Protein AF-A0A1W5CTG0-F1 (afdb_monomer)

Sequence (813 aa):
MANRNLAHRDRNPSSPNAAEMGGAGYQEASSPPNNTMVSRFSRILDSFKTHLSQEDVDRFKVATFNDLKSAVRDIQTEQAGRKSLRNLNKIRPYLDGLEQYAAVIEVFVNSKPDILAFIWGPIKFCLKIASNFLEAFDALLDAYKKIGDALPIFSAINDLFSSHSHVQQLLVNLYEDILDFHGRAVRFFRQKAWKITMKLAFRTFRSMFEDVLKNLERSKDLLYRSADIASFREAQDSRALFKQQFDAQEERERRDRKSTVLEWLSHESCERFHEELQEKRKGFPNTARWIFQETAYKEWLSGTRARDQPFWISGIPGAGKTVLFSSIVDEIRSNSPKATVAFFYCKYNNVLRNSYQEIVKSLIAQLLYNDDDCLRYLYDKAVTSRERHPSTRSVLEDLIVTLAQLHRNLFIGIDGVDECEPSERRCILSLVHNLLKLSDTGLDLKVFLASCTEKDIEESLQPSTHLALKPHHLDSDIRSYIDIRSIELGEAFSFNEERVHEVACKVAGRPKGMFLLARLIMDNLLEQETWEDVNKELGTGILHRRIDEAYGRMLLRIRKHENAIPRVKNILGMMTVAKRPLWLHEIQGALSIRLDDKSIDLEHRKIRKHLKAICGSIVEVHEYDSVELIHHTAKTFLEQTHSEQFINADIANRNMATLCMSYLTFDCIALEFNNPEYLKRVKKGEYAFLEYSICYSIQHMRFFRSAVNEVSEEIHFLMKLSHDVLDLHSKVLLSGDTPKNGRYIATADQEATWKLLDHVQESFEAAHTIDNDSDQLGFPKPKLYRLLLHIRGLVEAAREESTGLSTPITEAY

InterPro domains:
  IPR027417 P-loop containing nucleoside triphosphate hydrolase [G3DSA:3.40.50.300] (294-475)
  IPR027417 P-loop containing nucleoside triphosphate hydrolase [SSF52540] (299-542)
  IPR054471 GPI inositol-deacylase, winged helix domain [PF22939] (568-641)
  IPR056125 Domain of unknown function DUF7708 [PF24809] (98-233)
  IPR056884 Nephrocystin 3-like, N-terminal [PF24883] (286-451)

Secondary structure (DSSP, 8-state):
--------------------------------THHHHHHHHHHHHHHHHTTS-HHHHHHHTT--HHHHHHHHHHHHHHHHHTT----GGGGHHHHHHHHHHHHHHHHHHTT-HHHHHHHHHHHHHHHHHHTTSHHHHHHHHHHHHHHHHHS--GGGSHHHHHH-HHHHHHHHHHHHHHHHHHHHHHHHHHSTTHHHHHHH-HHHHHHTTHHHHHHHHHHHHHHHHTTSTTHHHHHHHHHHHHHHHHHHHHHHHHHHHHHHHHHHHTPPP-HHHHHHHHHHHHT-TTTT-GGGG-HHHHHHHH-GGGGS--EEEE--TTS-HHHHHHHHHHHHHHH-TTSEEEEEE--TT-TTTTSHHHHHHHHHHHHTTT-HHHHHHHHHHHHH-SSSS---HHHHHHHHHHHHHH-SEEEEEEE-GGGS-HHHHHHHHHHHHHHHGGGGGT-EEEEEEEE---HHHHHHH-S-EEEE--HHHHHHHHHHHHHHHHHHHHHHHT--HHHHHHHHHHHHTSSTT-HHHHHHHHHHHHT-SSHHHHHHHTSTTTS-SSHHHHHHHHHHHHHTSGGGHHHHHHHHHHHHH-SSPEEHHHHHHHHHEETTTTEE-HHHH---S-HHHHHGGGEEE-TTSEEEES-HHHHHHHHSGGGT-SS-HHHHHHHHHHHHHHHTTSTTTS--TT-HHHHHHHHHTTTTTHHHHHHHHHHHHGGGTT-TTT-HHHHHHHHHHHHHHHHHHHHHTTS----SS------S-HHHHHHHHHHHHHHHHHHHHHHHT-TTS---HHHHHHHHHHHHHHHHHHHHTTTTSSS-HHHH-

Foldseek 3Di:
DDDDDDDDDDDDDDDDDDDDDDDDDDDDPDDDPLVVLLVLLVVLVVVLVVLDDPVLLVQQQPADLVNLVVLLVVLQVVCVVVVNHDPSCLLVLLSVLLVLLLVLCCVRNVPRSSSNSNLRSLSSVLCVLCSVPNLSNVLVSNLSSLLSVLRAPCVVCSVVCNPDPLLSVLSSVNSSLSSQVSSQSVSLSPQLCSVLLCVQQVVVNNVSNVLSSVLSNVSNVCSVVVVDPDCRVVNVVVNVVVVVVVVVVVVVVLVVLLVLLCQQQLADAPVVVLVVLVVVCVLQVPPLPCVCVDPLNVCCVPPPVVLQAAEEEAEDFQLCLVSNLSVVQVVCCVVPVQEQEFEDEDDALQALCLALSNNLSRRLSSLVPPDSSLSSNSSSCSVPDPRSHPDDLVVSLVSSLSSQLSGQHYEYEYEALVRYDPVRSVSVLVSVNVNSVCSVSNHNYHYYYYYYDDPVVVVSRPPHSYDYDFLVSCLVSLLSVLLSLLVVLCVLAVHDPVVSVVSSVLLSVQCRSRSVLSVLLSLVLSPDPHVVVNVVCSPPVNPDNDPLSSLLVLVVVLVVPVVLLVVLLLLVLCQLQASHFAAQLQSLLLQQADLVVLDGHSPVSPDPDDVCVRNNQQWDQDPRRGIHGPGVVSSVSCCDVVSVVSDPNLVSLLVLLSSLLSNLLRVLVLDDPVDPVVLVCLLLSNCSNNLRSLLCSLVSLVSVVVPVPPDPPSNVVSLVSLVSSLVSCVVVLPPPPDPPDDDDDDDDDPSVLVSSVVSNVVSLVSVVVVCVVDVPSPDDSVSSVSSSVSVSVSVSVSVVVCVPPPDHSVVSD

Mean predicted aligned error: 16.38 Å

Structure (mmCIF, N/CA/C/O backbone):
data_AF-A0A1W5CTG0-F1
#
_entry.id   AF-A0A1W5CTG0-F1
#
loop_
_atom_site.group_PDB
_atom_site.id
_atom_site.type_symbol
_atom_site.label_atom_id
_atom_site.label_alt_id
_atom_site.label_comp_id
_atom_site.label_asym_id
_atom_site.label_entity_id
_atom_site.label_seq_id
_atom_site.pdbx_PDB_ins_code
_atom_site.Cartn_x
_atom_site.Cartn_y
_atom_site.Cartn_z
_atom_site.occupancy
_atom_site.B_iso_or_equiv
_atom_site.auth_seq_id
_atom_site.auth_comp_id
_atom_site.auth_asym_id
_atom_site.auth_atom_id
_atom_site.pdbx_PDB_model_num
ATOM 1 N N . MET A 1 1 ? -27.867 -52.235 -9.653 1.00 32.19 1 MET A N 1
ATOM 2 C CA . MET A 1 1 ? -27.734 -53.709 -9.612 1.00 32.19 1 MET A CA 1
ATOM 3 C C . MET A 1 1 ? -26.523 -54.016 -8.739 1.00 32.19 1 MET A C 1
ATOM 5 O O . MET A 1 1 ? -25.457 -53.536 -9.079 1.00 32.19 1 MET A O 1
ATOM 9 N N . ALA A 1 2 ? -26.758 -54.392 -7.473 1.00 30.83 2 ALA A N 1
ATOM 10 C CA . ALA A 1 2 ? -26.522 -55.740 -6.902 1.00 30.83 2 ALA A CA 1
ATOM 11 C C . ALA A 1 2 ? -25.024 -56.014 -6.634 1.00 30.83 2 ALA A C 1
ATOM 13 O O . ALA A 1 2 ? -24.213 -55.731 -7.496 1.00 30.83 2 ALA A O 1
ATOM 14 N N . ASN A 1 3 ? -24.535 -56.598 -5.539 1.00 30.38 3 ASN A N 1
ATOM 15 C CA . ASN A 1 3 ? -25.002 -57.078 -4.225 1.00 30.38 3 ASN A CA 1
ATOM 16 C C . ASN A 1 3 ? -23.673 -57.439 -3.487 1.00 30.38 3 ASN A C 1
ATOM 18 O O . ASN A 1 3 ? -22.749 -57.903 -4.142 1.00 30.38 3 ASN A O 1
ATOM 22 N N . ARG A 1 4 ? -23.444 -57.055 -2.222 1.00 33.75 4 ARG A N 1
ATOM 23 C CA . ARG A 1 4 ? -23.574 -57.869 -0.983 1.00 33.75 4 ARG A CA 1
ATOM 24 C C . ARG A 1 4 ? -22.640 -59.093 -0.810 1.00 33.75 4 ARG A C 1
ATOM 26 O O . ARG A 1 4 ? -22.547 -59.910 -1.716 1.00 33.75 4 ARG A O 1
ATOM 33 N N . ASN A 1 5 ? -22.211 -59.263 0.462 1.00 33.94 5 ASN A N 1
ATOM 34 C CA . ASN A 1 5 ? -21.900 -60.508 1.222 1.00 33.94 5 ASN A CA 1
ATOM 35 C C . ASN A 1 5 ? -20.436 -61.016 1.225 1.00 33.94 5 ASN A C 1
ATOM 37 O O . ASN A 1 5 ? -19.779 -60.898 0.206 1.00 33.94 5 ASN A O 1
ATOM 41 N N . LEU A 1 6 ? -19.820 -61.620 2.267 1.00 30.42 6 LEU A N 1
ATOM 42 C CA . LEU A 1 6 ? -20.115 -62.155 3.634 1.00 30.42 6 LEU A CA 1
ATOM 43 C C . LEU A 1 6 ? -18.721 -62.384 4.323 1.00 30.42 6 LEU A C 1
ATOM 45 O O . LEU A 1 6 ? -17.770 -62.681 3.613 1.00 30.42 6 LEU A O 1
ATOM 49 N N . ALA A 1 7 ? -18.452 -62.054 5.598 1.00 30.83 7 ALA A N 1
ATOM 50 C CA . ALA A 1 7 ? -18.629 -62.799 6.873 1.00 30.83 7 ALA A CA 1
ATOM 51 C C . ALA A 1 7 ? -17.741 -64.054 7.149 1.00 30.83 7 ALA A C 1
ATOM 53 O O . ALA A 1 7 ? -17.785 -65.004 6.380 1.00 30.83 7 ALA A O 1
ATOM 54 N N . HIS A 1 8 ? -17.048 -64.068 8.312 1.00 26.94 8 HIS A N 1
ATOM 55 C CA . HIS A 1 8 ? -16.786 -65.186 9.275 1.00 26.94 8 HIS A CA 1
ATOM 56 C C . HIS A 1 8 ? -15.939 -64.632 10.468 1.00 26.94 8 HIS A C 1
ATOM 58 O O . HIS A 1 8 ? -14.934 -63.986 10.196 1.00 26.94 8 HIS A O 1
ATOM 64 N N . ARG A 1 9 ? -16.342 -64.582 11.764 1.00 31.80 9 ARG A N 1
ATOM 65 C CA . ARG A 1 9 ? -16.610 -65.602 12.837 1.00 31.80 9 ARG A CA 1
ATOM 66 C C . ARG A 1 9 ? -15.404 -66.522 13.133 1.00 31.80 9 ARG A C 1
ATOM 68 O O . ARG A 1 9 ? -14.820 -67.008 12.180 1.00 31.80 9 ARG A O 1
ATOM 75 N N . ASP A 1 10 ? -14.956 -66.853 14.355 1.00 30.25 10 ASP A N 1
ATOM 76 C CA . ASP A 1 10 ? -15.492 -66.875 15.738 1.00 30.25 10 ASP A CA 1
ATOM 77 C C . ASP A 1 10 ? -14.330 -67.078 16.755 1.00 30.25 10 ASP A C 1
ATOM 79 O O . ASP A 1 10 ? -13.300 -67.632 16.365 1.00 30.25 10 ASP A O 1
ATOM 83 N N . ARG A 1 11 ? -14.533 -66.776 18.058 1.00 26.19 11 ARG A N 1
ATOM 84 C CA . ARG A 1 11 ? -14.439 -67.755 19.185 1.00 26.19 11 ARG A CA 1
ATOM 85 C C . ARG A 1 11 ? -14.661 -67.134 20.585 1.00 26.19 11 ARG A C 1
ATOM 87 O O . ARG A 1 11 ? -13.936 -66.247 21.015 1.00 26.19 11 ARG A O 1
ATOM 94 N N . ASN A 1 12 ? -15.657 -67.694 21.278 1.00 28.94 12 ASN A N 1
ATOM 95 C CA . ASN A 1 12 ? -15.915 -67.717 22.738 1.00 28.94 12 ASN A CA 1
ATOM 96 C C . ASN A 1 12 ? -15.167 -68.949 23.356 1.00 28.94 12 ASN A C 1
ATOM 98 O O . ASN A 1 12 ? -14.520 -69.624 22.546 1.00 28.94 12 ASN A O 1
ATOM 102 N N . PRO A 1 13 ? -15.248 -69.362 24.659 1.00 47.25 13 PRO A N 1
ATOM 103 C CA . PRO A 1 13 ? -16.347 -69.181 25.643 1.00 47.25 13 PRO A CA 1
ATOM 104 C C . PRO A 1 13 ? -15.946 -69.049 27.148 1.00 47.25 13 PRO A C 1
ATOM 106 O O . PRO A 1 13 ? -14.807 -69.308 27.509 1.00 47.25 13 PRO A O 1
ATOM 109 N N . SER A 1 14 ? -16.916 -68.764 28.041 1.00 25.03 14 SER A N 1
ATOM 110 C CA . SER A 1 14 ? -17.234 -69.591 29.241 1.00 25.03 14 SER A CA 1
ATOM 111 C C . SER A 1 14 ? -18.239 -68.920 30.203 1.00 25.03 14 SER A C 1
ATOM 113 O O . SER A 1 14 ? -18.090 -67.752 30.545 1.00 25.03 14 SER A O 1
ATOM 115 N N . SER A 1 15 ? -19.217 -69.699 30.680 1.00 30.25 15 SER A N 1
ATOM 116 C CA . SER A 1 15 ? -20.189 -69.431 31.768 1.00 30.25 15 SER A CA 1
ATOM 117 C C . SER A 1 15 ? -20.434 -70.741 32.541 1.00 30.25 15 SER A C 1
ATOM 119 O O . SER A 1 15 ? -20.184 -71.794 31.943 1.00 30.25 15 SER A O 1
ATOM 121 N N . PRO A 1 16 ? -20.944 -70.736 33.798 1.00 46.34 16 PRO A N 1
ATOM 122 C CA . PRO A 1 16 ? -22.365 -71.121 34.016 1.00 46.34 16 PRO A CA 1
ATOM 123 C C . PRO A 1 16 ? -23.092 -70.573 35.294 1.00 46.34 16 PRO A C 1
ATOM 125 O O . PRO A 1 16 ? -22.454 -70.399 36.322 1.00 46.34 16 PRO A O 1
ATOM 128 N N . ASN A 1 17 ? -24.434 -70.393 35.189 1.00 29.59 17 ASN A N 1
ATOM 129 C CA . ASN A 1 17 ? -25.591 -70.694 36.104 1.00 29.59 17 ASN A CA 1
ATOM 130 C C . ASN A 1 17 ? -25.549 -70.402 37.640 1.00 29.59 17 ASN A C 1
ATOM 132 O O . ASN A 1 17 ? -24.517 -70.591 38.257 1.00 29.59 17 ASN A O 1
ATOM 136 N N . ALA A 1 18 ? -26.620 -70.085 38.406 1.00 28.00 18 ALA A N 1
ATOM 137 C CA . ALA A 1 18 ? -28.091 -70.037 38.250 1.00 28.00 18 ALA A CA 1
ATOM 138 C C . ALA A 1 18 ? -28.793 -69.377 39.490 1.00 28.00 18 ALA A C 1
ATOM 140 O O . ALA A 1 18 ? -28.181 -69.259 40.546 1.00 28.00 18 ALA A O 1
ATOM 141 N N . ALA A 1 19 ? -30.106 -69.106 39.337 1.00 28.53 19 ALA A N 1
ATOM 142 C CA . ALA A 1 19 ? -31.221 -69.202 40.317 1.00 28.53 19 ALA A CA 1
ATOM 143 C C . ALA A 1 19 ? -31.731 -67.993 41.170 1.00 28.53 19 ALA A C 1
ATOM 145 O O . ALA A 1 19 ? -31.108 -67.557 42.127 1.00 28.53 19 ALA A O 1
ATOM 146 N N . GLU A 1 20 ? -32.973 -67.602 40.817 1.00 26.31 20 GLU A N 1
ATOM 147 C CA . GLU A 1 20 ? -34.198 -67.348 41.623 1.00 26.31 20 GLU A CA 1
ATOM 148 C C . GLU A 1 20 ? -34.427 -66.116 42.542 1.00 26.31 20 GLU A C 1
ATOM 150 O O . GLU A 1 20 ? -33.836 -65.948 43.598 1.00 26.31 20 GLU A O 1
ATOM 155 N N . MET A 1 21 ? -35.474 -65.370 42.132 1.00 27.33 21 MET A N 1
ATOM 156 C CA . MET A 1 21 ? -36.628 -64.799 42.863 1.00 27.33 21 MET A CA 1
ATOM 157 C C . MET A 1 21 ? -36.454 -63.835 44.056 1.00 27.33 21 MET A C 1
ATOM 159 O O . MET A 1 21 ? -36.030 -64.207 45.142 1.00 27.33 21 MET A O 1
ATOM 163 N N . GLY A 1 22 ? -37.026 -62.630 43.898 1.00 24.81 22 GLY A N 1
ATOM 164 C CA . GLY A 1 22 ? -37.453 -61.758 45.003 1.00 24.81 22 GLY A CA 1
ATOM 165 C C . GLY A 1 22 ? -37.637 -60.302 44.568 1.00 24.81 22 GLY A C 1
ATOM 166 O O . GLY A 1 22 ? -36.658 -59.598 44.358 1.00 24.81 22 GLY A O 1
ATOM 167 N N . GLY A 1 23 ? -38.882 -59.857 44.376 1.00 25.77 23 GLY A N 1
ATOM 168 C CA . GLY A 1 23 ? -39.203 -58.523 43.857 1.00 25.77 23 GLY A CA 1
ATOM 169 C C . GLY A 1 23 ? -39.084 -57.379 44.867 1.00 25.77 23 GLY A C 1
ATOM 170 O O . GLY A 1 23 ? -39.113 -57.611 46.068 1.00 25.77 23 GLY A O 1
ATOM 171 N N . ALA A 1 24 ? -39.036 -56.144 44.360 1.00 25.67 24 ALA A N 1
ATOM 172 C CA . ALA A 1 24 ? -39.625 -54.953 44.980 1.00 25.67 24 ALA A CA 1
ATOM 173 C C . ALA A 1 24 ? -39.480 -53.731 44.053 1.00 25.67 24 ALA A C 1
ATOM 175 O O . ALA A 1 24 ? -38.376 -53.376 43.662 1.00 25.67 24 ALA A O 1
ATOM 176 N N . GLY A 1 25 ? -40.619 -53.105 43.737 1.00 25.45 25 GLY A N 1
ATOM 177 C CA . GLY A 1 25 ? -40.811 -51.652 43.669 1.00 25.45 25 GLY A CA 1
ATOM 178 C C . GLY A 1 25 ? -39.882 -50.798 42.804 1.00 25.45 25 GLY A C 1
ATOM 179 O O . GLY A 1 25 ? -38.754 -50.496 43.178 1.00 25.45 25 GLY A O 1
ATOM 180 N N . TYR A 1 26 ? -40.456 -50.231 41.742 1.00 31.27 26 TYR A N 1
ATOM 181 C CA . TYR A 1 26 ? -40.066 -48.911 41.251 1.00 31.27 26 TYR A CA 1
ATOM 182 C C . TYR A 1 26 ? -40.027 -47.911 42.424 1.00 31.27 26 TYR A C 1
ATOM 184 O O . TYR A 1 26 ? -41.063 -47.614 43.015 1.00 31.27 26 TYR A O 1
ATOM 192 N N . GLN A 1 27 ? -38.844 -47.387 42.746 1.00 26.27 27 GLN A N 1
ATOM 193 C CA . GLN A 1 27 ? -38.692 -46.149 43.506 1.00 26.27 27 GLN A CA 1
ATOM 194 C C . GLN A 1 27 ? -38.144 -45.079 42.563 1.00 26.27 27 GLN A C 1
ATOM 196 O O . GLN A 1 27 ? -36.978 -45.104 42.170 1.00 26.27 27 GLN A O 1
ATOM 201 N N . GLU A 1 28 ? -39.013 -44.137 42.198 1.00 36.44 28 GLU A N 1
ATOM 202 C CA . GLU A 1 28 ? -38.606 -42.809 41.753 1.00 36.44 28 GLU A CA 1
ATOM 203 C C . GLU A 1 28 ? -37.720 -42.184 42.838 1.00 36.44 28 GLU A C 1
ATOM 205 O O . GLU A 1 28 ? -38.176 -41.872 43.937 1.00 36.44 28 GLU A O 1
ATOM 210 N N . ALA A 1 29 ? -36.436 -42.000 42.536 1.00 28.45 29 ALA A N 1
ATOM 211 C CA . ALA A 1 29 ? -35.546 -41.203 43.366 1.00 28.45 29 ALA A CA 1
ATOM 212 C C . ALA A 1 29 ? -35.791 -39.715 43.073 1.00 28.45 29 ALA A C 1
ATOM 214 O O . ALA A 1 29 ? -35.166 -39.102 42.205 1.00 28.45 29 ALA A O 1
ATOM 215 N N . SER A 1 30 ? -36.733 -39.140 43.815 1.00 33.56 30 SER A N 1
ATOM 216 C CA . SER A 1 30 ? -36.980 -37.706 43.940 1.00 33.56 30 SER A CA 1
ATOM 217 C C . SER A 1 30 ? -35.718 -36.965 44.411 1.00 33.56 30 SER A C 1
ATOM 219 O O . SER A 1 30 ? -35.379 -36.982 45.594 1.00 33.56 30 SER A O 1
ATOM 221 N N . SER A 1 31 ? -35.028 -36.289 43.489 1.00 27.59 31 SER A N 1
ATOM 222 C CA . SER A 1 31 ? -34.029 -35.259 43.813 1.00 27.59 31 SER A CA 1
ATOM 223 C C . SER A 1 31 ? -34.748 -33.912 43.984 1.00 27.59 31 SER A C 1
ATOM 225 O O . SER A 1 31 ? -35.620 -33.604 43.169 1.00 27.59 31 SER A O 1
ATOM 227 N N . PRO A 1 32 ? -34.433 -33.087 45.000 1.00 34.88 32 PRO A N 1
ATOM 228 C CA . PRO A 1 32 ? -35.170 -31.850 45.237 1.00 34.88 32 PRO A CA 1
ATOM 229 C C . PRO A 1 32 ? -34.955 -30.844 44.083 1.00 34.88 32 PRO A C 1
ATOM 231 O O . PRO A 1 32 ? -33.810 -30.637 43.667 1.00 34.88 32 PRO A O 1
ATOM 234 N N . PRO A 1 33 ? -36.014 -30.161 43.599 1.00 47.19 33 PRO A N 1
ATOM 235 C CA . PRO A 1 33 ? -35.968 -29.255 42.438 1.00 47.19 33 PRO A CA 1
ATOM 236 C C . PRO A 1 33 ? -34.997 -28.065 42.585 1.00 47.19 33 PRO A C 1
ATOM 238 O O . PRO A 1 33 ? -34.559 -27.489 41.585 1.00 47.19 33 PRO A O 1
ATOM 241 N N . ASN A 1 34 ? -34.589 -27.724 43.813 1.00 50.69 34 ASN A N 1
ATOM 242 C CA . ASN A 1 34 ? -33.680 -26.606 44.087 1.00 50.69 34 ASN A CA 1
ATOM 243 C C . ASN A 1 34 ? -32.257 -26.803 43.534 1.00 50.69 34 ASN A C 1
ATOM 245 O O . ASN A 1 34 ? -31.658 -25.842 43.055 1.00 50.69 34 ASN A O 1
ATOM 249 N N . ASN A 1 35 ? -31.706 -28.023 43.523 1.00 58.00 35 ASN A N 1
ATOM 250 C CA . ASN A 1 35 ? -30.296 -28.229 43.144 1.00 58.00 35 ASN A CA 1
ATOM 251 C C . ASN A 1 35 ? -30.048 -28.036 41.626 1.00 58.00 35 ASN A C 1
ATOM 253 O O . ASN A 1 35 ? -28.955 -27.675 41.184 1.00 58.00 35 ASN A O 1
ATOM 257 N N . THR A 1 36 ? -31.089 -28.219 40.808 1.00 72.75 36 THR A N 1
ATOM 258 C CA . THR A 1 36 ? -31.068 -28.025 39.347 1.00 72.75 36 THR A CA 1
ATOM 259 C C . THR A 1 36 ? -31.129 -26.563 38.903 1.00 72.75 36 THR A C 1
ATOM 261 O O . THR A 1 36 ? -30.613 -26.234 37.838 1.00 72.75 36 THR A O 1
ATOM 264 N N . MET A 1 37 ? -31.736 -25.672 39.688 1.00 78.69 37 MET A N 1
ATOM 265 C CA . MET A 1 37 ? -31.821 -24.245 39.351 1.00 78.69 37 MET A CA 1
ATOM 266 C C . MET A 1 37 ? -30.510 -23.518 39.649 1.00 78.69 37 MET A C 1
ATOM 268 O O . MET A 1 37 ? -29.993 -22.784 38.805 1.00 78.69 37 MET A O 1
ATOM 272 N N . VAL A 1 38 ? -29.910 -23.795 40.811 1.00 83.38 38 VAL A N 1
ATOM 273 C CA . VAL A 1 38 ? -28.620 -23.209 41.210 1.00 83.38 38 VAL A CA 1
ATOM 274 C C . VAL A 1 38 ? -27.517 -23.530 40.206 1.00 83.38 38 VAL A C 1
ATOM 276 O O . VAL A 1 38 ? -26.710 -22.658 39.877 1.00 83.38 38 VAL A O 1
ATOM 279 N N . SER A 1 39 ? -27.484 -24.758 39.680 1.00 83.50 39 SER A N 1
ATOM 280 C CA . SER A 1 39 ? -26.501 -25.156 38.668 1.00 83.50 39 SER A CA 1
ATOM 281 C C . SER A 1 39 ? -26.692 -24.420 37.337 1.00 83.50 39 SER A C 1
ATOM 283 O O . SER A 1 39 ? -25.700 -24.051 36.709 1.00 83.50 39 SER A O 1
ATOM 285 N N . ARG A 1 40 ? -27.935 -24.111 36.934 1.00 88.50 40 ARG A N 1
ATOM 286 C CA . ARG A 1 40 ? -28.226 -23.316 35.726 1.00 88.50 40 ARG A CA 1
ATOM 287 C C . ARG A 1 40 ? -27.759 -21.868 35.858 1.00 88.50 40 ARG A C 1
ATOM 289 O O . ARG A 1 40 ? -27.041 -21.402 34.976 1.00 88.50 40 ARG A O 1
ATOM 296 N N . PHE A 1 41 ? -28.092 -21.189 36.960 1.00 91.19 41 PHE A N 1
ATOM 297 C CA . PHE A 1 41 ? -27.592 -19.833 37.224 1.00 91.19 41 PHE A CA 1
ATOM 298 C C . PHE A 1 41 ? -26.063 -19.802 37.317 1.00 91.19 41 PHE A C 1
ATOM 300 O O . PHE A 1 41 ? -25.433 -18.928 36.728 1.00 91.19 41 PHE A O 1
ATOM 307 N N . SER A 1 42 ? -25.463 -20.789 37.996 1.00 89.56 42 SER A N 1
ATOM 308 C CA . SER A 1 42 ? -24.001 -20.898 38.104 1.00 89.56 42 SER A CA 1
ATOM 309 C C . SER A 1 42 ? -23.351 -21.032 36.725 1.00 89.56 42 SER A C 1
ATOM 311 O O . SER A 1 42 ? -22.407 -20.314 36.435 1.00 89.56 42 SER A O 1
ATOM 313 N N . ARG A 1 43 ? -23.903 -21.868 35.834 1.00 90.25 43 ARG A N 1
ATOM 314 C CA . ARG A 1 43 ? -23.384 -22.045 34.469 1.00 90.25 43 ARG A CA 1
ATOM 315 C C . ARG A 1 43 ? -23.423 -20.753 33.648 1.00 90.25 43 ARG A C 1
ATOM 317 O O . ARG A 1 43 ? -22.463 -20.460 32.941 1.00 90.25 43 ARG A O 1
ATOM 324 N N . ILE A 1 44 ? -24.515 -19.991 33.732 1.00 91.19 44 ILE A N 1
ATOM 325 C CA . ILE A 1 44 ? -24.630 -18.692 33.046 1.00 91.19 44 ILE A CA 1
ATOM 326 C C . ILE A 1 44 ? -23.607 -17.712 33.621 1.00 91.19 44 ILE A C 1
ATOM 328 O O . ILE A 1 44 ? -22.895 -17.053 32.869 1.00 91.19 44 ILE A O 1
ATOM 332 N N . LEU A 1 45 ? -23.493 -17.648 34.950 1.00 92.75 45 LEU A N 1
ATOM 333 C CA . LEU A 1 45 ? -22.528 -16.783 35.616 1.00 92.75 45 LEU A CA 1
ATOM 334 C C . LEU A 1 45 ? -21.082 -17.141 35.246 1.00 92.75 45 LEU A C 1
ATOM 336 O O . LEU A 1 45 ? -20.274 -16.249 35.005 1.00 92.75 45 LEU A O 1
ATOM 340 N N . ASP A 1 46 ? -20.748 -18.425 35.175 1.00 91.12 46 ASP A N 1
ATOM 341 C CA . ASP A 1 46 ? -19.414 -18.874 34.781 1.00 91.12 46 ASP A CA 1
ATOM 342 C C . ASP A 1 46 ? -19.128 -18.497 33.322 1.00 91.12 46 ASP A C 1
ATOM 344 O O . ASP A 1 46 ? -18.075 -17.928 33.038 1.00 91.12 46 ASP A O 1
ATOM 348 N N . SER A 1 47 ? -20.101 -18.677 32.421 1.00 89.75 47 SER A N 1
ATOM 349 C CA . SER A 1 47 ? -20.015 -18.189 31.037 1.00 89.75 47 SER A CA 1
ATOM 350 C C . SER A 1 47 ? -19.907 -16.664 30.946 1.00 89.75 47 SER A C 1
ATOM 352 O O . SER A 1 47 ? -19.301 -16.139 30.018 1.00 89.75 47 SER A O 1
ATOM 354 N N . PHE A 1 48 ? -20.493 -15.912 31.874 1.00 91.38 48 PHE A N 1
ATOM 355 C CA . PHE A 1 48 ? -20.336 -14.461 31.925 1.00 91.38 48 PHE A CA 1
ATOM 356 C C . PHE A 1 48 ? -18.920 -14.075 32.375 1.00 91.38 48 PHE A C 1
ATOM 358 O O . PHE A 1 48 ? -18.268 -13.240 31.747 1.00 91.38 48 PHE A O 1
ATOM 365 N N . LYS A 1 49 ? -18.401 -14.737 33.416 1.00 90.69 49 LYS A N 1
ATOM 366 C CA . LYS A 1 49 ? -17.057 -14.500 33.965 1.00 90.69 49 LYS A CA 1
ATOM 367 C C . LYS A 1 49 ? -15.944 -14.757 32.948 1.00 90.69 49 LYS A C 1
ATOM 369 O O . LYS A 1 49 ? -14.951 -14.038 32.986 1.00 90.69 49 LYS A O 1
ATOM 374 N N . THR A 1 50 ? -16.100 -15.701 32.013 1.00 87.25 50 THR A N 1
ATOM 375 C CA . THR A 1 50 ? -15.090 -15.933 30.956 1.00 87.25 50 THR A CA 1
ATOM 376 C C . THR A 1 50 ? -14.877 -14.726 30.040 1.00 87.25 50 THR A C 1
ATOM 378 O O . THR A 1 50 ? -13.851 -14.646 29.371 1.00 87.25 50 THR A O 1
ATOM 381 N N . HIS A 1 51 ? -15.825 -13.787 30.002 1.00 80.94 51 HIS A N 1
ATOM 382 C CA . HIS A 1 51 ? -15.752 -12.574 29.186 1.00 80.94 51 HIS A CA 1
ATOM 383 C C . HIS A 1 51 ? -15.268 -11.341 29.969 1.00 80.94 51 HIS A C 1
ATOM 385 O O . HIS A 1 51 ? -15.209 -10.244 29.410 1.00 80.94 51 HIS A O 1
ATOM 391 N N . LEU A 1 52 ? -14.920 -11.499 31.249 1.00 86.88 52 LEU A N 1
ATOM 392 C CA . LEU A 1 52 ? -14.482 -10.423 32.134 1.00 86.88 52 LEU A CA 1
ATOM 393 C C . LEU A 1 52 ? -12.990 -10.512 32.461 1.00 86.88 52 LEU A C 1
ATOM 395 O O . LEU A 1 52 ? -12.384 -11.581 32.438 1.00 86.88 52 LEU A O 1
ATOM 399 N N . SER A 1 53 ? -12.395 -9.371 32.817 1.00 85.56 53 SER A N 1
ATOM 400 C CA . SER A 1 53 ? -11.065 -9.367 33.428 1.00 85.56 53 SER A CA 1
ATOM 401 C C . SER A 1 53 ? -11.133 -9.897 34.865 1.00 85.56 53 SER A C 1
ATOM 403 O O . SER A 1 53 ? -12.155 -9.753 35.538 1.00 85.56 53 SER A O 1
ATOM 405 N N . GLN A 1 54 ? -10.035 -10.459 35.375 1.00 87.44 54 GLN A N 1
ATOM 406 C CA . GLN A 1 54 ? -9.980 -10.917 36.769 1.00 87.44 54 GLN A CA 1
ATOM 407 C C . GLN A 1 54 ? -10.262 -9.769 37.761 1.00 87.44 54 GLN A C 1
ATOM 409 O O . GLN A 1 54 ? -10.951 -9.968 38.757 1.00 87.44 54 GLN A O 1
ATOM 414 N N . GLU A 1 55 ? -9.824 -8.547 37.436 1.00 87.69 55 GLU A N 1
ATOM 415 C CA . GLU A 1 55 ? -10.129 -7.333 38.205 1.00 87.69 55 GLU A CA 1
ATOM 416 C C . GLU A 1 55 ? -11.643 -7.062 38.283 1.00 87.69 55 GLU A C 1
ATOM 418 O O . GLU A 1 55 ? -12.166 -6.741 39.350 1.00 87.69 55 GLU A O 1
ATOM 423 N N . ASP A 1 56 ? -12.366 -7.215 37.168 1.00 89.38 56 ASP A N 1
ATOM 424 C CA . ASP A 1 56 ? -13.824 -7.053 37.131 1.00 89.38 56 ASP A CA 1
ATOM 425 C C . ASP A 1 56 ? -14.526 -8.120 37.970 1.00 89.38 56 ASP A C 1
ATOM 427 O O . ASP A 1 56 ? -15.408 -7.797 38.762 1.00 89.38 56 ASP A O 1
ATOM 431 N N . VAL A 1 57 ? -14.103 -9.382 37.851 1.00 90.75 57 VAL A N 1
ATOM 432 C CA . VAL A 1 57 ? -14.643 -10.496 38.646 1.00 90.75 57 VAL A CA 1
ATOM 433 C C . VAL A 1 57 ? -14.470 -10.223 40.142 1.00 90.75 57 VAL A C 1
ATOM 435 O O . VAL A 1 57 ? -15.426 -10.347 40.912 1.00 90.75 57 VAL A O 1
ATOM 438 N N . ASP A 1 58 ? -13.275 -9.795 40.552 1.00 89.88 58 ASP A N 1
ATOM 439 C CA . ASP A 1 58 ? -12.965 -9.498 41.949 1.00 89.88 58 ASP A CA 1
ATOM 440 C C . ASP A 1 58 ? -13.717 -8.276 42.478 1.00 89.88 58 ASP A C 1
ATOM 442 O O . ASP A 1 58 ? -14.123 -8.250 43.642 1.00 89.88 58 ASP A O 1
ATOM 446 N N . ARG A 1 59 ? -13.964 -7.288 41.617 1.00 89.81 59 ARG A N 1
ATOM 447 C CA . ARG A 1 59 ? -14.755 -6.103 41.945 1.00 89.81 59 ARG A CA 1
ATOM 448 C C . ARG A 1 59 ? -16.252 -6.400 42.028 1.00 89.81 59 ARG A C 1
ATOM 450 O O . ARG A 1 59 ? -16.939 -5.800 42.853 1.00 89.81 59 ARG A O 1
ATOM 457 N N . PHE A 1 60 ? -16.778 -7.273 41.170 1.00 93.62 60 PHE A N 1
ATOM 458 C CA . PHE A 1 60 ? -18.216 -7.546 41.085 1.00 93.62 60 PHE A CA 1
ATOM 459 C C . PHE A 1 60 ? -18.682 -8.534 42.149 1.00 93.62 60 PHE A C 1
ATOM 461 O O . PHE A 1 60 ? -19.768 -8.347 42.686 1.00 93.62 60 PHE A O 1
ATOM 468 N N . LYS A 1 61 ? -17.858 -9.521 42.527 1.00 90.88 61 LYS A N 1
ATOM 469 C CA . LYS A 1 61 ? -18.227 -10.557 43.513 1.00 90.88 61 LYS A CA 1
ATOM 470 C C . LYS A 1 61 ? -18.563 -10.025 44.913 1.00 90.88 61 LYS A C 1
ATOM 472 O O . LYS A 1 61 ? -19.187 -10.735 45.691 1.00 90.88 61 LYS A O 1
ATOM 477 N N . VAL A 1 62 ? -18.141 -8.800 45.237 1.00 88.81 62 VAL A N 1
ATOM 478 C CA . VAL A 1 62 ? -18.398 -8.140 46.530 1.00 88.81 62 VAL A CA 1
ATOM 479 C C . VAL A 1 62 ? -19.487 -7.064 46.453 1.00 88.81 62 VAL A C 1
ATOM 481 O O . VAL A 1 62 ? -19.751 -6.395 47.445 1.00 88.81 62 VAL A O 1
ATOM 484 N N . ALA A 1 63 ? -20.096 -6.843 45.283 1.00 91.12 63 ALA A N 1
ATOM 485 C CA . ALA A 1 63 ? -21.061 -5.766 45.095 1.00 91.12 63 ALA A CA 1
ATOM 486 C C . ALA A 1 63 ? -22.423 -6.101 45.720 1.00 91.12 63 ALA A C 1
ATOM 488 O O . ALA A 1 63 ? -23.010 -7.142 45.438 1.00 91.12 63 ALA A O 1
ATOM 489 N N . THR A 1 64 ? -22.969 -5.174 46.507 1.00 91.44 64 THR A N 1
ATOM 490 C CA . THR A 1 64 ? -24.330 -5.268 47.053 1.00 91.44 64 THR A CA 1
ATOM 491 C C . THR A 1 64 ? -25.282 -4.265 46.399 1.00 91.44 64 THR A C 1
ATOM 493 O O . THR A 1 64 ? -24.869 -3.290 45.762 1.00 91.44 64 THR A O 1
ATOM 496 N N . PHE A 1 65 ? -26.587 -4.450 46.598 1.00 90.75 65 PHE A N 1
ATOM 497 C CA . PHE A 1 65 ? -27.577 -3.479 46.134 1.00 90.75 65 PHE A CA 1
ATOM 498 C C . PHE A 1 65 ? -27.428 -2.108 46.823 1.00 90.75 65 PHE A C 1
ATOM 500 O O . PHE A 1 65 ? -27.586 -1.061 46.189 1.00 90.75 65 PHE A O 1
ATOM 507 N N . ASN A 1 66 ? -27.032 -2.093 48.100 1.00 90.44 66 ASN A N 1
ATOM 508 C CA . ASN A 1 66 ? -26.738 -0.857 48.829 1.00 90.44 66 ASN A CA 1
ATOM 509 C C . ASN A 1 66 ? -25.526 -0.122 48.243 1.00 90.44 66 ASN A C 1
ATOM 511 O O . ASN A 1 66 ? -25.561 1.103 48.111 1.00 90.44 66 ASN A O 1
ATOM 515 N N . ASP A 1 67 ? -24.497 -0.854 47.808 1.00 90.19 67 ASP A N 1
ATOM 516 C CA . ASP A 1 67 ? -23.342 -0.270 47.121 1.00 90.19 67 ASP A CA 1
ATOM 517 C C . ASP A 1 67 ? -23.719 0.402 45.799 1.00 90.19 67 ASP A C 1
ATOM 519 O O . ASP A 1 67 ? -23.126 1.420 45.428 1.00 90.19 67 ASP A O 1
ATOM 523 N N . LEU A 1 68 ? -24.679 -0.175 45.071 1.00 92.12 68 LEU A N 1
ATOM 524 C CA . LEU A 1 68 ? -25.210 0.400 43.840 1.00 92.12 68 LEU A CA 1
ATOM 525 C C . LEU A 1 68 ? -26.041 1.658 44.134 1.00 92.12 68 LEU A C 1
ATOM 527 O O . LEU A 1 68 ? -25.808 2.691 43.505 1.00 92.12 68 LEU A O 1
ATOM 531 N N . LYS A 1 69 ? -26.939 1.616 45.131 1.00 91.31 69 LYS A N 1
ATOM 532 C CA . LYS A 1 69 ? -27.707 2.792 45.588 1.00 91.31 69 LYS A CA 1
ATOM 533 C C . LYS A 1 69 ? -26.785 3.937 46.020 1.00 91.31 69 LYS A C 1
ATOM 535 O O . LYS A 1 69 ? -27.035 5.084 45.651 1.00 91.31 69 LYS A O 1
ATOM 540 N N . SER A 1 70 ? -25.710 3.638 46.756 1.00 92.06 70 SER A N 1
ATOM 541 C CA . SER A 1 70 ? -24.702 4.638 47.127 1.00 92.06 70 SER A CA 1
ATOM 542 C C . SER A 1 70 ? -24.027 5.225 45.890 1.00 92.06 70 SER A C 1
ATOM 544 O O . SER A 1 70 ? -24.019 6.438 45.727 1.00 92.06 70 SER A O 1
ATOM 546 N N . ALA A 1 71 ? -23.563 4.384 44.960 1.00 92.06 71 ALA A N 1
ATOM 547 C CA . ALA A 1 71 ? -22.904 4.855 43.744 1.00 92.06 71 ALA A CA 1
ATOM 548 C C . ALA A 1 71 ? -23.802 5.763 42.885 1.00 92.06 71 ALA A C 1
ATOM 550 O O . ALA A 1 71 ? -23.317 6.741 42.324 1.00 92.06 71 ALA A O 1
ATOM 551 N N . VAL A 1 72 ? -25.104 5.474 42.795 1.00 92.06 72 VAL A N 1
ATOM 552 C CA . VAL A 1 72 ? -26.067 6.334 42.087 1.00 92.06 72 VAL A CA 1
ATOM 553 C C . VAL A 1 72 ? -26.182 7.713 42.752 1.00 92.06 72 VAL A C 1
ATOM 555 O O . VAL A 1 72 ? -26.179 8.727 42.052 1.00 92.06 72 VAL A O 1
ATOM 558 N N . ARG A 1 73 ? -26.229 7.776 44.092 1.00 91.69 73 ARG A N 1
ATOM 559 C CA . ARG A 1 73 ? -26.242 9.046 44.848 1.00 91.69 73 ARG A CA 1
ATOM 560 C C . ARG A 1 73 ? -24.938 9.826 44.687 1.00 91.69 73 ARG A C 1
ATOM 562 O O . ARG A 1 73 ? -24.978 11.045 44.512 1.00 91.69 73 ARG A O 1
ATOM 569 N N . ASP A 1 74 ? -23.805 9.132 44.700 1.00 92.38 74 ASP A N 1
ATOM 570 C CA . ASP A 1 74 ? -22.489 9.741 44.500 1.00 92.38 74 ASP A CA 1
ATOM 571 C C . ASP A 1 74 ? -22.404 10.379 43.107 1.00 92.38 74 ASP A C 1
ATOM 573 O O . ASP A 1 74 ? -22.048 11.550 42.986 1.00 92.38 74 ASP A O 1
ATOM 577 N N . ILE A 1 75 ? -22.833 9.657 42.061 1.00 92.69 75 ILE A N 1
ATOM 578 C CA . ILE A 1 75 ? -22.857 10.168 40.681 1.00 92.69 75 ILE A CA 1
ATOM 579 C C . ILE A 1 75 ? -23.766 11.398 40.561 1.00 92.69 75 ILE A C 1
ATOM 581 O O . ILE A 1 75 ? -23.383 12.374 39.918 1.00 92.69 75 ILE A O 1
ATOM 585 N N . GLN A 1 76 ? -24.950 11.384 41.187 1.00 91.19 76 GLN A N 1
ATOM 586 C CA . GLN A 1 76 ? -25.856 12.540 41.212 1.00 91.19 76 GLN A CA 1
ATOM 587 C C . GLN A 1 76 ? -25.168 13.772 41.824 1.00 91.19 76 GLN A C 1
ATOM 589 O O . GLN A 1 76 ? -25.264 14.876 41.285 1.00 91.19 76 GLN A O 1
ATOM 594 N N . THR A 1 77 ? -24.469 13.575 42.942 1.00 90.75 77 THR A N 1
ATOM 595 C CA . THR A 1 77 ? -23.788 14.640 43.688 1.00 90.75 77 THR A CA 1
ATOM 596 C C . THR A 1 77 ? -22.615 15.208 42.887 1.00 90.75 77 THR A C 1
ATOM 598 O O . THR A 1 77 ? -22.493 16.424 42.734 1.00 90.75 77 THR A O 1
ATOM 601 N N . GLU A 1 78 ? -21.797 14.340 42.290 1.00 89.50 78 GLU A N 1
ATOM 602 C CA . GLU A 1 78 ? -20.680 14.728 41.423 1.00 89.50 78 GLU A CA 1
ATOM 603 C C . GLU A 1 78 ? -21.165 15.487 40.175 1.00 89.50 78 GLU A C 1
ATOM 605 O O . GLU A 1 78 ? -20.630 16.542 39.818 1.00 89.50 78 GLU A O 1
ATOM 610 N N . GLN A 1 79 ? -22.234 15.005 39.532 1.00 89.56 79 GLN A N 1
ATOM 611 C CA . GLN A 1 79 ? -22.834 15.670 38.377 1.00 89.56 79 GLN A CA 1
ATOM 612 C C . GLN A 1 79 ? -23.416 17.046 38.715 1.00 89.56 79 GLN A C 1
ATOM 614 O O . GLN A 1 79 ? -23.330 17.943 37.868 1.00 89.56 79 GLN A O 1
ATOM 619 N N . ALA A 1 80 ? -23.976 17.228 39.918 1.00 88.62 80 ALA A N 1
ATOM 620 C CA . ALA A 1 80 ? -24.438 18.523 40.418 1.00 88.62 80 ALA A CA 1
ATOM 621 C C . ALA A 1 80 ? -23.279 19.513 40.563 1.00 88.62 80 ALA A C 1
ATOM 623 O O . ALA A 1 80 ? -23.364 20.627 40.042 1.00 88.62 80 ALA A O 1
ATOM 624 N N . GLY A 1 81 ? -22.175 19.079 41.183 1.00 87.06 81 GLY A N 1
ATOM 625 C CA . GLY A 1 81 ? -20.982 19.903 41.388 1.00 87.06 81 GLY A CA 1
ATOM 626 C C . GLY A 1 81 ? -20.400 20.469 40.088 1.00 87.06 81 GLY A C 1
ATOM 627 O O . GLY A 1 81 ? -19.963 21.616 40.052 1.00 87.06 81 GLY A O 1
ATOM 628 N N . ARG A 1 82 ? -20.476 19.711 38.988 1.00 90.38 82 ARG A N 1
ATOM 629 C CA . ARG A 1 82 ? -19.983 20.129 37.660 1.00 90.38 82 ARG A CA 1
ATOM 630 C C . ARG A 1 82 ? -21.070 20.627 36.693 1.00 90.38 82 ARG A C 1
ATOM 632 O O . ARG A 1 82 ? -20.829 20.697 35.492 1.00 90.38 82 ARG A O 1
ATOM 639 N N . LYS A 1 83 ? -22.273 20.955 37.189 1.00 86.31 83 LYS A N 1
ATOM 640 C CA . LYS A 1 83 ? -23.415 21.477 36.396 1.00 86.31 83 LYS A CA 1
ATOM 641 C C . LYS A 1 83 ? -23.819 20.592 35.205 1.00 86.31 83 LYS A C 1
ATOM 643 O O . LYS A 1 83 ? -24.157 21.077 34.131 1.00 86.31 83 LYS A O 1
ATOM 648 N N . SER A 1 84 ? -23.802 19.279 35.402 1.00 87.62 84 SER A N 1
ATOM 649 C CA . SER A 1 84 ? -24.019 18.280 34.344 1.00 87.62 84 SER A CA 1
ATOM 650 C C . SER A 1 84 ? -25.103 17.254 34.684 1.00 87.62 84 SER A C 1
ATOM 652 O O . SER A 1 84 ? -25.109 16.152 34.141 1.00 87.62 84 SER A O 1
ATOM 654 N N . LEU A 1 85 ? -26.001 17.606 35.609 1.00 86.12 85 LEU A N 1
ATOM 655 C CA . LEU A 1 85 ? -27.069 16.730 36.087 1.00 86.12 85 LEU A CA 1
ATOM 656 C C . LEU A 1 85 ? -27.833 16.069 34.939 1.00 86.12 85 LEU A C 1
ATOM 658 O O . LEU A 1 85 ? -28.166 16.704 33.933 1.00 86.12 85 LEU A O 1
ATOM 662 N N . ARG A 1 86 ? -28.124 14.783 35.125 1.00 87.75 86 ARG A N 1
ATOM 663 C CA . ARG A 1 86 ? -28.977 13.980 34.250 1.00 87.75 86 ARG A CA 1
ATOM 664 C C . ARG A 1 86 ? -30.150 13.398 35.022 1.00 87.75 86 ARG A C 1
ATOM 666 O O . ARG A 1 86 ? -30.155 13.361 36.252 1.00 87.75 86 ARG A O 1
ATOM 673 N N . ASN A 1 87 ? -31.173 12.966 34.287 1.00 85.50 87 ASN A N 1
ATOM 674 C CA . ASN A 1 87 ? -32.379 12.391 34.874 1.00 85.50 87 ASN A CA 1
ATOM 675 C C . ASN A 1 87 ? -32.127 10.944 35.331 1.00 85.50 87 ASN A C 1
ATOM 677 O O . ASN A 1 87 ? -32.612 9.988 34.728 1.00 85.50 87 ASN A O 1
ATOM 681 N N . LEU A 1 88 ? -31.362 10.793 36.409 1.00 86.88 88 LEU A N 1
ATOM 682 C CA . LEU A 1 88 ? -31.032 9.513 37.038 1.00 86.88 88 LEU A CA 1
ATOM 683 C C . LEU A 1 88 ? -32.269 8.748 37.527 1.00 86.88 88 LEU A C 1
ATOM 685 O O . LEU A 1 88 ? -32.212 7.528 37.626 1.00 86.88 88 LEU A O 1
ATOM 689 N N . ASN A 1 89 ? -33.420 9.407 37.714 1.00 85.38 89 ASN A N 1
ATOM 690 C CA . ASN A 1 89 ? -34.681 8.712 37.999 1.00 85.38 89 ASN A CA 1
ATOM 691 C C . ASN A 1 89 ? -35.099 7.743 36.878 1.00 85.38 89 ASN A C 1
ATOM 693 O O . ASN A 1 89 ? -35.891 6.842 37.136 1.00 85.38 89 ASN A O 1
ATOM 697 N N . LYS A 1 90 ? -34.547 7.870 35.660 1.00 87.88 90 LYS A N 1
ATOM 698 C CA . LYS A 1 90 ? -34.763 6.909 34.566 1.00 87.88 90 LYS A CA 1
ATOM 699 C C . LYS A 1 90 ? -34.349 5.476 34.918 1.00 87.88 90 LYS A C 1
ATOM 701 O O . LYS A 1 90 ? -34.955 4.554 34.391 1.00 87.88 90 LYS A O 1
ATOM 706 N N . ILE A 1 91 ? -33.365 5.275 35.800 1.00 90.94 91 ILE A N 1
ATOM 707 C CA . ILE A 1 91 ? -32.916 3.924 36.184 1.00 90.94 91 ILE A CA 1
ATOM 708 C C . ILE A 1 91 ? -33.830 3.263 37.223 1.00 90.94 91 ILE A C 1
ATOM 710 O O . ILE A 1 91 ? -33.758 2.058 37.439 1.00 90.94 91 ILE A O 1
ATOM 714 N N . ARG A 1 92 ? -34.689 4.040 37.888 1.00 88.12 92 ARG A N 1
ATOM 715 C CA . ARG A 1 92 ? -35.472 3.571 39.032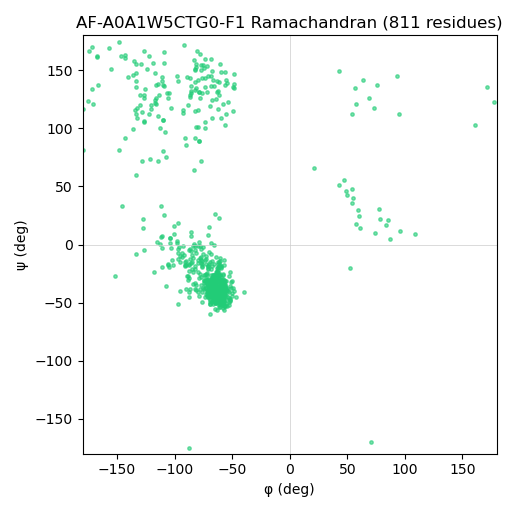 1.00 88.12 92 ARG A CA 1
ATOM 716 C C . ARG A 1 92 ? -36.368 2.362 38.720 1.00 88.12 92 ARG A C 1
ATOM 718 O O . ARG A 1 92 ? -36.278 1.409 39.485 1.00 88.12 92 ARG A O 1
ATOM 725 N N . PRO A 1 93 ? -37.131 2.321 37.605 1.00 88.12 93 PRO A N 1
ATOM 726 C CA . PRO A 1 93 ? -37.935 1.143 37.263 1.00 88.12 93 PRO A CA 1
ATOM 727 C C . PRO A 1 93 ? -37.101 -0.139 37.169 1.00 88.12 93 PRO A C 1
ATOM 729 O O . PRO A 1 93 ? -37.534 -1.204 37.595 1.00 88.12 93 PRO A O 1
ATOM 732 N N . TYR A 1 94 ? -35.872 -0.025 36.662 1.00 91.00 94 TYR A N 1
ATOM 733 C CA . TYR A 1 94 ? -34.958 -1.152 36.551 1.00 91.00 94 TYR A CA 1
ATOM 734 C C . TYR A 1 94 ? -34.410 -1.604 37.902 1.00 91.00 94 TYR A C 1
ATOM 736 O O . TYR A 1 94 ? -34.391 -2.799 38.173 1.00 91.00 94 TYR A O 1
ATOM 744 N N . LEU A 1 95 ? -34.000 -0.669 38.766 1.00 91.00 95 LEU A N 1
ATOM 745 C CA . LEU A 1 95 ? -33.515 -1.013 40.106 1.00 91.00 95 LEU A CA 1
ATOM 746 C C . LEU A 1 95 ? -34.617 -1.645 40.963 1.00 91.00 95 LEU A C 1
ATOM 748 O O . LEU A 1 95 ? -34.359 -2.652 41.615 1.00 91.00 95 LEU A O 1
ATOM 752 N N . ASP A 1 96 ? -35.829 -1.089 40.922 1.00 89.25 96 ASP A N 1
ATOM 753 C CA . ASP A 1 96 ? -36.977 -1.594 41.681 1.00 89.25 96 ASP A CA 1
ATOM 754 C C . ASP A 1 96 ? -37.400 -2.987 41.165 1.00 89.25 96 ASP A C 1
ATOM 756 O O . ASP A 1 96 ? -37.707 -3.884 41.953 1.00 89.25 96 ASP A O 1
ATOM 760 N N . GLY A 1 97 ? -37.377 -3.198 39.842 1.00 88.56 97 GLY A N 1
ATOM 761 C CA . GLY A 1 97 ? -37.653 -4.498 39.225 1.00 88.56 97 GLY A CA 1
ATOM 762 C C . GLY A 1 97 ? -36.578 -5.546 39.523 1.00 88.56 97 GLY A C 1
ATOM 763 O O . GLY A 1 97 ? -36.906 -6.690 39.832 1.00 88.56 97 GLY A O 1
ATOM 764 N N . LEU A 1 98 ? -35.296 -5.166 39.486 1.00 89.50 98 LEU A N 1
ATOM 765 C CA . LEU A 1 98 ? -34.195 -6.063 39.834 1.00 89.50 98 LEU A CA 1
ATOM 766 C C . LEU A 1 98 ? -34.170 -6.423 41.319 1.00 89.50 98 LEU A C 1
ATOM 768 O O . LEU A 1 98 ? -33.795 -7.542 41.641 1.00 89.50 98 LEU A O 1
ATOM 772 N N . GLU A 1 99 ? -34.542 -5.513 42.223 1.00 89.88 99 GLU A N 1
ATOM 773 C CA . GLU A 1 99 ? -34.652 -5.812 43.660 1.00 89.88 99 GLU A CA 1
ATOM 774 C C . GLU A 1 99 ? -35.711 -6.896 43.903 1.00 89.88 99 GLU A C 1
ATOM 776 O O . GLU A 1 99 ? -35.450 -7.875 44.601 1.00 89.88 99 GLU A O 1
ATOM 781 N N . GLN A 1 100 ? -36.870 -6.782 43.245 1.00 88.31 100 GLN A N 1
ATOM 782 C CA . GLN A 1 100 ? -37.911 -7.813 43.289 1.00 88.31 100 GLN A CA 1
ATOM 783 C C . GLN A 1 100 ? -37.445 -9.129 42.658 1.00 88.31 100 GLN A C 1
ATOM 785 O O . GLN A 1 100 ? -37.662 -10.198 43.224 1.00 88.31 100 GLN A O 1
ATOM 790 N N . TYR A 1 101 ? -36.775 -9.059 41.507 1.00 89.00 101 TYR A N 1
ATOM 791 C CA . TYR A 1 101 ? -36.212 -10.231 40.846 1.00 89.00 101 TYR A CA 1
ATOM 792 C C . TYR A 1 101 ? -35.183 -10.951 41.727 1.00 89.00 101 TYR A C 1
ATOM 794 O O . TYR A 1 101 ? -35.244 -12.170 41.878 1.00 89.00 101 TYR A O 1
ATOM 802 N N . ALA A 1 102 ? -34.267 -10.193 42.336 1.00 88.44 102 ALA A N 1
ATOM 803 C CA . ALA A 1 102 ? -33.236 -10.692 43.236 1.00 88.44 102 ALA A CA 1
ATOM 804 C C . ALA A 1 102 ? -33.846 -11.419 44.440 1.00 88.44 102 ALA A C 1
ATOM 806 O O . ALA A 1 102 ? -33.401 -12.518 44.761 1.00 88.44 102 ALA A O 1
ATOM 807 N N . ALA A 1 103 ? -34.903 -10.859 45.035 1.00 86.88 103 ALA A N 1
ATOM 808 C CA . ALA A 1 103 ? -35.628 -11.493 46.133 1.00 86.88 103 ALA A CA 1
ATOM 809 C C . ALA A 1 103 ? -36.256 -12.840 45.724 1.00 86.88 103 ALA A C 1
ATOM 811 O O . ALA A 1 103 ? -36.228 -13.792 46.501 1.00 86.88 103 ALA A O 1
ATOM 812 N N . VAL A 1 104 ? -36.777 -12.954 44.494 1.00 85.50 104 VAL A N 1
ATOM 813 C CA . VAL A 1 104 ? -37.317 -14.224 43.972 1.00 85.50 104 VAL A CA 1
ATOM 814 C C . VAL A 1 104 ? -36.210 -15.255 43.777 1.00 85.50 104 VAL A C 1
ATOM 816 O O . VAL A 1 104 ? -36.345 -16.394 44.223 1.00 85.50 104 VAL A O 1
ATOM 819 N N . ILE A 1 105 ? -35.109 -14.889 43.115 1.00 85.88 105 ILE A N 1
ATOM 820 C CA . ILE A 1 105 ? -34.026 -15.846 42.852 1.00 85.88 105 ILE A CA 1
ATOM 821 C C . ILE A 1 105 ? -33.295 -16.264 44.133 1.00 85.88 105 ILE A C 1
ATOM 823 O O . ILE A 1 105 ? -32.847 -17.407 44.206 1.00 85.88 105 ILE A O 1
ATOM 827 N N . GLU A 1 106 ? -33.214 -15.394 45.147 1.00 85.50 106 GLU A N 1
ATOM 828 C CA . GLU A 1 106 ? -32.558 -15.656 46.437 1.00 85.50 106 GLU A CA 1
ATOM 829 C C . GLU A 1 106 ? -33.102 -16.920 47.122 1.00 85.50 106 GLU A C 1
ATOM 831 O O . GLU A 1 106 ? -32.317 -17.725 47.629 1.00 85.50 106 GLU A O 1
ATOM 836 N N . VAL A 1 107 ? -34.416 -17.165 47.014 1.00 82.00 107 VAL A N 1
ATOM 837 C CA . VAL A 1 107 ? -35.090 -18.384 47.507 1.00 82.00 107 VAL A CA 1
ATOM 838 C C . VAL A 1 107 ? -34.480 -19.660 46.912 1.00 82.00 107 VAL A C 1
ATOM 840 O O . VAL A 1 107 ? -34.385 -20.687 47.588 1.00 82.00 107 VAL A O 1
ATOM 843 N N . PHE A 1 108 ? -34.037 -19.604 45.654 1.00 77.81 108 PHE A N 1
ATOM 844 C CA . PHE A 1 108 ? -33.483 -20.749 44.934 1.00 77.81 108 PHE A CA 1
ATOM 845 C C . PHE A 1 108 ? -31.967 -20.880 45.107 1.00 77.81 108 PHE A C 1
ATOM 847 O O . PHE A 1 108 ? -31.473 -22.000 45.203 1.00 77.81 108 PHE A O 1
ATOM 854 N N . VAL A 1 109 ? -31.217 -19.769 45.139 1.00 79.50 109 VAL A N 1
ATOM 855 C CA . VAL A 1 109 ? -29.737 -19.791 45.181 1.00 79.50 109 VAL A CA 1
ATOM 856 C C . VAL A 1 109 ? -29.119 -19.908 46.572 1.00 79.50 109 VAL A C 1
ATOM 858 O O . VAL A 1 109 ? -27.903 -20.082 46.659 1.00 79.50 109 VAL A O 1
ATOM 861 N N . ASN A 1 110 ? -29.944 -19.873 47.622 1.00 61.00 110 ASN A N 1
ATOM 862 C CA . ASN A 1 110 ? -29.761 -20.476 48.949 1.00 61.00 110 ASN A CA 1
ATOM 863 C C . ASN A 1 110 ? -28.290 -20.798 49.327 1.00 61.00 110 ASN A C 1
ATOM 865 O O . ASN A 1 110 ? -27.935 -21.969 49.470 1.00 61.00 110 ASN A O 1
ATOM 869 N N . SER A 1 111 ? -27.448 -19.757 49.486 1.00 60.22 111 SER A N 1
ATOM 870 C CA . SER A 1 111 ? -26.001 -19.749 49.854 1.00 60.22 111 SER A CA 1
ATOM 871 C C . SER A 1 111 ? -24.954 -19.371 48.777 1.00 60.22 111 SER A C 1
ATOM 873 O O . SER A 1 111 ? -23.762 -19.480 49.061 1.00 60.22 111 SER A O 1
ATOM 875 N N . LYS A 1 112 ? -25.323 -18.883 47.578 1.00 76.00 112 LYS A N 1
ATOM 876 C CA . LYS A 1 112 ? -24.363 -18.302 46.599 1.00 76.00 112 LYS A CA 1
ATOM 877 C C . LYS A 1 112 ? -24.515 -16.777 46.433 1.00 76.00 112 LYS A C 1
ATOM 879 O O . LYS A 1 112 ? -25.149 -16.332 45.469 1.00 76.00 112 LYS A O 1
ATOM 884 N N . PRO A 1 113 ? -23.954 -15.955 47.344 1.00 77.50 113 PRO A N 1
ATOM 885 C CA . PRO A 1 113 ? -24.084 -14.491 47.291 1.00 77.50 113 PRO A CA 1
ATOM 886 C C . PRO A 1 113 ? -23.480 -13.884 46.015 1.00 77.50 113 PRO A C 1
ATOM 888 O O . PRO A 1 113 ? -23.904 -12.830 45.547 1.00 77.50 113 PRO A O 1
ATOM 891 N N . ASP A 1 114 ? -22.532 -14.586 45.409 1.00 82.44 114 ASP A N 1
ATOM 892 C CA . ASP A 1 114 ? -21.884 -14.265 44.149 1.00 82.44 114 ASP A CA 1
ATOM 893 C C . ASP A 1 114 ? -22.850 -14.252 42.950 1.00 82.44 114 ASP A C 1
ATOM 895 O O . ASP A 1 114 ? -22.653 -13.450 42.044 1.00 82.44 114 ASP A O 1
ATOM 899 N N . ILE A 1 115 ? -23.946 -15.019 42.941 1.00 87.94 115 ILE A N 1
ATOM 900 C CA . ILE A 1 115 ? -24.950 -14.922 41.858 1.00 87.94 115 ILE A CA 1
ATOM 901 C C . ILE A 1 115 ? -25.677 -13.571 41.903 1.00 87.94 115 ILE A C 1
ATOM 903 O O . ILE A 1 115 ? -25.862 -12.928 40.865 1.00 87.94 115 ILE A O 1
ATOM 907 N N . LEU A 1 116 ? -26.044 -13.118 43.104 1.00 88.81 116 LEU A N 1
ATOM 908 C CA . LEU A 1 116 ? -26.706 -11.829 43.314 1.00 88.81 116 LEU A CA 1
ATOM 909 C C . LEU A 1 116 ? -25.740 -10.663 43.080 1.00 88.81 116 LEU A C 1
ATOM 911 O O . LEU A 1 116 ? -26.107 -9.672 42.454 1.00 88.81 116 LEU A O 1
ATOM 915 N N . ALA A 1 117 ? -24.489 -10.787 43.529 1.00 89.94 117 ALA A N 1
ATOM 916 C CA . ALA A 1 117 ? -23.492 -9.724 43.417 1.00 89.94 117 ALA A CA 1
ATOM 917 C C . ALA A 1 117 ? -23.230 -9.298 41.960 1.00 89.94 117 ALA A C 1
ATOM 919 O O . ALA A 1 117 ? -23.082 -8.109 41.658 1.00 89.94 117 ALA A O 1
ATOM 920 N N . PHE A 1 118 ? -23.256 -10.257 41.031 1.00 93.00 118 PHE A N 1
ATOM 921 C CA . PHE A 1 118 ? -23.045 -10.016 39.602 1.00 93.00 118 PHE A CA 1
ATOM 922 C C . PHE A 1 118 ? -24.237 -9.366 38.885 1.00 93.00 118 PHE A C 1
ATOM 924 O O . PHE A 1 118 ? -24.076 -8.914 37.756 1.00 93.00 118 PHE A O 1
ATOM 931 N N . ILE A 1 119 ? -25.394 -9.226 39.540 1.00 90.69 119 ILE A N 1
ATOM 932 C CA . ILE A 1 119 ? -26.476 -8.355 39.053 1.00 90.69 119 ILE A CA 1
ATOM 933 C C . ILE A 1 119 ? -26.084 -6.886 39.265 1.00 90.69 119 ILE A C 1
ATOM 935 O O . ILE A 1 119 ? -26.260 -6.048 38.383 1.00 90.69 119 ILE A O 1
ATOM 939 N N . TRP A 1 120 ? -25.509 -6.565 40.428 1.00 92.94 120 TRP A N 1
ATOM 940 C CA . TRP A 1 120 ? -25.261 -5.185 40.862 1.00 92.94 120 TRP A CA 1
ATOM 941 C C . TRP A 1 120 ? -23.923 -4.622 40.379 1.00 92.94 120 TRP A C 1
ATOM 943 O O . TRP A 1 120 ? -23.834 -3.452 39.991 1.00 92.94 120 TRP A O 1
ATOM 953 N N . GLY A 1 121 ? -22.868 -5.441 40.427 1.00 93.19 121 GLY A N 1
ATOM 954 C CA . GLY A 1 121 ? -21.492 -5.047 40.114 1.00 93.19 121 GLY A CA 1
ATOM 955 C C . GLY A 1 121 ? -21.331 -4.401 38.732 1.00 93.19 121 GLY A C 1
ATOM 956 O O . GLY A 1 121 ? -20.826 -3.272 38.662 1.00 93.19 121 GLY A O 1
ATOM 957 N N . PRO A 1 122 ? -21.805 -5.045 37.649 1.00 94.00 122 PRO A N 1
ATOM 958 C CA . PRO A 1 122 ? -21.727 -4.493 36.301 1.00 94.00 122 PRO A CA 1
ATOM 959 C C . PRO A 1 122 ? -22.478 -3.166 36.139 1.00 94.00 122 PRO A C 1
ATOM 961 O O . PRO A 1 122 ? -21.933 -2.233 35.550 1.00 94.00 122 PRO A O 1
ATOM 964 N N . ILE A 1 123 ? -23.671 -3.020 36.735 1.00 94.12 123 ILE A N 1
ATOM 965 C CA . ILE A 1 123 ? -24.439 -1.761 36.691 1.00 94.12 123 ILE A CA 1
ATOM 966 C C . ILE A 1 123 ? -23.617 -0.625 37.301 1.00 94.12 123 ILE A C 1
ATOM 968 O O . ILE A 1 123 ? -23.428 0.427 36.683 1.00 94.12 123 ILE A O 1
ATOM 972 N N . LYS A 1 124 ? -23.078 -0.856 38.507 1.00 93.88 124 LYS A N 1
ATOM 973 C CA . LYS A 1 124 ? -22.235 0.113 39.221 1.00 93.88 124 LYS A CA 1
ATOM 974 C C . LYS A 1 124 ? -21.003 0.488 38.398 1.00 93.88 124 LYS A C 1
ATOM 976 O O . LYS A 1 124 ? -20.602 1.651 38.397 1.00 93.88 124 LYS A O 1
ATOM 981 N N . PHE A 1 125 ? -20.391 -0.476 37.715 1.00 93.56 125 PHE A N 1
ATOM 982 C CA . PHE A 1 125 ? -19.240 -0.247 36.845 1.00 93.56 125 PHE A CA 1
ATOM 983 C C . PHE A 1 125 ? -19.590 0.624 35.635 1.00 93.56 125 PHE A C 1
ATOM 985 O O . PHE A 1 125 ? -18.987 1.686 35.465 1.00 93.56 125 PHE A O 1
ATOM 992 N N . CYS A 1 126 ? -20.593 0.226 34.848 1.00 92.38 126 CYS A N 1
ATOM 993 C CA . CYS A 1 126 ? -20.996 0.944 33.641 1.00 92.38 126 CYS A CA 1
ATOM 994 C C . CYS A 1 126 ? -21.443 2.376 33.962 1.00 92.38 126 CYS A C 1
ATOM 996 O O . CYS A 1 126 ? -21.005 3.310 33.296 1.00 92.38 126 CYS A O 1
ATOM 998 N N . LEU A 1 127 ? -22.234 2.581 35.025 1.00 92.75 127 LEU A N 1
ATOM 999 C CA . LEU A 1 127 ? -22.666 3.920 35.440 1.00 92.75 127 LEU A CA 1
ATOM 1000 C C . LEU A 1 127 ? -21.497 4.813 35.862 1.00 92.75 127 LEU A C 1
ATOM 1002 O O . LEU A 1 127 ? -21.488 5.988 35.508 1.00 92.75 127 LEU A O 1
ATOM 1006 N N . LYS A 1 128 ? -20.504 4.280 36.589 1.00 91.88 128 LYS A N 1
ATOM 1007 C CA . LYS A 1 128 ? -19.329 5.060 37.012 1.00 91.88 128 LYS A CA 1
ATOM 1008 C C . LYS A 1 128 ? -18.428 5.468 35.847 1.00 91.88 128 LYS A C 1
ATOM 1010 O O . LYS A 1 128 ? -17.814 6.525 35.913 1.00 91.88 128 LYS A O 1
ATOM 1015 N N . ILE A 1 129 ? -18.318 4.645 34.804 1.00 89.44 129 ILE A N 1
ATOM 1016 C CA . ILE A 1 129 ? -17.543 5.011 33.609 1.00 89.44 129 ILE A CA 1
ATOM 1017 C C . ILE A 1 129 ? -18.328 6.005 32.756 1.00 89.44 129 ILE A C 1
ATOM 1019 O O . ILE A 1 129 ? -17.800 7.054 32.378 1.00 89.44 129 ILE A O 1
ATOM 1023 N N . ALA A 1 130 ? -19.595 5.691 32.482 1.00 88.69 130 ALA A N 1
ATOM 1024 C CA . ALA A 1 130 ? -20.451 6.500 31.632 1.00 88.69 130 ALA A CA 1
ATOM 1025 C C . ALA A 1 130 ? -20.773 7.860 32.257 1.00 88.69 130 ALA A C 1
ATOM 1027 O O . ALA A 1 130 ? -20.973 8.811 31.511 1.00 88.69 130 ALA A O 1
ATOM 1028 N N . SER A 1 131 ? -20.783 7.996 33.592 1.00 89.75 131 SER A N 1
ATOM 1029 C CA . SER A 1 131 ? -21.133 9.253 34.265 1.00 89.75 131 SER A CA 1
ATOM 1030 C C . SER A 1 131 ? -20.331 10.430 33.729 1.00 89.75 131 SER A C 1
ATOM 1032 O O . SER A 1 131 ? -20.893 11.508 33.588 1.00 89.75 131 SER A O 1
ATOM 1034 N N . ASN A 1 132 ? -19.061 10.236 33.373 1.00 84.62 132 ASN A N 1
ATOM 1035 C CA . ASN A 1 132 ? -18.160 11.269 32.858 1.00 84.62 132 ASN A CA 1
ATOM 1036 C C . ASN A 1 132 ? -18.376 11.627 31.378 1.00 84.62 132 ASN A C 1
ATOM 1038 O O . ASN A 1 132 ? -17.692 12.509 30.862 1.00 84.62 132 ASN A O 1
ATOM 1042 N N . PHE A 1 133 ? -19.313 10.969 30.694 1.00 85.62 133 PHE A N 1
ATOM 1043 C CA . PHE A 1 133 ? -19.617 11.181 29.284 1.00 85.62 133 PHE A CA 1
ATOM 1044 C C . PHE A 1 133 ? -21.134 11.223 29.069 1.00 85.62 133 PHE A C 1
ATOM 1046 O O . PHE A 1 133 ? -21.805 10.195 29.011 1.00 85.62 133 PHE A O 1
ATOM 1053 N N . LEU A 1 134 ? -21.682 12.436 28.971 1.00 84.44 134 LEU A N 1
ATOM 1054 C CA . LEU A 1 134 ? -23.118 12.687 29.127 1.00 84.44 134 LEU A CA 1
ATOM 1055 C C . LEU A 1 134 ? -24.002 11.898 28.156 1.00 84.44 134 LEU A C 1
ATOM 1057 O O . LEU A 1 134 ? -25.022 11.360 28.569 1.00 84.44 134 LEU A O 1
ATOM 1061 N N . GLU A 1 135 ? -23.590 11.783 26.897 1.00 80.75 135 GLU A N 1
ATOM 1062 C CA . GLU A 1 135 ? -24.330 11.047 25.867 1.00 80.75 135 GLU A CA 1
ATOM 1063 C C . GLU A 1 135 ? -24.372 9.542 26.169 1.00 80.75 135 GLU A C 1
ATOM 1065 O O . GLU A 1 135 ? -25.439 8.932 26.127 1.00 80.75 135 GLU A O 1
ATOM 1070 N N . ALA A 1 136 ? -23.233 8.945 26.544 1.00 82.81 136 ALA A N 1
ATOM 1071 C CA . ALA A 1 136 ? -23.171 7.538 26.951 1.00 82.81 136 ALA A CA 1
ATOM 1072 C C . ALA A 1 136 ? -23.994 7.286 28.208 1.00 82.81 136 ALA A C 1
ATOM 1074 O O . ALA A 1 136 ? -24.673 6.268 28.302 1.00 82.81 136 ALA A O 1
ATOM 1075 N N . PHE A 1 137 ? -23.961 8.221 29.158 1.00 89.69 137 PHE A N 1
ATOM 1076 C CA . PHE A 1 137 ? -24.762 8.129 30.367 1.00 89.69 137 PHE A CA 1
ATOM 1077 C C . PHE A 1 137 ? -26.258 8.144 30.053 1.00 89.69 137 PHE A C 1
ATOM 1079 O O . PHE A 1 137 ? -26.984 7.274 30.523 1.00 89.69 137 PHE A O 1
ATOM 1086 N N . ASP A 1 138 ? -26.717 9.080 29.219 1.00 87.19 138 ASP A N 1
ATOM 1087 C CA . ASP A 1 138 ? -28.124 9.179 28.825 1.00 87.19 138 ASP A CA 1
ATOM 1088 C C . ASP A 1 138 ? -28.589 7.948 28.034 1.00 87.19 138 ASP A C 1
ATOM 1090 O O . ASP A 1 138 ? -29.671 7.424 28.301 1.00 87.19 138 ASP A O 1
ATOM 1094 N N . ALA A 1 139 ? -27.767 7.439 27.111 1.00 84.00 139 ALA A N 1
ATOM 1095 C CA . ALA A 1 139 ? -28.078 6.227 26.356 1.00 84.00 139 ALA A CA 1
ATOM 1096 C C . ALA A 1 139 ? -28.147 4.983 27.253 1.00 84.00 139 ALA A C 1
ATOM 1098 O O . ALA A 1 139 ? -29.069 4.179 27.117 1.00 84.00 139 ALA A O 1
ATOM 1099 N N . LEU A 1 140 ? -27.210 4.845 28.193 1.00 88.81 140 LEU A N 1
ATOM 1100 C CA . LEU A 1 140 ? -27.201 3.751 29.159 1.00 88.81 140 LEU A CA 1
ATOM 1101 C C . LEU A 1 140 ? -28.417 3.826 30.100 1.00 88.81 140 LEU A C 1
ATOM 1103 O O . LEU A 1 140 ? -29.044 2.805 30.370 1.00 88.81 140 LEU A O 1
ATOM 1107 N N . LEU A 1 141 ? -28.801 5.025 30.554 1.00 90.56 141 LEU A N 1
ATOM 1108 C CA . LEU A 1 141 ? -30.012 5.230 31.358 1.00 90.56 141 LEU A CA 1
ATOM 1109 C C . LEU A 1 141 ? -31.296 4.927 30.578 1.00 90.56 141 LEU A C 1
ATOM 1111 O O . LEU A 1 141 ? -32.222 4.353 31.146 1.00 90.56 141 LEU A O 1
ATOM 1115 N N . ASP A 1 142 ? -31.362 5.291 29.296 1.00 87.19 142 ASP A N 1
ATOM 1116 C CA . ASP A 1 142 ? -32.486 4.941 28.423 1.00 87.19 142 ASP A CA 1
ATOM 1117 C C . ASP A 1 142 ? -32.587 3.423 28.223 1.00 87.19 142 ASP A C 1
ATOM 1119 O O . ASP A 1 142 ? -33.691 2.878 28.259 1.00 87.19 142 ASP A O 1
ATOM 1123 N N . ALA A 1 143 ? -31.455 2.735 28.040 1.00 87.12 143 ALA A N 1
ATOM 1124 C CA . ALA A 1 143 ? -31.418 1.280 27.938 1.00 87.12 143 ALA A CA 1
ATOM 1125 C C . ALA A 1 143 ? -31.895 0.622 29.239 1.00 87.12 143 ALA A C 1
ATOM 1127 O O . ALA A 1 143 ? -32.808 -0.198 29.198 1.00 87.12 143 ALA A O 1
ATOM 1128 N N . TYR A 1 144 ? -31.372 1.047 30.396 1.00 91.12 144 TYR A N 1
ATOM 1129 C CA . TYR A 1 144 ? -31.839 0.540 31.686 1.00 91.12 144 TYR A CA 1
ATOM 1130 C C . TYR A 1 144 ? -33.324 0.790 31.903 1.00 91.12 144 TYR A C 1
ATOM 1132 O O . TYR A 1 144 ? -34.022 -0.121 32.331 1.00 91.12 144 TYR A O 1
ATOM 1140 N N . LYS A 1 145 ? -33.832 1.980 31.567 1.00 89.94 145 LYS A N 1
ATOM 1141 C CA . LYS A 1 145 ? -35.266 2.264 31.656 1.00 89.94 145 LYS A CA 1
ATOM 1142 C C . LYS A 1 145 ? -36.080 1.240 30.861 1.00 89.94 145 LYS A C 1
ATOM 1144 O O . LYS A 1 145 ? -36.997 0.653 31.418 1.00 89.94 145 LYS A O 1
ATOM 1149 N N . LYS A 1 146 ? -35.714 0.989 29.599 1.00 86.62 146 LYS A N 1
ATOM 1150 C CA . LYS A 1 146 ? -36.407 0.012 28.743 1.00 86.62 146 LYS A CA 1
ATOM 1151 C C . LYS A 1 146 ? -36.328 -1.412 29.290 1.00 86.62 146 LYS A C 1
ATOM 1153 O O . LYS A 1 146 ? -37.328 -2.115 29.254 1.00 86.62 146 LYS A O 1
ATOM 1158 N N . ILE A 1 147 ? -35.174 -1.826 29.822 1.00 87.62 147 ILE A N 1
ATOM 1159 C CA . ILE A 1 147 ? -35.044 -3.131 30.487 1.00 87.62 147 ILE A CA 1
ATOM 1160 C C . ILE A 1 147 ? -35.989 -3.193 31.685 1.00 87.62 147 ILE A C 1
ATOM 1162 O O . ILE A 1 147 ? -36.734 -4.153 31.809 1.00 87.62 147 ILE A O 1
ATOM 1166 N N . GLY A 1 148 ? -35.999 -2.162 32.535 1.00 88.00 148 GLY A N 1
ATOM 1167 C CA . GLY A 1 148 ? -36.913 -2.064 33.672 1.00 88.00 148 GLY A CA 1
ATOM 1168 C C . GLY A 1 148 ? -38.382 -2.139 33.261 1.00 88.00 148 GLY A C 1
ATOM 1169 O O . GLY A 1 148 ? -39.142 -2.889 33.862 1.00 88.00 148 GLY A O 1
ATOM 1170 N N . ASP A 1 149 ? -38.762 -1.440 32.191 1.00 85.56 149 ASP A N 1
ATOM 1171 C CA . ASP A 1 149 ? -40.109 -1.495 31.614 1.00 85.56 149 ASP A CA 1
ATOM 1172 C C . ASP A 1 149 ? -40.438 -2.901 31.064 1.00 85.56 149 ASP A C 1
ATOM 1174 O O . ASP A 1 149 ? -41.599 -3.321 31.086 1.00 85.56 149 ASP A O 1
ATOM 1178 N N . ALA A 1 150 ? -39.430 -3.652 30.611 1.00 84.69 150 ALA A N 1
ATOM 1179 C CA . ALA A 1 150 ? -39.535 -5.029 30.135 1.00 84.69 150 ALA A CA 1
ATOM 1180 C C . ALA A 1 150 ? -39.424 -6.089 31.248 1.00 84.69 150 ALA A C 1
ATOM 1182 O O . ALA A 1 150 ? -39.625 -7.267 30.965 1.00 84.69 150 ALA A O 1
ATOM 1183 N N . LEU A 1 151 ? -39.164 -5.719 32.508 1.00 85.94 151 LEU A N 1
ATOM 1184 C CA . LEU A 1 151 ? -39.223 -6.664 33.624 1.00 85.94 151 LEU A CA 1
ATOM 1185 C C . LEU A 1 151 ? -40.690 -6.952 34.018 1.00 85.94 151 LEU A C 1
ATOM 1187 O O . LEU A 1 151 ? -41.553 -6.068 33.954 1.00 85.94 151 LEU A O 1
ATOM 1191 N N . PRO A 1 152 ? -41.013 -8.194 34.412 1.00 79.38 152 PRO A N 1
ATOM 1192 C CA . PRO A 1 152 ? -42.332 -8.554 34.926 1.00 79.38 152 PRO A CA 1
ATOM 1193 C C . PRO A 1 152 ? -42.539 -8.003 36.346 1.00 79.38 152 PRO A C 1
ATOM 1195 O O . PRO A 1 152 ? -41.589 -7.724 37.077 1.00 79.38 152 PRO A O 1
ATOM 1198 N N . ILE A 1 153 ? -43.799 -7.891 36.770 1.00 79.00 153 ILE A N 1
ATOM 1199 C CA . ILE A 1 153 ? -44.136 -7.557 38.157 1.00 79.00 153 ILE A CA 1
ATOM 1200 C C . ILE A 1 153 ? -44.066 -8.856 38.963 1.00 79.00 153 ILE A C 1
ATOM 1202 O O . ILE A 1 153 ? -45.034 -9.610 39.029 1.00 79.00 153 ILE A O 1
ATOM 1206 N N . PHE A 1 154 ? -42.902 -9.144 39.545 1.00 79.62 154 PHE A N 1
ATOM 1207 C CA . PHE A 1 154 ? -42.631 -10.420 40.217 1.00 79.62 154 PHE A CA 1
ATOM 1208 C C . PHE A 1 154 ? -43.571 -10.709 41.393 1.00 79.62 154 PHE A C 1
ATOM 1210 O O . PHE A 1 154 ? -43.905 -11.866 41.637 1.00 79.62 154 PHE A O 1
ATOM 1217 N N . SER A 1 155 ? -44.062 -9.673 42.080 1.00 72.44 155 SER A N 1
ATOM 1218 C CA . SER A 1 155 ? -45.039 -9.824 43.167 1.00 72.44 155 SER A CA 1
ATOM 1219 C C . SER A 1 155 ? -46.379 -10.412 42.711 1.00 72.44 155 SER A C 1
ATOM 1221 O O . SER A 1 155 ? -47.036 -11.085 43.499 1.00 72.44 155 SER A O 1
ATOM 1223 N N . ALA A 1 156 ? -46.774 -10.214 41.449 1.00 68.00 156 ALA A N 1
ATOM 1224 C CA . ALA A 1 156 ? -48.036 -10.715 40.900 1.00 68.00 156 ALA A CA 1
ATOM 1225 C C . ALA A 1 156 ? -47.989 -12.203 40.507 1.00 68.00 156 ALA A C 1
ATOM 1227 O O . ALA A 1 156 ? -49.026 -12.803 40.242 1.00 68.00 156 ALA A O 1
ATOM 1228 N N . ILE A 1 157 ? -46.792 -12.792 40.447 1.00 67.31 157 ILE A N 1
ATOM 1229 C CA . ILE A 1 157 ? -46.549 -14.157 39.955 1.00 67.31 157 ILE A CA 1
ATOM 1230 C C . ILE A 1 157 ? -45.746 -15.003 40.956 1.00 67.31 157 ILE A C 1
ATOM 1232 O O . ILE A 1 157 ? -45.256 -16.076 40.611 1.00 67.31 157 ILE A O 1
ATOM 1236 N N . ASN A 1 158 ? -45.640 -14.538 42.207 1.00 68.31 158 ASN A N 1
ATOM 1237 C CA . ASN A 1 158 ? -44.795 -15.135 43.241 1.00 68.31 158 ASN A CA 1
ATOM 1238 C C . ASN A 1 158 ? -45.132 -16.613 43.517 1.00 68.31 158 ASN A C 1
ATOM 1240 O O . ASN A 1 158 ? -44.243 -17.459 43.608 1.00 68.31 158 ASN A O 1
ATOM 1244 N N . ASP A 1 159 ? -46.425 -16.939 43.557 1.00 66.81 159 ASP A N 1
ATOM 1245 C CA . ASP A 1 159 ? -46.907 -18.293 43.851 1.00 66.81 159 ASP A CA 1
ATOM 1246 C C . ASP A 1 159 ? -46.635 -19.288 42.705 1.00 66.81 159 ASP A C 1
ATOM 1248 O O . ASP A 1 159 ? -46.570 -20.497 42.922 1.00 66.81 159 ASP A O 1
ATOM 1252 N N . LEU A 1 160 ? -46.414 -18.799 41.476 1.00 67.44 160 LEU A N 1
ATOM 1253 C CA . LEU A 1 160 ? -46.174 -19.641 40.298 1.00 67.44 160 LEU A CA 1
ATOM 1254 C C . LEU A 1 160 ? -44.728 -20.157 40.218 1.00 67.44 160 LEU A C 1
ATOM 1256 O O . LEU A 1 160 ? -44.495 -21.198 39.596 1.00 67.44 160 LEU A O 1
ATOM 1260 N N . PHE A 1 161 ? -43.767 -19.475 40.856 1.00 70.19 161 PHE A N 1
ATOM 1261 C CA . PHE A 1 161 ? -42.334 -19.803 40.781 1.00 70.19 161 PHE A CA 1
ATOM 1262 C C . PHE A 1 161 ? -41.974 -21.132 41.450 1.00 70.19 161 PHE A C 1
ATOM 1264 O O . PHE A 1 161 ? -41.093 -21.858 40.983 1.00 70.19 161 PHE A O 1
ATOM 1271 N N . SER A 1 162 ? -42.670 -21.464 42.532 1.00 64.88 162 SER A N 1
ATOM 1272 C CA . SER A 1 162 ? -42.440 -22.689 43.303 1.00 64.88 162 SER A CA 1
ATOM 1273 C C . SER A 1 162 ? -43.062 -23.915 42.633 1.00 64.88 162 SER A C 1
ATOM 1275 O O . SER A 1 162 ? -42.554 -25.026 42.774 1.00 64.88 162 SER A O 1
ATOM 1277 N N . SER A 1 163 ? -44.149 -23.708 41.886 1.00 62.53 163 SER A N 1
ATOM 1278 C CA . SER A 1 163 ? -45.031 -24.780 41.415 1.00 62.53 163 SER A CA 1
ATOM 1279 C C . SER A 1 163 ? -44.815 -25.174 39.952 1.00 62.53 163 SER A C 1
ATOM 1281 O O . SER A 1 163 ? -45.227 -26.263 39.561 1.00 62.53 163 SER A O 1
ATOM 1283 N N . HIS A 1 164 ? -44.158 -24.336 39.139 1.00 71.94 164 HIS A N 1
ATOM 1284 C CA . HIS A 1 164 ? -44.033 -24.563 37.695 1.00 71.94 164 HIS A CA 1
ATOM 1285 C C . HIS A 1 164 ? -42.581 -24.481 37.202 1.00 71.94 164 HIS A C 1
ATOM 1287 O O . HIS A 1 164 ? -41.972 -23.411 37.143 1.00 71.94 164 HIS A O 1
ATOM 1293 N N . SER A 1 165 ? -42.045 -25.613 36.733 1.00 72.50 165 SER A N 1
ATOM 1294 C CA . SER A 1 165 ? -40.681 -25.726 36.182 1.00 72.50 165 SER A CA 1
ATOM 1295 C C . SER A 1 165 ? -40.434 -24.837 34.950 1.00 72.50 165 SER A C 1
ATOM 1297 O O . SER A 1 165 ? -39.304 -24.422 34.687 1.00 72.50 165 SER A O 1
ATOM 1299 N N . HIS A 1 166 ? -41.487 -24.498 34.201 1.00 70.44 166 HIS A N 1
ATOM 1300 C CA . HIS A 1 166 ? -41.416 -23.596 33.049 1.00 70.44 166 HIS A CA 1
ATOM 1301 C C . HIS A 1 166 ? -41.170 -22.139 33.459 1.00 70.44 166 HIS A C 1
ATOM 1303 O O . HIS A 1 166 ? -40.345 -21.457 32.851 1.00 70.44 166 HIS A O 1
ATOM 1309 N N . VAL A 1 167 ? -41.828 -21.681 34.527 1.00 74.06 167 VAL A N 1
ATOM 1310 C CA . VAL A 1 167 ? -41.639 -20.333 35.083 1.00 74.06 167 VAL A CA 1
ATOM 1311 C C . VAL A 1 167 ? -40.236 -20.213 35.693 1.00 74.06 167 VAL A C 1
ATOM 1313 O O . VAL A 1 167 ? -39.556 -19.208 35.499 1.00 74.06 167 VAL A O 1
ATOM 1316 N N . GLN A 1 168 ? -39.734 -21.286 36.315 1.00 78.38 168 GLN A N 1
ATOM 1317 C CA . GLN A 1 168 ? -38.344 -21.382 36.778 1.00 78.38 168 GLN A CA 1
ATOM 1318 C C . GLN A 1 168 ? -37.327 -21.210 35.636 1.00 78.38 168 GLN A C 1
ATOM 1320 O O . GLN A 1 168 ? -36.340 -20.491 35.789 1.00 78.38 168 GLN A O 1
ATOM 1325 N N . GLN A 1 169 ? -37.578 -21.795 34.458 1.00 78.62 169 GLN A N 1
ATOM 1326 C CA . GLN A 1 169 ? -36.714 -21.588 33.291 1.00 78.62 169 GLN A CA 1
ATOM 1327 C C . GLN A 1 169 ? -36.767 -20.144 32.764 1.00 78.62 169 GLN A C 1
ATOM 1329 O O . GLN A 1 169 ? -35.754 -19.645 32.282 1.00 78.62 169 GLN A O 1
ATOM 1334 N N . LEU A 1 170 ? -37.907 -19.454 32.868 1.00 77.31 170 LEU A N 1
ATOM 1335 C CA . LEU A 1 170 ? -38.010 -18.043 32.478 1.00 77.31 170 LEU A CA 1
ATOM 1336 C C . LEU A 1 170 ? -37.194 -17.130 33.401 1.00 77.31 170 LEU A C 1
ATOM 1338 O O . LEU A 1 170 ? -36.566 -16.200 32.904 1.00 77.31 170 LEU A O 1
ATOM 1342 N N . LEU A 1 171 ? -37.114 -17.430 34.703 1.00 83.81 171 LEU A N 1
ATOM 1343 C CA . LEU A 1 171 ? -36.197 -16.731 35.615 1.00 83.81 171 LEU A CA 1
ATOM 1344 C C . LEU A 1 171 ? -34.733 -16.930 35.189 1.00 83.81 171 LEU A C 1
ATOM 1346 O O . LEU A 1 171 ? -33.975 -15.971 35.101 1.00 83.81 171 LEU A O 1
ATOM 1350 N N . VAL A 1 172 ? -34.342 -18.161 34.849 1.00 86.88 172 VAL A N 1
ATOM 1351 C CA . VAL A 1 172 ? -32.988 -18.464 34.348 1.00 86.88 172 VAL A CA 1
ATOM 1352 C C . VAL A 1 172 ? -32.682 -17.687 33.064 1.00 86.88 172 VAL A C 1
ATOM 1354 O O . VAL A 1 172 ? -31.624 -17.072 32.962 1.00 86.88 172 VAL A O 1
ATOM 1357 N N . ASN A 1 173 ? -33.616 -17.673 32.113 1.00 83.38 173 ASN A N 1
ATOM 1358 C CA . ASN A 1 173 ? -33.481 -16.930 30.860 1.00 83.38 173 ASN A CA 1
ATOM 1359 C C . ASN A 1 173 ? -33.355 -15.418 31.104 1.00 83.38 173 ASN A C 1
ATOM 1361 O O . ASN A 1 173 ? -32.556 -14.758 30.450 1.00 83.38 173 ASN A O 1
ATOM 1365 N N . LEU A 1 174 ? -34.113 -14.873 32.060 1.00 86.75 174 LEU A N 1
ATOM 1366 C CA . LEU A 1 174 ? -34.040 -13.460 32.419 1.00 86.75 174 LEU A CA 1
ATOM 1367 C C . LEU A 1 174 ? -32.665 -13.097 32.993 1.00 86.75 174 LEU A C 1
ATOM 1369 O O . LEU A 1 174 ? -32.114 -12.053 32.657 1.00 86.75 174 LEU A O 1
ATOM 1373 N N . TYR A 1 175 ? -32.084 -13.969 33.824 1.00 90.50 175 TYR A N 1
ATOM 1374 C CA . TYR A 1 175 ? -30.709 -13.797 34.299 1.00 90.50 175 TYR A CA 1
ATOM 1375 C C . TYR A 1 175 ? -29.699 -13.800 33.154 1.00 90.50 175 TYR A C 1
ATOM 1377 O O . TYR A 1 175 ? -28.789 -12.977 33.148 1.00 90.50 175 TYR A O 1
ATOM 1385 N N . GLU A 1 176 ? -29.868 -14.710 32.192 1.00 89.69 176 GLU A N 1
ATOM 1386 C CA . GLU A 1 176 ? -29.033 -14.777 30.993 1.00 89.69 176 GLU A CA 1
ATOM 1387 C C . GLU A 1 176 ? -29.113 -13.481 30.183 1.00 89.69 176 GLU A C 1
ATOM 1389 O O . GLU A 1 176 ? -28.073 -12.910 29.876 1.00 89.69 176 GLU A O 1
ATOM 1394 N N . ASP A 1 177 ? -30.316 -12.960 29.926 1.00 87.12 177 ASP A N 1
ATOM 1395 C CA . ASP A 1 177 ? -30.515 -11.697 29.204 1.00 87.12 177 ASP A CA 1
ATOM 1396 C C . ASP A 1 177 ? -29.916 -10.494 29.954 1.00 87.12 177 ASP A C 1
ATOM 1398 O O . ASP A 1 177 ? -29.247 -9.647 29.358 1.00 87.12 177 ASP A O 1
ATOM 1402 N N . ILE A 1 178 ? -30.101 -10.426 31.278 1.00 90.56 178 ILE A N 1
ATOM 1403 C CA . ILE A 1 178 ? -29.520 -9.366 32.116 1.00 90.56 178 ILE A CA 1
ATOM 1404 C C . ILE A 1 178 ? -27.988 -9.420 32.065 1.00 90.56 178 ILE A C 1
ATOM 1406 O O . ILE A 1 178 ? -27.339 -8.380 31.931 1.00 90.56 178 ILE A O 1
ATOM 1410 N N . LEU A 1 179 ? -27.383 -10.604 32.186 1.00 91.94 179 LEU A N 1
ATOM 1411 C CA . LEU A 1 179 ? -25.929 -10.737 32.124 1.00 91.94 179 LEU A CA 1
ATOM 1412 C C . LEU A 1 179 ? -25.382 -10.537 30.707 1.00 91.94 179 LEU A C 1
ATOM 1414 O O . LEU A 1 179 ? -24.316 -9.942 30.575 1.00 91.94 179 LEU A O 1
ATOM 1418 N N . ASP A 1 180 ? -26.100 -10.934 29.656 1.00 86.94 180 ASP A N 1
ATOM 1419 C CA . ASP A 1 180 ? -25.710 -10.663 28.267 1.00 86.94 180 ASP A CA 1
ATOM 1420 C C . ASP A 1 180 ? -25.668 -9.150 27.997 1.00 86.94 180 ASP A C 1
ATOM 1422 O O . ASP A 1 180 ? -24.640 -8.624 27.561 1.00 86.94 180 ASP A O 1
ATOM 1426 N N . PHE A 1 181 ? -26.716 -8.410 28.392 1.00 89.31 181 PHE A N 1
ATOM 1427 C CA . PHE A 1 181 ? -26.728 -6.943 28.312 1.00 89.31 181 PHE A CA 1
ATOM 1428 C C . PHE A 1 181 ? -25.498 -6.324 28.990 1.00 89.31 181 PHE A C 1
ATOM 1430 O O . PHE A 1 181 ? -24.769 -5.524 28.392 1.00 89.31 181 PHE A O 1
ATOM 1437 N N . HIS A 1 182 ? -25.236 -6.707 30.242 1.00 90.69 182 HIS A N 1
ATOM 1438 C CA . HIS A 1 182 ? -24.102 -6.168 30.981 1.00 90.69 182 HIS A CA 1
ATOM 1439 C C . HIS A 1 182 ? -22.759 -6.619 30.411 1.00 90.69 182 HIS A C 1
ATOM 1441 O O . HIS A 1 182 ? -21.796 -5.863 30.485 1.00 90.69 182 HIS A O 1
ATOM 1447 N N . GLY A 1 183 ? -22.674 -7.809 29.821 1.00 87.69 183 GLY A N 1
ATOM 1448 C CA . GLY A 1 183 ? -21.448 -8.327 29.216 1.00 87.69 183 GLY A CA 1
ATOM 1449 C C . GLY A 1 183 ? -21.044 -7.484 28.023 1.00 87.69 183 GLY A C 1
ATOM 1450 O O . GLY A 1 183 ? -19.902 -7.026 27.938 1.00 87.69 183 GLY A O 1
ATOM 1451 N N . ARG A 1 184 ? -22.020 -7.180 27.162 1.00 85.75 184 ARG A N 1
ATOM 1452 C CA . ARG A 1 184 ? -21.860 -6.255 26.036 1.00 85.75 184 ARG A CA 1
ATOM 1453 C C . ARG A 1 184 ? -21.459 -4.855 26.514 1.00 85.75 184 ARG A C 1
ATOM 1455 O O . ARG A 1 184 ? -20.471 -4.303 26.029 1.00 85.75 184 ARG A O 1
ATOM 1462 N N . ALA A 1 185 ? -22.147 -4.313 27.524 1.00 87.94 185 ALA A N 1
ATOM 1463 C CA . ALA A 1 185 ? -21.861 -2.978 28.057 1.00 87.94 185 ALA A CA 1
ATOM 1464 C C . ALA A 1 185 ? -20.477 -2.874 28.731 1.00 87.94 185 ALA A C 1
ATOM 1466 O O . ALA A 1 185 ? -19.734 -1.923 28.484 1.00 87.94 185 ALA A O 1
ATOM 1467 N N . VAL A 1 186 ? -20.097 -3.846 29.567 1.00 89.25 186 VAL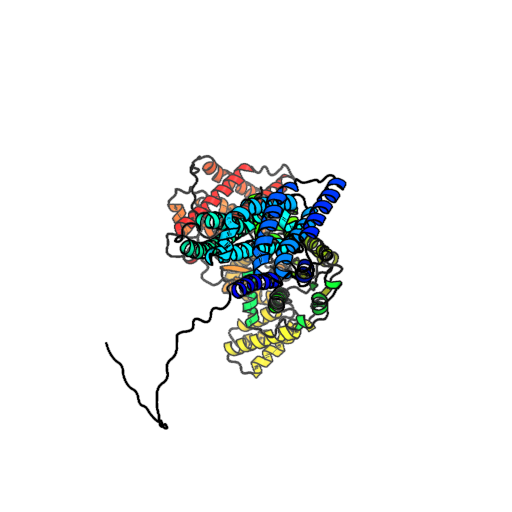 A N 1
ATOM 1468 C CA . VAL A 1 186 ? -18.782 -3.883 30.228 1.00 89.25 186 VAL A CA 1
ATOM 1469 C C . VAL A 1 186 ? -17.672 -4.004 29.189 1.00 89.25 186 VAL A C 1
ATOM 1471 O O . VAL A 1 186 ? -16.699 -3.251 29.256 1.00 89.25 186 VAL A O 1
ATOM 1474 N N . ARG A 1 187 ? -17.832 -4.888 28.195 1.00 82.75 187 ARG A N 1
ATOM 1475 C CA . ARG A 1 187 ? -16.871 -5.046 27.098 1.00 82.75 187 ARG A CA 1
ATOM 1476 C C . ARG A 1 187 ? -16.675 -3.738 26.337 1.00 82.75 187 ARG A C 1
ATOM 1478 O O . ARG A 1 187 ? -15.528 -3.365 26.108 1.00 82.75 187 ARG A O 1
ATOM 1485 N N . PHE A 1 188 ? -17.758 -3.030 26.013 1.00 82.12 188 PHE A N 1
ATOM 1486 C CA . PHE A 1 188 ? -17.701 -1.720 25.363 1.00 82.12 188 PHE A CA 1
ATOM 1487 C C . PHE A 1 188 ? -16.896 -0.708 26.193 1.00 82.12 188 PHE A C 1
ATOM 1489 O O . PHE A 1 188 ? -15.900 -0.168 25.721 1.00 82.12 188 PHE A O 1
ATOM 1496 N N . PHE A 1 189 ? -17.244 -0.507 27.468 1.00 85.06 189 PHE A N 1
ATOM 1497 C CA . PHE A 1 189 ? -16.566 0.478 28.323 1.00 85.06 189 PHE A CA 1
ATOM 1498 C C . PHE A 1 189 ? -15.124 0.106 28.708 1.00 85.06 189 PHE A C 1
ATOM 1500 O O . PHE A 1 189 ? -14.362 0.973 29.140 1.00 85.06 189 PHE A O 1
ATOM 1507 N N . ARG A 1 190 ? -14.727 -1.163 28.557 1.00 81.50 190 ARG A N 1
ATOM 1508 C CA . ARG A 1 190 ? -13.344 -1.625 28.759 1.00 81.50 190 ARG A CA 1
ATOM 1509 C C . ARG A 1 190 ? -12.455 -1.432 27.525 1.00 81.50 190 ARG A C 1
ATOM 1511 O O . ARG A 1 190 ? -11.235 -1.565 27.645 1.00 81.50 190 ARG A O 1
ATOM 1518 N N . GLN A 1 191 ? -13.006 -1.106 26.354 1.00 73.12 191 GLN A N 1
ATOM 1519 C CA . GLN A 1 191 ? -12.189 -0.765 25.187 1.00 73.12 191 GLN A CA 1
ATOM 1520 C C . GLN A 1 191 ? -11.368 0.505 25.478 1.00 73.12 191 GLN A C 1
ATOM 1522 O O . GLN A 1 191 ? -11.913 1.508 25.929 1.00 73.12 191 GLN A O 1
ATOM 1527 N N . LYS A 1 192 ? -10.052 0.502 25.207 1.00 68.00 192 LYS A N 1
ATOM 1528 C CA . LYS A 1 192 ? -9.176 1.672 25.454 1.00 68.00 192 LYS A CA 1
ATOM 1529 C C . LYS A 1 192 ? -9.693 2.939 24.758 1.00 68.00 192 LYS A C 1
ATOM 1531 O O . LYS A 1 192 ? -9.648 4.022 25.334 1.00 68.00 192 LYS A O 1
ATOM 1536 N N . ALA A 1 193 ? -10.230 2.773 23.553 1.00 67.25 193 ALA A N 1
ATOM 1537 C CA . ALA A 1 193 ? -10.760 3.844 22.727 1.00 67.25 193 ALA A CA 1
ATOM 1538 C C . ALA A 1 193 ? -12.287 4.015 22.846 1.00 67.25 193 ALA A C 1
ATOM 1540 O O . ALA A 1 193 ? -12.874 4.680 22.004 1.00 67.25 193 ALA A O 1
ATOM 1541 N N . TRP A 1 194 ? -12.954 3.493 23.889 1.00 75.19 194 TRP A N 1
ATOM 1542 C CA . TRP A 1 194 ? -14.427 3.527 23.977 1.00 75.19 194 TRP A CA 1
ATOM 1543 C C . TRP A 1 194 ? -15.016 4.939 23.863 1.00 75.19 194 TRP A C 1
ATOM 1545 O O . TRP A 1 194 ? -16.110 5.107 23.344 1.00 75.19 194 TRP A O 1
ATOM 1555 N N . LYS A 1 195 ? -14.305 5.978 24.328 1.00 75.19 195 LYS A N 1
ATOM 1556 C CA . LYS A 1 195 ? -14.741 7.381 24.190 1.00 75.19 195 LYS A CA 1
ATOM 1557 C C . LYS A 1 195 ? -14.759 7.830 22.732 1.00 75.19 195 LYS A C 1
ATOM 1559 O O . LYS A 1 195 ? -15.615 8.621 22.348 1.00 75.19 195 LYS A O 1
ATOM 1564 N N . ILE A 1 196 ? -13.788 7.351 21.959 1.00 67.31 196 ILE A N 1
ATOM 1565 C CA . ILE A 1 196 ? -13.713 7.542 20.517 1.00 67.31 196 ILE A CA 1
ATOM 1566 C C . ILE A 1 196 ? -14.859 6.725 19.913 1.00 67.31 196 ILE A C 1
ATOM 1568 O O . ILE A 1 196 ? -15.803 7.333 19.433 1.00 67.31 196 ILE A O 1
ATOM 1572 N N . THR A 1 197 ? -14.916 5.403 20.113 1.00 65.00 197 THR A N 1
ATOM 1573 C CA . THR A 1 197 ? -16.008 4.535 19.623 1.00 65.00 197 THR A CA 1
ATOM 1574 C C . THR A 1 197 ? -17.410 5.080 19.935 1.00 65.00 197 THR A C 1
ATOM 1576 O O . THR A 1 197 ? -18.283 5.066 19.077 1.00 65.00 197 THR A O 1
ATOM 1579 N N . MET A 1 198 ? -17.638 5.644 21.124 1.00 73.12 198 MET A N 1
ATOM 1580 C CA . MET A 1 198 ? -18.916 6.248 21.512 1.00 73.12 198 MET A CA 1
ATOM 1581 C C . MET A 1 198 ? -19.267 7.483 20.676 1.00 73.12 198 MET A C 1
ATOM 1583 O O . MET A 1 198 ? -20.411 7.614 20.244 1.00 73.12 198 MET A O 1
ATOM 1587 N N . LYS A 1 199 ? -18.298 8.376 20.430 1.00 66.56 199 LYS A N 1
ATOM 1588 C CA . LYS A 1 199 ? -18.480 9.529 19.531 1.00 66.56 199 LYS A CA 1
ATOM 1589 C C . LYS A 1 199 ? -18.735 9.089 18.091 1.00 66.56 199 LYS A C 1
ATOM 1591 O O . LYS A 1 199 ? -19.437 9.782 17.365 1.00 66.56 199 LYS A O 1
ATOM 1596 N N . LEU A 1 200 ? -18.151 7.959 17.694 1.00 59.97 200 LEU A N 1
ATOM 1597 C CA . LEU A 1 200 ? -18.165 7.456 16.323 1.00 59.97 200 LEU A CA 1
ATOM 1598 C C . LEU A 1 200 ? -19.335 6.516 16.012 1.00 59.97 200 LEU A C 1
ATOM 1600 O O . LEU A 1 200 ? -19.606 6.281 14.845 1.00 59.97 200 LEU A O 1
ATOM 1604 N N . ALA A 1 201 ? -20.001 5.959 17.027 1.00 59.62 201 ALA A N 1
ATOM 1605 C CA . ALA A 1 201 ? -20.990 4.894 16.860 1.00 59.62 201 ALA A CA 1
ATOM 1606 C C . ALA A 1 201 ? -22.150 4.989 17.872 1.00 59.62 201 ALA A C 1
ATOM 1608 O O . ALA A 1 201 ? -22.705 3.972 18.293 1.00 59.62 201 ALA A O 1
ATOM 1609 N N . PHE A 1 202 ? -22.550 6.203 18.276 1.00 65.81 202 PHE A N 1
ATOM 1610 C CA . PHE A 1 202 ? -23.625 6.426 19.260 1.00 65.81 202 PHE A CA 1
ATOM 1611 C C . PHE A 1 202 ? -24.937 5.704 18.900 1.00 65.81 202 PHE A C 1
ATOM 1613 O O . PHE A 1 202 ? -25.594 5.118 19.764 1.00 65.81 202 PHE A O 1
ATOM 1620 N N . ARG A 1 203 ? -25.319 5.711 17.613 1.00 63.06 203 ARG A N 1
ATOM 1621 C CA . ARG A 1 203 ? -26.508 4.988 17.123 1.00 63.06 203 ARG A CA 1
ATOM 1622 C C . ARG A 1 203 ? -26.361 3.477 17.303 1.00 63.06 203 ARG A C 1
ATOM 1624 O O . ARG A 1 203 ? -27.303 2.822 17.739 1.00 63.06 203 ARG A O 1
ATOM 1631 N N . THR A 1 204 ? -25.172 2.951 17.049 1.00 59.69 204 THR A N 1
ATOM 1632 C CA . THR A 1 204 ? -24.843 1.529 17.171 1.00 59.69 204 THR A CA 1
ATOM 1633 C C . THR A 1 204 ? -24.787 1.067 18.627 1.00 59.69 204 THR A C 1
ATOM 1635 O O . THR A 1 204 ? -25.225 -0.035 18.944 1.00 59.69 204 THR A O 1
ATOM 1638 N N . PHE A 1 205 ? -24.326 1.920 19.548 1.00 67.50 205 PHE A N 1
ATOM 1639 C CA . PHE A 1 205 ? -24.414 1.638 20.984 1.00 67.50 205 PHE A CA 1
ATOM 1640 C C . PHE A 1 205 ? -25.868 1.396 21.411 1.00 67.50 205 PHE A C 1
ATOM 1642 O O . PHE A 1 205 ? -26.139 0.516 22.218 1.00 67.50 205 PHE A O 1
ATOM 1649 N N . ARG A 1 206 ? -26.831 2.131 20.835 1.00 68.56 206 ARG A N 1
ATOM 1650 C CA . ARG A 1 206 ? -28.259 1.902 21.097 1.00 68.56 206 ARG A CA 1
ATOM 1651 C C . ARG A 1 206 ? -28.764 0.594 20.465 1.00 68.56 206 ARG A C 1
ATOM 1653 O O . ARG A 1 206 ? -29.558 -0.088 21.109 1.00 68.56 206 ARG A O 1
ATOM 1660 N N . SER A 1 207 ? -28.307 0.238 19.260 1.00 67.44 207 SER A N 1
ATOM 1661 C CA . SER A 1 207 ? -28.741 -0.984 18.562 1.00 67.44 207 SER A CA 1
ATOM 1662 C C . SER A 1 207 ? -28.159 -2.275 19.155 1.00 67.44 207 SER A C 1
ATOM 1664 O O . SER A 1 207 ? -28.809 -3.311 19.078 1.00 67.44 207 SER A O 1
ATOM 1666 N N . MET A 1 208 ? -26.986 -2.213 19.805 1.00 70.12 208 MET A N 1
ATOM 1667 C CA . MET A 1 208 ? -26.300 -3.341 20.472 1.00 70.12 208 MET A CA 1
ATOM 1668 C C . MET A 1 208 ? -27.178 -4.124 21.462 1.00 70.12 208 MET A C 1
ATOM 1670 O O . MET A 1 208 ? -26.879 -5.276 21.777 1.00 70.12 208 MET A O 1
ATOM 1674 N N . PHE A 1 209 ? -28.221 -3.484 21.991 1.00 75.94 209 PHE A N 1
ATOM 1675 C CA . PHE A 1 209 ? -29.070 -4.035 23.042 1.00 75.94 209 PHE A CA 1
ATOM 1676 C C . PHE A 1 209 ? -30.503 -4.329 22.574 1.00 75.94 209 PHE A C 1
ATOM 1678 O O . PHE A 1 209 ? -31.329 -4.739 23.386 1.00 75.94 209 PHE A O 1
ATOM 1685 N N . GLU A 1 210 ? -30.845 -4.084 21.303 1.00 77.25 210 GLU A N 1
ATOM 1686 C CA . GLU A 1 210 ? -32.228 -4.212 20.818 1.00 77.25 210 GLU A CA 1
ATOM 1687 C C . GLU A 1 210 ? -32.757 -5.649 20.842 1.00 77.25 210 GLU A C 1
ATOM 1689 O O . GLU A 1 210 ? -33.935 -5.864 21.124 1.00 77.25 210 GLU A O 1
ATOM 1694 N N . ASP A 1 211 ? -31.909 -6.633 20.565 1.00 75.12 211 ASP A N 1
ATOM 1695 C CA . ASP A 1 211 ? -32.242 -8.055 20.642 1.00 75.12 211 ASP A CA 1
ATOM 1696 C C . ASP A 1 211 ? -32.493 -8.494 22.090 1.00 75.12 211 ASP A C 1
ATOM 1698 O O . ASP A 1 211 ? -33.510 -9.131 22.370 1.00 75.12 211 ASP A O 1
ATOM 1702 N N . VAL A 1 212 ? -31.625 -8.082 23.021 1.00 78.44 212 VAL A N 1
ATOM 1703 C CA . VAL A 1 212 ? -31.782 -8.372 24.453 1.00 78.44 212 VAL A CA 1
ATOM 1704 C C . VAL A 1 212 ? -33.067 -7.738 24.986 1.00 78.44 212 VAL A C 1
ATOM 1706 O O . VAL A 1 212 ? -33.848 -8.395 25.670 1.00 78.44 212 VAL A O 1
ATOM 1709 N N . LEU A 1 213 ? -33.352 -6.490 24.602 1.00 79.38 213 LEU A N 1
ATOM 1710 C CA . LEU A 1 213 ? -34.603 -5.810 24.947 1.00 79.38 213 LEU A CA 1
ATOM 1711 C C . LEU A 1 213 ? -35.838 -6.553 24.413 1.00 79.38 213 LEU A C 1
ATOM 1713 O O . LEU A 1 213 ? -36.782 -6.775 25.168 1.00 79.38 213 LEU A O 1
ATOM 1717 N N . LYS A 1 214 ? -35.819 -7.008 23.152 1.00 80.50 214 LYS A N 1
ATOM 1718 C CA . LYS A 1 214 ? -36.911 -7.815 22.573 1.00 80.50 214 LYS A CA 1
ATOM 1719 C C . LYS A 1 214 ? -37.082 -9.160 23.287 1.00 80.50 214 LYS A C 1
ATOM 1721 O O . LYS A 1 214 ? -38.211 -9.616 23.468 1.00 80.50 214 LYS A O 1
ATOM 1726 N N . ASN A 1 215 ? -35.989 -9.805 23.697 1.00 77.19 215 ASN A N 1
ATOM 1727 C CA . ASN A 1 215 ? -36.038 -11.057 24.459 1.00 77.19 215 ASN A CA 1
ATOM 1728 C C . ASN A 1 215 ? -36.648 -10.853 25.850 1.00 77.19 215 ASN A C 1
ATOM 1730 O O . ASN A 1 215 ? -37.454 -11.678 26.288 1.00 77.19 215 ASN A O 1
ATOM 1734 N N . LEU A 1 216 ? -36.309 -9.750 26.520 1.00 79.38 216 LEU A N 1
ATOM 1735 C CA . LEU A 1 216 ? -36.876 -9.374 27.815 1.00 79.38 216 LEU A CA 1
ATOM 1736 C C . LEU A 1 216 ? -38.378 -9.081 27.706 1.00 79.38 216 LEU A C 1
ATOM 1738 O O . LEU A 1 216 ? -39.158 -9.640 28.475 1.00 79.38 216 LEU A O 1
ATOM 1742 N N . GLU A 1 217 ? -38.803 -8.298 26.708 1.00 80.75 217 GLU A N 1
ATOM 1743 C CA . GLU A 1 217 ? -40.225 -8.020 26.446 1.00 80.75 217 GLU A CA 1
ATOM 1744 C C . GLU A 1 217 ? -41.017 -9.308 26.189 1.00 80.75 217 GLU A C 1
ATOM 1746 O O . GLU A 1 217 ? -42.068 -9.530 26.790 1.00 80.75 217 GLU A O 1
ATOM 1751 N N . ARG A 1 218 ? -40.478 -10.218 25.367 1.00 74.88 218 ARG A N 1
ATOM 1752 C CA . ARG A 1 218 ? -41.093 -11.533 25.134 1.00 74.88 218 ARG A CA 1
ATOM 1753 C C . ARG A 1 218 ? -41.142 -12.377 26.399 1.00 74.88 218 ARG A C 1
ATOM 1755 O O . ARG A 1 218 ? -42.147 -13.035 26.640 1.00 74.88 218 ARG A O 1
ATOM 1762 N N . SER A 1 219 ? -40.082 -12.376 27.205 1.00 73.25 219 SER A N 1
ATOM 1763 C CA . SER A 1 219 ? -40.040 -13.129 28.464 1.00 73.25 219 SER A CA 1
ATOM 1764 C C . SER A 1 219 ? -41.085 -12.615 29.452 1.00 73.25 219 SER A C 1
ATOM 1766 O O . SER A 1 219 ? -41.741 -13.417 30.113 1.00 73.25 219 SER A O 1
ATOM 1768 N N . LYS A 1 220 ? -41.311 -11.297 29.499 1.00 78.50 220 LYS A N 1
ATOM 1769 C CA . LYS A 1 220 ? -42.396 -10.672 30.262 1.00 78.50 220 LYS A CA 1
ATOM 1770 C C . LYS A 1 220 ? -43.775 -11.079 29.748 1.00 78.50 220 LYS A C 1
ATOM 1772 O O . LYS A 1 220 ? -44.595 -11.532 30.544 1.00 78.50 220 LYS A O 1
ATOM 1777 N N . ASP A 1 221 ? -44.024 -10.972 28.444 1.00 75.81 221 ASP A N 1
ATOM 1778 C CA . ASP A 1 221 ? -45.297 -11.391 27.842 1.00 75.81 221 ASP A CA 1
ATOM 1779 C C . ASP A 1 221 ? -45.573 -12.875 28.090 1.00 75.81 221 ASP A C 1
ATOM 1781 O O . ASP A 1 221 ? -46.691 -13.259 28.424 1.00 75.81 221 ASP A O 1
ATOM 1785 N N . LEU A 1 222 ? -44.546 -13.716 27.972 1.00 67.44 222 LEU A N 1
ATOM 1786 C CA . LEU A 1 222 ? -44.634 -15.145 28.238 1.00 67.44 222 LEU A CA 1
ATOM 1787 C C . LEU A 1 222 ? -44.851 -15.441 29.715 1.00 67.44 222 LEU A C 1
ATOM 1789 O O . LEU A 1 222 ? -45.612 -16.348 30.005 1.00 67.44 222 LEU A O 1
ATOM 1793 N N . LEU A 1 223 ? -44.257 -14.695 30.648 1.00 68.38 223 LEU A N 1
ATOM 1794 C CA . LEU A 1 223 ? -44.548 -14.851 32.076 1.00 68.38 223 LEU A CA 1
ATOM 1795 C C . LEU A 1 223 ? -46.021 -14.555 32.370 1.00 68.38 223 LEU A C 1
ATOM 1797 O O . LEU A 1 223 ? -46.668 -15.351 33.045 1.00 68.38 223 LEU A O 1
ATOM 1801 N N . TYR A 1 224 ? -46.585 -13.496 31.784 1.00 67.69 224 TYR A N 1
ATOM 1802 C CA . TYR A 1 224 ? -48.014 -13.202 31.928 1.00 67.69 224 TYR A CA 1
ATOM 1803 C C . TYR A 1 224 ? -48.918 -14.202 31.184 1.00 67.69 224 TYR A C 1
ATOM 1805 O O . TYR A 1 224 ? -50.007 -14.505 31.663 1.00 67.69 224 TYR A O 1
ATOM 1813 N N . ARG A 1 225 ? -48.474 -14.753 30.044 1.00 63.47 225 ARG A N 1
ATOM 1814 C CA . ARG A 1 225 ? -49.210 -15.765 29.255 1.00 63.47 225 ARG A CA 1
ATOM 1815 C C . ARG A 1 225 ? -48.993 -17.209 29.713 1.00 63.47 225 ARG A C 1
ATOM 1817 O O . ARG A 1 225 ? -49.770 -18.072 29.333 1.00 63.47 225 ARG A O 1
ATOM 1824 N N . SER A 1 226 ? -47.971 -17.490 30.525 1.00 54.66 226 SER A N 1
ATOM 1825 C CA . SER A 1 226 ? -47.625 -18.830 31.038 1.00 54.66 226 SER A CA 1
ATOM 1826 C C . SER A 1 226 ? -48.673 -19.417 31.989 1.00 54.66 226 SER A C 1
ATOM 1828 O O . SER A 1 226 ? -48.543 -20.564 32.407 1.00 54.66 226 SER A O 1
ATOM 1830 N N . ALA A 1 227 ? -49.749 -18.666 32.242 1.00 56.16 227 ALA A N 1
ATOM 1831 C CA . ALA A 1 227 ? -51.024 -19.172 32.731 1.00 56.16 227 ALA A CA 1
ATOM 1832 C C . ALA A 1 227 ? -51.745 -20.129 31.745 1.00 56.16 227 ALA A C 1
ATOM 1834 O O . ALA A 1 227 ? -52.682 -20.794 32.169 1.00 56.16 227 ALA A O 1
ATOM 1835 N N . ASP A 1 228 ? -51.303 -20.255 30.481 1.00 51.66 228 ASP A N 1
ATOM 1836 C CA . ASP A 1 228 ? -51.843 -21.204 29.488 1.00 51.66 228 ASP A CA 1
ATOM 1837 C C . ASP A 1 228 ? -50.710 -21.958 28.743 1.00 51.66 228 ASP A C 1
ATOM 1839 O O . ASP A 1 228 ? -49.904 -21.385 28.000 1.00 51.66 228 ASP A O 1
ATOM 1843 N N . ILE A 1 229 ? -50.597 -23.272 28.975 1.00 53.19 229 ILE A N 1
ATOM 1844 C CA . ILE A 1 229 ? -49.440 -24.104 28.590 1.00 53.19 229 ILE A CA 1
ATOM 1845 C C . ILE A 1 229 ? -49.631 -24.712 27.184 1.00 53.19 229 ILE A C 1
ATOM 1847 O O . ILE A 1 229 ? -50.148 -25.813 27.027 1.00 53.19 229 ILE A O 1
ATOM 1851 N N . ALA A 1 230 ? -49.148 -24.000 26.161 1.00 49.59 230 ALA A N 1
ATOM 1852 C CA . ALA A 1 230 ? -48.795 -24.518 24.821 1.00 49.59 230 ALA A CA 1
ATOM 1853 C C . ALA A 1 230 ? -47.677 -23.676 24.153 1.00 49.59 230 ALA A C 1
ATOM 1855 O O . ALA A 1 230 ? -46.833 -24.193 23.426 1.00 49.59 230 ALA A O 1
ATOM 1856 N N . SER A 1 231 ? -47.583 -22.395 24.514 1.00 57.09 231 SER A N 1
ATOM 1857 C CA . SER A 1 231 ? -46.707 -21.349 23.955 1.00 57.09 231 SER A CA 1
ATOM 1858 C C . SER A 1 231 ? -45.192 -21.505 24.213 1.00 57.09 231 SER A C 1
ATOM 1860 O O . SER A 1 231 ? -44.390 -20.725 23.703 1.00 57.09 231 SER A O 1
ATOM 1862 N N . PHE A 1 232 ? -44.763 -22.459 25.052 1.00 58.47 232 PHE A N 1
ATOM 1863 C CA . PHE A 1 232 ? -43.394 -22.495 25.601 1.00 58.47 232 PHE A CA 1
ATOM 1864 C C . PHE A 1 232 ? -42.341 -23.106 24.659 1.00 58.47 232 PHE A C 1
ATOM 1866 O O . PHE A 1 232 ? -41.221 -22.600 24.590 1.00 58.47 232 PHE A O 1
ATOM 1873 N N . ARG A 1 233 ? -42.673 -24.179 23.925 1.00 58.38 233 ARG A N 1
ATOM 1874 C CA . ARG A 1 233 ? -41.727 -24.806 22.976 1.00 58.38 233 ARG A CA 1
ATOM 1875 C C . ARG A 1 233 ? -41.503 -23.925 21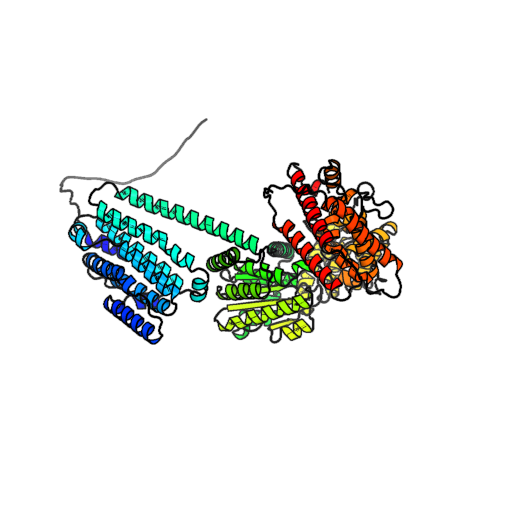.748 1.00 58.38 233 ARG A C 1
ATOM 1877 O O . ARG A 1 233 ? -40.358 -23.672 21.392 1.00 58.38 233 ARG A O 1
ATOM 1884 N N . GLU A 1 234 ? -42.577 -23.343 21.214 1.00 62.22 234 GLU A N 1
ATOM 1885 C CA . GLU A 1 234 ? -42.499 -22.352 20.134 1.00 62.22 234 GLU A CA 1
ATOM 1886 C C . GLU A 1 234 ? -41.633 -21.142 20.512 1.00 62.22 234 GLU A C 1
ATOM 1888 O O . GLU A 1 234 ? -40.910 -20.622 19.670 1.00 62.22 234 GLU A O 1
ATOM 1893 N N . ALA A 1 235 ? -41.636 -20.711 21.779 1.00 62.44 235 ALA A N 1
ATOM 1894 C CA . ALA A 1 235 ? -40.807 -19.595 22.231 1.00 62.44 235 ALA A CA 1
ATOM 1895 C C . ALA A 1 235 ? -39.299 -19.913 22.255 1.00 62.44 235 ALA A C 1
ATOM 1897 O O . ALA A 1 235 ? -38.495 -19.042 21.915 1.00 62.44 235 ALA A O 1
ATOM 1898 N N . GLN A 1 236 ? -38.898 -21.134 22.639 1.00 60.28 236 GLN A N 1
ATOM 1899 C CA . GLN A 1 236 ? -37.485 -21.538 22.606 1.00 60.28 236 GLN A CA 1
ATOM 1900 C C . GLN A 1 236 ? -36.976 -21.703 21.172 1.00 60.28 236 GLN A C 1
ATOM 1902 O O . GLN A 1 236 ? -35.913 -21.171 20.842 1.00 60.28 236 GLN A O 1
ATOM 1907 N N . ASP A 1 237 ? -37.763 -22.353 20.314 1.00 65.12 237 ASP A N 1
ATOM 1908 C CA . ASP A 1 237 ? -37.416 -22.543 18.902 1.00 65.12 237 ASP A CA 1
ATOM 1909 C C . ASP A 1 237 ? -37.381 -21.199 18.156 1.00 65.12 237 ASP A C 1
ATOM 1911 O O . ASP A 1 237 ? -36.455 -20.921 17.392 1.00 65.12 237 ASP A O 1
ATOM 1915 N N . SER A 1 238 ? -38.325 -20.303 18.460 1.00 64.31 238 SER A N 1
ATOM 1916 C CA . SER A 1 238 ? -38.338 -18.930 17.949 1.00 64.31 238 SER A CA 1
ATOM 1917 C C . SER A 1 238 ? -37.088 -18.159 18.385 1.00 64.31 238 SER A C 1
ATOM 1919 O O . SER A 1 238 ? -36.448 -17.517 17.557 1.00 64.31 238 SER A O 1
ATOM 1921 N N . ARG A 1 239 ? -36.658 -18.262 19.651 1.00 64.62 239 ARG A N 1
ATOM 1922 C CA . ARG A 1 239 ? -35.455 -17.568 20.149 1.00 64.62 239 ARG A CA 1
ATOM 1923 C C . ARG A 1 239 ? -34.176 -18.019 19.435 1.00 64.62 239 ARG A C 1
ATOM 1925 O O . ARG A 1 239 ? -33.362 -17.170 19.074 1.00 64.62 239 ARG A O 1
ATOM 1932 N N . ALA A 1 240 ? -34.012 -19.321 19.199 1.00 68.56 240 ALA A N 1
ATOM 1933 C CA . ALA A 1 240 ? -32.863 -19.854 18.466 1.00 68.56 240 ALA A CA 1
ATOM 1934 C C . ALA A 1 240 ? -32.866 -19.414 16.991 1.00 68.56 240 ALA A C 1
ATOM 1936 O O . ALA A 1 240 ? -31.845 -18.946 16.485 1.00 68.56 240 ALA A O 1
ATOM 1937 N N . LEU A 1 241 ? -34.026 -19.488 16.326 1.00 70.44 241 LEU A N 1
ATOM 1938 C CA . LEU A 1 241 ? -34.186 -19.062 14.934 1.00 70.44 241 LEU A CA 1
ATOM 1939 C C . LEU A 1 241 ? -33.934 -17.556 14.760 1.00 70.44 241 LEU A C 1
ATOM 1941 O O . LEU A 1 241 ? -33.245 -17.151 13.827 1.00 70.44 241 LEU A O 1
ATOM 1945 N N . PHE A 1 242 ? -34.443 -16.725 15.673 1.00 63.34 242 PHE A N 1
ATOM 1946 C CA . PHE A 1 242 ? -34.218 -15.278 15.646 1.00 63.34 242 PHE A CA 1
ATOM 1947 C C . PHE A 1 242 ? -32.751 -14.915 15.863 1.00 63.34 242 PHE A C 1
ATOM 1949 O O . PHE A 1 242 ? -32.262 -14.018 15.182 1.00 63.34 242 PHE A O 1
ATOM 1956 N N . LYS A 1 243 ? -32.042 -15.613 16.760 1.00 68.88 243 LYS A N 1
ATOM 1957 C CA . LYS A 1 243 ? -30.600 -15.413 16.948 1.00 68.88 243 LYS A CA 1
ATOM 1958 C C . LYS A 1 243 ? -29.837 -15.688 15.652 1.00 68.88 243 LYS A C 1
ATOM 1960 O O . LYS A 1 243 ? -29.083 -14.841 15.198 1.00 68.88 243 LYS A O 1
ATOM 1965 N N . GLN A 1 244 ? -30.127 -16.810 14.993 1.00 72.06 244 GLN A N 1
ATOM 1966 C CA . GLN A 1 244 ? -29.490 -17.155 13.721 1.00 72.06 244 GLN A CA 1
ATOM 1967 C C . GLN A 1 244 ? -29.822 -16.157 12.595 1.00 72.06 244 GLN A C 1
ATOM 1969 O O . GLN A 1 244 ? -28.951 -15.803 11.803 1.00 72.06 244 GLN A O 1
ATOM 1974 N N . GLN A 1 245 ? -31.073 -15.692 12.512 1.00 72.94 245 GLN A N 1
ATOM 1975 C CA . GLN A 1 245 ? -31.478 -14.667 11.543 1.00 72.94 245 GLN A CA 1
ATOM 1976 C C . GLN A 1 245 ? -30.803 -13.319 11.811 1.00 72.94 245 GLN A C 1
ATOM 1978 O O . GLN A 1 245 ? -30.444 -12.626 10.861 1.00 72.94 245 GLN A O 1
ATOM 1983 N N . PHE A 1 246 ? -30.619 -12.956 13.080 1.00 67.50 246 PHE A N 1
ATOM 1984 C CA . PHE A 1 246 ? -29.933 -11.733 13.476 1.00 67.50 246 PHE A CA 1
ATOM 1985 C C . PHE A 1 246 ? -28.445 -11.790 13.133 1.00 67.50 246 PHE A C 1
ATOM 1987 O O . PHE A 1 246 ? -27.966 -10.886 12.460 1.00 67.50 246 PHE A O 1
ATOM 1994 N N . ASP A 1 247 ? -27.751 -12.878 13.480 1.00 72.19 247 ASP A N 1
ATOM 1995 C CA . ASP A 1 247 ? -26.333 -13.064 13.141 1.00 72.19 247 ASP A CA 1
ATOM 1996 C C . ASP A 1 247 ? -26.125 -12.982 11.611 1.00 72.19 247 ASP A C 1
ATOM 1998 O O . ASP A 1 247 ? -25.206 -12.329 11.114 1.00 72.19 247 ASP A O 1
ATOM 2002 N N . ALA A 1 248 ? -27.035 -13.583 10.832 1.00 75.75 248 ALA A N 1
ATOM 2003 C CA . ALA A 1 248 ? -27.006 -13.509 9.371 1.00 75.75 248 ALA A CA 1
ATOM 2004 C C . ALA A 1 248 ? -27.282 -12.093 8.828 1.00 75.75 248 ALA A C 1
ATOM 2006 O O . ALA A 1 248 ? -26.700 -11.699 7.810 1.00 75.75 248 ALA A O 1
ATOM 2007 N N . GLN A 1 249 ? -28.171 -11.340 9.480 1.00 74.50 249 GLN A N 1
ATOM 2008 C CA . GLN A 1 249 ? -28.472 -9.950 9.143 1.00 74.50 249 GLN A CA 1
ATOM 2009 C C . GLN A 1 249 ? -27.293 -9.031 9.487 1.00 74.50 249 GLN A C 1
ATOM 2011 O O . GLN A 1 249 ? -26.930 -8.190 8.667 1.00 74.50 249 GLN A O 1
ATOM 2016 N N . GLU A 1 250 ? -26.650 -9.221 10.640 1.00 74.19 250 GLU A N 1
ATOM 2017 C CA . GLU A 1 250 ? -25.481 -8.449 11.064 1.00 74.19 250 GLU A CA 1
ATOM 2018 C C . GLU A 1 250 ? -24.306 -8.662 10.102 1.00 74.19 250 GLU A C 1
ATOM 2020 O O . GLU A 1 250 ? -23.705 -7.693 9.641 1.00 74.19 250 GLU A O 1
ATOM 2025 N N . GLU A 1 251 ? -24.041 -9.903 9.681 1.00 78.56 251 GLU A N 1
ATOM 2026 C CA . GLU A 1 251 ? -23.006 -10.188 8.680 1.00 78.56 251 GLU A CA 1
ATOM 2027 C C . GLU A 1 251 ? -23.316 -9.612 7.294 1.00 78.56 251 GLU A C 1
ATOM 2029 O O . GLU A 1 251 ? -22.398 -9.285 6.533 1.00 78.56 251 GLU A O 1
ATOM 2034 N N . ARG A 1 252 ? -24.600 -9.508 6.929 1.00 80.56 252 ARG A N 1
ATOM 2035 C CA . ARG A 1 252 ? -25.014 -8.842 5.688 1.00 80.56 252 ARG A CA 1
ATOM 2036 C C . ARG A 1 252 ? -24.776 -7.338 5.791 1.00 80.56 252 ARG A C 1
ATOM 2038 O O . ARG A 1 252 ? -24.085 -6.789 4.942 1.00 80.56 252 ARG A O 1
ATOM 2045 N N . GLU A 1 253 ? -25.253 -6.700 6.856 1.00 77.75 253 GLU A N 1
ATOM 2046 C CA . GLU A 1 253 ? -25.042 -5.268 7.087 1.00 77.75 253 GLU A CA 1
ATOM 2047 C C . GLU A 1 253 ? -23.559 -4.909 7.185 1.00 77.75 253 GLU A C 1
ATOM 2049 O O . GLU A 1 253 ? -23.133 -3.885 6.656 1.00 77.75 253 GLU A O 1
ATOM 2054 N N . ARG A 1 254 ? -22.747 -5.757 7.821 1.00 80.44 254 ARG A N 1
ATOM 2055 C CA . ARG A 1 254 ? -21.296 -5.573 7.905 1.00 80.44 254 ARG A CA 1
ATOM 2056 C C . ARG A 1 254 ? -20.651 -5.592 6.519 1.00 80.44 254 ARG A C 1
ATOM 2058 O O . ARG A 1 254 ? -19.810 -4.743 6.228 1.00 80.44 254 ARG A O 1
ATOM 2065 N N . ARG A 1 255 ? -21.055 -6.521 5.646 1.00 84.69 255 ARG A N 1
ATOM 2066 C CA . ARG A 1 255 ? -20.581 -6.576 4.252 1.00 84.69 255 ARG A CA 1
ATOM 2067 C C . ARG A 1 255 ? -21.010 -5.353 3.451 1.00 84.69 255 ARG A C 1
ATOM 2069 O O . ARG A 1 255 ? -20.162 -4.763 2.787 1.00 84.69 255 ARG A O 1
ATOM 2076 N N . ASP A 1 256 ? -22.268 -4.945 3.569 1.00 83.38 256 ASP A N 1
ATOM 2077 C CA . ASP A 1 256 ? -22.802 -3.788 2.848 1.00 83.38 256 ASP A CA 1
ATOM 2078 C C . ASP A 1 256 ? -22.082 -2.500 3.277 1.00 83.38 256 ASP A C 1
ATOM 2080 O O . ASP A 1 256 ? -21.571 -1.767 2.432 1.00 83.38 256 ASP A O 1
ATOM 2084 N N . ARG A 1 257 ? -21.911 -2.279 4.590 1.00 83.06 257 ARG A N 1
ATOM 2085 C CA . ARG A 1 257 ? -21.137 -1.142 5.121 1.00 83.06 257 ARG A CA 1
ATOM 2086 C C . ARG A 1 257 ? -19.700 -1.153 4.622 1.00 83.06 257 ARG A C 1
ATOM 2088 O O . ARG A 1 257 ? -19.184 -0.105 4.243 1.00 83.06 257 ARG A O 1
ATOM 2095 N N . LYS A 1 258 ? -19.051 -2.324 4.612 1.00 85.81 258 LYS A N 1
ATOM 2096 C CA . LYS A 1 258 ? -17.675 -2.460 4.115 1.00 85.81 258 LYS A CA 1
ATOM 2097 C C . LYS A 1 258 ? -17.593 -2.079 2.643 1.00 85.81 258 LYS A C 1
ATOM 2099 O O . LYS A 1 258 ? -16.711 -1.309 2.285 1.00 85.81 258 LYS A O 1
ATOM 2104 N N . SER A 1 259 ? -18.528 -2.554 1.822 1.00 84.25 259 SER A N 1
ATOM 2105 C CA . SER A 1 259 ? -18.603 -2.187 0.407 1.00 84.25 259 SER A CA 1
ATOM 2106 C C . SER A 1 259 ? -18.761 -0.676 0.226 1.00 84.25 259 SER A C 1
ATOM 2108 O O . SER A 1 259 ? -17.996 -0.076 -0.519 1.00 84.25 259 SER A O 1
ATOM 2110 N N . THR A 1 260 ? -19.686 -0.045 0.958 1.00 84.56 260 THR A N 1
ATOM 2111 C CA . THR A 1 260 ? -19.907 1.408 0.891 1.00 84.56 260 THR A CA 1
ATOM 2112 C C . THR A 1 260 ? -18.666 2.206 1.286 1.00 84.56 260 THR A C 1
ATOM 2114 O O . THR A 1 260 ? -18.345 3.199 0.642 1.00 84.56 260 THR A O 1
ATOM 2117 N N . VAL A 1 261 ? -17.950 1.788 2.334 1.00 86.81 261 VAL A N 1
ATOM 2118 C CA . VAL A 1 261 ? -16.727 2.477 2.771 1.00 86.81 261 VAL A CA 1
ATOM 2119 C C . VAL A 1 261 ? -15.607 2.334 1.745 1.00 86.81 261 VAL A C 1
ATOM 2121 O O . VAL A 1 261 ? -14.933 3.319 1.461 1.00 86.81 261 VAL A O 1
ATOM 2124 N N . LEU A 1 262 ? -15.399 1.138 1.188 1.00 85.81 262 LEU A N 1
ATOM 2125 C CA . LEU A 1 262 ? -14.362 0.923 0.177 1.00 85.81 262 LEU A CA 1
ATOM 2126 C C . LEU A 1 262 ? -14.660 1.714 -1.107 1.00 85.81 262 LEU A C 1
ATOM 2128 O O . LEU A 1 262 ? -13.753 2.343 -1.646 1.00 85.81 262 LEU A O 1
ATOM 2132 N N . GLU A 1 263 ? -15.927 1.773 -1.532 1.00 81.56 263 GLU A N 1
ATOM 2133 C CA . GLU A 1 263 ? -16.368 2.607 -2.660 1.00 81.56 263 GLU A CA 1
ATOM 2134 C C . GLU A 1 263 ? -16.186 4.106 -2.367 1.00 81.56 263 GLU A C 1
ATOM 2136 O O . GLU A 1 263 ? -15.716 4.857 -3.220 1.00 81.56 263 GLU A O 1
ATOM 2141 N N . TRP A 1 264 ? -16.492 4.551 -1.143 1.00 85.56 264 TRP A N 1
ATOM 2142 C CA . TRP A 1 264 ? -16.279 5.937 -0.723 1.00 85.56 264 TRP A CA 1
ATOM 2143 C C . TRP A 1 264 ? -14.795 6.317 -0.683 1.00 85.56 264 TRP A C 1
ATOM 2145 O O . TRP A 1 264 ? -14.431 7.398 -1.138 1.00 85.56 264 TRP A O 1
ATOM 2155 N N . LEU A 1 265 ? -13.920 5.438 -0.185 1.00 84.62 265 LEU A N 1
ATOM 2156 C CA . LEU A 1 265 ? -12.474 5.673 -0.192 1.00 84.62 265 LEU A CA 1
ATOM 2157 C C . LEU A 1 265 ? -11.912 5.701 -1.617 1.00 84.62 265 LEU A C 1
ATOM 2159 O O . LEU A 1 265 ? -11.009 6.493 -1.870 1.00 84.62 265 LEU A O 1
ATOM 2163 N N . SER A 1 266 ? -12.445 4.867 -2.523 1.00 79.00 266 SER A N 1
ATOM 2164 C CA . SER A 1 266 ? -11.943 4.684 -3.894 1.00 79.00 266 SER A CA 1
ATOM 2165 C C . SER A 1 266 ? -10.426 4.446 -3.927 1.00 79.00 266 SER A C 1
ATOM 2167 O O . SER A 1 266 ? -9.699 5.087 -4.681 1.00 79.00 266 SER A O 1
ATOM 2169 N N . HIS A 1 267 ? -9.941 3.569 -3.045 1.00 77.81 267 HIS A N 1
ATOM 2170 C CA . HIS A 1 267 ? -8.512 3.335 -2.858 1.00 77.81 267 HIS A CA 1
ATOM 2171 C C . HIS A 1 267 ? -7.947 2.365 -3.899 1.00 77.81 267 HIS A C 1
ATOM 2173 O O . HIS A 1 267 ? -8.603 1.397 -4.269 1.00 77.81 267 HIS A O 1
ATOM 2179 N N . GLU A 1 268 ? -6.666 2.506 -4.238 1.00 71.19 268 GLU A N 1
ATOM 2180 C CA . GLU A 1 268 ? -5.944 1.456 -4.960 1.00 71.19 268 GLU A CA 1
ATOM 2181 C C . GLU A 1 268 ? -5.361 0.404 -4.001 1.00 71.19 268 GLU A C 1
ATOM 2183 O O . GLU A 1 268 ? -4.736 0.730 -2.984 1.00 71.19 268 GLU A O 1
ATOM 2188 N N . SER A 1 269 ? -5.577 -0.881 -4.296 1.00 78.12 269 SER A N 1
ATOM 2189 C CA . SER A 1 269 ? -5.007 -1.979 -3.504 1.00 78.12 269 SER A CA 1
ATOM 2190 C C . SER A 1 269 ? -3.533 -2.221 -3.843 1.00 78.12 269 SER A C 1
ATOM 2192 O O . SER A 1 269 ? -3.161 -2.373 -5.007 1.00 78.12 269 SER A O 1
ATOM 2194 N N . CYS A 1 270 ? -2.690 -2.321 -2.812 1.00 83.19 270 CYS A N 1
ATOM 2195 C CA . CYS A 1 270 ? -1.282 -2.701 -2.950 1.00 83.19 270 CYS A CA 1
ATOM 2196 C C . CYS A 1 270 ? -1.030 -4.211 -2.801 1.00 83.19 270 CYS A C 1
ATOM 2198 O O . CYS A 1 270 ? 0.089 -4.650 -3.067 1.00 83.19 270 CYS A O 1
ATOM 2200 N N . GLU A 1 271 ? -2.032 -5.003 -2.397 1.00 86.75 271 GLU A N 1
ATOM 2201 C CA . GLU A 1 271 ? -1.855 -6.440 -2.116 1.00 86.75 271 GLU A CA 1
ATOM 2202 C C . GLU A 1 271 ? -1.422 -7.218 -3.352 1.00 86.75 271 GLU A C 1
ATOM 2204 O O . GLU A 1 271 ? -0.513 -8.030 -3.288 1.00 86.75 271 GLU A O 1
ATOM 2209 N N . ARG A 1 272 ? -1.988 -6.900 -4.513 1.00 84.19 272 ARG A N 1
ATOM 2210 C CA . ARG A 1 272 ? -1.641 -7.584 -5.758 1.00 84.19 272 ARG A CA 1
ATOM 2211 C C . ARG A 1 272 ? -0.155 -7.442 -6.113 1.00 84.19 272 ARG A C 1
ATOM 2213 O O . ARG A 1 272 ? 0.519 -8.415 -6.425 1.00 84.19 272 ARG A O 1
ATOM 2220 N N . PHE A 1 273 ? 0.376 -6.222 -6.033 1.00 86.00 273 PHE A N 1
ATOM 2221 C CA . PHE A 1 273 ? 1.800 -5.987 -6.285 1.00 86.00 273 PHE A CA 1
ATOM 2222 C C . PHE A 1 273 ? 2.676 -6.657 -5.216 1.00 86.00 273 PHE A C 1
ATOM 2224 O O . PHE A 1 273 ? 3.777 -7.120 -5.505 1.00 86.00 273 PHE A O 1
ATOM 2231 N N . HIS A 1 274 ? 2.179 -6.746 -3.982 1.00 91.50 274 HIS A N 1
ATOM 2232 C CA . HIS A 1 274 ? 2.835 -7.507 -2.929 1.00 91.50 274 HIS A CA 1
ATOM 2233 C C . HIS A 1 274 ? 2.888 -9.013 -3.251 1.00 91.50 274 HIS A C 1
ATOM 2235 O O . HIS A 1 274 ? 3.954 -9.613 -3.124 1.00 91.50 274 HIS A O 1
ATOM 2241 N N . GLU A 1 275 ? 1.793 -9.603 -3.737 1.00 90.50 275 GLU A N 1
ATOM 2242 C CA . GLU A 1 275 ? 1.718 -11.002 -4.186 1.00 90.50 275 GLU A CA 1
ATOM 2243 C C . GLU A 1 275 ? 2.688 -11.283 -5.347 1.00 90.50 275 GLU A C 1
ATOM 2245 O O . GLU A 1 275 ? 3.397 -12.289 -5.332 1.00 90.50 275 GLU A O 1
ATOM 2250 N N . GLU A 1 276 ? 2.818 -10.364 -6.310 1.00 88.62 276 GLU A N 1
ATOM 2251 C CA . GLU A 1 276 ? 3.810 -10.467 -7.394 1.00 88.62 276 GLU A CA 1
ATOM 2252 C C . GLU A 1 276 ? 5.254 -10.496 -6.855 1.00 88.62 276 GLU A C 1
ATOM 2254 O O . GLU A 1 276 ? 6.102 -11.254 -7.339 1.00 88.62 276 GLU A O 1
ATOM 2259 N N . LEU A 1 277 ? 5.558 -9.686 -5.834 1.00 90.12 277 LEU A N 1
ATOM 2260 C CA . LEU A 1 277 ? 6.864 -9.697 -5.166 1.00 90.12 277 LEU A CA 1
ATOM 2261 C C . LEU A 1 277 ? 7.086 -10.991 -4.372 1.00 90.12 277 LEU A C 1
ATOM 2263 O O . LEU A 1 277 ? 8.203 -11.517 -4.372 1.00 90.12 277 LEU A O 1
ATOM 2267 N N . GLN A 1 278 ? 6.046 -11.515 -3.720 1.00 90.81 278 GLN A N 1
ATOM 2268 C CA . GLN A 1 278 ? 6.093 -12.805 -3.030 1.00 90.81 278 GLN A CA 1
ATOM 2269 C C . GLN A 1 278 ? 6.385 -13.942 -4.011 1.00 90.81 278 GLN A C 1
ATOM 2271 O O . GLN A 1 278 ? 7.260 -14.764 -3.739 1.00 90.81 278 GLN A O 1
ATOM 2276 N N . GLU A 1 279 ? 5.715 -13.967 -5.164 1.00 89.69 279 GLU A N 1
ATOM 2277 C CA . GLU A 1 279 ? 5.938 -14.978 -6.198 1.00 89.69 279 GLU A CA 1
ATOM 2278 C C . GLU A 1 279 ? 7.372 -14.916 -6.730 1.00 89.69 279 GLU A C 1
ATOM 2280 O O . GLU A 1 279 ? 8.076 -15.926 -6.736 1.00 89.69 279 GLU A O 1
ATOM 2285 N N . LYS A 1 280 ? 7.870 -13.713 -7.050 1.00 85.81 280 LYS A N 1
ATOM 2286 C CA . LYS A 1 280 ? 9.272 -13.514 -7.456 1.00 85.81 280 LYS A CA 1
ATOM 2287 C C . LYS A 1 280 ? 10.257 -14.027 -6.402 1.00 85.81 280 LYS A C 1
ATOM 2289 O O . LYS A 1 280 ? 11.267 -14.630 -6.756 1.00 85.81 280 LYS A O 1
ATOM 2294 N N . ARG A 1 281 ? 9.975 -13.829 -5.109 1.00 89.81 281 ARG A N 1
ATOM 2295 C CA . ARG A 1 281 ? 10.829 -14.319 -4.012 1.00 89.81 281 ARG A CA 1
ATOM 2296 C C . ARG A 1 281 ? 10.847 -15.839 -3.864 1.00 89.81 281 ARG A C 1
ATOM 2298 O O . ARG A 1 281 ? 11.848 -16.352 -3.365 1.00 89.81 281 ARG A O 1
ATOM 2305 N N . LYS A 1 282 ? 9.805 -16.571 -4.276 1.00 88.00 282 LYS A N 1
ATOM 2306 C CA . LYS A 1 282 ? 9.772 -18.045 -4.154 1.00 88.00 282 LYS A CA 1
ATOM 2307 C C . LYS A 1 282 ? 10.925 -18.714 -4.904 1.00 88.00 282 LYS A C 1
ATOM 2309 O O . LYS A 1 282 ? 11.444 -19.719 -4.428 1.00 88.00 282 LYS A O 1
ATOM 2314 N N . GLY A 1 283 ? 11.369 -18.121 -6.015 1.00 83.88 283 GLY A N 1
ATOM 2315 C CA . GLY A 1 283 ? 12.548 -18.572 -6.760 1.00 83.88 283 GLY A CA 1
ATOM 2316 C C . GLY A 1 283 ? 13.883 -18.354 -6.033 1.00 83.88 283 GLY A C 1
ATOM 2317 O O . GLY A 1 283 ? 14.880 -18.956 -6.411 1.00 83.88 283 GLY A O 1
ATOM 2318 N N . PHE A 1 284 ? 13.919 -17.534 -4.975 1.00 86.75 284 PHE A N 1
ATOM 2319 C CA . PHE A 1 284 ? 15.141 -17.123 -4.271 1.00 86.75 284 PHE A CA 1
ATOM 2320 C C . PHE A 1 284 ? 14.986 -17.223 -2.734 1.00 86.75 284 PHE A C 1
ATOM 2322 O O . PHE A 1 284 ? 15.140 -16.218 -2.028 1.00 86.75 284 PHE A O 1
ATOM 2329 N N . PRO A 1 285 ? 14.710 -18.421 -2.175 1.00 78.12 285 PRO A N 1
ATOM 2330 C CA . PRO A 1 285 ? 14.198 -18.604 -0.806 1.00 78.12 285 PRO A CA 1
ATOM 2331 C C . PRO A 1 285 ? 15.127 -18.118 0.321 1.00 78.12 285 PRO A C 1
ATOM 2333 O O . PRO A 1 285 ? 14.658 -17.827 1.423 1.00 78.12 285 PRO A O 1
ATOM 2336 N N . ASN A 1 286 ? 16.431 -18.001 0.051 1.00 81.88 286 ASN A N 1
ATOM 2337 C CA . ASN A 1 286 ? 17.442 -17.595 1.033 1.00 81.88 286 ASN A CA 1
ATOM 2338 C C . ASN A 1 286 ? 17.791 -16.099 0.992 1.00 81.88 286 ASN A C 1
ATOM 2340 O O . ASN A 1 286 ? 18.591 -15.643 1.805 1.00 81.88 286 ASN A O 1
ATOM 2344 N N . THR A 1 287 ? 17.206 -15.335 0.068 1.00 88.81 287 THR A N 1
ATOM 2345 C CA . THR A 1 287 ? 17.485 -13.898 -0.070 1.00 88.81 287 THR A CA 1
ATOM 2346 C C . THR A 1 287 ? 16.652 -13.058 0.899 1.00 88.81 287 THR A C 1
ATOM 2348 O O . THR A 1 287 ? 15.624 -13.507 1.407 1.00 88.81 287 THR A O 1
ATOM 2351 N N . ALA A 1 288 ? 17.099 -11.831 1.181 1.00 89.81 288 ALA A N 1
ATOM 2352 C CA . ALA A 1 288 ? 16.433 -10.857 2.047 1.00 89.81 288 ALA A CA 1
ATOM 2353 C C . ALA A 1 288 ? 16.231 -11.307 3.510 1.00 89.81 288 ALA A C 1
ATOM 2355 O O . ALA A 1 288 ? 15.465 -10.681 4.241 1.00 89.81 288 ALA A O 1
ATOM 2356 N N . ARG A 1 289 ? 16.909 -12.377 3.959 1.00 90.44 289 ARG A N 1
ATOM 2357 C CA . ARG A 1 289 ? 16.805 -12.908 5.334 1.00 90.44 289 ARG A CA 1
ATOM 2358 C C . ARG A 1 289 ? 17.780 -12.268 6.318 1.00 90.44 289 ARG A C 1
ATOM 2360 O O . ARG A 1 289 ? 17.491 -12.209 7.511 1.00 90.44 289 ARG A O 1
ATOM 2367 N N . TRP A 1 290 ? 18.915 -11.775 5.828 1.00 92.31 290 TRP A N 1
ATOM 2368 C CA . TRP A 1 290 ? 19.960 -11.162 6.652 1.00 92.31 290 TRP A CA 1
ATOM 2369 C C . TRP A 1 290 ? 19.451 -9.932 7.424 1.00 92.31 290 TRP A C 1
ATOM 2371 O O . TRP A 1 290 ? 19.859 -9.718 8.562 1.00 92.31 290 TRP A O 1
ATOM 2381 N N . ILE A 1 291 ? 18.486 -9.185 6.869 1.00 94.06 291 ILE A N 1
ATOM 2382 C CA . ILE A 1 291 ? 17.929 -7.971 7.489 1.00 94.06 291 ILE A CA 1
ATOM 2383 C C . ILE A 1 291 ? 17.329 -8.227 8.876 1.00 94.06 291 ILE A C 1
ATOM 2385 O O . ILE A 1 291 ? 17.423 -7.381 9.760 1.00 94.06 291 ILE A O 1
ATOM 2389 N N . PHE A 1 292 ? 16.771 -9.416 9.108 1.00 93.06 292 PHE A N 1
ATOM 2390 C CA . PHE A 1 292 ? 16.176 -9.784 10.395 1.00 93.06 292 PHE A CA 1
ATOM 2391 C C . PHE A 1 292 ? 17.226 -10.049 11.479 1.00 93.06 292 PHE A C 1
ATOM 2393 O O . PHE A 1 292 ? 16.909 -10.121 12.668 1.00 93.06 292 PHE A O 1
ATOM 2400 N N . GLN A 1 293 ? 18.493 -10.196 11.083 1.00 91.88 293 GLN A N 1
ATOM 2401 C CA . GLN A 1 293 ? 19.617 -10.365 11.994 1.00 91.88 293 GLN A CA 1
ATOM 2402 C C . GLN A 1 293 ? 20.257 -9.029 12.385 1.00 91.88 293 GLN A C 1
ATOM 2404 O O . GLN A 1 293 ? 20.908 -8.985 13.435 1.00 91.88 293 GLN A O 1
ATOM 2409 N N . GLU A 1 294 ? 20.011 -7.965 11.614 1.00 93.06 294 GLU A N 1
ATOM 2410 C CA . GLU A 1 294 ? 20.562 -6.628 11.833 1.00 93.06 294 GLU A CA 1
ATOM 2411 C C . GLU A 1 294 ? 20.127 -6.027 13.168 1.00 93.06 294 GLU A C 1
ATOM 2413 O O . GLU A 1 294 ? 18.969 -6.130 13.591 1.00 93.06 294 GLU A O 1
ATOM 2418 N N . THR A 1 295 ? 21.068 -5.349 13.826 1.00 90.81 295 THR A N 1
ATOM 2419 C CA . THR A 1 295 ? 20.818 -4.693 15.115 1.00 90.81 295 THR A CA 1
ATOM 2420 C C . THR A 1 295 ? 19.757 -3.610 14.978 1.00 90.81 295 THR A C 1
ATOM 2422 O O . THR A 1 295 ? 18.828 -3.590 15.774 1.00 90.81 295 THR A O 1
ATOM 2425 N N . ALA A 1 296 ? 19.821 -2.796 13.921 1.00 90.81 296 ALA A N 1
ATOM 2426 C CA . ALA A 1 296 ? 18.851 -1.735 13.656 1.00 90.81 296 ALA A CA 1
ATOM 2427 C C . ALA A 1 296 ? 17.410 -2.271 13.548 1.00 90.81 296 ALA A C 1
ATOM 2429 O O . ALA A 1 296 ? 16.496 -1.720 14.156 1.00 90.81 296 ALA A O 1
ATOM 2430 N N . TYR A 1 297 ? 17.202 -3.389 12.840 1.00 92.12 297 TYR A N 1
ATOM 2431 C CA . TYR A 1 297 ? 15.878 -4.009 12.737 1.00 92.12 297 TYR A CA 1
ATOM 2432 C C . TYR A 1 297 ? 15.391 -4.528 14.096 1.00 92.12 297 TYR A C 1
ATOM 2434 O O . TYR A 1 297 ? 14.263 -4.254 14.508 1.00 92.12 297 TYR A O 1
ATOM 2442 N N . LYS A 1 298 ? 16.250 -5.250 14.828 1.00 90.88 298 LYS A N 1
ATOM 2443 C CA . LYS A 1 298 ? 15.909 -5.803 16.147 1.00 90.88 298 LYS A CA 1
ATOM 2444 C C . LYS A 1 298 ? 15.620 -4.709 17.173 1.00 90.88 298 LYS A C 1
ATOM 2446 O O . LYS A 1 298 ? 14.673 -4.844 17.945 1.00 90.88 298 LYS A O 1
ATOM 2451 N N . GLU A 1 299 ? 16.400 -3.633 17.187 1.00 88.06 299 GLU A N 1
ATOM 2452 C CA . GLU A 1 299 ? 16.211 -2.484 18.077 1.00 88.06 299 GLU A CA 1
ATOM 2453 C C . GLU A 1 299 ? 14.895 -1.764 17.789 1.00 88.06 299 GLU A C 1
ATOM 2455 O O . GLU A 1 299 ? 14.152 -1.465 18.722 1.00 88.06 299 GLU A O 1
ATOM 2460 N N . TRP A 1 300 ? 14.555 -1.562 16.516 1.00 90.69 300 TRP A N 1
ATOM 2461 C CA . TRP A 1 300 ? 13.258 -1.007 16.136 1.00 90.69 300 TRP A CA 1
ATOM 2462 C C . TRP A 1 300 ? 12.090 -1.934 16.505 1.00 90.69 300 TRP A C 1
ATOM 2464 O O . TRP A 1 300 ? 11.052 -1.482 16.982 1.00 90.69 300 TRP A O 1
ATOM 2474 N N . LEU A 1 301 ? 12.234 -3.248 16.339 1.00 88.31 301 LEU A N 1
ATOM 2475 C CA . LEU A 1 301 ? 11.142 -4.168 16.653 1.00 88.31 301 LEU A CA 1
ATOM 2476 C C . LEU A 1 301 ? 10.929 -4.342 18.169 1.00 88.31 301 LEU A C 1
ATOM 2478 O O . LEU A 1 301 ? 9.792 -4.502 18.613 1.00 88.31 301 LEU A O 1
ATOM 2482 N N . SER A 1 302 ? 12.006 -4.320 18.963 1.00 79.31 302 SER A N 1
ATOM 2483 C CA . SER A 1 302 ? 11.982 -4.657 20.399 1.00 79.31 302 SER A CA 1
ATOM 2484 C C . SER A 1 302 ? 12.107 -3.464 21.355 1.00 79.31 302 SER A C 1
ATOM 2486 O O . SER A 1 302 ? 11.798 -3.595 22.541 1.00 79.31 302 SER A O 1
ATOM 2488 N N . GLY A 1 303 ? 12.578 -2.310 20.883 1.00 61.62 303 GLY A N 1
ATOM 2489 C CA . GLY A 1 303 ? 13.017 -1.212 21.737 1.00 61.62 303 GLY A CA 1
ATOM 2490 C C . GLY A 1 303 ? 11.888 -0.355 22.310 1.00 61.62 303 GLY A C 1
ATOM 2491 O O . GLY A 1 303 ? 10.952 0.035 21.622 1.00 61.62 303 GLY A O 1
ATOM 2492 N N . THR A 1 304 ? 12.033 0.074 23.565 1.00 53.97 304 THR A N 1
ATOM 2493 C CA . THR A 1 304 ? 11.205 1.135 24.174 1.00 53.97 304 THR A CA 1
ATOM 2494 C C . THR A 1 304 ? 11.379 2.498 23.491 1.00 53.97 304 THR A C 1
ATOM 2496 O O . THR A 1 304 ? 10.460 3.309 23.551 1.00 53.97 304 THR A O 1
ATOM 2499 N N . ARG A 1 305 ? 12.514 2.734 22.807 1.00 50.16 305 ARG A N 1
ATOM 2500 C CA . ARG A 1 305 ? 12.773 3.909 21.943 1.00 50.16 305 ARG A CA 1
ATOM 2501 C C . ARG A 1 305 ? 12.080 3.838 20.576 1.00 50.16 305 ARG A C 1
ATOM 2503 O O . ARG A 1 305 ? 11.939 4.866 19.927 1.00 50.16 305 ARG A O 1
ATOM 2510 N N . ALA A 1 306 ? 11.627 2.655 20.156 1.00 53.16 306 ALA A N 1
ATOM 2511 C CA . ALA A 1 306 ? 10.965 2.449 18.867 1.00 53.16 306 ALA A CA 1
ATOM 2512 C C . ALA A 1 306 ? 9.562 3.066 18.782 1.00 53.16 306 ALA A C 1
ATOM 2514 O O . ALA A 1 306 ? 8.944 3.056 17.723 1.00 53.16 306 ALA A O 1
ATOM 2515 N N . ARG A 1 307 ? 9.060 3.597 19.900 1.00 59.19 307 ARG A N 1
ATOM 2516 C CA . ARG A 1 307 ? 7.781 4.298 19.968 1.00 59.19 307 ARG A CA 1
ATOM 2517 C C . ARG A 1 307 ? 7.789 5.624 19.210 1.00 59.19 307 ARG A C 1
ATOM 2519 O O . ARG A 1 307 ? 6.775 5.967 18.620 1.00 59.19 307 ARG A O 1
ATOM 2526 N N . ASP A 1 308 ? 8.927 6.314 19.165 1.00 69.69 308 ASP A N 1
ATOM 2527 C CA . ASP A 1 308 ? 8.968 7.713 18.712 1.00 69.69 308 ASP A CA 1
ATOM 2528 C C . ASP A 1 308 ? 9.778 7.906 17.422 1.00 69.69 308 ASP A C 1
ATOM 2530 O O . ASP A 1 308 ? 9.949 9.034 16.963 1.00 69.69 308 ASP A O 1
ATOM 2534 N N . GLN A 1 309 ? 10.311 6.823 16.843 1.00 86.06 309 GLN A N 1
ATOM 2535 C CA . GLN A 1 309 ? 11.231 6.884 15.706 1.00 86.06 309 GLN A CA 1
ATOM 2536 C C . GLN A 1 309 ? 10.850 5.885 14.612 1.00 86.06 309 GLN A C 1
ATOM 2538 O O . GLN A 1 309 ? 10.596 4.714 14.912 1.00 86.06 309 GLN A O 1
ATOM 2543 N N . PRO A 1 310 ? 10.865 6.300 13.335 1.00 92.06 310 PRO A N 1
ATOM 2544 C CA . PRO A 1 310 ? 10.643 5.378 12.238 1.00 92.06 310 PRO A CA 1
ATOM 2545 C C . PRO A 1 310 ? 11.887 4.509 11.994 1.00 92.06 310 PRO A C 1
ATOM 2547 O O . PRO A 1 310 ? 13.020 4.924 12.265 1.00 92.06 310 PRO A O 1
ATOM 2550 N N . PHE A 1 311 ? 11.684 3.317 11.431 1.00 94.56 311 PHE A N 1
ATOM 2551 C CA . PHE A 1 311 ? 12.761 2.519 10.842 1.00 94.56 311 PHE A CA 1
ATOM 2552 C C . PHE A 1 311 ? 12.945 2.893 9.381 1.00 94.56 311 PHE A C 1
ATOM 2554 O O . PHE A 1 311 ? 12.018 2.759 8.588 1.00 94.56 311 PHE A O 1
ATOM 2561 N N . TRP A 1 312 ? 14.128 3.362 9.011 1.00 95.75 312 TRP A N 1
ATOM 2562 C CA . TRP A 1 312 ? 14.402 3.803 7.651 1.00 95.75 312 TRP A CA 1
ATOM 2563 C C . TRP A 1 312 ? 15.473 2.935 7.004 1.00 95.75 312 TRP A C 1
ATOM 2565 O O . TRP A 1 312 ? 16.583 2.816 7.518 1.00 95.75 312 TRP A O 1
ATOM 2575 N N . ILE A 1 313 ? 15.147 2.347 5.856 1.00 95.88 313 ILE A N 1
AT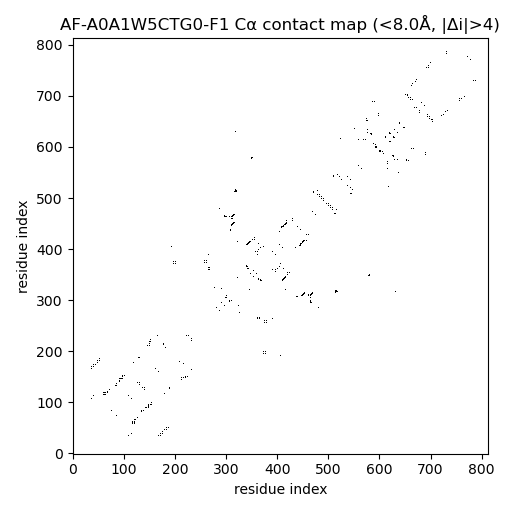OM 2576 C CA . ILE A 1 313 ? 16.080 1.604 5.013 1.00 95.88 313 ILE A CA 1
ATOM 2577 C C . ILE A 1 313 ? 16.445 2.492 3.832 1.00 95.88 313 ILE A C 1
ATOM 2579 O O . ILE A 1 313 ? 15.585 2.829 3.014 1.00 95.88 313 ILE A O 1
ATOM 2583 N N . SER A 1 314 ? 17.724 2.838 3.711 1.00 94.31 314 SER A N 1
ATOM 2584 C CA . SER A 1 314 ? 18.209 3.623 2.579 1.00 94.31 314 SER A CA 1
ATOM 2585 C C . SER A 1 314 ? 19.214 2.847 1.744 1.00 94.31 314 SER A C 1
ATOM 2587 O O . SER A 1 314 ? 19.976 2.029 2.251 1.00 94.31 314 SER A O 1
ATOM 2589 N N . GLY A 1 315 ? 19.242 3.089 0.439 1.00 89.00 315 GLY A N 1
ATOM 2590 C CA . GLY A 1 315 ? 20.190 2.422 -0.447 1.00 89.00 315 GLY A CA 1
ATOM 2591 C C . GLY A 1 315 ? 20.134 2.953 -1.866 1.00 89.00 315 GLY A C 1
ATOM 2592 O O . GLY A 1 315 ? 19.180 3.633 -2.247 1.00 89.00 315 GLY A O 1
ATOM 2593 N N . ILE A 1 316 ? 21.142 2.605 -2.663 1.00 86.00 316 ILE A N 1
ATOM 2594 C CA . ILE A 1 316 ? 21.227 3.036 -4.061 1.00 86.00 316 ILE A CA 1
ATOM 2595 C C . ILE A 1 316 ? 20.020 2.540 -4.890 1.00 86.00 316 ILE A C 1
ATOM 2597 O O . ILE A 1 316 ? 19.385 1.530 -4.542 1.00 86.00 316 ILE A O 1
ATOM 2601 N N . PRO A 1 317 ? 19.676 3.227 -5.991 1.00 84.75 317 PRO A N 1
ATOM 2602 C CA . PRO A 1 317 ? 18.753 2.709 -6.998 1.00 84.75 317 PRO A CA 1
ATOM 2603 C C . PRO A 1 317 ? 19.121 1.282 -7.436 1.00 84.75 317 PRO A C 1
ATOM 2605 O O . PRO A 1 317 ? 20.293 0.973 -7.648 1.00 84.75 317 PRO A O 1
ATOM 2608 N N . GLY A 1 318 ? 18.132 0.390 -7.545 1.00 84.81 318 GLY A N 1
ATOM 2609 C CA . GLY A 1 318 ? 18.363 -0.999 -7.965 1.00 84.81 318 GLY A CA 1
ATOM 2610 C C . GLY A 1 318 ? 19.013 -1.927 -6.922 1.00 84.81 318 GLY A C 1
ATOM 2611 O O . GLY A 1 318 ? 19.368 -3.051 -7.271 1.00 84.81 318 GLY A O 1
ATOM 2612 N N . ALA A 1 319 ? 19.153 -1.510 -5.656 1.00 89.81 319 ALA A N 1
ATOM 2613 C CA . ALA A 1 319 ? 19.682 -2.344 -4.562 1.00 89.81 319 ALA A CA 1
ATOM 2614 C C . ALA A 1 319 ? 18.702 -3.407 -4.016 1.00 89.81 319 ALA A C 1
ATOM 2616 O O . ALA A 1 319 ? 19.059 -4.149 -3.109 1.00 89.81 319 ALA A O 1
ATOM 2617 N N . GLY A 1 320 ? 17.464 -3.478 -4.521 1.00 89.75 320 GLY A N 1
ATOM 2618 C CA . GLY A 1 320 ? 16.461 -4.449 -4.054 1.00 89.75 320 GLY A CA 1
ATOM 2619 C C . GLY A 1 320 ? 15.650 -4.018 -2.822 1.00 89.75 320 GLY A C 1
ATOM 2620 O O . GLY A 1 320 ? 15.066 -4.866 -2.154 1.00 89.75 320 GLY A O 1
ATOM 2621 N N . LYS A 1 321 ? 15.574 -2.710 -2.529 1.00 93.38 321 LYS A N 1
ATOM 2622 C CA . LYS A 1 321 ? 14.824 -2.149 -1.384 1.00 93.38 321 LYS A CA 1
ATOM 2623 C C . LYS A 1 321 ? 13.367 -2.623 -1.323 1.00 93.38 321 LYS A C 1
ATOM 2625 O O . LYS A 1 321 ? 12.958 -3.141 -0.295 1.00 93.38 321 LYS A O 1
ATOM 2630 N N . THR A 1 322 ? 12.635 -2.559 -2.434 1.00 93.06 322 THR A N 1
ATOM 2631 C CA . THR A 1 322 ? 11.238 -3.016 -2.529 1.00 93.06 322 THR A CA 1
ATOM 2632 C C . THR A 1 322 ? 11.072 -4.505 -2.198 1.00 93.06 322 THR A C 1
ATOM 2634 O O . THR A 1 322 ? 10.102 -4.901 -1.547 1.00 93.06 322 THR A O 1
ATOM 2637 N N . VAL A 1 323 ? 12.043 -5.349 -2.580 1.00 92.94 323 VAL A N 1
ATOM 2638 C CA . VAL A 1 323 ? 12.060 -6.789 -2.251 1.00 92.94 323 VAL A CA 1
ATOM 2639 C C . VAL A 1 323 ? 12.346 -7.010 -0.762 1.00 92.94 323 VAL A C 1
ATOM 2641 O O . VAL A 1 323 ? 11.695 -7.845 -0.133 1.00 92.94 323 VAL A O 1
ATOM 2644 N N . LEU A 1 324 ? 13.268 -6.234 -0.178 1.00 94.38 324 LEU A N 1
ATOM 2645 C CA . LEU A 1 324 ? 13.539 -6.241 1.265 1.00 94.38 324 LEU A CA 1
ATOM 2646 C C . LEU A 1 324 ? 12.317 -5.770 2.065 1.00 94.38 324 LEU A C 1
ATOM 2648 O O . LEU A 1 324 ? 11.905 -6.443 3.003 1.00 94.38 324 LEU A O 1
ATOM 2652 N N . PHE A 1 325 ? 11.694 -4.661 1.665 1.00 96.56 325 PHE A N 1
ATOM 2653 C CA . PHE A 1 325 ? 10.503 -4.109 2.306 1.00 96.56 325 PHE A CA 1
ATOM 2654 C C . PHE A 1 325 ? 9.348 -5.117 2.315 1.00 96.56 325 PHE A C 1
ATOM 2656 O O . PHE A 1 325 ? 8.714 -5.343 3.342 1.00 96.56 325 PHE A O 1
ATOM 2663 N N . SER A 1 326 ? 9.093 -5.776 1.183 1.00 95.88 326 SER A N 1
ATOM 2664 C CA . SER A 1 326 ? 8.052 -6.805 1.103 1.00 95.88 326 SER A CA 1
ATOM 2665 C C . SER A 1 326 ? 8.387 -8.056 1.936 1.00 95.88 326 SER A C 1
ATOM 2667 O O . SER A 1 326 ? 7.465 -8.675 2.453 1.00 95.88 326 SER A O 1
ATOM 2669 N N . SER A 1 327 ? 9.667 -8.392 2.144 1.00 95.38 327 SER A N 1
ATOM 2670 C CA . SER A 1 327 ? 10.087 -9.450 3.085 1.00 95.38 327 SER A CA 1
ATOM 2671 C C . SER A 1 327 ? 9.763 -9.072 4.539 1.00 95.38 327 SER A C 1
ATOM 2673 O O . SER A 1 327 ? 9.276 -9.897 5.308 1.00 95.38 327 SER A O 1
ATOM 2675 N N . ILE A 1 328 ? 9.962 -7.802 4.912 1.00 95.75 328 ILE A N 1
ATOM 2676 C CA . ILE A 1 328 ? 9.626 -7.288 6.251 1.00 95.75 328 ILE A CA 1
ATOM 2677 C C . ILE A 1 328 ? 8.122 -7.362 6.517 1.00 95.75 328 ILE A C 1
ATOM 2679 O O . ILE A 1 328 ? 7.719 -7.780 7.601 1.00 95.75 328 ILE A O 1
ATOM 2683 N N . VAL A 1 329 ? 7.293 -6.984 5.540 1.00 95.38 329 VAL A N 1
ATOM 2684 C CA . VAL A 1 329 ? 5.828 -7.087 5.645 1.00 95.38 329 VAL A CA 1
ATOM 2685 C C . VAL A 1 329 ? 5.400 -8.533 5.934 1.00 95.38 329 VAL A C 1
ATOM 2687 O O . VAL A 1 329 ? 4.622 -8.757 6.865 1.00 95.38 329 VAL A O 1
ATOM 2690 N N . ASP A 1 330 ? 5.947 -9.509 5.202 1.00 94.69 330 ASP A N 1
ATOM 2691 C CA . ASP A 1 330 ? 5.659 -10.939 5.402 1.00 94.69 330 ASP A CA 1
ATOM 2692 C C . ASP A 1 330 ? 6.094 -11.444 6.779 1.00 94.69 330 ASP A C 1
ATOM 2694 O O . ASP A 1 330 ? 5.353 -12.172 7.447 1.00 94.69 330 ASP A O 1
ATOM 2698 N N . GLU A 1 331 ? 7.286 -11.047 7.222 1.00 93.75 331 GLU A N 1
ATOM 2699 C CA . GLU A 1 331 ? 7.837 -11.433 8.521 1.00 93.75 331 GLU A CA 1
ATOM 2700 C C . GLU A 1 331 ? 6.967 -10.902 9.670 1.00 93.75 331 GLU A C 1
ATOM 2702 O O . GLU A 1 331 ? 6.652 -11.635 10.611 1.00 93.75 331 GLU A O 1
ATOM 2707 N N . ILE A 1 332 ? 6.512 -9.646 9.580 1.00 93.00 332 ILE A N 1
ATOM 2708 C CA . ILE A 1 332 ? 5.623 -9.037 10.579 1.00 93.00 332 ILE A CA 1
ATOM 2709 C C . ILE A 1 332 ? 4.268 -9.753 10.596 1.00 93.00 332 ILE A C 1
ATOM 2711 O O . ILE A 1 332 ? 3.793 -10.123 11.673 1.00 93.00 332 ILE A O 1
ATOM 2715 N N . ARG A 1 333 ? 3.661 -9.990 9.423 1.00 91.94 333 ARG A N 1
ATOM 2716 C CA . ARG A 1 333 ? 2.384 -10.717 9.298 1.00 91.94 333 ARG A CA 1
ATOM 2717 C C . ARG A 1 333 ? 2.472 -12.125 9.895 1.00 91.94 333 ARG A C 1
ATOM 2719 O O . ARG A 1 333 ? 1.552 -12.552 10.589 1.00 91.94 333 ARG A O 1
ATOM 2726 N N . SER A 1 334 ? 3.591 -12.813 9.675 1.00 92.12 334 SER A N 1
ATOM 2727 C CA . SER A 1 334 ? 3.817 -14.185 10.149 1.00 92.12 334 SER A CA 1
ATOM 2728 C C . SER A 1 334 ? 4.065 -14.257 11.659 1.00 92.12 334 SER A C 1
ATOM 2730 O O . SER A 1 334 ? 3.468 -15.085 12.347 1.00 92.12 334 SER A O 1
ATOM 2732 N N . ASN A 1 335 ? 4.908 -13.372 12.201 1.00 90.38 335 ASN A N 1
ATOM 2733 C CA . ASN A 1 335 ? 5.287 -13.394 13.618 1.00 90.38 335 ASN A CA 1
ATOM 2734 C C . ASN A 1 335 ? 4.261 -12.717 14.537 1.00 90.38 335 ASN A C 1
ATOM 2736 O O . ASN A 1 335 ? 4.237 -12.989 15.739 1.00 90.38 335 ASN A O 1
ATOM 2740 N N . SER A 1 336 ? 3.408 -11.838 14.002 1.00 87.00 336 SER A N 1
ATOM 2741 C CA . SER A 1 336 ? 2.389 -11.110 14.768 1.00 87.00 336 SER A CA 1
ATOM 2742 C C . SER A 1 336 ? 0.987 -11.232 14.148 1.00 87.00 336 SER A C 1
ATOM 2744 O O . SER A 1 336 ? 0.437 -10.229 13.699 1.00 87.00 336 SER A O 1
ATOM 2746 N N . PRO A 1 337 ? 0.320 -12.406 14.214 1.00 83.69 337 PRO A N 1
ATOM 2747 C CA . PRO A 1 337 ? -0.987 -12.622 13.570 1.00 83.69 337 PRO A CA 1
ATOM 2748 C C . PRO A 1 337 ? -2.124 -11.726 14.088 1.00 83.69 337 PRO A C 1
ATOM 2750 O O . PRO A 1 337 ? -3.182 -11.636 13.477 1.00 83.69 337 PRO A O 1
ATOM 2753 N N . LYS A 1 338 ? -1.936 -11.109 15.263 1.00 82.94 338 LYS A N 1
ATOM 2754 C CA . LYS A 1 338 ? -2.893 -10.185 15.893 1.00 82.94 338 LYS A CA 1
ATOM 2755 C C . LYS A 1 338 ? -2.577 -8.708 15.626 1.00 82.94 338 LYS A C 1
ATOM 2757 O O . LYS A 1 338 ? -3.302 -7.855 16.131 1.00 82.94 338 LYS A O 1
ATOM 2762 N N . ALA A 1 339 ? -1.473 -8.403 14.944 1.00 86.94 339 ALA A N 1
ATOM 2763 C CA . ALA A 1 339 ? -1.112 -7.040 14.583 1.00 86.94 339 ALA A CA 1
ATOM 2764 C C . ALA A 1 339 ? -1.766 -6.656 13.256 1.00 86.94 339 ALA A C 1
ATOM 2766 O O . ALA A 1 339 ? -1.848 -7.473 12.339 1.00 86.94 339 ALA A O 1
ATOM 2767 N N . THR A 1 340 ? -2.183 -5.400 13.145 1.00 90.50 340 THR A N 1
ATOM 2768 C CA . THR A 1 340 ? -2.609 -4.840 11.863 1.00 90.50 340 THR A CA 1
ATOM 2769 C C . THR A 1 340 ? -1.378 -4.331 11.130 1.00 90.50 340 THR A C 1
ATOM 2771 O O . THR A 1 340 ? -0.563 -3.611 11.707 1.00 90.50 340 THR A O 1
ATOM 2774 N N . VAL A 1 341 ? -1.232 -4.713 9.862 1.00 93.12 341 VAL A N 1
ATOM 2775 C CA . VAL A 1 341 ? -0.115 -4.295 9.008 1.00 93.12 341 VAL A CA 1
ATOM 2776 C C . VAL A 1 341 ? -0.694 -3.593 7.789 1.00 93.12 341 VAL A C 1
ATOM 2778 O O . VAL A 1 341 ? -1.341 -4.242 6.970 1.00 93.12 341 VAL A O 1
ATOM 2781 N N . ALA A 1 342 ? -0.457 -2.288 7.689 1.00 94.12 342 ALA A N 1
ATOM 2782 C CA . ALA A 1 342 ? -0.809 -1.476 6.534 1.00 94.12 342 ALA A CA 1
ATOM 2783 C C . ALA A 1 342 ? 0.466 -1.043 5.804 1.00 94.12 342 ALA A C 1
ATOM 2785 O O . ALA A 1 342 ? 1.448 -0.654 6.440 1.00 94.12 342 ALA A O 1
ATOM 2786 N N . PHE A 1 343 ? 0.478 -1.099 4.478 1.00 95.38 343 PHE A N 1
ATOM 2787 C CA . PHE A 1 343 ? 1.631 -0.675 3.692 1.00 95.38 343 PHE A CA 1
ATOM 2788 C C . PHE A 1 343 ? 1.258 -0.063 2.347 1.00 95.38 343 PHE A C 1
ATOM 2790 O O . PHE A 1 343 ? 0.169 -0.280 1.822 1.00 95.38 343 PHE A O 1
ATOM 2797 N N . PHE A 1 344 ? 2.198 0.666 1.755 1.00 94.94 344 PHE A N 1
ATOM 2798 C CA . PHE A 1 344 ? 2.058 1.197 0.407 1.00 94.94 344 PHE A CA 1
ATOM 2799 C C . PHE A 1 344 ? 3.371 1.109 -0.373 1.00 94.94 344 PHE A C 1
ATOM 2801 O O . PHE A 1 344 ? 4.447 1.306 0.192 1.00 94.94 344 PHE A O 1
ATOM 2808 N N . TYR A 1 345 ? 3.262 0.844 -1.677 1.00 92.88 345 TYR A N 1
ATOM 2809 C CA . TYR A 1 345 ? 4.378 0.877 -2.624 1.00 92.88 345 TYR A CA 1
ATOM 2810 C C . TYR A 1 345 ? 4.218 2.070 -3.554 1.00 92.88 345 TYR A C 1
ATOM 2812 O O . TYR A 1 345 ? 3.370 2.027 -4.452 1.00 92.88 345 TYR A O 1
ATOM 2820 N N . CYS A 1 346 ? 5.036 3.102 -3.374 1.00 88.62 346 CYS A N 1
ATOM 2821 C CA . CYS A 1 346 ? 5.165 4.154 -4.374 1.00 88.62 346 CYS A CA 1
ATOM 2822 C C . CYS A 1 346 ? 5.820 3.545 -5.621 1.00 88.62 346 CYS A C 1
ATOM 2824 O O . CYS A 1 346 ? 6.652 2.644 -5.510 1.00 88.62 346 CYS A O 1
ATOM 2826 N N . LYS A 1 347 ? 5.371 3.967 -6.805 1.00 79.44 347 LYS A N 1
ATOM 2827 C CA . LYS A 1 347 ? 5.896 3.478 -8.085 1.00 79.44 347 LYS A CA 1
ATOM 2828 C C . LYS A 1 347 ? 6.360 4.620 -8.963 1.00 79.44 347 LYS A C 1
ATOM 2830 O O . LYS A 1 347 ? 5.630 5.585 -9.186 1.00 79.44 347 LYS A O 1
ATOM 2835 N N . TYR A 1 348 ? 7.537 4.459 -9.539 1.00 68.62 348 TYR A N 1
ATOM 2836 C CA . TYR A 1 348 ? 8.118 5.429 -10.440 1.00 68.62 348 TYR A CA 1
ATOM 2837 C C . TYR A 1 348 ? 7.184 5.771 -11.607 1.00 68.62 348 TYR A C 1
ATOM 2839 O O . TYR A 1 348 ? 6.569 4.895 -12.212 1.00 68.62 348 TYR A O 1
ATOM 2847 N N . ASN A 1 349 ? 7.123 7.060 -11.953 1.00 64.00 349 ASN A N 1
ATOM 2848 C CA . ASN A 1 349 ? 6.331 7.587 -13.067 1.00 64.00 349 ASN A CA 1
ATOM 2849 C C . ASN A 1 349 ? 4.816 7.332 -12.959 1.00 64.00 349 ASN A C 1
ATOM 2851 O O . ASN A 1 349 ? 4.127 7.313 -13.975 1.00 64.00 349 ASN A O 1
ATOM 2855 N N . ASN A 1 350 ? 4.294 7.144 -11.744 1.00 70.25 350 ASN A N 1
ATOM 2856 C CA . ASN A 1 350 ? 2.862 7.057 -11.480 1.00 70.25 350 ASN A CA 1
ATOM 2857 C C . ASN A 1 350 ? 2.438 8.151 -10.488 1.00 70.25 350 ASN A C 1
ATOM 2859 O O . ASN A 1 350 ? 2.193 7.890 -9.312 1.00 70.25 350 ASN A O 1
ATOM 2863 N N . VAL A 1 351 ? 2.398 9.398 -10.974 1.00 65.69 351 VAL A N 1
ATOM 2864 C CA . VAL A 1 351 ? 2.142 10.602 -10.154 1.00 65.69 351 VAL A CA 1
ATOM 2865 C C . VAL A 1 351 ? 0.827 10.490 -9.381 1.00 65.69 351 VAL A C 1
ATOM 2867 O O . VAL A 1 351 ? 0.760 10.838 -8.208 1.00 65.69 351 VAL A O 1
ATOM 2870 N N . LEU A 1 352 ? -0.191 9.929 -10.026 1.00 61.88 352 LEU A N 1
ATOM 2871 C CA . LEU A 1 352 ? -1.552 9.843 -9.500 1.00 61.88 352 LEU A CA 1
ATOM 2872 C C . LEU A 1 352 ? -1.631 8.867 -8.326 1.00 61.88 352 LEU A C 1
ATOM 2874 O O . LEU A 1 352 ? -2.165 9.189 -7.265 1.00 61.88 352 LEU A O 1
ATOM 2878 N N . ARG A 1 353 ? -0.984 7.708 -8.478 1.00 72.88 353 ARG A N 1
ATOM 2879 C CA . ARG A 1 353 ? -0.853 6.700 -7.423 1.00 72.88 353 ARG A CA 1
ATOM 2880 C C . ARG A 1 353 ? 0.052 7.152 -6.278 1.00 72.88 353 ARG A C 1
ATOM 2882 O O . ARG A 1 353 ? -0.182 6.770 -5.138 1.00 72.88 353 ARG A O 1
ATOM 2889 N N . ASN A 1 354 ? 1.080 7.949 -6.566 1.00 81.50 354 ASN A N 1
ATOM 2890 C CA . ASN A 1 354 ? 2.042 8.430 -5.568 1.00 81.50 354 ASN A CA 1
ATOM 2891 C C . ASN A 1 354 ? 1.584 9.706 -4.841 1.00 81.50 354 ASN A C 1
ATOM 2893 O O . ASN A 1 354 ? 2.370 10.292 -4.088 1.00 81.50 354 ASN A O 1
ATOM 2897 N N . SER A 1 355 ? 0.343 10.149 -5.061 1.00 85.38 355 SER A N 1
ATOM 2898 C CA . SER A 1 355 ? -0.227 11.279 -4.336 1.00 85.38 355 SER A CA 1
ATOM 2899 C C . SER A 1 355 ? -0.429 10.939 -2.858 1.00 85.38 355 SER A C 1
ATOM 2901 O O . SER A 1 355 ? -0.722 9.802 -2.475 1.00 85.38 355 SER A O 1
ATOM 2903 N N . TYR A 1 356 ? -0.319 11.951 -2.001 1.00 89.69 356 TYR A N 1
ATOM 2904 C CA . TYR A 1 356 ? -0.600 11.839 -0.576 1.00 89.69 356 TYR A CA 1
ATOM 2905 C C . TYR A 1 356 ? -1.995 11.258 -0.318 1.00 89.69 356 TYR A C 1
ATOM 2907 O O . TYR A 1 356 ? -2.173 10.438 0.583 1.00 89.69 356 TYR A O 1
ATOM 2915 N N . GLN A 1 357 ? -2.982 11.673 -1.118 1.00 89.94 357 GLN A N 1
ATOM 2916 C CA . GLN A 1 357 ? -4.368 11.247 -0.963 1.00 89.94 357 GLN A CA 1
ATOM 2917 C C . GLN A 1 357 ? -4.514 9.740 -1.187 1.00 89.94 357 GLN A C 1
ATOM 2919 O O . GLN A 1 357 ? -5.074 9.056 -0.330 1.00 89.94 357 GLN A O 1
ATOM 2924 N N . GLU A 1 358 ? -3.964 9.213 -2.282 1.00 87.12 358 GLU A N 1
ATOM 2925 C CA . GLU A 1 358 ? -4.059 7.789 -2.617 1.00 87.12 358 GLU A CA 1
ATOM 2926 C C . GLU A 1 358 ? -3.301 6.903 -1.628 1.00 87.12 358 GLU A C 1
ATOM 2928 O O . GLU A 1 358 ? -3.823 5.873 -1.189 1.00 87.12 358 GLU A O 1
ATOM 2933 N N . ILE A 1 359 ? -2.121 7.346 -1.182 1.00 91.81 359 ILE A N 1
ATOM 2934 C CA . ILE A 1 359 ? -1.355 6.650 -0.142 1.00 91.81 359 ILE A CA 1
ATOM 2935 C C . ILE A 1 359 ? -2.190 6.537 1.137 1.00 91.81 359 ILE A C 1
ATOM 2937 O O . ILE A 1 359 ? -2.349 5.445 1.686 1.00 91.81 359 ILE A O 1
ATOM 2941 N N . VAL A 1 360 ? -2.769 7.644 1.613 1.00 93.81 360 VAL A N 1
ATOM 2942 C CA . VAL A 1 360 ? -3.535 7.646 2.867 1.00 93.81 360 VAL A CA 1
ATOM 2943 C C . VAL A 1 360 ? -4.840 6.864 2.743 1.00 93.81 360 VAL A C 1
ATOM 2945 O O . VAL A 1 360 ? -5.151 6.089 3.647 1.00 93.81 360 VAL A O 1
ATOM 2948 N N . LYS A 1 361 ? -5.576 6.988 1.631 1.00 91.44 361 LYS A N 1
ATOM 2949 C CA . LYS A 1 361 ? -6.782 6.183 1.363 1.00 91.44 361 LYS A CA 1
ATOM 2950 C C . LYS A 1 361 ? -6.469 4.685 1.376 1.00 91.44 361 LYS A C 1
ATOM 2952 O O . LYS A 1 361 ? -7.196 3.920 2.010 1.00 91.44 361 LYS A O 1
ATOM 2957 N N . SER A 1 362 ? -5.373 4.269 0.735 1.00 91.25 362 SER A N 1
ATOM 2958 C CA . SER A 1 362 ? -4.942 2.865 0.691 1.00 91.25 362 SER A CA 1
ATOM 2959 C C . SER A 1 362 ? -4.540 2.338 2.071 1.00 91.25 362 SER A C 1
ATOM 2961 O O . SER A 1 362 ? -4.932 1.231 2.450 1.00 91.25 362 SER A O 1
ATOM 2963 N N . LEU A 1 363 ? -3.833 3.145 2.871 1.00 93.69 363 LEU A N 1
ATOM 2964 C CA . LEU A 1 363 ? -3.519 2.800 4.260 1.00 93.69 363 LEU A CA 1
ATOM 2965 C C . LEU A 1 363 ? -4.797 2.675 5.104 1.00 93.69 363 LEU A C 1
ATOM 2967 O O . LEU A 1 363 ? -4.975 1.666 5.781 1.00 93.69 363 LEU A O 1
ATOM 2971 N N . ILE A 1 364 ? -5.716 3.645 5.026 1.00 92.94 364 ILE A N 1
ATOM 2972 C CA . ILE A 1 364 ? -7.012 3.623 5.731 1.00 92.94 364 ILE A CA 1
ATOM 2973 C C . ILE A 1 364 ? -7.814 2.365 5.377 1.00 92.94 364 ILE A C 1
ATOM 2975 O O . ILE A 1 364 ? -8.374 1.722 6.265 1.00 92.94 364 ILE A O 1
ATOM 2979 N N . ALA A 1 365 ? -7.847 1.988 4.099 1.00 91.19 365 ALA A N 1
ATOM 2980 C CA . ALA A 1 365 ? -8.556 0.798 3.652 1.00 91.19 365 ALA A CA 1
ATOM 2981 C C . ALA A 1 365 ? -7.984 -0.496 4.251 1.00 91.19 365 ALA A C 1
ATOM 2983 O O . ALA A 1 365 ? -8.742 -1.400 4.602 1.00 91.19 365 ALA A O 1
ATOM 2984 N N . GLN A 1 366 ? -6.664 -0.579 4.430 1.00 91.31 366 GLN A N 1
ATOM 2985 C CA . GLN A 1 366 ? -6.015 -1.727 5.073 1.00 91.31 366 GLN A CA 1
ATOM 2986 C C . GLN A 1 366 ? -6.277 -1.774 6.587 1.00 91.31 366 GLN A C 1
ATOM 2988 O O . GLN A 1 366 ? -6.413 -2.860 7.151 1.00 91.31 366 GLN A O 1
ATOM 2993 N N . LEU A 1 367 ? -6.449 -0.617 7.240 1.00 89.25 367 LEU A N 1
ATOM 2994 C CA . LEU A 1 367 ? -6.830 -0.532 8.658 1.00 89.25 367 LEU A CA 1
ATOM 2995 C C . LEU A 1 367 ? -8.258 -1.032 8.946 1.00 89.25 367 LEU A C 1
ATOM 2997 O O . LEU A 1 367 ? -8.592 -1.280 10.098 1.00 89.25 367 LEU A O 1
ATOM 3001 N N . LEU A 1 368 ? -9.108 -1.211 7.929 1.00 81.88 368 LEU A N 1
ATOM 3002 C CA . LEU A 1 368 ? -10.437 -1.820 8.092 1.00 81.88 368 LEU A CA 1
ATOM 3003 C C . LEU A 1 368 ? -10.378 -3.328 8.376 1.00 81.88 368 LEU A C 1
ATOM 3005 O O . LEU A 1 368 ? -11.384 -3.924 8.776 1.00 81.88 368 LEU A O 1
ATOM 3009 N N . TYR A 1 369 ? -9.255 -3.986 8.076 1.00 65.81 369 TYR A N 1
ATOM 3010 C CA . TYR A 1 369 ? -9.190 -5.441 8.057 1.00 65.81 369 TYR A CA 1
ATOM 3011 C C . TYR A 1 369 ? -9.193 -6.008 9.488 1.00 65.81 369 TYR A C 1
ATOM 3013 O O . TYR A 1 369 ? -8.182 -5.973 10.182 1.00 65.81 369 TYR A O 1
ATOM 3021 N N . ASN A 1 370 ? -10.339 -6.574 9.891 1.00 60.97 370 ASN A N 1
ATOM 3022 C CA . ASN A 1 370 ? -10.630 -7.221 11.185 1.00 60.97 370 ASN A CA 1
ATOM 3023 C C . ASN A 1 370 ? -11.039 -6.307 12.361 1.00 60.97 370 ASN A C 1
ATOM 3025 O O . ASN A 1 370 ? -11.052 -6.783 13.497 1.00 60.97 370 ASN A O 1
ATOM 3029 N N . ASP A 1 371 ? -11.436 -5.052 12.113 1.00 71.94 371 ASP A N 1
ATOM 3030 C CA . ASP A 1 371 ? -11.939 -4.152 13.165 1.00 71.94 371 ASP A CA 1
ATOM 3031 C C . ASP A 1 371 ? -13.317 -3.548 12.813 1.00 71.94 371 ASP A C 1
ATOM 3033 O O . ASP A 1 371 ? -13.451 -2.648 11.978 1.00 71.94 371 ASP A O 1
ATOM 3037 N N . ASP A 1 372 ? -14.370 -4.051 13.469 1.00 72.75 372 ASP A N 1
ATOM 3038 C CA . ASP A 1 372 ? -15.747 -3.580 13.270 1.00 72.75 372 ASP A CA 1
ATOM 3039 C C . ASP A 1 372 ? -15.970 -2.137 13.745 1.00 72.75 372 ASP A C 1
ATOM 3041 O O . ASP A 1 372 ? -16.867 -1.453 13.244 1.00 72.75 372 ASP A O 1
ATOM 3045 N N . ASP A 1 373 ? -15.187 -1.656 14.711 1.00 73.31 373 ASP A N 1
ATOM 3046 C CA . ASP A 1 373 ? -15.315 -0.297 15.232 1.00 73.31 373 ASP A CA 1
ATOM 3047 C C . ASP A 1 373 ? -14.733 0.711 14.227 1.00 73.31 373 ASP A C 1
ATOM 3049 O O . ASP A 1 373 ? -15.348 1.753 13.975 1.00 73.31 373 ASP A O 1
ATOM 3053 N N . CYS A 1 374 ? -13.634 0.349 13.553 1.00 81.56 374 CYS A N 1
ATOM 3054 C CA . CYS A 1 374 ? -13.097 1.093 12.408 1.00 81.56 374 CYS A CA 1
ATOM 3055 C C . CYS A 1 374 ? -14.117 1.191 11.264 1.00 81.56 374 CYS A C 1
ATOM 3057 O O . CYS A 1 374 ? -14.350 2.275 10.721 1.00 81.56 374 CYS A O 1
ATOM 3059 N N . LEU A 1 375 ? -14.760 0.069 10.919 1.00 82.75 375 LEU A N 1
ATOM 3060 C CA . LEU A 1 375 ? -15.753 0.025 9.848 1.00 82.75 375 LEU A CA 1
ATOM 3061 C C . LEU A 1 375 ? -16.967 0.912 10.148 1.00 82.75 375 LEU A C 1
ATOM 3063 O O . LEU A 1 375 ? -17.420 1.658 9.280 1.00 82.75 375 LEU A O 1
ATOM 3067 N N . ARG A 1 376 ? -17.493 0.849 11.376 1.00 75.12 376 ARG A N 1
ATOM 3068 C CA . ARG A 1 376 ? -18.634 1.677 11.798 1.00 75.12 376 ARG A CA 1
ATOM 3069 C C . ARG A 1 376 ? -18.306 3.163 11.707 1.00 75.12 376 ARG A C 1
ATOM 3071 O O . ARG A 1 376 ? -19.106 3.918 11.164 1.00 75.12 376 ARG A O 1
ATOM 3078 N N . TYR A 1 377 ? -17.126 3.561 12.181 1.00 78.81 377 TYR A N 1
ATOM 3079 C CA . TYR A 1 377 ? -16.685 4.949 12.102 1.00 78.81 377 TYR A CA 1
ATOM 3080 C C . TYR A 1 377 ? -16.626 5.465 10.666 1.00 78.81 377 TYR A C 1
ATOM 3082 O O . TYR A 1 377 ? -17.185 6.517 10.350 1.00 78.81 377 TYR A O 1
ATOM 3090 N N . LEU A 1 378 ? -15.934 4.722 9.802 1.00 84.38 378 LEU A N 1
ATOM 3091 C CA . LEU A 1 378 ? -15.749 5.127 8.418 1.00 84.38 378 LEU A CA 1
ATOM 3092 C C . LEU A 1 378 ? -17.069 5.136 7.655 1.00 84.38 378 LEU A C 1
ATOM 3094 O O . LEU A 1 378 ? -17.267 6.019 6.830 1.00 84.38 378 LEU A O 1
ATOM 3098 N N . TYR A 1 379 ? -17.991 4.222 7.961 1.00 82.75 379 TYR A N 1
ATOM 3099 C CA . TYR A 1 379 ? -19.326 4.227 7.371 1.00 82.75 379 TYR A CA 1
ATOM 3100 C C . TYR A 1 379 ? -20.116 5.482 7.760 1.00 82.75 379 TYR A C 1
ATOM 3102 O O . TYR A 1 379 ? -20.664 6.156 6.890 1.00 82.75 379 TYR A O 1
ATOM 3110 N N . ASP A 1 380 ? -20.123 5.856 9.043 1.00 77.00 380 ASP A N 1
ATOM 3111 C CA . ASP A 1 380 ? -20.793 7.080 9.496 1.00 77.00 380 ASP A CA 1
ATOM 3112 C C . ASP A 1 380 ? -20.171 8.332 8.854 1.00 77.00 380 ASP A C 1
ATOM 3114 O O . ASP A 1 380 ? -20.895 9.240 8.430 1.00 77.00 380 ASP A O 1
ATOM 3118 N N . LYS A 1 381 ? -18.839 8.373 8.706 1.00 82.25 381 LYS A N 1
ATOM 3119 C CA . LYS A 1 381 ? -18.143 9.442 7.973 1.00 82.25 381 LYS A CA 1
ATOM 3120 C C . LYS A 1 381 ? -18.496 9.445 6.490 1.00 82.25 381 LYS A C 1
ATOM 3122 O O . LYS A 1 381 ? -18.799 10.513 5.978 1.00 82.25 381 LYS A O 1
ATOM 3127 N N . ALA A 1 382 ? -18.541 8.291 5.831 1.00 82.12 382 ALA A N 1
ATOM 3128 C CA . ALA A 1 382 ? -18.903 8.176 4.422 1.00 82.12 382 ALA A CA 1
ATOM 3129 C C . ALA A 1 382 ? -20.325 8.692 4.153 1.00 82.12 382 ALA A C 1
ATOM 3131 O O . ALA A 1 382 ? -20.532 9.498 3.251 1.00 82.12 382 ALA A O 1
ATOM 3132 N N . VAL A 1 383 ? -21.299 8.301 4.981 1.00 78.62 383 VAL A N 1
ATOM 3133 C CA . VAL A 1 383 ? -22.713 8.686 4.811 1.00 78.62 383 VAL A CA 1
ATOM 3134 C C . VAL A 1 383 ? -22.967 10.159 5.152 1.00 78.62 383 VAL A C 1
ATOM 3136 O O . VAL A 1 383 ? -23.880 10.773 4.601 1.00 78.62 383 VAL A O 1
ATOM 3139 N N . THR A 1 384 ? -22.187 10.743 6.067 1.00 76.69 384 THR A N 1
ATOM 3140 C CA . THR A 1 384 ? -22.322 12.162 6.458 1.00 76.69 384 THR A CA 1
ATOM 3141 C C . THR A 1 384 ? -21.407 13.105 5.680 1.00 76.69 384 THR A C 1
ATOM 3143 O O . THR A 1 384 ? -21.572 14.328 5.764 1.00 76.69 384 THR A O 1
ATOM 3146 N N . SER A 1 385 ? -20.454 12.557 4.926 1.00 76.44 385 SER A N 1
ATOM 3147 C CA . SER A 1 385 ? -19.505 13.319 4.129 1.00 76.44 385 SER A CA 1
ATOM 3148 C C . SER A 1 385 ? -20.222 14.122 3.047 1.00 76.44 385 SER A C 1
ATOM 3150 O O . SER A 1 385 ? -21.162 13.661 2.403 1.00 76.44 385 SER A O 1
ATOM 3152 N N . ARG A 1 386 ? -19.737 15.345 2.821 1.00 76.00 386 ARG A N 1
ATOM 3153 C CA . ARG A 1 386 ? -20.082 16.133 1.627 1.00 76.00 386 ARG A CA 1
ATOM 3154 C C . ARG A 1 386 ? -19.147 15.833 0.459 1.00 76.00 386 ARG A C 1
ATOM 3156 O O . ARG A 1 386 ? -19.463 16.176 -0.675 1.00 76.00 386 ARG A O 1
ATOM 3163 N N . GLU A 1 387 ? -18.003 15.223 0.749 1.00 73.94 387 GLU A N 1
ATOM 3164 C CA . GLU A 1 387 ? -17.032 14.773 -0.237 1.00 73.94 387 GLU A CA 1
ATOM 3165 C C . GLU A 1 387 ? -17.412 13.376 -0.714 1.00 73.94 387 GLU A C 1
ATOM 3167 O O . GLU A 1 387 ? -17.596 12.459 0.097 1.00 73.94 387 GLU A O 1
ATOM 3172 N N . ARG A 1 388 ? -17.506 13.229 -2.038 1.00 71.19 388 ARG A N 1
ATOM 3173 C CA . ARG A 1 388 ? -17.789 11.950 -2.691 1.00 71.19 388 ARG A CA 1
ATOM 3174 C C . ARG A 1 388 ? -16.692 10.919 -2.429 1.00 71.19 388 ARG A C 1
ATOM 3176 O O . ARG A 1 388 ? -17.013 9.761 -2.206 1.00 71.19 388 ARG A O 1
ATOM 3183 N N . HIS A 1 389 ? -15.446 11.380 -2.418 1.00 77.12 389 HIS A N 1
ATOM 3184 C CA . HIS A 1 389 ? -14.266 10.656 -1.967 1.00 77.12 389 HIS A CA 1
ATOM 3185 C C . HIS A 1 389 ? -13.474 11.592 -1.058 1.00 77.12 389 HIS A C 1
ATOM 3187 O O . HIS A 1 389 ? -13.410 12.782 -1.374 1.00 77.12 389 HIS A O 1
ATOM 3193 N N . PRO A 1 390 ? -12.891 11.110 0.051 1.00 81.56 390 PRO A N 1
ATOM 3194 C CA . PRO A 1 390 ? -12.144 11.974 0.950 1.00 81.56 390 PRO A CA 1
ATOM 3195 C C . PRO A 1 390 ? -10.876 12.466 0.246 1.00 81.56 390 PRO A C 1
ATOM 3197 O O . PRO A 1 390 ? -9.953 11.688 0.007 1.00 81.56 390 PRO A O 1
ATOM 3200 N N . SER A 1 391 ? -10.839 13.749 -0.101 1.00 78.62 391 SER A N 1
ATOM 3201 C CA . SER A 1 391 ? -9.715 14.388 -0.802 1.00 78.62 391 SER A CA 1
ATOM 3202 C C . SER A 1 391 ? -9.080 15.495 0.033 1.00 78.62 391 SER A C 1
ATOM 3204 O O . SER A 1 391 ? -7.893 15.797 -0.110 1.00 78.62 391 SER A O 1
ATOM 3206 N N . THR A 1 392 ? -9.826 16.068 0.980 1.00 86.25 392 THR A N 1
ATOM 3207 C CA . THR A 1 392 ? -9.284 17.090 1.870 1.00 86.25 392 THR A CA 1
ATOM 3208 C C . THR A 1 392 ? -8.237 16.491 2.809 1.00 86.25 392 THR A C 1
ATOM 3210 O O . THR A 1 392 ? -8.517 15.593 3.605 1.00 86.25 392 THR A O 1
ATOM 3213 N N . ARG A 1 393 ? -7.027 17.062 2.794 1.00 86.62 393 ARG A N 1
ATOM 3214 C CA . ARG A 1 393 ? -5.902 16.613 3.628 1.00 86.62 393 ARG A CA 1
ATOM 3215 C C . ARG A 1 393 ? -6.247 16.508 5.116 1.00 86.62 393 ARG A C 1
ATOM 3217 O O . ARG A 1 393 ? -5.934 15.500 5.733 1.00 86.62 393 ARG A O 1
ATOM 3224 N N . SER A 1 394 ? -6.899 17.518 5.695 1.00 87.56 394 SER A N 1
ATOM 3225 C CA . SER A 1 394 ? -7.260 17.497 7.121 1.00 87.56 394 SER A CA 1
ATOM 3226 C C . SER A 1 394 ? -8.272 16.401 7.462 1.00 87.56 394 SER A C 1
ATOM 3228 O O . SER A 1 394 ? -8.223 15.858 8.562 1.00 87.56 394 SER A O 1
ATOM 3230 N N . VAL A 1 395 ? -9.158 16.048 6.524 1.00 88.12 395 VAL A N 1
ATOM 3231 C CA . VAL A 1 395 ? -10.104 14.936 6.681 1.00 88.12 395 VAL A CA 1
ATOM 3232 C C . VAL A 1 395 ? -9.346 13.613 6.669 1.00 88.12 395 VAL A C 1
ATOM 3234 O O . VAL A 1 395 ? -9.523 12.808 7.575 1.00 88.12 395 VAL A O 1
ATOM 3237 N N . LEU A 1 396 ? -8.462 13.400 5.694 1.00 91.62 396 LEU A N 1
ATOM 3238 C CA . LEU A 1 396 ? -7.647 12.185 5.606 1.00 91.62 396 LEU A CA 1
ATOM 3239 C C . LEU A 1 396 ? -6.728 12.004 6.825 1.00 91.62 396 LEU A C 1
ATOM 3241 O O . LEU A 1 396 ? -6.651 10.900 7.366 1.00 91.62 396 LEU A O 1
ATOM 3245 N N . GLU A 1 397 ? -6.092 13.082 7.298 1.00 91.38 397 GLU A N 1
ATOM 3246 C CA . GLU A 1 397 ? -5.288 13.079 8.528 1.00 91.38 397 GLU A CA 1
ATOM 3247 C C . GLU A 1 397 ? -6.138 12.725 9.763 1.00 91.38 397 GLU A C 1
ATOM 3249 O O . GLU A 1 397 ? -5.731 11.868 10.546 1.00 91.38 397 GLU A O 1
ATOM 3254 N N . ASP A 1 398 ? -7.331 13.315 9.920 1.00 88.12 398 ASP A N 1
ATOM 3255 C CA . ASP A 1 398 ? -8.268 12.991 11.013 1.00 88.12 398 ASP A CA 1
ATOM 3256 C C . ASP A 1 398 ? -8.675 11.511 10.990 1.00 88.12 398 ASP A C 1
ATOM 3258 O O . ASP A 1 398 ? -8.674 10.841 12.027 1.00 88.12 398 ASP A O 1
ATOM 3262 N N . LEU A 1 399 ? -8.980 10.974 9.805 1.00 90.31 399 LEU A N 1
ATOM 3263 C CA . LEU A 1 399 ? -9.375 9.579 9.636 1.00 90.31 399 LEU A CA 1
ATOM 3264 C C . LEU A 1 399 ? -8.248 8.621 10.027 1.00 90.31 399 LEU A C 1
ATOM 3266 O O . LEU A 1 399 ? -8.455 7.779 10.901 1.00 90.31 399 LEU A O 1
ATOM 3270 N N . ILE A 1 400 ? -7.061 8.746 9.426 1.00 91.94 400 ILE A N 1
ATOM 3271 C CA . ILE A 1 400 ? -5.961 7.803 9.679 1.00 91.94 400 ILE A CA 1
ATOM 3272 C C . ILE A 1 400 ? -5.463 7.879 11.126 1.00 91.94 400 ILE A C 1
ATOM 3274 O O . ILE A 1 400 ? -5.212 6.840 11.734 1.00 91.94 400 ILE A O 1
ATOM 3278 N N . VAL A 1 401 ? -5.391 9.079 11.715 1.00 89.06 401 VAL A N 1
ATOM 3279 C CA . VAL A 1 401 ? -5.010 9.258 13.124 1.00 89.06 401 VAL A CA 1
ATOM 3280 C C . VAL A 1 401 ? -6.037 8.614 14.054 1.00 89.06 401 VAL A C 1
ATOM 3282 O O . VAL A 1 401 ? -5.659 7.900 14.984 1.00 89.06 401 VAL A O 1
ATOM 3285 N N . THR A 1 402 ? -7.331 8.816 13.792 1.00 85.88 402 THR A N 1
ATOM 3286 C CA . THR A 1 402 ? -8.404 8.214 14.596 1.00 85.88 402 THR A CA 1
ATOM 3287 C C . THR A 1 402 ? -8.369 6.689 14.512 1.00 85.88 402 THR A C 1
ATOM 3289 O O . THR A 1 402 ? -8.438 6.015 15.537 1.00 85.88 402 THR A O 1
ATOM 3292 N N . LEU A 1 403 ? -8.214 6.133 13.309 1.00 87.75 403 LEU A N 1
ATOM 3293 C CA . LEU A 1 403 ? -8.165 4.685 13.094 1.00 87.75 403 LEU A CA 1
ATOM 3294 C C . LEU A 1 403 ? -6.913 4.052 13.702 1.00 87.75 403 LEU A C 1
ATOM 3296 O O . LEU A 1 403 ? -6.993 2.972 14.287 1.00 87.75 403 LEU A O 1
ATOM 3300 N N . ALA A 1 404 ? -5.763 4.725 13.628 1.00 88.19 404 ALA A N 1
ATOM 3301 C CA . ALA A 1 404 ? -4.535 4.246 14.252 1.00 88.19 404 ALA A CA 1
ATOM 3302 C C . ALA A 1 404 ? -4.704 4.050 15.771 1.00 88.19 404 ALA A C 1
ATOM 3304 O O . ALA A 1 404 ? -4.226 3.058 16.317 1.00 88.19 404 ALA A O 1
ATOM 3305 N N . GLN A 1 405 ? -5.453 4.934 16.443 1.00 83.69 405 GLN A N 1
ATOM 3306 C CA . GLN A 1 405 ? -5.737 4.845 17.884 1.00 83.69 405 GLN A CA 1
ATOM 3307 C C . GLN A 1 405 ? -6.687 3.696 18.275 1.00 83.69 405 GLN A C 1
ATOM 3309 O O . GLN A 1 405 ? -6.744 3.332 19.453 1.00 83.69 405 GLN A O 1
ATOM 3314 N N . LEU A 1 406 ? -7.446 3.132 17.327 1.00 79.81 406 LEU A N 1
ATOM 3315 C CA . LEU A 1 406 ? -8.329 1.983 17.579 1.00 79.81 406 LEU A CA 1
ATOM 3316 C C . LEU A 1 406 ? -7.547 0.665 17.656 1.00 79.81 406 LEU A C 1
ATOM 3318 O O . LEU A 1 406 ? -7.944 -0.265 18.363 1.00 79.81 406 LEU A O 1
ATOM 3322 N N . HIS A 1 407 ? -6.384 0.615 17.012 1.00 81.62 407 HIS A N 1
ATOM 3323 C CA . HIS A 1 407 ? -5.527 -0.557 16.985 1.00 81.62 407 HIS A CA 1
ATOM 3324 C C . HIS A 1 407 ? -4.672 -0.662 18.254 1.00 81.62 407 HIS A C 1
ATOM 3326 O O . HIS A 1 407 ? -4.362 0.326 18.909 1.00 81.62 407 HIS A O 1
ATOM 3332 N N . ARG A 1 408 ? -4.284 -1.882 18.648 1.00 78.75 408 ARG A N 1
ATOM 3333 C CA . ARG A 1 408 ? -3.350 -2.082 19.779 1.00 78.75 408 ARG A CA 1
ATOM 3334 C C . ARG A 1 408 ? -1.903 -2.238 19.333 1.00 78.75 408 ARG A C 1
ATOM 3336 O O . ARG A 1 408 ? -1.020 -1.746 20.027 1.00 78.75 408 ARG A O 1
ATOM 3343 N N . ASN A 1 409 ? -1.700 -2.965 18.238 1.00 86.38 409 ASN A N 1
ATOM 3344 C CA . ASN A 1 409 ? -0.407 -3.258 17.636 1.00 86.38 409 ASN A CA 1
ATOM 3345 C C . ASN A 1 409 ? -0.535 -2.993 16.134 1.00 86.38 409 ASN A C 1
ATOM 3347 O O . ASN A 1 409 ? -1.277 -3.708 15.452 1.00 86.38 409 ASN A O 1
ATOM 3351 N N . LEU A 1 410 ? 0.102 -1.925 15.666 1.00 90.31 410 LEU A N 1
ATOM 3352 C CA . LEU A 1 410 ? -0.058 -1.400 14.317 1.00 90.31 410 LEU A CA 1
ATOM 3353 C C . LEU A 1 410 ? 1.307 -1.175 13.668 1.00 90.31 410 LEU A C 1
ATOM 3355 O O . LEU A 1 410 ? 2.163 -0.487 14.222 1.00 90.31 410 LEU A O 1
ATOM 3359 N N . PHE A 1 411 ? 1.473 -1.711 12.465 1.00 93.56 411 PHE A N 1
ATOM 3360 C CA . PHE A 1 411 ? 2.626 -1.471 11.610 1.00 93.56 411 PHE A CA 1
ATOM 3361 C C . PHE A 1 411 ? 2.193 -0.699 10.368 1.00 93.56 411 PHE A C 1
ATOM 3363 O O . PHE A 1 411 ? 1.255 -1.115 9.687 1.00 93.56 411 PHE A O 1
ATOM 3370 N N . ILE A 1 412 ? 2.880 0.405 10.072 1.00 95.12 412 ILE A N 1
ATOM 3371 C CA . ILE A 1 412 ? 2.665 1.199 8.856 1.00 95.12 412 ILE A CA 1
ATOM 3372 C C . ILE A 1 412 ? 3.967 1.249 8.058 1.00 95.12 412 ILE A C 1
ATOM 3374 O O . ILE A 1 412 ? 4.984 1.727 8.560 1.00 95.12 412 ILE A O 1
ATOM 3378 N N . GLY A 1 413 ? 3.936 0.757 6.822 1.00 96.31 413 GLY A N 1
ATOM 3379 C CA . GLY A 1 413 ? 5.088 0.722 5.922 1.00 96.31 413 GLY A CA 1
ATOM 3380 C C . GLY A 1 413 ? 4.901 1.585 4.672 1.00 96.31 413 GLY A C 1
ATOM 3381 O O . GLY A 1 413 ? 3.851 1.513 4.042 1.00 96.31 413 GLY A O 1
ATOM 3382 N N . ILE A 1 414 ? 5.918 2.336 4.241 1.00 96.44 414 ILE A N 1
ATOM 3383 C CA . ILE A 1 414 ? 5.892 3.031 2.937 1.00 96.44 414 ILE A CA 1
ATOM 3384 C C . ILE A 1 414 ? 7.204 2.794 2.172 1.00 96.44 414 ILE A C 1
ATOM 3386 O O . ILE A 1 414 ? 8.276 3.196 2.624 1.00 96.44 414 ILE A O 1
ATOM 3390 N N . ASP A 1 415 ? 7.123 2.147 1.009 1.00 95.81 415 ASP A N 1
ATOM 3391 C CA . ASP A 1 415 ? 8.250 1.929 0.089 1.00 95.81 415 ASP A CA 1
ATOM 3392 C C . ASP A 1 415 ? 8.253 2.987 -1.022 1.00 95.81 415 ASP A C 1
ATOM 3394 O O . ASP A 1 415 ? 7.194 3.355 -1.530 1.00 95.81 415 ASP A O 1
ATOM 3398 N N . GLY A 1 416 ? 9.438 3.469 -1.400 1.00 90.62 416 GLY A N 1
ATOM 3399 C CA . GLY A 1 416 ? 9.639 4.351 -2.552 1.00 90.62 416 GLY A CA 1
ATOM 3400 C C . GLY A 1 416 ? 9.258 5.818 -2.331 1.00 90.62 416 GLY A C 1
ATOM 3401 O O . GLY A 1 416 ? 8.864 6.485 -3.278 1.00 90.62 416 GLY A O 1
ATOM 3402 N N . VAL A 1 417 ? 9.366 6.359 -1.111 1.00 89.94 417 VAL A N 1
ATOM 3403 C CA . VAL A 1 417 ? 9.011 7.774 -0.825 1.00 89.94 417 VAL A CA 1
ATOM 3404 C C . VAL A 1 417 ? 9.808 8.782 -1.675 1.00 89.94 417 VAL A C 1
ATOM 3406 O O . VAL A 1 417 ? 9.350 9.897 -1.922 1.00 89.94 417 VAL A O 1
ATOM 3409 N N . ASP A 1 418 ? 10.997 8.403 -2.146 1.00 87.12 418 ASP A N 1
ATOM 3410 C CA . ASP A 1 418 ? 11.797 9.181 -3.098 1.00 87.12 418 ASP A CA 1
ATOM 3411 C C . ASP A 1 418 ? 11.176 9.280 -4.502 1.00 87.12 418 ASP A C 1
ATOM 3413 O O . ASP A 1 418 ? 11.525 10.191 -5.248 1.00 87.12 418 ASP A O 1
ATOM 3417 N N . GLU A 1 419 ? 10.231 8.402 -4.842 1.00 85.75 419 GLU A N 1
ATOM 3418 C CA . GLU A 1 419 ? 9.520 8.377 -6.127 1.00 85.75 419 GLU A CA 1
ATOM 3419 C C . GLU A 1 419 ? 8.268 9.276 -6.145 1.00 85.75 419 GLU A C 1
ATOM 3421 O O . GLU A 1 419 ? 7.619 9.422 -7.186 1.00 85.75 419 GLU A O 1
ATOM 3426 N N . CYS A 1 420 ? 7.915 9.885 -5.008 1.00 85.75 420 CYS A N 1
ATOM 3427 C CA . CYS A 1 420 ? 6.851 10.884 -4.907 1.00 85.75 420 CYS A CA 1
ATOM 3428 C C . CYS A 1 420 ? 7.356 12.276 -5.309 1.00 85.75 420 CYS A C 1
ATOM 3430 O O . CYS A 1 420 ? 8.514 12.632 -5.074 1.00 85.75 420 CYS A O 1
ATOM 3432 N N . GLU A 1 421 ? 6.463 13.115 -5.840 1.00 84.50 421 GLU A N 1
ATOM 3433 C CA . GLU A 1 421 ? 6.791 14.523 -6.074 1.00 84.50 421 GLU A CA 1
ATOM 3434 C C . GLU A 1 421 ? 7.179 15.233 -4.759 1.00 84.50 421 GLU A C 1
ATOM 3436 O O . GLU A 1 421 ? 6.642 14.900 -3.697 1.00 84.50 421 GLU A O 1
ATOM 3441 N N . PRO A 1 422 ? 8.071 16.245 -4.783 1.00 85.19 422 PRO A N 1
ATOM 3442 C CA . PRO A 1 422 ? 8.558 16.893 -3.560 1.00 85.19 422 PRO A CA 1
ATOM 3443 C C . PRO A 1 422 ? 7.462 17.485 -2.653 1.00 85.19 422 PRO A C 1
ATOM 3445 O O . PRO A 1 422 ? 7.634 17.541 -1.432 1.00 85.19 422 PRO A O 1
ATOM 3448 N N . SER A 1 423 ? 6.341 17.946 -3.222 1.00 86.69 423 SER A N 1
ATOM 3449 C CA . SER A 1 423 ? 5.168 18.422 -2.472 1.00 86.69 423 SER A CA 1
ATOM 3450 C C . SER A 1 423 ? 4.489 17.290 -1.704 1.00 86.69 423 SER A C 1
ATOM 3452 O O . SER A 1 423 ? 4.296 17.408 -0.492 1.00 86.69 423 SER A O 1
ATOM 3454 N N . GLU A 1 424 ? 4.192 16.188 -2.390 1.00 89.31 424 GLU A N 1
ATOM 3455 C CA . GLU A 1 424 ? 3.552 14.994 -1.833 1.00 89.31 424 GLU A CA 1
ATOM 3456 C C . GLU A 1 424 ? 4.445 14.339 -0.780 1.00 89.31 424 GLU A C 1
ATOM 3458 O O . GLU A 1 424 ? 4.011 14.074 0.342 1.00 89.31 424 GLU A O 1
ATOM 3463 N N . ARG A 1 425 ? 5.739 14.196 -1.090 1.00 90.69 425 ARG A N 1
ATOM 3464 C CA . ARG A 1 425 ? 6.771 13.687 -0.182 1.00 90.69 425 ARG A CA 1
ATOM 3465 C C . ARG A 1 425 ? 6.786 14.431 1.150 1.00 90.69 425 ARG A C 1
ATOM 3467 O O . ARG A 1 425 ? 6.794 13.806 2.210 1.00 90.69 425 ARG A O 1
ATOM 3474 N N . ARG A 1 426 ? 6.725 15.767 1.121 1.00 91.38 426 ARG A N 1
ATOM 3475 C CA . ARG A 1 426 ? 6.665 16.591 2.339 1.00 91.38 426 ARG A CA 1
ATOM 3476 C C . ARG A 1 426 ? 5.412 16.297 3.170 1.00 91.38 426 ARG A C 1
ATOM 3478 O O . ARG A 1 426 ? 5.493 16.240 4.397 1.00 91.38 426 ARG A O 1
ATOM 3485 N N . CYS A 1 427 ? 4.263 16.111 2.523 1.00 92.56 427 CYS A N 1
ATOM 3486 C CA . CYS A 1 427 ? 3.012 15.757 3.196 1.00 92.56 427 CYS A CA 1
ATOM 3487 C C . CYS A 1 427 ? 3.086 14.359 3.835 1.00 92.56 427 CYS A C 1
ATOM 3489 O O . CYS A 1 427 ? 2.686 14.199 4.988 1.00 92.56 427 CYS A O 1
ATOM 3491 N N . ILE A 1 428 ? 3.661 13.374 3.137 1.00 93.62 428 ILE A N 1
ATOM 3492 C CA . ILE A 1 428 ? 3.846 12.000 3.634 1.00 93.62 428 ILE A CA 1
ATOM 3493 C C . ILE A 1 428 ? 4.753 11.986 4.869 1.00 93.62 428 ILE A C 1
ATOM 3495 O O . ILE A 1 428 ? 4.402 11.407 5.895 1.00 93.62 428 ILE A O 1
ATOM 3499 N N . LEU A 1 429 ? 5.893 12.677 4.815 1.00 93.12 429 LEU A N 1
ATOM 3500 C CA . LEU A 1 429 ? 6.817 12.761 5.950 1.00 93.12 429 LEU A CA 1
ATOM 3501 C C . LEU A 1 429 ? 6.171 13.475 7.151 1.00 93.12 429 LEU A C 1
ATOM 3503 O O . LEU A 1 429 ? 6.307 13.032 8.290 1.00 93.12 429 LEU A O 1
ATOM 3507 N N . SER A 1 430 ? 5.384 14.530 6.907 1.00 92.62 430 SER A N 1
ATOM 3508 C CA . SER A 1 430 ? 4.591 15.193 7.954 1.00 92.62 430 SER A CA 1
ATOM 3509 C C . SER A 1 430 ? 3.567 14.254 8.602 1.00 92.62 430 SER A C 1
ATOM 3511 O O . SER A 1 430 ? 3.346 14.341 9.810 1.00 92.62 430 SER A O 1
ATOM 3513 N N . LEU A 1 431 ? 2.932 13.373 7.825 1.00 92.81 431 LEU A N 1
ATOM 3514 C CA . LEU A 1 431 ? 2.012 12.365 8.346 1.00 92.81 431 LEU A CA 1
ATOM 3515 C C . LEU A 1 431 ? 2.738 11.357 9.239 1.00 92.81 431 LEU A C 1
ATOM 3517 O O . LEU A 1 431 ? 2.242 11.060 10.322 1.00 92.81 431 LEU A O 1
ATOM 3521 N N . VAL A 1 432 ? 3.915 10.874 8.829 1.00 92.69 432 VAL A N 1
ATOM 3522 C CA . VAL A 1 432 ? 4.736 9.955 9.637 1.00 92.69 432 VAL A CA 1
ATOM 3523 C C . VAL A 1 432 ? 5.026 10.555 11.013 1.00 92.69 432 VAL A C 1
ATOM 3525 O O . VAL A 1 432 ? 4.784 9.901 12.025 1.00 92.69 432 VAL A O 1
ATOM 3528 N N . HIS A 1 433 ? 5.431 11.826 11.073 1.00 89.62 433 HIS A N 1
ATOM 3529 C CA . HIS A 1 433 ? 5.630 12.537 12.343 1.00 89.62 433 HIS A CA 1
ATOM 3530 C C . HIS A 1 433 ? 4.359 12.631 13.186 1.00 89.62 433 HIS A C 1
ATOM 3532 O O . HIS A 1 433 ? 4.404 12.469 14.404 1.00 89.62 433 HIS A O 1
ATOM 3538 N N . ASN A 1 434 ? 3.214 12.900 12.560 1.00 89.38 434 ASN A N 1
ATOM 3539 C CA . ASN A 1 434 ? 1.939 12.986 13.270 1.00 89.38 434 ASN A CA 1
ATOM 3540 C C . ASN A 1 434 ? 1.479 11.628 13.812 1.00 89.38 434 ASN A C 1
ATOM 3542 O O . ASN A 1 434 ? 0.929 11.574 14.909 1.00 89.38 434 ASN A O 1
ATOM 3546 N N . LEU A 1 435 ? 1.743 10.545 13.082 1.00 90.50 435 LEU A N 1
ATOM 3547 C CA . LEU A 1 435 ? 1.468 9.183 13.525 1.00 90.50 435 LEU A CA 1
ATOM 3548 C C . LEU A 1 435 ? 2.375 8.789 14.695 1.00 90.50 435 LEU A C 1
ATOM 3550 O O . LEU A 1 435 ? 1.878 8.275 15.691 1.00 90.50 435 LEU A O 1
ATOM 3554 N N . LEU A 1 436 ? 3.674 9.092 14.633 1.00 88.50 436 LEU A N 1
ATOM 3555 C CA . LEU A 1 436 ? 4.617 8.766 15.711 1.00 88.50 436 LEU A CA 1
ATOM 3556 C C . LEU A 1 436 ? 4.272 9.464 17.037 1.00 88.50 436 LEU A C 1
ATOM 3558 O O . LEU A 1 436 ? 4.431 8.856 18.086 1.00 88.50 436 LEU A O 1
ATOM 3562 N N . LYS A 1 437 ? 3.678 10.668 17.016 1.00 85.62 437 LYS A N 1
ATOM 3563 C CA . LYS A 1 437 ? 3.155 11.339 18.231 1.00 85.62 437 LYS A CA 1
ATOM 3564 C C . LYS A 1 437 ? 2.044 10.557 18.949 1.00 85.62 437 LYS A C 1
ATOM 3566 O O . LYS A 1 437 ? 1.693 10.884 20.079 1.00 85.62 437 LYS A O 1
ATOM 3571 N N . LEU A 1 438 ? 1.440 9.556 18.306 1.00 82.88 438 LEU A N 1
ATOM 3572 C CA . LEU A 1 438 ? 0.394 8.731 18.917 1.00 82.88 438 LEU A CA 1
ATOM 3573 C C . LEU A 1 438 ? 0.947 7.695 19.895 1.00 82.88 438 LEU A C 1
ATOM 3575 O O . LEU A 1 438 ? 0.173 7.131 20.673 1.00 82.88 438 LEU A O 1
ATOM 3579 N N . SER A 1 439 ? 2.257 7.457 19.899 1.00 72.50 439 SER A N 1
ATOM 3580 C CA . SER A 1 439 ? 2.919 6.531 20.819 1.00 72.50 439 SER A CA 1
ATOM 3581 C C . SER A 1 439 ? 2.674 6.867 22.300 1.00 72.50 439 SER A C 1
ATOM 3583 O O . SER A 1 439 ? 2.517 5.963 23.131 1.00 72.50 439 SER A O 1
ATOM 3585 N N . ASP A 1 440 ? 2.510 8.156 22.614 1.00 68.88 440 ASP A N 1
ATOM 3586 C CA . ASP A 1 440 ? 2.189 8.687 23.946 1.00 68.88 440 ASP A CA 1
ATOM 3587 C C . ASP A 1 440 ? 0.838 8.193 24.492 1.00 68.88 440 ASP A C 1
ATOM 3589 O O . ASP A 1 440 ? 0.590 8.208 25.700 1.00 68.88 440 ASP A O 1
ATOM 3593 N N . THR A 1 441 ? -0.052 7.704 23.623 1.00 68.62 441 THR A N 1
ATOM 3594 C CA . THR A 1 441 ? -1.388 7.216 24.008 1.00 68.62 441 THR A CA 1
ATOM 3595 C C . THR A 1 441 ? -1.395 5.765 24.516 1.00 68.62 441 THR A C 1
ATOM 3597 O O . THR A 1 441 ? -2.444 5.232 24.889 1.00 68.62 441 THR A O 1
ATOM 3600 N N . GLY A 1 442 ? -0.229 5.105 24.572 1.00 67.06 442 GLY A N 1
ATOM 3601 C CA . GLY A 1 442 ? -0.105 3.694 24.962 1.00 67.06 442 GLY A CA 1
ATOM 3602 C C . GLY A 1 442 ? -0.478 2.704 23.849 1.00 67.06 442 GLY A C 1
ATOM 3603 O O . GLY A 1 442 ? -0.835 1.555 24.152 1.00 67.06 442 GLY A O 1
ATOM 3604 N N . LEU A 1 443 ? -0.423 3.178 22.599 1.00 77.94 443 LEU A N 1
ATOM 3605 C CA . LEU A 1 443 ? -0.478 2.437 21.338 1.00 77.94 443 LEU A CA 1
ATOM 3606 C C . LEU A 1 443 ? 0.913 1.862 21.016 1.00 77.94 443 LEU A C 1
ATOM 3608 O O . LEU A 1 443 ? 1.907 2.577 21.130 1.00 77.94 443 LEU A O 1
ATOM 3612 N N . ASP A 1 444 ? 0.992 0.593 20.603 1.00 85.31 444 ASP A N 1
ATOM 3613 C CA . ASP A 1 444 ? 2.216 0.039 20.012 1.00 85.31 444 ASP A CA 1
ATOM 3614 C C . ASP A 1 444 ? 2.172 0.248 18.492 1.00 85.31 444 ASP A C 1
ATOM 3616 O O . ASP A 1 444 ? 1.667 -0.594 17.749 1.00 85.31 444 ASP A O 1
ATOM 3620 N N . LEU A 1 445 ? 2.620 1.425 18.050 1.00 89.56 445 LEU A N 1
ATOM 3621 C CA . LEU A 1 445 ? 2.708 1.806 16.643 1.00 89.56 445 LEU A CA 1
ATOM 3622 C C . LEU A 1 445 ? 4.165 1.759 16.193 1.00 89.56 445 LEU A C 1
ATOM 3624 O O . LEU A 1 445 ? 5.026 2.365 16.826 1.00 89.56 445 LEU A O 1
ATOM 3628 N N . LYS A 1 446 ? 4.421 1.097 15.065 1.00 92.06 446 LYS A N 1
ATOM 3629 C CA . LYS A 1 446 ? 5.734 1.071 14.420 1.00 92.06 446 LYS A CA 1
ATOM 3630 C C . LYS A 1 446 ? 5.616 1.492 12.964 1.00 92.06 446 LYS A C 1
ATOM 3632 O O . LYS A 1 446 ? 4.847 0.915 12.197 1.00 92.06 446 LYS A O 1
ATOM 3637 N N . VAL A 1 447 ? 6.403 2.491 12.581 1.00 94.06 447 VAL A N 1
ATOM 3638 C CA . VAL A 1 447 ? 6.464 2.986 11.201 1.00 94.06 447 VAL A CA 1
ATOM 3639 C C . VAL A 1 447 ? 7.797 2.592 10.579 1.00 94.06 447 VAL A C 1
ATOM 3641 O O . VAL A 1 447 ? 8.835 2.718 11.232 1.00 94.06 447 VAL A O 1
ATOM 3644 N N . PHE A 1 448 ? 7.781 2.124 9.332 1.00 95.44 448 PHE A N 1
ATOM 3645 C CA . PHE A 1 448 ? 8.993 1.828 8.573 1.00 95.44 448 PHE A CA 1
ATOM 3646 C C . PHE A 1 448 ? 8.919 2.336 7.134 1.00 95.44 448 PHE A C 1
ATOM 3648 O O . PHE A 1 448 ? 7.858 2.349 6.512 1.00 95.44 448 PHE A O 1
ATOM 3655 N N . LEU A 1 449 ? 10.059 2.770 6.605 1.00 96.12 449 LEU A N 1
ATOM 3656 C CA . LEU A 1 449 ? 10.178 3.338 5.270 1.00 96.12 449 LEU A CA 1
ATOM 3657 C C . LEU A 1 449 ? 11.365 2.742 4.526 1.00 96.12 449 LEU A C 1
ATOM 3659 O O . LEU A 1 449 ? 12.406 2.462 5.123 1.00 96.12 449 LEU A O 1
ATOM 3663 N N . ALA A 1 450 ? 11.234 2.625 3.210 1.00 95.31 450 ALA A N 1
ATOM 3664 C CA . ALA A 1 450 ? 12.337 2.298 2.319 1.00 95.31 450 ALA A CA 1
ATOM 3665 C C . ALA A 1 450 ? 12.428 3.343 1.202 1.00 95.31 450 ALA A C 1
ATOM 3667 O O . ALA A 1 450 ? 11.426 3.660 0.566 1.00 95.31 450 ALA A O 1
ATOM 3668 N N . SER A 1 451 ? 13.616 3.910 0.978 1.00 93.31 451 SER A N 1
ATOM 3669 C CA . SER A 1 451 ? 13.820 4.937 -0.055 1.00 93.31 451 SER A CA 1
ATOM 3670 C C . SER A 1 451 ? 15.276 5.030 -0.519 1.00 93.31 451 SER A C 1
ATOM 3672 O O . SER A 1 451 ? 16.185 4.451 0.082 1.00 93.31 451 SER A O 1
ATOM 3674 N N . CYS A 1 452 ? 15.543 5.759 -1.601 1.00 87.38 452 CYS A N 1
ATOM 3675 C CA . CYS A 1 452 ? 16.887 6.295 -1.834 1.00 87.38 452 CYS A CA 1
ATOM 3676 C C . CYS A 1 452 ? 17.232 7.383 -0.799 1.00 87.38 452 CYS A C 1
ATOM 3678 O O . CYS A 1 452 ? 16.355 7.937 -0.129 1.00 87.38 452 CYS A O 1
ATOM 3680 N N . THR A 1 453 ? 18.529 7.655 -0.631 1.00 83.00 453 THR A N 1
ATOM 3681 C CA . THR A 1 453 ? 19.002 8.725 0.256 1.00 83.00 453 THR A CA 1
ATOM 3682 C C . THR A 1 453 ? 18.877 10.065 -0.464 1.00 83.00 453 THR A C 1
ATOM 3684 O O . THR A 1 453 ? 19.719 10.400 -1.291 1.00 83.00 453 THR A O 1
ATOM 3687 N N . GLU A 1 454 ? 17.831 10.816 -0.126 1.00 82.69 454 GLU A N 1
ATOM 3688 C CA . GLU A 1 454 ? 17.626 12.209 -0.532 1.00 82.69 454 GLU A CA 1
ATOM 3689 C C . GLU A 1 454 ? 17.760 13.119 0.691 1.00 82.69 454 GLU A C 1
ATOM 3691 O O . GLU A 1 454 ? 17.351 12.749 1.795 1.00 82.69 454 GLU A O 1
ATOM 3696 N N . LYS A 1 455 ? 18.325 14.316 0.502 1.00 81.56 455 LYS A N 1
ATOM 3697 C CA . LYS A 1 455 ? 18.675 15.217 1.612 1.00 81.56 455 LYS A CA 1
ATOM 3698 C C . LYS A 1 455 ? 17.463 15.615 2.461 1.00 81.56 455 LYS A C 1
ATOM 3700 O O . LYS A 1 455 ? 17.557 15.658 3.681 1.00 81.56 455 LYS A O 1
ATOM 3705 N N . ASP A 1 456 ? 16.326 15.894 1.836 1.00 85.31 456 ASP A N 1
ATOM 3706 C CA . ASP A 1 456 ? 15.112 16.298 2.547 1.00 85.31 456 ASP A CA 1
ATOM 3707 C C . ASP A 1 456 ? 14.433 15.134 3.286 1.00 85.31 456 ASP A C 1
ATOM 3709 O O . ASP A 1 456 ? 13.852 15.346 4.350 1.00 85.31 456 ASP A O 1
ATOM 3713 N N . ILE A 1 457 ? 14.543 13.903 2.770 1.00 88.38 457 ILE A N 1
ATOM 3714 C CA . ILE A 1 457 ? 14.115 12.688 3.482 1.00 88.38 457 ILE A CA 1
ATOM 3715 C C . ILE A 1 457 ? 14.999 12.478 4.713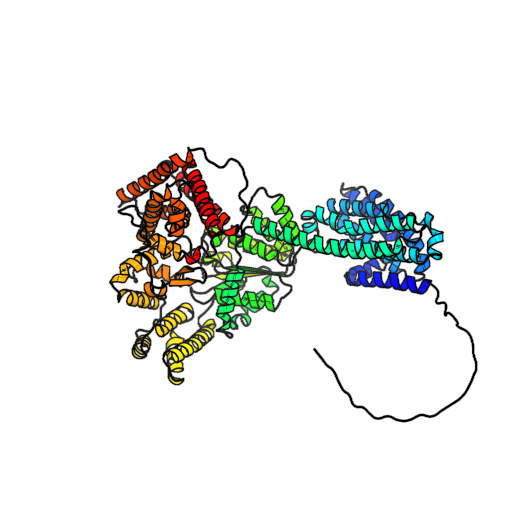 1.00 88.38 457 ILE A C 1
ATOM 3717 O O . ILE A 1 457 ? 14.483 12.263 5.809 1.00 88.38 457 ILE A O 1
ATOM 3721 N N . GLU A 1 458 ? 16.319 12.580 4.543 1.00 88.19 458 GLU A N 1
ATOM 3722 C CA . GLU A 1 458 ? 17.284 12.434 5.633 1.00 88.19 458 GLU A CA 1
ATOM 3723 C C . GLU A 1 458 ? 17.044 13.472 6.734 1.00 88.19 458 GLU A C 1
ATOM 3725 O O . GLU A 1 458 ? 16.914 13.103 7.896 1.00 88.19 458 GLU A O 1
ATOM 3730 N N . GLU A 1 459 ? 16.907 14.752 6.379 1.00 87.94 459 GLU A N 1
ATOM 3731 C CA . GLU A 1 459 ? 16.633 15.831 7.336 1.00 87.94 459 GLU A CA 1
ATOM 3732 C C . GLU A 1 459 ? 15.290 15.648 8.053 1.00 87.94 459 GLU A C 1
ATOM 3734 O O . GLU A 1 459 ? 15.183 15.930 9.247 1.00 87.94 459 GLU A O 1
ATOM 3739 N N . SER A 1 460 ? 14.262 15.162 7.351 1.00 87.25 460 SER A N 1
ATOM 3740 C CA . SER A 1 460 ? 12.929 15.005 7.931 1.00 87.25 460 SER A CA 1
ATOM 3741 C C . SER A 1 460 ? 12.810 13.792 8.848 1.00 87.25 460 SER A C 1
ATOM 3743 O O . SER A 1 460 ? 12.088 13.866 9.836 1.00 87.25 460 SER A O 1
ATOM 3745 N N . LEU A 1 461 ? 13.489 12.681 8.559 1.00 87.56 461 LEU A N 1
ATOM 3746 C CA . LEU A 1 461 ? 13.366 11.448 9.343 1.00 87.56 461 LEU A CA 1
ATOM 3747 C C . LEU A 1 461 ? 14.256 11.422 10.594 1.00 87.56 461 LEU A C 1
ATOM 3749 O O . LEU A 1 461 ? 14.223 10.440 11.329 1.00 87.56 461 LEU A O 1
ATOM 3753 N N . GLN A 1 462 ? 15.059 12.455 10.865 1.00 83.94 462 GLN A N 1
ATOM 3754 C CA . GLN A 1 462 ? 15.873 12.508 12.082 1.00 83.94 462 GLN A CA 1
ATOM 3755 C C . GLN A 1 462 ? 15.035 12.924 13.311 1.00 83.94 462 GLN A C 1
ATOM 3757 O O . GLN A 1 462 ? 14.355 13.950 13.264 1.00 83.94 462 GLN A O 1
ATOM 3762 N N . PRO A 1 463 ? 15.119 12.196 14.444 1.00 84.19 463 PRO A N 1
ATOM 3763 C CA . PRO A 1 463 ? 15.893 10.970 14.655 1.00 84.19 463 PRO A CA 1
ATOM 3764 C C . PRO A 1 463 ? 15.164 9.706 14.143 1.00 84.19 463 PRO A C 1
ATOM 3766 O O . PRO A 1 463 ? 13.968 9.542 14.369 1.00 84.19 463 PRO A O 1
ATOM 3769 N N . SER A 1 464 ? 15.897 8.778 13.516 1.00 86.44 464 SER A N 1
ATOM 3770 C CA . SER A 1 464 ? 15.377 7.478 13.045 1.00 86.44 464 SER A CA 1
ATOM 3771 C C . SER A 1 464 ? 16.305 6.315 13.389 1.00 86.44 464 SER A C 1
ATOM 3773 O O . SER A 1 464 ? 17.513 6.486 13.564 1.00 86.44 464 SER A O 1
ATOM 3775 N N . THR A 1 465 ? 15.742 5.104 13.428 1.00 90.56 465 THR A N 1
ATOM 3776 C CA . THR A 1 465 ? 16.543 3.875 13.388 1.00 90.56 465 THR A CA 1
ATOM 3777 C C . THR A 1 465 ? 16.900 3.596 11.928 1.00 90.56 465 THR A C 1
ATOM 3779 O O . THR A 1 465 ? 16.058 3.146 11.154 1.00 90.56 465 THR A O 1
ATOM 3782 N N . HIS A 1 466 ? 18.125 3.929 11.523 1.00 92.19 466 HIS A N 1
ATOM 3783 C CA . HIS A 1 466 ? 18.528 3.959 10.112 1.00 92.19 466 HIS A CA 1
ATOM 3784 C C . HIS A 1 466 ? 19.422 2.773 9.728 1.00 92.19 466 HIS A C 1
ATOM 3786 O O . HIS A 1 466 ? 20.467 2.545 10.336 1.00 92.19 466 HIS A O 1
ATOM 3792 N N . LEU A 1 467 ? 19.031 2.042 8.681 1.00 93.56 467 LEU A N 1
ATOM 3793 C CA . LEU A 1 467 ? 19.824 1.001 8.029 1.00 93.56 467 LEU A CA 1
ATOM 3794 C C . LEU A 1 467 ? 20.207 1.445 6.611 1.00 93.56 467 LEU A C 1
ATOM 3796 O O . LEU A 1 467 ? 19.426 1.328 5.666 1.00 93.56 467 LEU A O 1
ATOM 3800 N N . ALA A 1 468 ? 21.444 1.912 6.450 1.00 93.00 468 ALA A N 1
ATOM 3801 C CA . ALA A 1 468 ? 22.020 2.192 5.139 1.00 93.00 468 ALA A CA 1
ATOM 3802 C C . ALA A 1 468 ? 22.568 0.903 4.500 1.00 93.00 468 ALA A C 1
ATOM 3804 O O . ALA A 1 468 ? 23.535 0.309 4.991 1.00 93.00 468 ALA A O 1
ATOM 3805 N N . LEU A 1 469 ? 21.974 0.479 3.384 1.00 91.62 469 LEU A N 1
ATOM 3806 C CA . LEU A 1 469 ? 22.404 -0.678 2.606 1.00 91.62 469 LEU A CA 1
ATOM 3807 C C . LEU A 1 469 ? 23.807 -0.450 2.034 1.00 91.62 469 LEU A C 1
ATOM 3809 O O . LEU A 1 469 ? 24.063 0.519 1.317 1.00 91.62 469 LEU A O 1
ATOM 3813 N N . LYS A 1 470 ? 24.713 -1.381 2.332 1.00 89.06 470 LYS A N 1
ATOM 3814 C CA . LYS A 1 470 ? 26.095 -1.405 1.852 1.00 89.06 470 LYS A CA 1
ATOM 3815 C C . LYS A 1 470 ? 26.320 -2.683 1.038 1.00 89.06 470 LYS A C 1
ATOM 3817 O O . LYS A 1 470 ? 25.625 -3.666 1.285 1.00 89.06 470 LYS A O 1
ATOM 3822 N N . PRO A 1 471 ? 27.308 -2.713 0.122 1.00 86.19 471 PRO A N 1
ATOM 3823 C CA . PRO A 1 471 ? 27.560 -3.880 -0.727 1.00 86.19 471 PRO A CA 1
ATOM 3824 C C . PRO A 1 471 ? 27.669 -5.203 0.043 1.00 86.19 471 PRO A C 1
ATOM 3826 O O . PRO A 1 471 ? 26.992 -6.161 -0.305 1.00 86.19 471 PRO A O 1
ATOM 3829 N N . HIS A 1 472 ? 28.394 -5.218 1.165 1.00 87.19 472 HIS A N 1
ATOM 3830 C CA . HIS A 1 472 ? 28.586 -6.430 1.968 1.00 87.19 472 HIS A CA 1
ATOM 3831 C C . HIS A 1 472 ? 27.295 -7.013 2.570 1.00 87.19 472 HIS A C 1
ATOM 3833 O O . HIS A 1 472 ? 27.265 -8.204 2.855 1.00 87.19 472 HIS A O 1
ATOM 3839 N N . HIS A 1 473 ? 26.233 -6.214 2.751 1.00 88.00 473 HIS A N 1
ATOM 3840 C CA . HIS A 1 473 ? 24.927 -6.743 3.164 1.00 88.00 473 HIS A CA 1
ATOM 3841 C C . HIS A 1 473 ? 24.262 -7.548 2.034 1.00 88.00 473 HIS A C 1
ATOM 3843 O O . HIS A 1 473 ? 23.491 -8.464 2.290 1.00 88.00 473 HIS A O 1
ATOM 3849 N N . LEU A 1 474 ? 24.543 -7.193 0.776 1.00 90.94 474 LEU A N 1
ATOM 3850 C CA . LEU A 1 474 ? 23.824 -7.675 -0.406 1.00 90.94 474 LEU A CA 1
ATOM 3851 C C . LEU A 1 474 ? 24.614 -8.721 -1.204 1.00 90.94 474 LEU A C 1
ATOM 3853 O O . LEU A 1 474 ? 24.015 -9.458 -1.981 1.00 90.94 474 LEU A O 1
ATOM 3857 N N . ASP A 1 475 ? 25.936 -8.803 -1.029 1.00 89.06 475 ASP A N 1
ATOM 3858 C CA . ASP A 1 475 ? 26.818 -9.658 -1.835 1.00 89.06 475 ASP A CA 1
ATOM 3859 C C . ASP A 1 475 ? 26.405 -11.143 -1.805 1.00 89.06 475 ASP A C 1
ATOM 3861 O O . ASP A 1 475 ? 26.419 -11.801 -2.845 1.00 89.06 475 ASP A O 1
ATOM 3865 N N . SER A 1 476 ? 25.976 -11.665 -0.649 1.00 90.75 476 SER A N 1
ATOM 3866 C CA . SER A 1 476 ? 25.508 -13.056 -0.515 1.00 90.75 476 SER A CA 1
ATOM 3867 C C . SER A 1 476 ? 24.203 -13.316 -1.275 1.00 90.75 476 SER A C 1
ATOM 3869 O O . SER A 1 476 ? 24.059 -14.335 -1.956 1.00 90.75 476 SER A O 1
ATOM 3871 N N . ASP A 1 477 ? 23.248 -12.390 -1.192 1.00 92.88 477 ASP A N 1
ATOM 3872 C CA . ASP A 1 477 ? 21.966 -12.529 -1.880 1.00 92.88 477 ASP A CA 1
ATOM 3873 C C . ASP A 1 477 ? 22.131 -12.345 -3.397 1.00 92.88 477 ASP A C 1
ATOM 3875 O O . ASP A 1 477 ? 21.557 -13.100 -4.181 1.00 92.88 477 ASP A O 1
ATOM 3879 N N . ILE A 1 478 ? 22.965 -11.386 -3.823 1.00 92.44 478 ILE A N 1
ATOM 3880 C CA . ILE A 1 478 ? 23.335 -11.185 -5.232 1.00 92.44 478 ILE A CA 1
ATOM 3881 C C . ILE A 1 478 ? 24.034 -12.433 -5.774 1.00 92.44 478 ILE A C 1
ATOM 3883 O O . ILE A 1 478 ? 23.738 -12.863 -6.888 1.00 92.44 478 ILE A O 1
ATOM 3887 N N . ARG A 1 479 ? 24.937 -13.041 -4.993 1.00 92.81 479 ARG A N 1
ATOM 3888 C CA . ARG A 1 479 ? 25.597 -14.291 -5.375 1.00 92.81 479 ARG A CA 1
ATOM 3889 C C . ARG A 1 479 ? 24.584 -15.418 -5.550 1.00 92.81 479 ARG A C 1
ATOM 3891 O O . ARG A 1 479 ? 24.600 -16.063 -6.590 1.00 92.81 479 ARG A O 1
ATOM 3898 N N . SER A 1 480 ? 23.671 -15.582 -4.595 1.00 92.56 480 SER A N 1
ATOM 3899 C CA . SER A 1 480 ? 22.608 -16.593 -4.662 1.00 92.56 480 SER A CA 1
ATOM 3900 C C . SER A 1 480 ? 21.725 -16.410 -5.902 1.00 92.56 480 SER A C 1
ATOM 3902 O O . SER A 1 480 ? 21.425 -17.376 -6.598 1.00 92.56 480 SER A O 1
ATOM 3904 N N . TYR A 1 481 ? 21.360 -15.162 -6.222 1.00 92.81 481 TYR A N 1
ATOM 3905 C CA . TYR A 1 481 ? 20.641 -14.822 -7.451 1.00 92.81 481 TYR A CA 1
ATOM 3906 C C . TYR A 1 481 ? 21.428 -15.228 -8.708 1.00 92.81 481 TYR A C 1
ATOM 3908 O O . TYR A 1 481 ? 20.878 -15.859 -9.609 1.00 92.81 481 TYR A O 1
ATOM 3916 N N . ILE A 1 482 ? 22.721 -14.895 -8.770 1.00 94.12 482 ILE A N 1
ATOM 3917 C CA . ILE A 1 482 ? 23.589 -15.223 -9.910 1.00 94.12 482 ILE A CA 1
ATOM 3918 C C . ILE A 1 482 ? 23.769 -16.732 -10.058 1.00 94.12 482 ILE A C 1
ATOM 3920 O O . ILE A 1 482 ? 23.741 -17.215 -11.185 1.00 94.12 482 ILE A O 1
ATOM 3924 N N . ASP A 1 483 ? 23.949 -17.473 -8.964 1.00 93.12 483 ASP A N 1
ATOM 3925 C CA . ASP A 1 483 ? 24.122 -18.926 -9.008 1.00 93.12 483 ASP A CA 1
ATOM 3926 C C . ASP A 1 483 ? 22.879 -19.597 -9.618 1.00 93.12 483 ASP A C 1
ATOM 3928 O O . ASP A 1 483 ? 23.011 -20.370 -10.565 1.00 93.12 483 ASP A O 1
ATOM 3932 N N . ILE A 1 484 ? 21.671 -19.217 -9.178 1.00 92.56 484 ILE A N 1
ATOM 3933 C CA . ILE A 1 484 ? 20.405 -19.721 -9.744 1.00 92.56 484 ILE A CA 1
ATOM 3934 C C . ILE A 1 484 ? 20.290 -19.373 -11.234 1.00 92.56 484 ILE A C 1
ATOM 3936 O O . ILE A 1 484 ? 20.072 -20.249 -12.068 1.00 92.56 484 ILE A O 1
ATOM 3940 N N . ARG A 1 485 ? 20.534 -18.112 -11.604 1.00 93.12 485 ARG A N 1
ATOM 3941 C CA . ARG A 1 485 ? 20.460 -17.673 -13.008 1.00 93.12 485 ARG A CA 1
ATOM 3942 C C . ARG A 1 485 ? 21.539 -18.306 -13.891 1.00 93.12 485 ARG A C 1
ATOM 3944 O O . ARG A 1 485 ? 21.354 -18.429 -15.098 1.00 93.12 485 ARG A O 1
ATOM 3951 N N . SER A 1 486 ? 22.676 -18.694 -13.315 1.00 93.94 486 SER A N 1
ATOM 3952 C CA . SER A 1 486 ? 23.749 -19.383 -14.040 1.00 93.94 486 SER A CA 1
ATOM 3953 C C . SER A 1 486 ? 23.378 -20.836 -14.325 1.00 93.94 486 SER A C 1
ATOM 3955 O O . SER A 1 486 ? 23.785 -21.358 -15.359 1.00 93.94 486 SER A O 1
ATOM 3957 N N . ILE A 1 487 ? 22.587 -21.475 -13.453 1.00 93.50 487 ILE A N 1
ATOM 3958 C CA . ILE A 1 487 ? 22.010 -22.803 -13.709 1.00 93.50 487 ILE A CA 1
ATOM 3959 C C . ILE A 1 487 ? 21.043 -22.724 -14.890 1.00 93.50 487 ILE A C 1
ATOM 3961 O O . ILE A 1 487 ? 21.192 -23.494 -15.832 1.00 93.50 487 ILE A O 1
ATOM 3965 N N . GLU A 1 488 ? 20.140 -21.741 -14.905 1.00 93.25 488 GLU A N 1
ATOM 3966 C CA . GLU A 1 488 ? 19.217 -21.524 -16.031 1.00 93.25 488 GLU A CA 1
ATOM 3967 C C . GLU A 1 488 ? 19.965 -21.287 -17.356 1.00 93.25 488 GLU A C 1
ATOM 3969 O O . GLU A 1 488 ? 19.605 -21.835 -18.399 1.00 93.25 488 GLU A O 1
ATOM 3974 N N . LEU A 1 489 ? 21.056 -20.511 -17.322 1.00 92.44 489 LEU A N 1
ATOM 3975 C CA . LEU A 1 489 ? 21.943 -20.344 -18.477 1.00 92.44 489 LEU A CA 1
ATOM 3976 C C . LEU A 1 489 ? 22.587 -21.680 -18.879 1.00 92.44 489 LEU A C 1
ATOM 3978 O O . LEU A 1 489 ? 22.684 -21.998 -20.062 1.00 92.44 489 LEU A O 1
ATOM 3982 N N . GLY A 1 490 ? 23.015 -22.475 -17.901 1.00 92.62 490 GLY A N 1
ATOM 3983 C CA . GLY A 1 490 ? 23.563 -23.802 -18.139 1.00 92.62 490 GLY A CA 1
ATOM 3984 C C . GLY A 1 490 ? 22.572 -24.742 -18.814 1.00 92.62 490 GLY A C 1
ATOM 3985 O O . GLY A 1 490 ? 22.959 -25.452 -19.736 1.00 92.62 490 GLY A O 1
ATOM 3986 N N . GLU A 1 491 ? 21.300 -24.704 -18.433 1.00 93.12 491 GLU A N 1
ATOM 3987 C CA . GLU A 1 491 ? 20.237 -25.481 -19.075 1.00 93.12 491 GLU A CA 1
ATOM 3988 C C . GLU A 1 491 ? 20.002 -25.024 -20.521 1.00 93.12 491 GLU A C 1
ATOM 3990 O O . GLU A 1 491 ? 19.989 -25.852 -21.433 1.00 93.12 491 GLU A O 1
ATOM 3995 N N . ALA A 1 492 ? 19.907 -23.710 -20.753 1.00 91.00 492 ALA A N 1
ATOM 3996 C CA . ALA A 1 492 ? 19.657 -23.140 -22.079 1.00 91.00 492 ALA A CA 1
ATOM 3997 C C . ALA A 1 492 ? 20.753 -23.482 -23.107 1.00 91.00 492 ALA A C 1
ATOM 3999 O O . ALA A 1 492 ? 20.458 -23.703 -24.281 1.00 91.00 492 ALA A O 1
ATOM 4000 N N . PHE A 1 493 ? 22.013 -23.564 -22.669 1.00 89.94 493 PHE A N 1
ATOM 4001 C CA . PHE A 1 493 ? 23.164 -23.836 -23.537 1.00 89.94 493 PHE A CA 1
ATOM 4002 C C . PHE A 1 493 ? 23.804 -25.218 -23.314 1.00 89.94 493 PHE A C 1
ATOM 4004 O O . PHE A 1 493 ? 24.858 -25.508 -23.887 1.00 89.94 493 PHE A O 1
ATOM 4011 N N . SER A 1 494 ? 23.188 -26.077 -22.493 1.00 91.19 494 SER A N 1
ATOM 4012 C CA . SER A 1 494 ? 23.697 -27.412 -22.132 1.00 91.19 494 SER A CA 1
ATOM 4013 C C . SER A 1 494 ? 25.134 -27.402 -21.572 1.00 91.19 494 SER A C 1
ATOM 4015 O O . SER A 1 494 ? 26.001 -28.165 -22.006 1.00 91.19 494 SER A O 1
ATOM 4017 N N . PHE A 1 495 ? 25.416 -26.511 -20.619 1.00 90.44 495 PHE A N 1
ATOM 4018 C CA . PHE A 1 495 ? 26.710 -26.435 -19.934 1.00 90.44 495 PHE A CA 1
ATOM 4019 C C . PHE A 1 495 ? 26.885 -27.533 -18.880 1.00 90.44 495 PHE A C 1
ATOM 4021 O O . PHE A 1 495 ? 25.925 -28.030 -18.300 1.00 90.44 495 PHE A O 1
ATOM 4028 N N . ASN A 1 496 ? 28.144 -27.880 -18.598 1.00 90.19 496 ASN A N 1
ATOM 4029 C CA . ASN A 1 496 ? 28.497 -28.684 -17.430 1.00 90.19 496 ASN A CA 1
ATOM 4030 C C . ASN A 1 496 ? 28.554 -27.811 -16.160 1.00 90.19 496 ASN A C 1
ATOM 4032 O O . ASN A 1 496 ? 28.618 -26.581 -16.234 1.00 90.19 496 ASN A O 1
ATOM 4036 N N . GLU A 1 497 ? 28.586 -28.453 -14.991 1.00 91.19 497 GLU A N 1
ATOM 4037 C CA . GLU A 1 497 ? 28.639 -27.764 -13.692 1.00 91.19 497 GLU A CA 1
ATOM 4038 C C . GLU A 1 497 ? 29.838 -26.809 -13.569 1.00 91.19 497 GLU A C 1
ATOM 4040 O O . GLU A 1 497 ? 29.712 -25.716 -13.020 1.00 91.19 497 GLU A O 1
ATOM 4045 N N . GLU A 1 498 ? 30.990 -27.183 -14.132 1.00 91.69 498 GLU A N 1
ATOM 4046 C CA . GLU A 1 498 ? 32.203 -26.360 -14.114 1.00 91.69 498 GLU A CA 1
ATOM 4047 C C . GLU A 1 498 ? 31.999 -25.019 -14.835 1.00 91.69 498 GLU A C 1
ATOM 4049 O O . GLU A 1 498 ? 32.357 -23.969 -14.301 1.00 91.69 498 GLU A O 1
ATOM 4054 N N . ARG A 1 499 ? 31.360 -25.026 -16.012 1.00 88.88 499 ARG A N 1
ATOM 4055 C CA . ARG A 1 499 ? 31.051 -23.800 -16.762 1.00 88.88 499 ARG A CA 1
ATOM 4056 C C . ARG A 1 499 ? 29.996 -22.951 -16.073 1.00 88.88 499 ARG A C 1
ATOM 4058 O O . ARG A 1 499 ? 30.138 -21.732 -16.038 1.00 88.88 499 ARG A O 1
ATOM 4065 N N . VAL A 1 500 ? 28.961 -23.569 -15.502 1.00 92.38 500 VAL A N 1
ATOM 4066 C CA . VAL A 1 500 ? 27.961 -22.846 -14.696 1.00 92.38 500 VAL A CA 1
ATOM 4067 C C . VAL A 1 500 ? 28.650 -22.109 -13.544 1.00 92.38 500 VAL A C 1
ATOM 4069 O O . VAL A 1 500 ? 28.423 -20.915 -13.337 1.00 92.38 500 VAL A O 1
ATOM 4072 N N . HIS A 1 501 ? 29.564 -22.789 -12.849 1.00 92.62 501 HIS A N 1
ATOM 4073 C CA . HIS A 1 501 ? 30.352 -22.191 -11.778 1.00 92.62 501 HIS A CA 1
ATOM 4074 C C . HIS A 1 501 ? 31.281 -21.071 -12.279 1.00 92.62 501 HIS A C 1
ATOM 4076 O O . HIS A 1 501 ? 31.388 -20.019 -11.642 1.00 92.62 501 HIS A O 1
ATOM 4082 N N . GLU A 1 502 ? 31.928 -21.259 -13.432 1.00 90.69 502 GLU A N 1
ATOM 4083 C CA . GLU A 1 502 ? 32.794 -20.257 -14.059 1.00 90.69 502 GLU A CA 1
ATOM 4084 C C . GLU A 1 502 ? 32.033 -18.957 -14.366 1.00 90.69 502 GLU A C 1
ATOM 4086 O O . GLU A 1 502 ? 32.503 -17.867 -14.016 1.00 90.69 502 GLU A O 1
ATOM 4091 N N . VAL A 1 503 ? 30.847 -19.065 -14.977 1.00 90.88 503 VAL A N 1
ATOM 4092 C CA . VAL A 1 503 ? 29.956 -17.927 -15.259 1.00 90.88 503 VAL A CA 1
ATOM 4093 C C . VAL A 1 503 ? 29.625 -17.197 -13.962 1.00 90.88 503 VAL A C 1
ATOM 4095 O O . VAL A 1 503 ? 29.866 -15.990 -13.852 1.00 90.88 503 VAL A O 1
ATOM 4098 N N . ALA A 1 504 ? 29.150 -17.931 -12.954 1.00 92.56 504 ALA A N 1
ATOM 4099 C CA . ALA A 1 504 ? 28.750 -17.346 -11.684 1.00 92.56 504 ALA A CA 1
ATOM 4100 C C . ALA A 1 504 ? 29.907 -16.589 -11.008 1.00 92.56 504 ALA A C 1
ATOM 4102 O O . ALA A 1 504 ? 29.741 -15.460 -10.541 1.00 92.56 504 ALA A O 1
ATOM 4103 N N . CYS A 1 505 ? 31.116 -17.157 -11.018 1.00 90.12 505 CYS A N 1
ATOM 4104 C CA . CYS A 1 505 ? 32.317 -16.524 -10.471 1.00 90.12 505 CYS A CA 1
ATOM 4105 C C . CYS A 1 505 ? 32.750 -15.267 -11.236 1.00 90.12 505 CYS A C 1
ATOM 4107 O O . CYS A 1 505 ? 33.139 -14.278 -10.608 1.00 90.12 505 CYS A O 1
ATOM 4109 N N . LYS A 1 506 ? 32.642 -15.254 -12.569 1.00 89.31 506 LYS A N 1
ATOM 4110 C CA . LYS A 1 506 ? 32.969 -14.072 -13.386 1.00 89.31 506 LYS A CA 1
ATOM 4111 C C . LYS A 1 506 ? 32.004 -12.905 -13.150 1.00 89.31 506 LYS A C 1
ATOM 4113 O O . LYS A 1 506 ? 32.435 -11.745 -13.201 1.00 89.31 506 LYS A O 1
ATOM 4118 N N . VAL A 1 507 ? 30.731 -13.202 -12.878 1.00 90.81 507 VAL A N 1
ATOM 4119 C CA . VAL A 1 507 ? 29.674 -12.197 -12.686 1.00 90.81 507 VAL A CA 1
ATOM 4120 C C . VAL A 1 507 ? 29.590 -11.706 -11.237 1.00 90.81 507 VAL A C 1
ATOM 4122 O O . VAL A 1 507 ? 29.439 -10.505 -11.033 1.00 90.81 507 VAL A O 1
ATOM 4125 N N . ALA A 1 508 ? 29.765 -12.570 -10.230 1.00 87.38 508 ALA A N 1
ATOM 4126 C CA . ALA A 1 508 ? 29.508 -12.261 -8.813 1.00 87.38 508 ALA A CA 1
ATOM 4127 C C . ALA A 1 508 ? 30.167 -10.974 -8.283 1.00 87.38 508 ALA A C 1
ATOM 4129 O O . ALA A 1 508 ? 29.555 -10.237 -7.517 1.00 87.38 508 ALA A O 1
ATOM 4130 N N . GLY A 1 509 ? 31.392 -10.658 -8.713 1.00 83.62 509 GLY A N 1
ATOM 4131 C CA . GLY A 1 509 ? 32.120 -9.469 -8.246 1.00 83.62 509 GLY A CA 1
ATOM 4132 C C . GLY A 1 509 ? 31.765 -8.150 -8.949 1.00 83.62 509 GLY A C 1
ATOM 4133 O O . GLY A 1 509 ? 32.363 -7.116 -8.642 1.00 83.62 509 GLY A O 1
ATOM 4134 N N . ARG A 1 510 ? 30.864 -8.159 -9.940 1.00 86.25 510 ARG A N 1
ATOM 4135 C CA . ARG A 1 510 ? 30.562 -6.984 -10.783 1.00 86.25 510 ARG A CA 1
ATOM 4136 C C . ARG A 1 510 ? 29.489 -6.055 -10.217 1.00 86.25 510 ARG A C 1
ATOM 4138 O O . ARG A 1 510 ? 29.739 -4.851 -10.224 1.00 86.25 510 ARG A O 1
ATOM 4145 N N . PRO A 1 511 ? 28.349 -6.554 -9.704 1.00 85.31 511 PRO A N 1
ATOM 4146 C CA . PRO A 1 511 ? 27.220 -5.698 -9.356 1.00 85.31 511 PRO A CA 1
ATOM 4147 C C . PRO A 1 511 ? 27.462 -4.768 -8.159 1.00 85.31 511 PRO A C 1
ATOM 4149 O O . PRO A 1 511 ? 26.758 -3.772 -8.034 1.00 85.31 511 PRO A O 1
ATOM 4152 N N . LYS A 1 512 ? 28.438 -5.075 -7.284 1.00 85.94 512 LYS A N 1
ATOM 4153 C CA . LYS A 1 512 ? 28.843 -4.263 -6.114 1.00 85.94 512 LYS A CA 1
ATOM 4154 C C . LYS A 1 512 ? 27.654 -3.692 -5.317 1.00 85.94 512 LYS A C 1
ATOM 4156 O O . LYS A 1 512 ? 27.592 -2.491 -5.058 1.00 85.94 512 LYS A O 1
ATOM 4161 N N . GLY A 1 513 ? 26.703 -4.548 -4.942 1.00 85.12 513 GLY A N 1
ATOM 4162 C CA . GLY A 1 513 ? 25.500 -4.152 -4.197 1.00 85.12 513 GLY A CA 1
ATOM 4163 C C . GLY A 1 513 ? 24.302 -3.687 -5.041 1.00 85.12 513 GLY A C 1
ATOM 4164 O O . GLY A 1 513 ? 23.297 -3.271 -4.473 1.00 85.12 513 GLY A O 1
ATOM 4165 N N . MET A 1 514 ? 24.357 -3.755 -6.376 1.00 89.00 514 MET A N 1
ATOM 4166 C CA . MET A 1 514 ? 23.240 -3.397 -7.263 1.00 89.00 514 MET A CA 1
ATOM 4167 C C . MET A 1 514 ? 22.614 -4.639 -7.918 1.00 89.00 514 MET A C 1
ATOM 4169 O O . MET A 1 514 ? 23.080 -5.100 -8.959 1.00 89.00 514 MET A O 1
ATOM 4173 N N . PHE A 1 515 ? 21.517 -5.160 -7.362 1.00 89.75 515 PHE A N 1
ATOM 4174 C C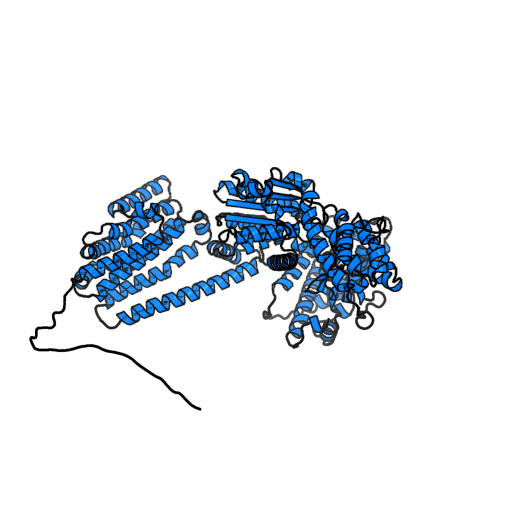A . PHE A 1 515 ? 20.779 -6.297 -7.940 1.00 89.75 515 PHE A CA 1
ATOM 4175 C C . PHE A 1 515 ? 20.353 -6.070 -9.387 1.00 89.75 515 PHE A C 1
ATOM 4177 O O . PHE A 1 515 ? 20.441 -6.984 -10.203 1.00 89.75 515 PHE A O 1
ATOM 4184 N N . LEU A 1 516 ? 19.926 -4.851 -9.719 1.00 88.81 516 LEU A N 1
ATOM 4185 C CA . LEU A 1 516 ? 19.517 -4.518 -11.079 1.00 88.81 516 LEU A CA 1
ATOM 4186 C C . LEU A 1 516 ? 20.646 -4.767 -12.090 1.00 88.81 516 LEU A C 1
ATOM 4188 O O . LEU A 1 516 ? 20.397 -5.334 -13.146 1.00 88.81 516 LEU A O 1
ATOM 4192 N N . LEU A 1 517 ? 21.895 -4.433 -11.754 1.00 89.94 517 LEU A N 1
ATOM 4193 C CA . LEU A 1 517 ? 23.038 -4.715 -12.623 1.00 89.94 517 LEU A CA 1
ATOM 4194 C C . LEU A 1 517 ? 23.301 -6.223 -12.744 1.00 89.94 517 LEU A C 1
ATOM 4196 O O . LEU A 1 517 ? 23.562 -6.699 -13.845 1.00 89.94 517 LEU A O 1
ATOM 4200 N N . ALA A 1 518 ? 23.179 -6.983 -11.649 1.00 91.31 518 ALA A N 1
ATOM 4201 C CA . ALA A 1 518 ? 23.284 -8.446 -11.691 1.00 91.31 518 ALA A CA 1
ATOM 4202 C C . ALA A 1 518 ? 22.248 -9.047 -12.650 1.00 91.31 518 ALA A C 1
ATOM 4204 O O . ALA A 1 518 ? 22.579 -9.881 -13.491 1.00 91.31 518 ALA A O 1
ATOM 4205 N N . ARG A 1 519 ? 21.004 -8.568 -12.564 1.00 90.12 519 ARG A N 1
ATOM 4206 C CA . ARG A 1 519 ? 19.918 -8.969 -13.453 1.00 90.12 519 ARG A CA 1
ATOM 4207 C C . ARG A 1 519 ? 20.203 -8.620 -14.908 1.00 90.12 519 ARG A C 1
ATOM 4209 O O . ARG A 1 519 ? 20.152 -9.512 -15.741 1.00 90.12 519 ARG A O 1
ATOM 4216 N N . LEU A 1 520 ? 20.559 -7.369 -15.203 1.00 88.12 520 LEU A N 1
ATOM 4217 C CA . LEU A 1 520 ? 20.854 -6.927 -16.570 1.00 88.12 520 LEU A CA 1
ATOM 4218 C C . LEU A 1 520 ? 21.989 -7.740 -17.204 1.00 88.12 520 LEU A C 1
ATOM 4220 O O . LEU A 1 520 ? 21.902 -8.071 -18.382 1.00 88.12 520 LEU A O 1
ATOM 4224 N N . ILE A 1 521 ? 23.032 -8.083 -16.438 1.00 89.88 521 ILE A N 1
ATOM 4225 C CA . ILE A 1 521 ? 24.122 -8.942 -16.916 1.00 89.88 521 ILE A CA 1
ATOM 4226 C C . ILE A 1 521 ? 23.607 -10.354 -17.213 1.00 89.88 521 ILE A C 1
ATOM 4228 O O . ILE A 1 521 ? 23.851 -10.862 -18.300 1.00 89.88 521 ILE A O 1
ATOM 4232 N N . MET A 1 522 ? 22.882 -10.991 -16.289 1.00 91.38 522 MET A N 1
ATOM 4233 C CA . MET A 1 522 ? 22.392 -12.360 -16.507 1.00 91.38 522 MET A CA 1
ATOM 4234 C C . MET A 1 522 ? 21.382 -12.443 -17.657 1.00 91.38 522 MET A C 1
ATOM 4236 O O . MET A 1 522 ? 21.470 -13.352 -18.479 1.00 91.38 522 MET A O 1
ATOM 4240 N N . ASP A 1 523 ? 20.475 -11.471 -17.765 1.00 88.06 523 ASP A N 1
ATOM 4241 C CA . ASP A 1 523 ? 19.514 -11.369 -18.868 1.00 88.06 523 ASP A CA 1
ATOM 4242 C C . ASP A 1 523 ? 20.252 -11.186 -20.203 1.00 88.06 523 ASP A C 1
ATOM 4244 O O . ASP A 1 523 ? 19.941 -11.849 -21.190 1.00 88.06 523 ASP A O 1
ATOM 4248 N N . ASN A 1 524 ? 21.298 -10.355 -20.220 1.00 86.00 524 ASN A N 1
ATOM 4249 C CA . ASN A 1 524 ? 22.143 -10.153 -21.391 1.00 86.00 524 ASN A CA 1
ATOM 4250 C C . ASN A 1 524 ? 22.820 -11.451 -21.863 1.00 86.00 524 ASN A C 1
ATOM 4252 O O . ASN A 1 524 ? 22.878 -11.672 -23.075 1.00 86.00 524 ASN A O 1
ATOM 4256 N N . LEU A 1 525 ? 23.305 -12.286 -20.935 1.00 89.94 525 LEU A N 1
ATOM 4257 C CA . LEU A 1 525 ? 23.928 -13.579 -21.241 1.00 89.94 525 LEU A CA 1
ATOM 4258 C C . LEU A 1 525 ? 22.907 -14.600 -21.763 1.00 89.94 525 LEU A C 1
ATOM 4260 O O . LEU A 1 525 ? 23.189 -15.286 -22.741 1.00 89.94 525 LEU A O 1
ATOM 4264 N N . LEU A 1 526 ? 21.719 -14.665 -21.156 1.00 88.81 526 LEU A N 1
ATOM 4265 C CA . LEU A 1 526 ? 20.631 -15.559 -21.578 1.00 88.81 526 LEU A CA 1
ATOM 4266 C C . LEU A 1 526 ? 20.072 -15.219 -22.965 1.00 88.81 526 LEU A C 1
ATOM 4268 O O . LEU A 1 526 ? 19.553 -16.091 -23.649 1.00 88.81 526 LEU A O 1
ATOM 4272 N N . GLU A 1 527 ? 20.191 -13.963 -23.393 1.00 85.06 527 GLU A N 1
ATOM 4273 C CA . GLU A 1 527 ? 19.798 -13.518 -24.735 1.00 85.06 527 GLU A CA 1
ATOM 4274 C C . GLU A 1 527 ? 20.797 -13.895 -25.843 1.00 85.06 527 GLU A C 1
ATOM 4276 O O . GLU A 1 527 ? 20.558 -13.558 -27.003 1.00 85.06 527 GLU A O 1
ATOM 4281 N N . GLN A 1 528 ? 21.947 -14.501 -25.524 1.00 86.94 528 GLN A N 1
ATOM 4282 C CA . GLN A 1 528 ? 22.923 -14.861 -26.557 1.00 86.94 528 GLN A CA 1
ATOM 4283 C C . GLN A 1 528 ? 22.468 -16.084 -27.361 1.00 86.94 528 GLN A C 1
ATOM 4285 O O . GLN A 1 528 ? 21.743 -16.937 -26.866 1.00 86.94 528 GLN A O 1
ATOM 4290 N N . GLU A 1 529 ? 22.901 -16.179 -28.618 1.00 86.75 529 GLU A N 1
ATOM 4291 C CA . GLU A 1 529 ? 22.549 -17.315 -29.481 1.00 86.75 529 GLU A CA 1
ATOM 4292 C C . GLU A 1 529 ? 23.541 -18.471 -29.331 1.00 86.75 529 GLU A C 1
ATOM 4294 O O . GLU A 1 529 ? 23.181 -19.638 -29.481 1.00 86.75 529 GLU A O 1
ATOM 4299 N N . THR A 1 530 ? 24.805 -18.158 -29.028 1.00 87.31 530 THR A N 1
ATOM 4300 C CA . THR A 1 530 ? 25.884 -19.144 -28.963 1.00 87.31 530 THR A CA 1
ATOM 4301 C C . THR A 1 530 ? 26.737 -18.978 -27.710 1.00 87.31 530 THR A C 1
ATOM 4303 O O . THR A 1 530 ? 26.867 -17.888 -27.152 1.00 87.31 530 THR A O 1
ATOM 4306 N N . TRP A 1 531 ? 27.392 -20.064 -27.285 1.00 86.44 531 TRP A N 1
ATOM 4307 C CA . TRP A 1 531 ? 28.401 -20.003 -26.221 1.00 86.44 531 TRP A CA 1
ATOM 4308 C C . TRP A 1 531 ? 29.552 -19.047 -26.558 1.00 86.44 531 TRP A C 1
ATOM 4310 O O . TRP A 1 531 ? 30.100 -18.412 -25.661 1.00 86.44 531 TRP A O 1
ATOM 4320 N N . GLU A 1 532 ? 29.927 -18.927 -27.834 1.00 87.56 532 GLU A N 1
ATOM 4321 C CA . GLU A 1 532 ? 30.972 -17.993 -28.256 1.00 87.56 532 GLU A CA 1
ATOM 4322 C C . GLU A 1 532 ? 30.590 -16.550 -27.902 1.00 87.56 532 GLU A C 1
ATOM 4324 O O . GLU A 1 532 ? 31.396 -15.819 -27.320 1.00 87.56 532 GLU A O 1
ATOM 4329 N N . ASP A 1 533 ? 29.335 -16.175 -28.156 1.00 87.31 533 ASP A N 1
ATOM 4330 C CA . ASP A 1 533 ? 28.800 -14.863 -27.800 1.00 87.31 533 ASP A CA 1
ATOM 4331 C C . ASP A 1 533 ? 28.710 -14.674 -26.280 1.00 87.31 533 ASP A C 1
ATOM 4333 O O . ASP A 1 533 ? 29.127 -13.633 -25.768 1.00 87.31 533 ASP A O 1
ATOM 4337 N N . VAL A 1 534 ? 28.262 -15.696 -25.536 1.00 88.25 534 VAL A N 1
ATOM 4338 C CA . VAL A 1 534 ? 28.261 -15.680 -24.058 1.00 88.25 534 VAL A CA 1
ATOM 4339 C C . VAL A 1 534 ? 29.674 -15.439 -23.523 1.00 88.25 534 VAL A C 1
ATOM 4341 O O . VAL A 1 534 ? 29.892 -14.547 -22.703 1.00 88.25 534 VAL A O 1
ATOM 4344 N N . ASN A 1 535 ? 30.663 -16.192 -24.006 1.00 86.75 535 ASN A N 1
ATOM 4345 C CA . ASN A 1 535 ? 32.047 -16.075 -23.555 1.00 86.75 535 ASN A CA 1
ATOM 4346 C C . ASN A 1 535 ? 32.662 -14.714 -23.924 1.00 86.75 535 ASN A C 1
ATOM 4348 O O . ASN A 1 535 ? 33.463 -14.163 -23.166 1.00 86.75 535 ASN A O 1
ATOM 4352 N N . LYS A 1 536 ? 32.251 -14.135 -25.058 1.00 86.69 536 LYS A N 1
ATOM 4353 C CA . LYS A 1 536 ? 32.636 -12.779 -25.460 1.00 86.69 536 LYS A CA 1
ATOM 4354 C C . LYS A 1 536 ? 32.076 -11.726 -24.504 1.00 86.69 536 LYS A C 1
ATOM 4356 O O . LYS A 1 536 ? 32.829 -10.850 -24.083 1.00 86.69 536 LYS A O 1
ATOM 4361 N N . GLU A 1 537 ? 30.803 -11.818 -24.118 1.00 86.31 537 GLU A N 1
ATOM 4362 C CA . GLU A 1 537 ? 30.195 -10.905 -23.133 1.00 86.31 537 GLU A CA 1
ATOM 4363 C C . GLU A 1 537 ? 30.793 -11.088 -21.722 1.00 86.31 537 GLU A C 1
ATOM 4365 O O . GLU A 1 537 ? 30.952 -10.118 -20.981 1.00 86.31 537 GLU A O 1
ATOM 4370 N N . LEU A 1 538 ? 31.224 -12.306 -21.369 1.00 85.25 538 LEU A N 1
ATOM 4371 C CA . LEU A 1 538 ? 31.948 -12.607 -20.123 1.00 85.25 538 LEU A CA 1
ATOM 4372 C C . LEU A 1 538 ? 33.401 -12.100 -20.098 1.00 85.25 538 LEU A C 1
ATOM 4374 O O . LEU A 1 538 ? 34.051 -12.138 -19.046 1.00 85.25 538 LEU A O 1
ATOM 4378 N N . GLY A 1 539 ? 33.930 -11.628 -21.230 1.00 80.12 539 GLY A N 1
ATOM 4379 C CA . GLY A 1 539 ? 35.263 -11.044 -21.323 1.00 80.12 539 GLY A CA 1
ATOM 4380 C C . GLY A 1 539 ? 35.439 -9.869 -20.353 1.00 80.12 539 GLY A C 1
ATOM 4381 O O . GLY A 1 539 ? 34.577 -9.000 -20.225 1.00 80.12 539 GLY A O 1
ATOM 4382 N N . THR A 1 540 ? 36.587 -9.799 -19.672 1.00 62.25 540 THR A N 1
ATOM 4383 C CA . THR A 1 540 ? 36.842 -8.857 -18.559 1.00 62.25 540 THR A CA 1
ATOM 4384 C C . THR A 1 540 ? 36.732 -7.369 -18.915 1.00 62.25 540 THR A C 1
ATOM 4386 O O . THR A 1 540 ? 36.574 -6.552 -18.001 1.00 62.25 540 THR A O 1
ATOM 4389 N N . GLY A 1 541 ? 36.827 -7.024 -20.205 1.00 62.53 541 GLY A N 1
ATOM 4390 C CA . GLY A 1 541 ? 36.661 -5.666 -20.736 1.00 62.53 541 GLY A CA 1
ATOM 4391 C C . GLY A 1 541 ? 35.258 -5.337 -21.261 1.00 62.53 541 GLY A C 1
ATOM 4392 O O . GLY A 1 541 ? 35.000 -4.176 -21.554 1.00 62.53 541 GLY A O 1
ATOM 4393 N N . ILE A 1 542 ? 34.368 -6.327 -21.387 1.00 66.56 542 ILE A N 1
ATOM 4394 C CA . ILE A 1 542 ? 33.009 -6.163 -21.933 1.00 66.56 542 ILE A CA 1
ATOM 4395 C C . ILE A 1 542 ? 31.966 -6.269 -20.817 1.00 66.56 542 ILE A C 1
ATOM 4397 O O . ILE A 1 542 ? 30.984 -5.528 -20.821 1.00 66.56 542 ILE A O 1
ATOM 4401 N N . LEU A 1 543 ? 32.219 -7.135 -19.831 1.00 72.50 543 LEU A N 1
ATOM 4402 C CA . LEU A 1 543 ? 31.319 -7.361 -18.711 1.00 72.50 543 LEU A CA 1
ATOM 4403 C C . LEU A 1 543 ? 31.126 -6.084 -17.877 1.00 72.50 543 LEU A C 1
ATOM 4405 O O . LEU A 1 543 ? 32.066 -5.563 -17.265 1.00 72.50 543 LEU A O 1
ATOM 4409 N N . HIS A 1 544 ? 29.885 -5.609 -17.854 1.00 77.25 544 HIS A N 1
ATOM 4410 C CA . HIS A 1 544 ? 29.508 -4.301 -17.327 1.00 77.25 544 HIS A CA 1
ATOM 4411 C C . HIS A 1 544 ? 29.807 -4.164 -15.833 1.00 77.25 544 HIS A C 1
ATOM 4413 O O . HIS A 1 544 ? 29.466 -5.028 -15.023 1.00 77.25 544 HIS A O 1
ATOM 4419 N N . ARG A 1 545 ? 30.438 -3.050 -15.455 1.00 76.00 545 ARG A N 1
ATOM 4420 C CA . ARG A 1 545 ? 30.693 -2.677 -14.050 1.00 76.00 545 ARG A CA 1
ATOM 4421 C C . ARG A 1 545 ? 29.782 -1.555 -13.577 1.00 76.00 545 ARG A C 1
ATOM 4423 O O . ARG A 1 545 ? 29.682 -1.317 -12.376 1.00 76.00 545 ARG A O 1
ATOM 4430 N N . ARG A 1 546 ? 29.160 -0.852 -14.521 1.00 80.75 546 ARG A N 1
ATOM 4431 C CA . ARG A 1 546 ? 28.211 0.233 -14.286 1.00 80.75 546 ARG A CA 1
ATOM 4432 C C . ARG A 1 546 ? 26.906 -0.073 -14.997 1.00 80.75 546 ARG A C 1
ATOM 4434 O O . ARG A 1 546 ? 26.898 -0.704 -16.051 1.00 80.75 546 ARG A O 1
ATOM 4441 N N . ILE A 1 547 ? 25.811 0.432 -14.444 1.00 81.94 547 ILE A N 1
ATOM 4442 C CA . ILE A 1 547 ? 24.493 0.268 -15.052 1.00 81.94 547 ILE A CA 1
ATOM 4443 C C . ILE A 1 547 ? 24.404 0.954 -16.426 1.00 81.94 547 ILE A C 1
ATOM 4445 O O . ILE A 1 547 ? 23.860 0.372 -17.359 1.00 81.94 547 ILE A O 1
ATOM 4449 N N . ASP A 1 548 ? 25.055 2.112 -16.585 1.00 82.44 548 ASP A N 1
ATOM 4450 C CA . ASP A 1 548 ? 25.147 2.852 -17.851 1.00 82.44 548 ASP A CA 1
ATOM 4451 C C . ASP A 1 548 ? 25.789 2.009 -18.968 1.00 82.44 548 ASP A C 1
ATOM 4453 O O . ASP A 1 548 ? 25.348 2.027 -20.115 1.00 82.44 548 ASP A O 1
ATOM 4457 N N . GLU A 1 549 ? 26.817 1.219 -18.635 1.00 81.75 549 GLU A N 1
ATOM 4458 C CA . GLU A 1 549 ? 27.487 0.322 -19.588 1.00 81.75 549 GLU A CA 1
ATOM 4459 C C . GLU A 1 549 ? 26.548 -0.808 -20.033 1.00 81.75 549 GLU A C 1
ATOM 4461 O O . GLU A 1 549 ? 26.517 -1.155 -21.216 1.00 81.75 549 GLU A O 1
ATOM 4466 N N . ALA A 1 550 ? 25.750 -1.346 -19.103 1.00 82.19 550 ALA A N 1
ATOM 4467 C CA . ALA A 1 550 ? 24.770 -2.388 -19.394 1.00 82.19 550 ALA A CA 1
ATOM 4468 C C . ALA A 1 550 ? 23.641 -1.872 -20.296 1.00 82.19 550 ALA A C 1
ATOM 4470 O O . ALA A 1 550 ? 23.316 -2.507 -21.303 1.00 82.19 550 ALA A O 1
ATOM 4471 N N . TYR A 1 551 ? 23.093 -0.687 -20.008 1.00 84.31 551 TYR A N 1
ATOM 4472 C CA . TYR A 1 551 ? 22.106 -0.059 -20.887 1.00 84.31 551 TYR A CA 1
ATOM 4473 C C . TYR A 1 551 ? 22.699 0.310 -22.251 1.00 84.31 551 TYR A C 1
ATOM 4475 O O . TYR A 1 551 ? 22.079 0.047 -23.283 1.00 84.31 551 TYR A O 1
ATOM 4483 N N . GLY A 1 552 ? 23.924 0.844 -22.289 1.00 82.75 552 GLY A N 1
ATOM 4484 C CA . GLY A 1 552 ? 24.637 1.131 -23.533 1.00 82.75 552 GLY A CA 1
ATOM 4485 C C . GLY A 1 552 ? 24.797 -0.115 -24.405 1.00 82.75 552 GLY A C 1
ATOM 4486 O O . GLY A 1 552 ? 24.568 -0.061 -25.614 1.00 82.75 552 GLY A O 1
ATOM 4487 N N . ARG A 1 553 ? 25.091 -1.271 -23.800 1.00 81.12 553 ARG A N 1
ATOM 4488 C CA . ARG A 1 553 ? 25.162 -2.552 -24.514 1.00 81.12 553 ARG A CA 1
ATOM 4489 C C . ARG A 1 553 ? 23.820 -2.982 -25.097 1.00 81.12 553 ARG A C 1
ATOM 4491 O O . ARG A 1 553 ? 23.791 -3.452 -26.235 1.00 81.12 553 ARG A O 1
ATOM 4498 N N . MET A 1 554 ? 22.723 -2.790 -24.365 1.00 82.31 554 MET A N 1
ATOM 4499 C CA . MET A 1 554 ? 21.370 -3.038 -24.878 1.00 82.31 554 MET A CA 1
ATOM 4500 C C . MET A 1 554 ? 21.059 -2.135 -26.079 1.00 82.31 554 MET A C 1
ATOM 4502 O O . MET A 1 554 ? 20.629 -2.629 -27.121 1.00 82.31 554 MET A O 1
ATOM 4506 N N . LEU A 1 555 ? 21.369 -0.836 -25.991 1.00 82.00 555 LEU A N 1
ATOM 4507 C CA . LEU A 1 555 ? 21.191 0.093 -27.111 1.00 82.00 555 LEU A CA 1
ATOM 4508 C C . LEU A 1 555 ? 22.052 -0.284 -28.325 1.00 82.00 555 LEU A C 1
ATOM 4510 O O . LEU A 1 555 ? 21.578 -0.193 -29.455 1.00 82.00 555 LEU A O 1
ATOM 4514 N N . LEU A 1 556 ? 23.289 -0.749 -28.126 1.00 81.81 556 LEU A N 1
ATOM 4515 C CA . LEU A 1 556 ? 24.138 -1.226 -29.223 1.00 81.81 556 LEU A CA 1
ATOM 4516 C C . LEU A 1 556 ? 23.516 -2.419 -29.962 1.00 81.81 556 LEU A C 1
ATOM 4518 O O . LEU A 1 556 ? 23.631 -2.492 -31.182 1.00 81.81 556 LEU A O 1
ATOM 4522 N N . ARG A 1 557 ? 22.833 -3.334 -29.261 1.00 78.50 557 ARG A N 1
ATOM 4523 C CA . ARG A 1 557 ? 22.109 -4.450 -29.900 1.00 78.50 557 ARG A CA 1
ATOM 4524 C C . ARG A 1 557 ? 20.943 -3.952 -30.738 1.00 78.50 557 ARG A C 1
ATOM 4526 O O . ARG A 1 557 ? 20.809 -4.366 -31.883 1.00 78.50 557 ARG A O 1
ATOM 4533 N N . ILE A 1 558 ? 20.168 -3.011 -30.206 1.00 80.69 558 ILE A N 1
ATOM 4534 C CA . ILE A 1 558 ? 19.081 -2.363 -30.947 1.00 80.69 558 ILE A CA 1
ATOM 4535 C C . ILE A 1 558 ? 19.629 -1.692 -32.215 1.00 80.69 558 ILE A C 1
ATOM 4537 O O . ILE A 1 558 ? 19.058 -1.844 -33.294 1.00 80.69 558 ILE A O 1
ATOM 4541 N N . ARG A 1 559 ? 20.775 -1.002 -32.111 1.00 81.31 559 ARG A N 1
ATOM 4542 C CA . ARG A 1 559 ? 21.430 -0.321 -33.238 1.00 81.31 559 ARG A CA 1
ATOM 4543 C C . ARG A 1 559 ? 21.897 -1.272 -34.348 1.00 81.31 559 ARG A C 1
ATOM 4545 O O . ARG A 1 559 ? 21.995 -0.827 -35.484 1.00 81.31 559 ARG A O 1
ATOM 4552 N N . LYS A 1 560 ? 22.119 -2.569 -34.075 1.00 78.56 560 LYS A N 1
ATOM 4553 C CA . LYS A 1 560 ? 22.431 -3.567 -35.124 1.00 78.56 560 LYS A CA 1
ATOM 4554 C C . LYS A 1 560 ? 21.283 -3.757 -36.124 1.00 78.56 560 LYS A C 1
ATOM 4556 O O . LYS A 1 560 ? 21.510 -4.242 -37.228 1.00 78.56 560 LYS A O 1
ATOM 4561 N N . HIS A 1 561 ? 20.061 -3.376 -35.755 1.00 76.38 561 HIS A N 1
ATOM 4562 C CA . HIS A 1 561 ? 18.893 -3.398 -36.626 1.00 76.38 561 HIS A CA 1
ATOM 4563 C C . HIS A 1 561 ? 18.510 -1.966 -37.024 1.00 76.38 561 HIS A C 1
ATOM 4565 O O . HIS A 1 561 ? 17.531 -1.420 -36.517 1.00 76.38 561 HIS A O 1
ATOM 4571 N N . GLU A 1 562 ? 19.265 -1.353 -37.945 1.00 71.88 562 GLU A N 1
ATOM 4572 C CA . GLU A 1 562 ? 19.114 0.066 -38.328 1.00 71.88 562 GLU A CA 1
ATOM 4573 C C . GLU A 1 562 ? 17.666 0.462 -38.667 1.00 71.88 562 GLU A C 1
ATOM 4575 O O . GLU A 1 562 ? 17.164 1.480 -38.187 1.00 71.88 562 GLU A O 1
ATOM 4580 N N . ASN A 1 563 ? 16.942 -0.402 -39.386 1.00 78.12 563 ASN A N 1
ATOM 4581 C CA . ASN A 1 563 ? 15.542 -0.179 -39.771 1.00 78.12 563 ASN A CA 1
ATOM 4582 C C . ASN A 1 563 ? 14.570 -0.074 -38.576 1.00 78.12 563 ASN A C 1
ATOM 4584 O O . ASN A 1 563 ? 13.465 0.446 -38.723 1.00 78.12 563 ASN A O 1
ATOM 4588 N N . ALA A 1 564 ? 14.945 -0.580 -37.397 1.00 78.81 564 ALA A N 1
ATOM 4589 C CA . ALA A 1 564 ? 14.125 -0.530 -36.189 1.00 78.81 564 ALA A CA 1
ATOM 4590 C C . ALA A 1 564 ? 14.381 0.728 -35.338 1.00 78.81 564 ALA A C 1
ATOM 4592 O O . ALA A 1 564 ? 13.529 1.077 -34.518 1.00 78.81 564 ALA A O 1
ATOM 4593 N N . ILE A 1 565 ? 15.501 1.438 -35.540 1.00 85.62 565 ILE A N 1
ATOM 4594 C CA . ILE A 1 565 ? 15.937 2.546 -34.671 1.00 85.62 565 ILE A CA 1
ATOM 4595 C C . ILE A 1 565 ? 14.893 3.670 -34.568 1.00 85.62 565 ILE A C 1
ATOM 4597 O O . ILE A 1 565 ? 14.578 4.050 -33.437 1.00 85.62 565 ILE A O 1
ATOM 4601 N N . PRO A 1 566 ? 14.309 4.199 -35.666 1.00 87.88 566 PRO A N 1
ATOM 4602 C CA . PRO A 1 566 ? 13.327 5.282 -35.559 1.00 87.88 566 PRO A CA 1
ATOM 4603 C C . PRO A 1 566 ? 12.101 4.876 -34.736 1.00 87.88 566 PRO A C 1
ATOM 4605 O O . PRO A 1 566 ? 11.600 5.651 -33.923 1.00 87.88 566 PRO A O 1
ATOM 4608 N N . ARG A 1 567 ? 11.652 3.625 -34.894 1.00 87.50 567 ARG A N 1
ATOM 4609 C CA . ARG A 1 567 ? 10.516 3.078 -34.146 1.00 87.50 567 ARG A CA 1
ATOM 4610 C C . ARG A 1 567 ? 10.848 2.911 -32.668 1.00 87.50 567 ARG A C 1
ATOM 4612 O O . ARG A 1 567 ? 10.038 3.292 -31.831 1.00 87.50 567 ARG A O 1
ATOM 4619 N N . VAL A 1 568 ? 12.026 2.379 -32.347 1.00 89.94 568 VAL A N 1
ATOM 4620 C CA . VAL A 1 568 ? 12.469 2.214 -30.956 1.00 89.94 568 VAL A CA 1
ATOM 4621 C C . VAL A 1 568 ? 12.624 3.568 -30.271 1.00 89.94 568 VAL A C 1
ATOM 4623 O O . VAL A 1 568 ? 12.151 3.728 -29.152 1.00 89.94 568 VAL A O 1
ATOM 4626 N N . LYS A 1 569 ? 13.205 4.565 -30.951 1.00 89.94 569 LYS A N 1
ATOM 4627 C CA . LYS A 1 569 ? 13.279 5.939 -30.433 1.00 89.94 569 LYS A CA 1
ATOM 4628 C C . LYS A 1 569 ? 11.897 6.529 -30.170 1.00 89.94 569 LYS A C 1
ATOM 4630 O O . LYS A 1 569 ? 11.717 7.175 -29.146 1.00 89.94 569 LYS A O 1
ATOM 4635 N N . ASN A 1 570 ? 10.925 6.282 -31.049 1.00 90.12 570 ASN A N 1
ATOM 4636 C CA . ASN A 1 570 ? 9.555 6.739 -30.830 1.00 90.12 570 ASN A CA 1
ATOM 4637 C C . ASN A 1 570 ? 8.923 6.065 -29.595 1.00 90.12 570 ASN A C 1
ATOM 4639 O O . ASN A 1 570 ? 8.455 6.751 -28.695 1.00 90.12 570 ASN A O 1
ATOM 4643 N N . ILE A 1 571 ? 8.990 4.730 -29.500 1.00 92.00 571 ILE A N 1
ATOM 4644 C CA . ILE A 1 571 ? 8.427 3.966 -28.371 1.00 92.00 571 ILE A CA 1
ATOM 4645 C C . ILE A 1 571 ? 9.077 4.373 -27.046 1.00 92.00 571 ILE A C 1
ATOM 4647 O O . ILE A 1 571 ? 8.381 4.767 -26.113 1.00 92.00 571 ILE A O 1
ATOM 4651 N N . LEU A 1 572 ? 10.410 4.320 -26.967 1.00 91.69 572 LEU A N 1
ATOM 4652 C CA . LEU A 1 572 ? 11.135 4.686 -25.751 1.00 91.69 572 LEU A CA 1
ATOM 4653 C C . LEU A 1 572 ? 10.962 6.170 -25.418 1.00 91.69 572 LEU A C 1
ATOM 4655 O O . LEU A 1 572 ? 10.894 6.514 -24.243 1.00 91.69 572 LEU A O 1
ATOM 4659 N N . GLY A 1 573 ? 10.838 7.038 -26.426 1.00 91.81 573 GLY A N 1
ATOM 4660 C CA . GLY A 1 573 ? 10.528 8.455 -26.255 1.00 91.81 573 GLY A CA 1
ATOM 4661 C C . GLY A 1 573 ? 9.183 8.669 -25.570 1.00 91.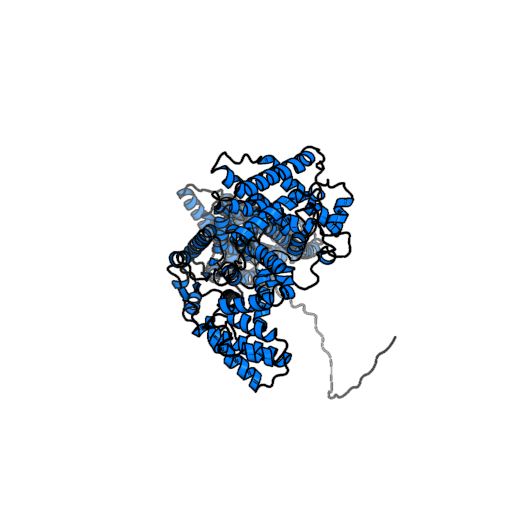81 573 GLY A C 1
ATOM 4662 O O . GLY A 1 573 ? 9.140 9.345 -24.545 1.00 91.81 573 GLY A O 1
ATOM 4663 N N . MET A 1 574 ? 8.117 8.030 -26.070 1.00 92.44 574 MET A N 1
ATOM 4664 C CA . MET A 1 574 ? 6.786 8.065 -25.448 1.00 92.44 574 MET A CA 1
ATOM 4665 C C . MET A 1 574 ? 6.838 7.558 -24.003 1.00 92.44 574 MET A C 1
ATOM 4667 O O . MET A 1 574 ? 6.390 8.255 -23.098 1.00 92.44 574 MET A O 1
ATOM 4671 N N . MET A 1 575 ? 7.456 6.397 -23.765 1.00 90.94 575 MET A N 1
ATOM 4672 C CA . MET A 1 575 ? 7.571 5.806 -22.424 1.00 90.94 575 MET A CA 1
ATOM 4673 C C . MET A 1 575 ? 8.370 6.677 -21.443 1.00 90.94 575 MET A C 1
ATOM 4675 O O . MET A 1 575 ? 8.040 6.741 -20.263 1.00 90.94 575 MET A O 1
ATOM 4679 N N . THR A 1 576 ? 9.414 7.355 -21.926 1.00 89.25 576 THR A N 1
ATOM 4680 C CA . THR A 1 576 ? 10.276 8.233 -21.116 1.00 89.25 576 THR A CA 1
ATOM 4681 C C . THR A 1 576 ? 9.491 9.429 -20.581 1.00 89.25 576 THR A C 1
ATOM 4683 O O . THR A 1 576 ? 9.638 9.799 -19.415 1.00 89.25 576 THR A O 1
ATOM 4686 N N . VAL A 1 577 ? 8.642 10.040 -21.414 1.00 88.69 577 VAL A N 1
ATOM 4687 C CA . VAL A 1 577 ? 7.949 11.292 -21.068 1.00 88.69 577 VAL A CA 1
ATOM 4688 C C . VAL A 1 577 ? 6.527 11.105 -20.548 1.00 88.69 577 VAL A C 1
ATOM 4690 O O . VAL A 1 577 ? 5.955 12.073 -20.028 1.00 88.69 577 VAL A O 1
ATOM 4693 N N . ALA A 1 578 ? 5.968 9.898 -20.695 1.00 88.88 578 ALA A N 1
ATOM 4694 C CA . ALA A 1 578 ? 4.605 9.576 -20.301 1.00 88.88 578 ALA A CA 1
ATOM 4695 C C . ALA A 1 578 ? 4.335 9.883 -18.820 1.00 88.88 578 ALA A C 1
ATOM 4697 O O . ALA A 1 578 ? 5.242 9.790 -17.998 1.00 88.88 578 ALA A O 1
ATOM 4698 N N . LYS A 1 579 ? 3.098 10.264 -18.481 1.00 82.94 579 LYS A N 1
ATOM 4699 C CA . LYS A 1 579 ? 2.693 10.682 -17.118 1.00 82.94 579 LYS A CA 1
ATOM 4700 C C . LYS A 1 579 ? 2.198 9.536 -16.232 1.00 82.94 579 LYS A C 1
ATOM 4702 O O . LYS A 1 579 ? 2.091 9.694 -15.019 1.00 82.94 579 LYS A O 1
ATOM 4707 N N . ARG A 1 580 ? 1.921 8.395 -16.860 1.00 83.44 580 ARG A N 1
ATOM 4708 C CA . ARG A 1 580 ? 1.694 7.089 -16.243 1.00 83.44 580 ARG A CA 1
ATOM 4709 C C . ARG A 1 580 ? 2.294 5.997 -17.135 1.00 83.44 580 ARG A C 1
ATOM 4711 O O . ARG A 1 580 ? 2.536 6.277 -18.316 1.00 83.44 580 ARG A O 1
ATOM 4718 N N . PRO A 1 581 ? 2.513 4.772 -16.626 1.00 83.00 581 PRO A N 1
ATOM 4719 C CA . PRO A 1 581 ? 2.771 3.617 -17.479 1.00 83.00 581 PRO A CA 1
ATOM 4720 C C . PRO A 1 581 ? 1.740 3.524 -18.614 1.00 83.00 581 PRO A C 1
ATOM 4722 O O . PRO A 1 581 ? 0.541 3.722 -18.391 1.00 83.00 581 PRO A O 1
ATOM 4725 N N . LEU A 1 582 ? 2.223 3.268 -19.830 1.00 86.56 582 LEU A N 1
ATOM 4726 C CA . LEU A 1 582 ? 1.379 3.112 -21.015 1.00 86.56 582 LEU A CA 1
ATOM 4727 C C . LEU A 1 582 ? 0.976 1.649 -21.164 1.00 86.56 582 LEU A C 1
ATOM 4729 O O . LEU A 1 582 ? 1.788 0.757 -20.921 1.00 86.56 582 LEU A O 1
ATOM 4733 N N . TRP A 1 583 ? -0.243 1.389 -21.619 1.00 84.62 583 TRP A N 1
ATOM 4734 C CA . TRP A 1 583 ? -0.646 0.045 -22.019 1.00 84.62 583 TRP A CA 1
ATOM 4735 C C . TRP A 1 583 ? -0.163 -0.286 -23.437 1.00 84.62 583 TRP A C 1
ATOM 4737 O O . TRP A 1 583 ? 0.036 0.592 -24.280 1.00 84.62 583 TRP A O 1
ATOM 4747 N N . LEU A 1 584 ? 0.002 -1.573 -23.739 1.00 84.31 584 LEU A N 1
ATOM 4748 C CA . LEU A 1 584 ? 0.458 -2.058 -25.042 1.00 84.31 584 LEU A CA 1
ATOM 4749 C C . LEU A 1 584 ? -0.457 -1.571 -26.169 1.00 84.31 584 LEU A C 1
ATOM 4751 O O . LEU A 1 584 ? 0.026 -1.127 -27.212 1.00 84.31 584 LEU A O 1
ATOM 4755 N N . HIS A 1 585 ? -1.772 -1.607 -25.936 1.00 79.88 585 HIS A N 1
ATOM 4756 C CA . HIS A 1 585 ? -2.762 -1.112 -26.886 1.00 79.88 585 HIS A CA 1
ATOM 4757 C C . HIS A 1 585 ? -2.649 0.406 -27.087 1.00 79.88 585 HIS A C 1
ATOM 4759 O O . HIS A 1 585 ? -2.784 0.862 -28.218 1.00 79.88 585 HIS A O 1
ATOM 4765 N N . GLU A 1 586 ? -2.320 1.184 -26.050 1.00 85.69 586 GLU A N 1
ATOM 4766 C CA . GLU A 1 586 ? -2.086 2.631 -26.163 1.00 85.69 586 GLU A CA 1
ATOM 4767 C C . GLU A 1 586 ? -0.850 2.931 -27.009 1.00 85.69 586 GLU A C 1
ATOM 4769 O O . GLU A 1 586 ? -0.910 3.777 -27.900 1.00 85.69 586 GLU A O 1
ATOM 4774 N N . ILE A 1 587 ? 0.253 2.205 -26.786 1.00 90.25 587 ILE A N 1
ATOM 4775 C CA . ILE A 1 587 ? 1.469 2.323 -27.605 1.00 90.25 587 ILE A CA 1
ATOM 4776 C C . ILE A 1 587 ? 1.152 1.961 -29.060 1.00 90.25 587 ILE A C 1
ATOM 4778 O O . ILE A 1 587 ? 1.544 2.683 -29.976 1.00 90.25 587 ILE A O 1
ATOM 4782 N N . GLN A 1 588 ? 0.418 0.870 -29.298 1.00 87.00 588 GLN A N 1
ATOM 4783 C CA . GLN A 1 588 ? 0.017 0.479 -30.649 1.00 87.00 588 GLN A CA 1
ATOM 4784 C C . GLN A 1 588 ? -0.895 1.527 -31.302 1.00 87.00 588 GLN A C 1
ATOM 4786 O O . GLN A 1 588 ? -0.689 1.872 -32.469 1.00 87.00 588 GLN A O 1
ATOM 4791 N N . GLY A 1 589 ? -1.873 2.055 -30.566 1.00 86.50 589 GLY A N 1
ATOM 4792 C CA . GLY A 1 589 ? -2.756 3.126 -31.019 1.00 86.50 589 GLY A CA 1
ATOM 4793 C C . GLY A 1 589 ? -1.958 4.363 -31.419 1.00 86.50 589 GLY A C 1
ATOM 4794 O O . GLY A 1 589 ? -2.064 4.814 -32.557 1.00 86.50 589 GLY A O 1
ATOM 4795 N N . ALA A 1 590 ? -1.065 4.824 -30.540 1.00 91.00 590 ALA A N 1
ATOM 4796 C CA . ALA A 1 590 ? -0.180 5.962 -30.770 1.00 91.00 590 ALA A CA 1
ATOM 4797 C C . ALA A 1 590 ? 0.672 5.807 -32.042 1.00 91.00 590 ALA A C 1
ATOM 4799 O O . ALA A 1 590 ? 0.775 6.730 -32.849 1.00 91.00 590 ALA A O 1
ATOM 4800 N N . LEU A 1 591 ? 1.243 4.621 -32.275 1.00 90.75 591 LEU A N 1
ATOM 4801 C CA . LEU A 1 591 ? 2.056 4.338 -33.467 1.00 90.75 591 LEU A CA 1
ATOM 4802 C C . LEU A 1 591 ? 1.249 4.253 -34.771 1.00 90.75 591 LEU A C 1
ATOM 4804 O O . LEU A 1 591 ? 1.816 4.387 -35.863 1.00 90.75 591 LEU A O 1
ATOM 4808 N N . SER A 1 592 ? -0.057 4.012 -34.665 1.00 89.62 592 SER A N 1
ATOM 4809 C CA . SER A 1 592 ? -0.964 3.874 -35.808 1.00 89.62 592 SER A CA 1
ATOM 4810 C C . SER A 1 592 ? -1.517 5.218 -36.288 1.00 89.62 592 SER A C 1
ATOM 4812 O O . SER A 1 592 ? -2.069 5.288 -37.385 1.00 89.62 592 SER A O 1
ATOM 4814 N N . ILE A 1 593 ? -1.339 6.286 -35.507 1.00 89.88 593 ILE A N 1
ATOM 4815 C CA . ILE A 1 593 ? -1.767 7.644 -35.850 1.00 89.88 593 ILE A CA 1
ATOM 4816 C C . ILE A 1 593 ? -0.867 8.219 -36.948 1.00 89.88 593 ILE A C 1
ATOM 4818 O O . ILE A 1 593 ? 0.366 8.182 -36.872 1.00 89.88 593 ILE A O 1
ATOM 4822 N N . ARG A 1 594 ? -1.497 8.782 -37.979 1.00 87.19 594 ARG A N 1
ATOM 4823 C CA . ARG A 1 594 ? -0.838 9.487 -39.076 1.00 87.19 594 ARG A CA 1
ATOM 4824 C C . ARG A 1 594 ? -1.238 10.957 -39.041 1.00 87.19 594 ARG A C 1
ATOM 4826 O O . ARG A 1 594 ? -2.382 11.317 -39.291 1.00 87.19 594 ARG A O 1
ATOM 4833 N N . LEU A 1 595 ? -0.270 11.804 -38.700 1.00 84.69 595 LEU A N 1
ATOM 4834 C CA . LEU A 1 595 ? -0.492 13.242 -38.542 1.00 84.69 595 LEU A CA 1
ATOM 4835 C C . LEU A 1 595 ? -0.763 13.937 -39.886 1.00 84.69 595 LEU A C 1
ATOM 4837 O O . LEU A 1 595 ? -1.607 14.826 -39.943 1.00 84.69 595 LEU A O 1
ATOM 4841 N N . ASP A 1 596 ? -0.101 13.496 -40.961 1.00 82.44 596 ASP A N 1
ATOM 4842 C CA . ASP A 1 596 ? -0.150 14.156 -42.275 1.00 82.44 596 ASP A CA 1
ATOM 4843 C C . ASP A 1 596 ? -1.525 14.072 -42.955 1.00 82.44 596 ASP A C 1
ATOM 4845 O O . ASP A 1 596 ? -1.956 15.014 -43.615 1.00 82.44 596 ASP A O 1
ATOM 4849 N N . ASP A 1 597 ? -2.217 12.940 -42.809 1.00 82.75 597 ASP A N 1
ATOM 4850 C CA . ASP A 1 597 ? -3.513 12.668 -43.446 1.00 82.75 597 ASP A CA 1
ATOM 4851 C C . ASP A 1 597 ? -4.675 12.600 -42.446 1.00 82.75 597 ASP A C 1
ATOM 4853 O O . ASP A 1 597 ? -5.796 12.265 -42.827 1.00 82.75 597 ASP A O 1
ATOM 4857 N N . LYS A 1 598 ? -4.405 12.930 -41.175 1.00 83.56 598 LYS A N 1
ATOM 4858 C CA . LYS A 1 598 ? -5.360 12.880 -40.062 1.00 83.56 598 LYS A CA 1
ATOM 4859 C C . LYS A 1 598 ? -6.118 11.548 -39.970 1.00 83.56 598 LYS A C 1
ATOM 4861 O O . LYS A 1 598 ? -7.331 11.522 -39.760 1.00 83.56 598 LYS A O 1
ATOM 4866 N N . SER A 1 599 ? -5.406 10.436 -40.153 1.00 85.19 599 SER A N 1
ATOM 4867 C CA . SER A 1 599 ? -5.990 9.093 -40.184 1.00 85.19 599 SER A CA 1
ATOM 4868 C C . SER A 1 599 ? -5.327 8.126 -39.200 1.00 85.19 599 SER A C 1
ATOM 4870 O O . SER A 1 599 ? -4.260 8.391 -38.638 1.00 85.19 599 SER A O 1
ATOM 4872 N N . ILE A 1 600 ? -5.976 6.982 -38.977 1.00 85.38 600 ILE A N 1
ATOM 4873 C CA . ILE A 1 600 ? -5.480 5.910 -38.110 1.00 85.38 600 ILE A CA 1
ATOM 4874 C C . ILE A 1 600 ? -5.342 4.648 -38.957 1.00 85.38 600 ILE A C 1
ATOM 4876 O O . ILE A 1 600 ? -6.326 4.123 -39.474 1.00 85.38 600 ILE A O 1
ATOM 4880 N N . ASP A 1 601 ? -4.113 4.159 -39.091 1.00 86.88 601 ASP A N 1
ATOM 4881 C CA . ASP A 1 601 ? -3.770 3.011 -39.929 1.00 86.88 601 ASP A CA 1
ATOM 4882 C C . ASP A 1 601 ? -3.284 1.837 -39.074 1.00 86.88 601 ASP A C 1
ATOM 4884 O O . ASP A 1 601 ? -2.097 1.512 -39.022 1.00 86.88 601 ASP A O 1
ATOM 4888 N N . LEU A 1 602 ? -4.220 1.218 -38.352 1.00 80.50 602 LEU A N 1
ATOM 4889 C CA . LEU A 1 602 ? -3.928 0.078 -37.478 1.00 80.50 602 LEU A CA 1
ATOM 4890 C C . LEU A 1 602 ? -3.516 -1.166 -38.266 1.00 80.50 602 LEU A C 1
ATOM 4892 O O . LEU A 1 602 ? -2.628 -1.892 -37.834 1.00 80.50 602 LEU A O 1
ATOM 4896 N N . GLU A 1 603 ? -4.121 -1.411 -39.427 1.00 80.88 603 GLU A N 1
ATOM 4897 C CA . GLU A 1 603 ? -3.904 -2.641 -40.193 1.00 80.88 603 GLU A CA 1
ATOM 4898 C C . GLU A 1 603 ? -2.469 -2.745 -40.728 1.00 80.88 603 GLU A C 1
ATOM 4900 O O . GLU A 1 603 ? -1.804 -3.768 -40.532 1.00 80.88 603 GLU A O 1
ATOM 4905 N N . HIS A 1 604 ? -1.948 -1.674 -41.337 1.00 84.06 604 HIS A N 1
ATOM 4906 C CA . HIS A 1 604 ? -0.603 -1.694 -41.914 1.00 84.06 604 HIS A CA 1
ATOM 4907 C C . HIS A 1 604 ? 0.492 -1.372 -40.887 1.00 84.06 604 HIS A C 1
ATOM 4909 O O . HIS A 1 604 ? 1.651 -1.738 -41.099 1.00 84.06 604 HIS A O 1
ATOM 4915 N N . ARG A 1 605 ? 0.155 -0.718 -39.762 1.00 85.12 605 ARG A N 1
ATOM 4916 C CA . ARG A 1 605 ? 1.116 -0.345 -38.704 1.00 85.12 605 ARG A CA 1
ATOM 4917 C C . ARG A 1 605 ? 1.056 -1.223 -37.451 1.00 85.12 605 ARG A C 1
ATOM 4919 O O . ARG A 1 605 ? 1.794 -0.948 -36.500 1.00 85.12 605 ARG A O 1
ATOM 4926 N N . LYS A 1 606 ? 0.255 -2.300 -37.442 1.00 84.44 606 LYS A N 1
ATOM 4927 C CA . LYS A 1 606 ? 0.216 -3.266 -36.329 1.00 84.44 606 LYS A CA 1
ATOM 4928 C C . LYS A 1 606 ? 1.597 -3.872 -36.085 1.00 84.44 606 LYS A C 1
ATOM 4930 O O . LYS A 1 606 ? 2.182 -4.529 -36.953 1.00 84.44 606 LYS A O 1
ATOM 4935 N N . ILE A 1 607 ? 2.115 -3.686 -34.875 1.00 84.19 607 ILE A N 1
ATOM 4936 C CA . ILE A 1 607 ? 3.308 -4.370 -34.405 1.00 84.19 607 ILE A CA 1
ATOM 4937 C C . ILE A 1 607 ? 2.964 -5.851 -34.221 1.00 84.19 607 ILE A C 1
ATOM 4939 O O . ILE A 1 607 ? 2.104 -6.217 -33.430 1.00 84.19 607 ILE A O 1
ATOM 4943 N N . ARG A 1 608 ? 3.667 -6.717 -34.958 1.00 82.12 608 ARG A N 1
ATOM 4944 C CA . ARG A 1 608 ? 3.501 -8.181 -34.874 1.00 82.12 608 ARG A CA 1
ATOM 4945 C C . ARG A 1 608 ? 4.495 -8.868 -33.940 1.00 82.12 608 ARG A C 1
ATOM 4947 O O . ARG A 1 608 ? 4.336 -10.041 -33.633 1.00 82.12 608 ARG A O 1
ATOM 4954 N N . LYS A 1 609 ? 5.563 -8.168 -33.554 1.00 82.75 609 LYS A N 1
ATOM 4955 C CA . LYS A 1 609 ? 6.596 -8.688 -32.651 1.00 82.75 609 LYS A CA 1
ATOM 4956 C C . LYS A 1 609 ? 6.323 -8.194 -31.239 1.00 82.75 609 LYS A C 1
ATOM 4958 O O . LYS A 1 609 ? 5.929 -7.049 -31.067 1.00 82.75 609 LYS A O 1
ATOM 4963 N N . HIS A 1 610 ? 6.616 -9.013 -30.240 1.00 82.62 610 HIS A N 1
ATOM 4964 C CA . HIS A 1 610 ? 6.563 -8.577 -28.848 1.00 82.62 610 HIS A CA 1
ATOM 4965 C C . HIS A 1 610 ? 7.440 -7.327 -28.625 1.00 82.62 610 HIS A C 1
ATOM 4967 O O . HIS A 1 610 ? 8.538 -7.249 -29.184 1.00 82.62 610 HIS A O 1
ATOM 4973 N N . LEU A 1 611 ? 7.005 -6.366 -27.799 1.00 83.12 611 LEU A N 1
ATOM 4974 C CA . LEU A 1 611 ? 7.754 -5.117 -27.563 1.00 83.12 611 LEU A CA 1
ATOM 4975 C C . LEU A 1 611 ? 9.183 -5.373 -27.076 1.00 83.12 611 LEU A C 1
ATOM 4977 O O . LEU A 1 611 ? 10.116 -4.726 -27.546 1.00 83.12 611 LEU A O 1
ATOM 4981 N N . LYS A 1 612 ? 9.374 -6.379 -26.217 1.00 82.25 612 LYS A N 1
ATOM 4982 C CA . LYS A 1 612 ? 10.705 -6.812 -25.759 1.00 82.25 612 LYS A CA 1
ATOM 4983 C C . LYS A 1 612 ? 11.624 -7.258 -26.907 1.00 82.25 612 LYS A C 1
ATOM 4985 O O . LYS A 1 612 ? 12.825 -7.051 -26.837 1.00 82.25 612 LYS A O 1
ATOM 4990 N N . ALA A 1 613 ? 11.082 -7.799 -28.001 1.00 80.31 613 ALA A N 1
ATOM 4991 C CA . ALA A 1 613 ? 11.870 -8.156 -29.185 1.00 80.31 613 ALA A CA 1
ATOM 4992 C C . ALA A 1 613 ? 12.255 -6.936 -30.047 1.00 80.31 613 ALA A C 1
ATOM 4994 O O . ALA A 1 613 ? 13.118 -7.045 -30.914 1.00 80.31 613 ALA A O 1
ATOM 4995 N N . ILE A 1 614 ? 11.599 -5.787 -29.848 1.00 83.12 614 ILE A N 1
ATOM 4996 C CA . ILE A 1 614 ? 11.857 -4.540 -30.583 1.00 83.12 614 ILE A CA 1
ATOM 4997 C C . ILE A 1 614 ? 12.784 -3.632 -29.775 1.00 83.12 614 ILE A C 1
ATOM 4999 O O . ILE A 1 614 ? 13.792 -3.157 -30.291 1.00 83.12 614 ILE A O 1
ATOM 5003 N N . CYS A 1 615 ? 12.441 -3.403 -28.509 1.00 84.25 615 CYS A N 1
ATOM 5004 C CA . CYS A 1 615 ? 13.151 -2.496 -27.614 1.00 84.25 615 CYS A CA 1
ATOM 5005 C C . CYS A 1 615 ? 14.215 -3.204 -26.758 1.00 84.25 615 CYS A C 1
ATOM 5007 O O . CYS A 1 615 ? 14.975 -2.533 -26.069 1.00 84.25 615 CYS A O 1
ATOM 5009 N N . GLY A 1 616 ? 14.299 -4.536 -26.792 1.00 80.94 616 GLY A N 1
ATOM 5010 C CA . GLY A 1 616 ? 15.180 -5.316 -25.920 1.00 80.94 616 GLY A CA 1
ATOM 5011 C C . GLY A 1 616 ? 14.717 -5.323 -24.459 1.00 80.94 616 GLY A C 1
ATOM 5012 O O . GLY A 1 616 ? 13.635 -4.840 -24.121 1.00 80.94 616 GLY A O 1
ATOM 5013 N N . SER A 1 617 ? 15.574 -5.830 -23.572 1.00 79.81 617 SER A N 1
ATOM 5014 C CA . SER A 1 617 ? 15.316 -5.915 -22.124 1.00 79.81 617 SER A CA 1
ATOM 5015 C C . SER A 1 617 ? 15.328 -4.575 -21.372 1.00 79.81 617 SER A C 1
ATOM 5017 O O . SER A 1 617 ? 15.226 -4.562 -20.151 1.00 79.81 617 SER A O 1
ATOM 5019 N N . ILE A 1 618 ? 15.407 -3.433 -22.068 1.00 84.00 618 ILE A N 1
ATOM 5020 C CA . ILE A 1 618 ? 15.197 -2.114 -21.445 1.00 84.00 618 ILE A CA 1
ATOM 5021 C C . ILE A 1 618 ? 13.714 -1.863 -21.108 1.00 84.00 618 ILE A C 1
ATOM 5023 O O . ILE A 1 618 ? 13.407 -0.970 -20.319 1.00 84.00 618 ILE A O 1
ATOM 5027 N N . VAL A 1 619 ? 12.808 -2.653 -21.697 1.00 86.88 619 VAL A N 1
ATOM 5028 C CA . VAL A 1 619 ? 11.355 -2.598 -21.497 1.00 86.88 619 VAL A CA 1
ATOM 5029 C C . VAL A 1 619 ? 10.864 -3.882 -20.830 1.00 86.88 619 VAL A C 1
ATOM 5031 O O . VAL A 1 619 ? 11.254 -4.985 -21.223 1.00 86.88 619 VAL A O 1
ATOM 5034 N N . GLU A 1 620 ? 9.956 -3.731 -19.871 1.00 84.75 620 GLU A N 1
ATOM 5035 C CA . GLU A 1 620 ? 9.162 -4.809 -19.287 1.00 84.75 620 GLU A CA 1
ATOM 5036 C C . GLU A 1 620 ? 7.694 -4.670 -19.699 1.00 84.75 620 GLU A C 1
ATOM 5038 O O . GLU A 1 620 ? 7.158 -3.564 -19.777 1.00 84.75 620 GLU A O 1
ATOM 5043 N N . VAL A 1 621 ? 7.059 -5.808 -19.984 1.00 82.19 621 VAL A N 1
ATOM 5044 C CA . VAL A 1 621 ? 5.616 -5.915 -20.233 1.00 82.19 621 VAL A CA 1
ATOM 5045 C C . VAL A 1 621 ? 5.050 -6.790 -19.120 1.00 82.19 621 VAL A C 1
ATOM 5047 O O . VAL A 1 621 ? 5.518 -7.917 -18.945 1.00 82.19 621 VAL A O 1
ATOM 5050 N N . HIS A 1 622 ? 4.108 -6.253 -18.348 1.00 76.50 622 HIS A N 1
ATOM 5051 C CA . HIS A 1 622 ? 3.484 -6.935 -17.208 1.00 76.50 622 HIS A CA 1
ATOM 5052 C C . HIS A 1 622 ? 2.203 -7.681 -17.628 1.00 76.50 622 HIS A C 1
ATOM 5054 O O . HIS A 1 622 ? 1.730 -7.517 -18.749 1.00 76.50 622 HIS A O 1
ATOM 5060 N N . GLU A 1 623 ? 1.615 -8.484 -16.731 1.00 58.78 623 GLU A N 1
ATOM 5061 C CA . GLU A 1 623 ? 0.472 -9.385 -17.018 1.00 58.78 623 GLU A CA 1
ATOM 5062 C C . GLU A 1 623 ? -0.796 -8.703 -17.581 1.00 58.78 623 GLU A C 1
ATOM 5064 O O . GLU A 1 623 ? -1.639 -9.378 -18.163 1.00 58.78 623 GLU A O 1
ATOM 5069 N N . TYR A 1 624 ? -0.930 -7.379 -17.439 1.00 60.19 624 TYR A N 1
ATOM 5070 C CA . TYR A 1 624 ? -2.062 -6.576 -17.945 1.00 60.19 624 TYR A CA 1
ATOM 5071 C C . TYR A 1 624 ? -1.686 -5.690 -19.123 1.00 60.19 624 TYR A C 1
ATOM 5073 O O . TYR A 1 624 ? -2.262 -4.617 -19.309 1.00 60.19 624 TYR A O 1
ATOM 5081 N N . ASP A 1 625 ? -0.658 -6.091 -19.864 1.00 72.75 625 ASP A N 1
ATOM 5082 C CA . ASP A 1 625 ? -0.131 -5.335 -20.991 1.00 72.75 625 ASP A CA 1
ATOM 5083 C C . ASP A 1 625 ? 0.324 -3.914 -20.619 1.00 72.75 625 ASP A C 1
ATOM 5085 O O . ASP A 1 625 ? 0.488 -3.069 -21.497 1.00 72.75 625 ASP A O 1
ATOM 5089 N N . SER A 1 626 ? 0.551 -3.608 -19.334 1.00 80.00 626 SER A N 1
ATOM 5090 C CA . SER A 1 626 ? 1.221 -2.366 -18.953 1.00 80.00 626 SER A CA 1
ATOM 5091 C C . SER A 1 626 ? 2.703 -2.474 -19.285 1.00 80.00 626 SER A C 1
ATOM 5093 O O . SER A 1 626 ? 3.353 -3.496 -19.049 1.00 80.00 626 SER A O 1
ATOM 5095 N N . VAL A 1 627 ? 3.230 -1.409 -19.877 1.00 84.56 627 VAL A N 1
ATOM 5096 C CA . VAL A 1 627 ? 4.580 -1.362 -20.419 1.00 84.56 627 VAL A CA 1
ATOM 5097 C C . VAL A 1 627 ? 5.374 -0.314 -19.659 1.00 84.56 627 VAL A C 1
ATOM 5099 O O . VAL A 1 627 ? 5.029 0.870 -19.636 1.00 84.56 627 VAL A O 1
ATOM 5102 N N . GLU A 1 628 ? 6.472 -0.752 -19.058 1.00 86.12 628 GLU A N 1
ATOM 5103 C CA . GLU A 1 628 ? 7.337 0.082 -18.232 1.00 86.12 628 GLU A CA 1
ATOM 5104 C C . GLU A 1 628 ? 8.794 -0.054 -18.677 1.00 86.12 628 GLU A C 1
ATOM 5106 O O . GLU A 1 628 ? 9.211 -1.044 -19.283 1.00 86.12 628 GLU A O 1
ATOM 5111 N N . LEU A 1 629 ? 9.595 0.971 -18.391 1.00 87.31 629 LEU A N 1
ATOM 5112 C CA . LEU A 1 629 ? 11.044 0.813 -18.451 1.00 87.31 629 LEU A CA 1
ATOM 5113 C C . LEU A 1 629 ? 11.470 -0.123 -17.317 1.00 87.31 629 LEU A C 1
ATOM 5115 O O . LEU A 1 629 ? 10.916 -0.050 -16.224 1.00 87.31 629 LEU A O 1
ATOM 5119 N N . ILE A 1 630 ? 12.497 -0.943 -17.549 1.00 83.31 630 ILE A N 1
ATOM 5120 C CA . ILE A 1 630 ? 12.973 -1.947 -16.578 1.00 83.31 630 ILE A CA 1
ATOM 5121 C C . ILE A 1 630 ? 13.273 -1.368 -15.185 1.00 83.31 630 ILE A C 1
ATOM 5123 O O . ILE A 1 630 ? 13.220 -2.079 -14.184 1.00 83.31 630 ILE A O 1
ATOM 5127 N N . HIS A 1 631 ? 13.628 -0.081 -15.120 1.00 83.50 631 HIS A N 1
ATOM 5128 C CA . HIS A 1 631 ? 13.790 0.680 -13.887 1.00 83.50 631 HIS A CA 1
ATOM 5129 C C . HIS A 1 631 ? 13.886 2.184 -14.197 1.00 83.50 631 HIS A C 1
ATOM 5131 O O . HIS A 1 631 ? 14.268 2.562 -15.308 1.00 83.50 631 HIS A O 1
ATOM 5137 N N . HIS A 1 632 ? 13.655 3.057 -13.211 1.00 80.00 632 HIS A N 1
ATOM 5138 C CA . HIS A 1 632 ? 13.772 4.513 -13.394 1.00 80.00 632 HIS A CA 1
ATOM 5139 C C . HIS A 1 632 ? 15.164 4.962 -13.867 1.00 80.00 632 HIS A C 1
ATOM 5141 O O . HIS A 1 632 ? 15.292 5.909 -14.638 1.00 80.00 632 HIS A O 1
ATOM 5147 N N . THR A 1 633 ? 16.216 4.238 -13.472 1.00 83.75 633 THR A N 1
ATOM 5148 C CA . THR A 1 633 ? 17.600 4.490 -13.910 1.00 83.75 633 THR A CA 1
ATOM 5149 C C . THR A 1 633 ? 17.777 4.344 -15.421 1.00 83.75 633 THR A C 1
ATOM 5151 O O . THR A 1 633 ? 18.655 4.989 -15.986 1.00 83.75 633 THR A O 1
ATOM 5154 N N . ALA A 1 634 ? 16.942 3.538 -16.090 1.00 85.50 634 ALA A N 1
ATOM 5155 C CA . ALA A 1 634 ? 16.957 3.423 -17.545 1.00 85.50 634 ALA A CA 1
ATOM 5156 C C . ALA A 1 634 ? 16.490 4.725 -18.204 1.00 85.50 634 ALA A C 1
ATOM 5158 O O . ALA A 1 634 ? 17.093 5.160 -19.180 1.00 85.50 634 ALA A O 1
ATOM 5159 N N . LYS A 1 635 ? 15.470 5.386 -17.643 1.00 86.12 635 LYS A N 1
ATOM 5160 C CA . LYS A 1 635 ? 15.012 6.694 -18.124 1.00 86.12 635 LYS A CA 1
ATOM 5161 C C . LYS A 1 635 ? 16.129 7.730 -18.025 1.00 86.12 635 LYS A C 1
ATOM 5163 O O . LYS A 1 635 ? 16.467 8.361 -19.020 1.00 86.12 635 LYS A O 1
ATOM 5168 N N . THR A 1 636 ? 16.748 7.844 -16.847 1.00 83.38 636 THR A N 1
ATOM 5169 C CA . THR A 1 636 ? 17.859 8.779 -16.620 1.00 83.38 636 THR A CA 1
ATOM 5170 C C . THR A 1 636 ? 19.002 8.531 -17.604 1.00 83.38 636 THR A C 1
ATOM 5172 O O . THR A 1 636 ? 19.537 9.476 -18.172 1.00 83.38 636 THR A O 1
ATOM 5175 N N . PHE A 1 637 ? 19.342 7.266 -17.864 1.00 85.94 637 PHE A N 1
ATOM 5176 C CA . PHE A 1 637 ? 20.357 6.904 -18.852 1.00 85.94 637 PHE A CA 1
ATOM 5177 C C . PHE A 1 637 ? 19.987 7.330 -20.283 1.00 85.94 637 PHE A C 1
ATOM 5179 O O . PHE A 1 637 ? 20.824 7.874 -21.008 1.00 85.94 637 PHE A O 1
ATOM 5186 N N . LEU A 1 638 ? 18.736 7.117 -20.702 1.00 85.88 638 LEU A N 1
ATOM 5187 C CA . LEU A 1 638 ? 18.264 7.481 -22.044 1.00 85.88 638 LEU A CA 1
ATOM 5188 C C . LEU A 1 638 ? 18.353 8.992 -22.320 1.00 85.88 638 LEU A C 1
ATOM 5190 O O . LEU A 1 638 ? 18.552 9.374 -23.473 1.00 85.88 638 LEU A O 1
ATOM 5194 N N . GLU A 1 639 ? 18.250 9.821 -21.279 1.00 83.38 639 GLU A N 1
ATOM 5195 C CA . GLU A 1 639 ? 18.305 11.290 -21.346 1.00 83.38 639 GLU A CA 1
ATOM 5196 C C . GLU A 1 639 ? 19.740 11.861 -21.265 1.00 83.38 639 GLU A C 1
ATOM 5198 O O . GLU A 1 639 ? 19.983 13.017 -21.619 1.00 83.38 639 GLU A O 1
ATOM 5203 N N . GLN A 1 640 ? 20.715 11.072 -20.804 1.00 81.00 640 GLN A N 1
ATOM 5204 C CA . GLN A 1 640 ? 22.083 11.534 -20.546 1.00 81.00 640 GLN A CA 1
ATOM 5205 C C . GLN A 1 640 ? 22.938 11.711 -21.816 1.00 81.00 640 GLN A C 1
ATOM 5207 O O . GLN A 1 640 ? 22.835 10.977 -22.794 1.00 81.00 640 GLN A O 1
ATOM 5212 N N . THR A 1 641 ? 23.897 12.643 -21.776 1.00 64.38 641 THR A N 1
ATOM 5213 C CA . THR A 1 641 ? 24.795 12.947 -22.910 1.00 64.38 641 THR A CA 1
ATOM 5214 C C . THR A 1 641 ? 25.631 11.751 -23.370 1.00 64.38 641 THR A C 1
ATOM 5216 O O . THR A 1 641 ? 25.918 11.616 -24.555 1.00 64.38 641 THR A O 1
ATOM 5219 N N . HIS A 1 642 ? 26.015 10.855 -22.459 1.00 67.25 642 HIS A N 1
ATOM 5220 C CA . HIS A 1 642 ? 26.841 9.690 -22.791 1.00 67.25 642 HIS A CA 1
ATOM 5221 C C . HIS A 1 642 ? 26.062 8.544 -23.458 1.00 67.25 642 HIS A C 1
ATOM 5223 O O . HIS A 1 642 ? 26.689 7.644 -24.009 1.00 67.25 642 HIS A O 1
ATOM 5229 N N . SER A 1 643 ? 24.723 8.577 -23.461 1.00 65.44 643 SER A N 1
ATOM 5230 C CA . SER A 1 643 ? 23.905 7.740 -24.351 1.00 65.44 643 SER A CA 1
ATOM 5231 C C . SER A 1 643 ? 23.698 8.393 -25.728 1.00 65.44 643 SER A C 1
ATOM 5233 O O . SER A 1 643 ? 22.884 7.921 -26.522 1.00 65.44 643 SER A O 1
ATOM 5235 N N . GLU A 1 644 ? 24.443 9.473 -26.011 1.00 72.19 644 GLU A N 1
ATOM 5236 C CA . GLU A 1 644 ? 24.249 10.394 -27.139 1.00 72.19 644 GLU A CA 1
ATOM 5237 C C . GLU A 1 644 ? 22.865 11.061 -27.104 1.00 72.19 644 GLU A C 1
ATOM 5239 O O . GLU A 1 644 ? 22.305 11.362 -28.157 1.00 72.19 644 GLU A O 1
ATOM 5244 N N . GLN A 1 645 ? 22.296 11.248 -25.899 1.00 71.38 645 GLN A N 1
ATOM 5245 C CA . GLN A 1 645 ? 20.900 11.656 -25.703 1.00 71.38 645 GLN A CA 1
ATOM 5246 C C . GLN A 1 645 ? 19.978 10.812 -26.581 1.00 71.38 645 GLN A C 1
ATOM 5248 O O . GLN A 1 645 ? 19.247 11.333 -27.430 1.00 71.38 645 GLN A O 1
ATOM 5253 N N . PHE A 1 646 ? 20.068 9.483 -26.425 1.00 81.56 646 PHE A N 1
ATOM 5254 C CA . PHE A 1 646 ? 19.320 8.553 -27.269 1.00 81.56 646 PHE A CA 1
ATOM 5255 C C . PHE A 1 646 ? 17.841 8.951 -27.350 1.00 81.56 646 PHE A C 1
ATOM 5257 O O . PHE A 1 646 ? 17.260 8.884 -28.440 1.00 81.56 646 PHE A O 1
ATOM 5264 N N . ILE A 1 647 ? 17.298 9.436 -26.223 1.00 87.19 647 ILE A N 1
ATOM 5265 C CA . ILE A 1 647 ? 16.051 10.190 -26.121 1.00 87.19 647 ILE A CA 1
ATOM 5266 C C . ILE A 1 647 ? 16.340 11.606 -25.607 1.00 87.19 647 ILE A C 1
ATOM 5268 O O . ILE A 1 647 ? 16.899 11.795 -24.532 1.00 87.19 647 ILE A O 1
ATOM 5272 N N . ASN A 1 648 ? 15.880 12.617 -26.340 1.00 87.56 648 ASN A N 1
ATOM 5273 C CA . ASN A 1 648 ? 15.803 13.984 -25.837 1.00 87.56 648 ASN A CA 1
ATOM 5274 C C . ASN A 1 648 ? 14.405 14.207 -25.234 1.00 87.56 648 ASN A C 1
ATOM 5276 O O . ASN A 1 648 ? 13.411 14.178 -25.964 1.00 87.56 648 ASN A O 1
ATOM 5280 N N . ALA A 1 649 ? 14.328 14.398 -23.914 1.00 84.94 649 ALA A N 1
ATOM 5281 C CA . ALA A 1 649 ? 13.062 14.494 -23.183 1.00 84.94 649 ALA A CA 1
ATOM 5282 C C . ALA A 1 649 ? 12.196 15.689 -23.614 1.00 84.94 649 ALA A C 1
ATOM 5284 O O . ALA A 1 649 ? 10.970 15.566 -23.656 1.00 84.94 649 ALA A O 1
ATOM 5285 N N . ASP A 1 650 ? 12.803 16.820 -23.979 1.00 83.06 650 ASP A N 1
ATOM 5286 C CA . ASP A 1 650 ? 12.062 17.996 -24.441 1.00 83.06 650 ASP A CA 1
ATOM 5287 C C . ASP A 1 650 ? 11.425 17.728 -25.807 1.00 83.06 650 ASP A C 1
ATOM 5289 O O . ASP A 1 650 ? 10.225 17.935 -25.983 1.00 83.06 650 ASP A O 1
ATOM 5293 N N . ILE A 1 651 ? 12.196 17.186 -26.757 1.00 84.81 651 ILE A N 1
ATOM 5294 C CA . ILE A 1 651 ? 11.684 16.786 -28.078 1.00 84.81 651 ILE A CA 1
ATOM 5295 C C . ILE A 1 651 ? 10.592 15.719 -27.926 1.00 84.81 651 ILE A C 1
ATOM 5297 O O . ILE A 1 651 ? 9.543 15.816 -28.557 1.00 84.81 651 ILE A O 1
ATOM 5301 N N . ALA A 1 652 ? 10.799 14.718 -27.069 1.00 89.44 652 ALA A N 1
ATOM 5302 C CA . ALA A 1 652 ? 9.815 13.667 -26.838 1.00 89.44 652 ALA A CA 1
ATOM 5303 C C . ALA A 1 652 ? 8.516 14.209 -26.209 1.00 89.44 652 ALA A C 1
ATOM 5305 O O . ALA A 1 652 ? 7.436 13.829 -26.658 1.00 89.44 652 ALA A O 1
ATOM 5306 N N . ASN A 1 653 ? 8.584 15.137 -25.242 1.00 86.69 653 ASN A N 1
ATOM 5307 C CA . ASN A 1 653 ? 7.388 15.794 -24.693 1.00 86.69 653 ASN A CA 1
ATOM 5308 C C . ASN A 1 653 ? 6.654 16.613 -25.763 1.00 86.69 653 ASN A C 1
ATOM 5310 O O . ASN A 1 653 ? 5.425 16.556 -25.825 1.00 86.69 653 ASN A O 1
ATOM 5314 N N . ARG A 1 6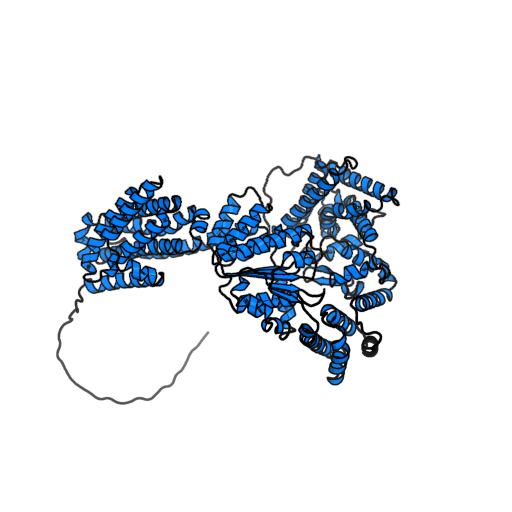54 ? 7.387 17.333 -26.625 1.00 83.75 654 ARG A N 1
ATOM 5315 C CA . ARG A 1 654 ? 6.801 18.090 -27.742 1.00 83.75 654 ARG A CA 1
ATOM 5316 C C . ARG A 1 654 ? 6.100 17.186 -28.754 1.00 83.75 654 ARG A C 1
ATOM 5318 O O . ARG A 1 654 ? 4.969 17.470 -29.155 1.00 83.75 654 ARG A O 1
ATOM 5325 N N . ASN A 1 655 ? 6.728 16.066 -29.105 1.00 88.50 655 ASN A N 1
ATOM 5326 C CA . ASN A 1 655 ? 6.136 15.053 -29.975 1.00 88.50 655 ASN A CA 1
ATOM 5327 C C . ASN A 1 655 ? 4.875 14.451 -29.346 1.00 88.50 655 ASN A C 1
ATOM 5329 O O . ASN A 1 655 ? 3.867 14.319 -30.032 1.00 88.50 655 ASN A O 1
ATOM 5333 N N . MET A 1 656 ? 4.902 14.146 -28.044 1.00 90.44 656 MET A N 1
ATOM 5334 C CA . MET A 1 656 ? 3.751 13.589 -27.329 1.00 90.44 656 MET A CA 1
ATOM 5335 C C . MET A 1 656 ? 2.580 14.577 -27.279 1.00 90.44 656 MET A C 1
ATOM 5337 O O . MET A 1 656 ? 1.452 14.206 -27.579 1.00 90.44 656 MET A O 1
ATOM 5341 N N . ALA A 1 657 ? 2.837 15.854 -26.983 1.00 84.94 657 ALA A N 1
ATOM 5342 C CA . ALA A 1 657 ? 1.816 16.903 -27.034 1.00 84.94 657 ALA A CA 1
ATOM 5343 C C . ALA A 1 657 ? 1.218 17.057 -28.441 1.00 84.94 657 ALA A C 1
ATOM 5345 O O . ALA A 1 657 ? -0.001 17.101 -28.584 1.00 84.94 657 ALA A O 1
ATOM 5346 N N . THR A 1 658 ? 2.066 17.096 -29.473 1.00 85.25 658 THR A N 1
ATOM 5347 C CA . THR A 1 658 ? 1.627 17.197 -30.874 1.00 85.25 658 THR A CA 1
ATOM 5348 C C . THR A 1 658 ? 0.779 16.001 -31.274 1.00 85.25 658 THR A C 1
ATOM 5350 O O . THR A 1 658 ? -0.276 16.186 -31.878 1.00 85.25 658 THR A O 1
ATOM 5353 N N . LEU A 1 659 ? 1.196 14.793 -30.895 1.00 89.81 659 LEU A N 1
ATOM 5354 C CA . LEU A 1 659 ? 0.462 13.561 -31.146 1.00 89.81 659 LEU A CA 1
ATOM 5355 C C . LEU A 1 659 ? -0.912 13.582 -30.470 1.00 89.81 659 LEU A C 1
ATOM 5357 O O . LEU A 1 659 ? -1.914 13.418 -31.160 1.00 89.81 659 LEU A O 1
ATOM 5361 N N . CYS A 1 660 ? -0.965 13.841 -29.157 1.00 86.56 660 CYS A N 1
ATOM 5362 C CA . CYS A 1 660 ? -2.215 13.879 -28.398 1.00 86.56 660 CYS A CA 1
ATOM 5363 C C . CYS A 1 660 ? -3.176 14.939 -28.951 1.00 86.56 660 CYS A C 1
ATOM 5365 O O . CYS A 1 660 ? -4.339 14.644 -29.203 1.00 86.56 660 CYS A O 1
ATOM 5367 N N . MET A 1 661 ? -2.700 16.168 -29.177 1.00 77.00 661 MET A N 1
ATOM 5368 C CA . MET A 1 661 ? -3.552 17.257 -29.665 1.00 77.00 661 MET A CA 1
ATOM 5369 C C . MET A 1 661 ? -4.034 17.004 -31.092 1.00 77.00 661 MET A C 1
ATOM 5371 O O . MET A 1 661 ? -5.211 17.199 -31.379 1.00 77.00 661 MET A O 1
ATOM 5375 N N . SER A 1 662 ? -3.151 16.533 -31.976 1.00 82.44 662 SER A N 1
ATOM 5376 C CA . SER A 1 662 ? -3.513 16.245 -33.369 1.00 82.44 662 SER A CA 1
ATOM 5377 C C . SER A 1 662 ? -4.538 15.145 -33.453 1.00 82.44 662 SER A C 1
ATOM 5379 O O . SER A 1 662 ? -5.546 15.315 -34.134 1.00 82.44 662 SER A O 1
ATOM 5381 N N . TYR A 1 663 ? -4.315 14.074 -32.699 1.00 82.06 663 TYR A N 1
ATOM 5382 C CA . TYR A 1 663 ? -5.257 12.984 -32.578 1.00 82.06 663 TYR A CA 1
ATOM 5383 C C . TYR A 1 663 ? -6.648 13.492 -32.190 1.00 82.06 663 TYR A C 1
ATOM 5385 O O . TYR A 1 663 ? -7.595 13.221 -32.918 1.00 82.06 663 TYR A O 1
ATOM 5393 N N . LEU A 1 664 ? -6.752 14.343 -31.159 1.00 74.69 664 LEU A N 1
ATOM 5394 C CA . LEU A 1 664 ? -8.009 14.958 -30.702 1.00 74.69 664 LEU A CA 1
ATOM 5395 C C . LEU A 1 664 ? -8.724 15.840 -31.748 1.00 74.69 664 LEU A C 1
ATOM 5397 O O . LEU A 1 664 ? -9.882 16.187 -31.539 1.00 74.69 664 LEU A O 1
ATOM 5401 N N . THR A 1 665 ? -8.084 16.186 -32.872 1.00 73.38 665 THR A N 1
ATOM 5402 C CA . THR A 1 665 ? -8.718 16.922 -33.990 1.00 73.38 665 THR A CA 1
ATOM 5403 C C . THR A 1 665 ? -9.198 16.037 -35.140 1.00 73.38 665 THR A C 1
ATOM 5405 O O . THR A 1 665 ? -9.663 16.563 -36.151 1.00 73.38 665 THR A O 1
ATOM 5408 N N . PHE A 1 666 ? -9.040 14.714 -35.054 1.00 78.38 666 PHE A N 1
ATOM 5409 C CA . PHE A 1 666 ? -9.416 13.817 -36.147 1.00 78.38 666 PHE A CA 1
ATOM 5410 C C . PHE A 1 666 ? -10.936 13.687 -36.256 1.00 78.38 666 PHE A C 1
ATOM 5412 O O . PHE A 1 666 ? -11.639 13.583 -35.250 1.00 78.38 666 PHE A O 1
ATOM 5419 N N . ASP A 1 667 ? -11.438 13.592 -37.489 1.00 71.00 667 ASP A N 1
ATOM 5420 C CA . ASP A 1 667 ? -12.876 13.489 -37.766 1.00 71.00 667 ASP A CA 1
ATOM 5421 C C . ASP A 1 667 ? -13.519 12.290 -37.056 1.00 71.00 667 ASP A C 1
ATOM 5423 O O . ASP A 1 667 ? -14.654 12.379 -36.600 1.00 71.00 667 ASP A O 1
ATOM 5427 N N . CYS A 1 668 ? -12.781 11.184 -36.888 1.00 65.44 668 CYS A N 1
ATOM 5428 C CA . CYS A 1 668 ? -13.255 9.998 -36.173 1.00 65.44 668 CYS A CA 1
ATOM 5429 C C . CYS A 1 668 ? -13.554 10.252 -34.687 1.00 65.44 668 CYS A C 1
ATOM 5431 O O . CYS A 1 668 ? -14.357 9.530 -34.101 1.00 65.44 668 CYS A O 1
ATOM 5433 N N . ILE A 1 669 ? -12.934 11.261 -34.075 1.00 65.88 669 ILE A N 1
ATOM 5434 C CA . ILE A 1 669 ? -13.185 11.663 -32.684 1.00 65.88 669 ILE A CA 1
ATOM 5435 C C . ILE A 1 669 ? -14.344 12.668 -32.612 1.00 65.88 669 ILE A C 1
ATOM 5437 O O . ILE A 1 669 ? -15.026 12.751 -31.595 1.00 65.88 669 ILE A O 1
ATOM 5441 N N . ALA A 1 670 ? -14.626 13.374 -33.708 1.00 56.81 670 ALA A N 1
ATOM 5442 C CA . ALA A 1 670 ? -15.738 14.315 -33.834 1.00 56.81 670 ALA A CA 1
ATOM 5443 C C . ALA A 1 670 ? -17.098 13.670 -34.169 1.00 56.81 670 ALA A C 1
ATOM 5445 O O . ALA A 1 670 ? -18.100 14.381 -34.243 1.00 56.81 670 ALA A O 1
ATOM 5446 N N . LEU A 1 671 ? -17.147 12.353 -34.408 1.00 56.00 671 LEU A N 1
ATOM 5447 C CA . LEU A 1 671 ? -18.380 11.636 -34.755 1.00 56.00 671 LEU A CA 1
ATOM 5448 C C . LEU A 1 671 ? -19.363 11.579 -33.570 1.00 56.00 671 LEU A C 1
ATOM 5450 O O . LEU A 1 671 ? -18.984 11.259 -32.448 1.00 56.00 671 LEU A O 1
ATOM 5454 N N . GLU A 1 672 ? -20.649 11.826 -33.840 1.00 50.41 672 GLU A N 1
ATOM 5455 C CA . GLU A 1 672 ? -21.734 11.675 -32.860 1.00 50.41 672 GLU A CA 1
ATOM 5456 C C . GLU A 1 672 ? -22.020 10.194 -32.530 1.00 50.41 672 GLU A C 1
ATOM 5458 O O . GLU A 1 672 ? -21.985 9.329 -33.407 1.00 50.41 672 GLU A O 1
ATOM 5463 N N . PHE A 1 673 ? -22.390 9.914 -31.274 1.00 44.44 673 PHE A N 1
ATOM 5464 C CA . PHE A 1 673 ? -22.678 8.579 -30.716 1.00 44.44 673 PHE A CA 1
ATOM 5465 C C . PHE A 1 673 ? -23.660 7.713 -31.507 1.00 44.44 673 PHE A C 1
ATOM 5467 O O . PHE A 1 673 ? -23.544 6.492 -31.519 1.00 44.44 673 PHE A O 1
ATOM 5474 N N . ASN A 1 674 ? -24.636 8.335 -32.167 1.00 49.28 674 ASN A N 1
ATOM 5475 C CA . ASN A 1 674 ? -25.661 7.617 -32.924 1.00 49.28 674 ASN A CA 1
ATOM 5476 C C . ASN A 1 674 ? -25.159 7.146 -34.297 1.00 49.28 674 ASN A C 1
ATOM 5478 O O . ASN A 1 674 ? -25.926 6.570 -35.071 1.00 49.28 674 ASN A O 1
ATOM 5482 N N . ASN A 1 675 ? -23.888 7.396 -34.626 1.00 61.75 675 ASN A N 1
ATOM 5483 C CA . ASN A 1 675 ? -23.296 6.935 -35.866 1.00 61.75 675 ASN A CA 1
ATOM 5484 C C . ASN A 1 675 ? -22.896 5.447 -35.749 1.00 61.75 675 ASN A C 1
ATOM 5486 O O . ASN A 1 675 ? -21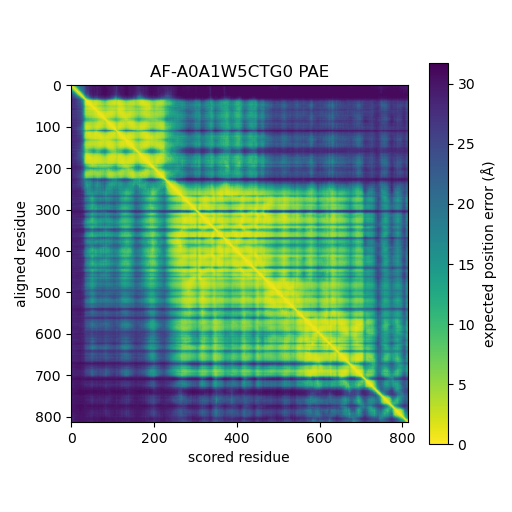.974 5.124 -35.000 1.00 61.75 675 ASN A O 1
ATOM 5490 N N . PRO A 1 676 ? -23.499 4.527 -36.527 1.00 63.91 676 PRO A N 1
ATOM 5491 C CA . PRO A 1 676 ? -23.134 3.104 -36.517 1.00 63.91 676 PRO A CA 1
ATOM 5492 C C . PRO A 1 676 ? -21.668 2.835 -36.911 1.00 63.91 676 PRO A C 1
ATOM 5494 O O . PRO A 1 676 ? -21.146 1.742 -36.686 1.00 63.91 676 PRO A O 1
ATOM 5497 N N . GLU A 1 677 ? -20.975 3.818 -37.490 1.00 66.50 677 GLU A N 1
ATOM 5498 C CA . GLU A 1 677 ? -19.548 3.745 -37.792 1.00 66.50 677 GLU A CA 1
ATOM 5499 C C . GLU A 1 677 ? -18.661 3.842 -36.537 1.00 66.50 677 GLU A C 1
ATOM 5501 O O . GLU A 1 677 ? -17.567 3.277 -36.529 1.00 66.50 677 GLU A O 1
ATOM 5506 N N . TYR A 1 678 ? -19.144 4.469 -35.458 1.00 61.69 678 TYR A N 1
ATOM 5507 C CA . TYR A 1 678 ? -18.427 4.623 -34.186 1.00 61.69 678 TYR A CA 1
ATOM 5508 C C . TYR A 1 678 ? -18.015 3.266 -33.592 1.00 61.69 678 TYR A C 1
ATOM 5510 O O . TYR A 1 678 ? -16.832 2.966 -33.433 1.00 61.69 678 TYR A O 1
ATOM 5518 N N . LEU A 1 679 ? -18.996 2.389 -33.389 1.00 58.84 679 LEU A N 1
ATOM 5519 C CA . LEU A 1 679 ? -18.849 0.987 -32.989 1.00 58.84 679 LEU A CA 1
ATOM 5520 C C . LEU A 1 679 ? -17.792 0.219 -33.771 1.00 58.84 679 LEU A C 1
ATOM 5522 O O . LEU A 1 679 ? -16.995 -0.547 -33.225 1.00 58.84 679 LEU A O 1
ATOM 5526 N N . LYS A 1 680 ? -17.818 0.401 -35.091 1.00 67.62 680 LYS A N 1
ATOM 5527 C CA . LYS A 1 680 ? -16.911 -0.281 -36.005 1.00 67.62 680 LYS A CA 1
ATOM 5528 C C . LYS A 1 680 ? -15.476 0.194 -35.785 1.00 67.62 680 LYS A C 1
ATOM 5530 O O . LYS A 1 680 ? -14.564 -0.622 -35.855 1.00 67.62 680 LYS A O 1
ATOM 5535 N N . ARG A 1 681 ? -15.278 1.481 -35.497 1.00 69.31 681 ARG A N 1
ATOM 5536 C CA . ARG A 1 681 ? -13.970 2.090 -35.210 1.00 69.31 681 ARG A CA 1
ATOM 5537 C C . ARG A 1 681 ? -13.447 1.722 -33.820 1.00 69.31 681 ARG A C 1
ATOM 5539 O O . ARG A 1 681 ? -12.271 1.391 -33.696 1.00 69.31 681 ARG A O 1
ATOM 5546 N N . VAL A 1 682 ? -14.324 1.649 -32.813 1.00 64.56 682 VAL A N 1
ATOM 5547 C CA . VAL A 1 682 ? -14.012 1.089 -31.481 1.00 64.56 682 VAL A CA 1
ATOM 5548 C C . VAL A 1 682 ? -13.496 -0.338 -31.602 1.00 64.56 682 VAL A C 1
ATOM 5550 O O . VAL A 1 682 ? -12.397 -0.625 -31.138 1.00 64.56 682 VAL A O 1
ATOM 5553 N N . LYS A 1 683 ? -14.234 -1.212 -32.294 1.00 62.47 683 LYS A N 1
ATOM 5554 C CA . LYS A 1 683 ? -13.834 -2.616 -32.495 1.00 62.47 683 LYS A CA 1
ATOM 5555 C C . LYS A 1 683 ? -12.559 -2.776 -33.325 1.00 62.47 683 LYS A C 1
ATOM 5557 O O . LYS A 1 683 ? -11.875 -3.779 -33.185 1.00 62.47 683 LYS A O 1
ATOM 5562 N N . LYS A 1 684 ? -12.245 -1.811 -34.193 1.00 69.06 684 LYS A N 1
ATOM 5563 C CA . LYS A 1 684 ? -10.986 -1.781 -34.954 1.00 69.06 684 LYS A CA 1
ATOM 5564 C C . LYS A 1 684 ? -9.786 -1.336 -34.130 1.00 69.06 684 LYS A C 1
ATOM 5566 O O . LYS A 1 684 ? -8.663 -1.570 -34.559 1.00 69.06 684 LYS A O 1
ATOM 5571 N N . GLY A 1 685 ? -10.022 -0.676 -33.003 1.00 64.94 685 GLY A N 1
ATOM 5572 C CA . GLY A 1 685 ? -8.988 -0.177 -32.116 1.00 64.94 685 GLY A CA 1
ATOM 5573 C C . GLY A 1 685 ? -8.590 1.283 -32.309 1.00 64.94 685 GLY A C 1
ATOM 5574 O O . GLY A 1 685 ? -7.588 1.729 -31.755 1.00 64.94 685 GLY A O 1
ATOM 5575 N N . GLU A 1 686 ? -9.360 2.053 -33.081 1.00 73.69 686 GLU A N 1
ATOM 5576 C CA . GLU A 1 686 ? -9.026 3.442 -33.434 1.00 73.69 686 GLU A CA 1
ATOM 5577 C C . GLU A 1 686 ? -9.030 4.394 -32.222 1.00 73.69 686 GLU A C 1
ATOM 5579 O O . GLU A 1 686 ? -8.427 5.464 -32.276 1.00 73.69 686 GLU A O 1
ATOM 5584 N N . TYR A 1 687 ? -9.639 3.995 -31.102 1.00 71.88 687 TYR A N 1
ATOM 5585 C CA . TYR A 1 687 ? -9.714 4.791 -29.871 1.00 71.88 687 TYR A CA 1
ATOM 5586 C C . TYR A 1 687 ? -8.708 4.384 -28.783 1.00 71.88 687 TYR A C 1
ATOM 5588 O O . TYR A 1 687 ? -8.767 4.909 -27.674 1.00 71.88 687 TYR A O 1
ATOM 5596 N N . ALA A 1 688 ? -7.753 3.495 -29.089 1.00 75.69 688 ALA A N 1
ATOM 5597 C CA . ALA A 1 688 ? -6.817 2.943 -28.102 1.00 75.69 688 ALA A CA 1
ATOM 5598 C C . ALA A 1 688 ? -6.002 3.992 -27.325 1.00 75.69 688 ALA A C 1
ATOM 5600 O O . ALA A 1 688 ? -5.648 3.744 -26.185 1.00 75.69 688 ALA A O 1
ATOM 5601 N N . PHE A 1 689 ? -5.673 5.137 -27.930 1.00 83.25 689 PHE A N 1
ATOM 5602 C CA . PHE A 1 689 ? -4.823 6.176 -27.324 1.00 83.25 689 PHE A CA 1
ATOM 5603 C C . PHE A 1 689 ? -5.618 7.403 -26.829 1.00 83.25 689 PHE A C 1
ATOM 5605 O O . PHE A 1 689 ? -5.047 8.414 -26.406 1.00 83.25 689 PHE A O 1
ATOM 5612 N N . LEU A 1 690 ? -6.951 7.329 -26.890 1.00 74.88 690 LEU A N 1
ATOM 5613 C CA . LEU A 1 690 ? -7.847 8.438 -26.576 1.00 74.88 690 LEU A CA 1
ATOM 5614 C C . LEU A 1 690 ? -7.770 8.857 -25.118 1.00 74.88 690 LEU A C 1
ATOM 5616 O O . LEU A 1 690 ? -7.582 10.038 -24.835 1.00 74.88 690 LEU A O 1
ATOM 5620 N N . GLU A 1 691 ? -7.858 7.892 -24.212 1.00 68.38 691 GLU A N 1
ATOM 5621 C CA . GLU A 1 691 ? -7.846 8.138 -22.775 1.00 68.38 691 GLU A CA 1
ATOM 5622 C C . GLU A 1 691 ? -6.590 8.909 -22.344 1.00 68.38 691 GLU A C 1
ATOM 5624 O O . GLU A 1 691 ? -6.675 9.990 -21.757 1.00 68.38 691 GLU A O 1
ATOM 5629 N N . TYR A 1 692 ? -5.417 8.402 -22.728 1.00 79.12 692 TYR A N 1
ATOM 5630 C CA . TYR A 1 692 ? -4.144 9.049 -22.442 1.00 79.12 692 TYR A CA 1
ATOM 5631 C C . TYR A 1 692 ? -4.070 10.467 -23.030 1.00 79.12 692 TYR A C 1
ATOM 5633 O O . TYR A 1 692 ? -3.663 11.415 -22.350 1.00 79.12 692 TYR A O 1
ATOM 5641 N N . SER A 1 693 ? -4.474 10.627 -24.297 1.00 81.50 693 SER A N 1
ATOM 5642 C CA . SER A 1 693 ? -4.421 11.917 -24.997 1.00 81.50 693 SER A CA 1
ATOM 5643 C C . SER A 1 693 ? -5.212 12.995 -24.266 1.00 81.50 693 SER A C 1
ATOM 5645 O O . SER A 1 693 ? -4.770 14.138 -24.148 1.00 81.50 693 SER A O 1
ATOM 5647 N N . ILE A 1 694 ? -6.367 12.621 -23.734 1.00 68.12 694 ILE A N 1
ATOM 5648 C CA . ILE A 1 694 ? -7.262 13.520 -23.018 1.00 68.12 694 ILE A CA 1
ATOM 5649 C C . ILE A 1 694 ? -6.669 13.942 -21.683 1.00 68.12 694 ILE A C 1
ATOM 5651 O O . ILE A 1 694 ? -6.593 15.135 -21.393 1.00 68.12 694 ILE A O 1
ATOM 5655 N N . CYS A 1 695 ? -6.233 12.966 -20.893 1.00 66.44 695 CYS A N 1
ATOM 5656 C CA . CYS A 1 695 ? -5.787 13.200 -19.527 1.00 66.44 695 CYS A CA 1
ATOM 5657 C C . CYS A 1 695 ? -4.441 13.926 -19.455 1.00 66.44 695 CYS A C 1
ATOM 5659 O O . CYS A 1 695 ? -4.162 14.604 -18.474 1.00 66.44 695 CYS A O 1
ATOM 5661 N N . TYR A 1 696 ? -3.578 13.803 -20.469 1.00 75.94 696 TYR A N 1
ATOM 5662 C CA . TYR A 1 696 ? -2.188 14.255 -20.331 1.00 75.94 696 TYR A CA 1
ATOM 5663 C C . TYR A 1 696 ? -1.703 15.222 -21.415 1.00 75.94 696 TYR A C 1
ATOM 5665 O O . TYR A 1 696 ? -0.603 15.765 -21.277 1.00 75.94 696 TYR A O 1
ATOM 5673 N N . SER A 1 697 ? -2.500 15.515 -22.452 1.00 75.88 697 SER A N 1
ATOM 5674 C CA . SER A 1 697 ? -2.135 16.491 -23.501 1.00 75.88 697 SER A CA 1
ATOM 5675 C C . SER A 1 697 ? -1.692 17.841 -22.925 1.00 75.88 697 SER A C 1
ATOM 5677 O O . SER A 1 697 ? -0.625 18.347 -23.275 1.00 75.88 697 SER A O 1
ATOM 5679 N N . ILE A 1 698 ? -2.458 18.393 -21.979 1.00 70.00 698 ILE A N 1
ATOM 5680 C CA . ILE A 1 698 ? -2.175 19.690 -21.342 1.00 70.00 698 ILE A CA 1
ATOM 5681 C C . ILE A 1 698 ? -0.877 19.652 -20.534 1.00 70.00 698 ILE A C 1
ATOM 5683 O O . ILE A 1 698 ? -0.090 20.600 -20.572 1.00 70.00 698 ILE A O 1
ATOM 5687 N N . GLN A 1 699 ? -0.610 18.547 -19.836 1.00 75.12 699 GLN A N 1
ATOM 5688 C CA . GLN A 1 699 ? 0.625 18.399 -19.070 1.00 75.12 699 GLN A CA 1
ATOM 5689 C C . GLN A 1 699 ? 1.856 18.361 -19.983 1.00 75.12 699 GLN A C 1
ATOM 5691 O O . GLN A 1 699 ? 2.880 18.954 -19.646 1.00 75.12 699 GLN A O 1
ATOM 5696 N N . HIS A 1 700 ? 1.764 17.720 -21.153 1.00 81.50 700 HIS A N 1
ATOM 5697 C CA . HIS A 1 700 ? 2.842 17.733 -22.144 1.00 81.50 700 HIS A CA 1
ATOM 5698 C C . HIS A 1 700 ? 3.026 19.111 -22.802 1.00 81.50 700 HIS A C 1
ATOM 5700 O O . HIS A 1 700 ? 4.162 19.506 -23.066 1.00 81.50 700 HIS A O 1
ATOM 5706 N N . MET A 1 701 ? 1.956 19.896 -22.990 1.00 71.25 701 MET A N 1
ATOM 5707 C CA . MET A 1 701 ? 2.052 21.259 -23.545 1.00 71.25 701 MET A CA 1
ATOM 5708 C C . MET A 1 701 ? 2.897 22.215 -22.687 1.00 71.25 701 MET A C 1
ATOM 5710 O O . MET A 1 701 ? 3.499 23.148 -23.220 1.00 71.25 701 MET A O 1
ATOM 5714 N N . ARG A 1 702 ? 3.013 21.979 -21.372 1.00 69.88 702 ARG A N 1
ATOM 5715 C CA . ARG A 1 702 ? 3.838 22.812 -20.472 1.00 69.88 702 ARG A CA 1
ATOM 5716 C C . ARG A 1 702 ? 5.312 22.883 -20.901 1.00 69.88 702 ARG A C 1
ATOM 5718 O O . ARG A 1 702 ? 5.959 23.894 -20.648 1.00 69.88 702 ARG A O 1
ATOM 5725 N N . PHE A 1 703 ? 5.817 21.872 -21.609 1.00 68.12 703 PHE A N 1
ATOM 5726 C CA . PHE A 1 703 ? 7.207 21.793 -22.077 1.00 68.12 703 PHE A CA 1
ATOM 5727 C C . PHE A 1 703 ? 7.498 22.631 -23.337 1.00 68.12 703 PHE A C 1
ATOM 5729 O O . PHE A 1 703 ? 8.645 22.708 -23.767 1.00 68.12 703 PHE A O 1
ATOM 5736 N N . PHE A 1 704 ? 6.498 23.317 -23.904 1.00 64.12 704 PHE A N 1
ATOM 5737 C CA . PHE A 1 704 ? 6.718 24.351 -24.927 1.00 64.12 704 PHE A CA 1
ATOM 5738 C C . PHE A 1 704 ? 7.039 25.733 -24.328 1.00 64.12 704 PHE A C 1
ATOM 5740 O O . PHE A 1 704 ? 7.558 26.595 -25.030 1.00 64.12 704 PHE A O 1
ATOM 5747 N N . ARG A 1 705 ? 6.785 25.953 -23.025 1.00 53.00 705 ARG A N 1
ATOM 5748 C CA . ARG A 1 705 ? 7.054 27.234 -22.335 1.00 53.00 705 ARG A CA 1
ATOM 5749 C C . ARG A 1 705 ? 8.532 27.475 -22.004 1.00 53.00 705 ARG A C 1
ATOM 5751 O O . ARG A 1 705 ? 8.897 28.611 -21.736 1.00 53.00 705 ARG A O 1
ATOM 5758 N N . SER A 1 706 ? 9.385 26.451 -21.988 1.00 49.50 706 SER A N 1
ATOM 5759 C CA . SER A 1 706 ? 10.812 26.598 -21.648 1.00 49.50 706 SER A CA 1
ATOM 5760 C C . SER A 1 706 ? 11.694 27.006 -22.839 1.00 49.50 706 SER A C 1
ATOM 5762 O O . SER A 1 706 ? 12.852 27.356 -22.638 1.00 49.50 706 SER A O 1
ATOM 5764 N N . ALA A 1 707 ? 11.153 27.013 -24.065 1.00 47.94 707 ALA A N 1
ATOM 5765 C CA . ALA A 1 707 ? 11.883 27.252 -25.316 1.00 47.94 707 ALA A CA 1
ATOM 5766 C C . ALA A 1 707 ? 11.506 28.583 -26.007 1.00 47.94 707 ALA A C 1
ATOM 5768 O O . ALA A 1 707 ? 11.519 28.681 -27.234 1.00 47.94 707 ALA A O 1
ATOM 5769 N N . VAL A 1 708 ? 11.169 29.617 -25.224 1.00 45.47 708 VAL A N 1
ATOM 5770 C CA . VAL A 1 708 ? 10.612 30.911 -25.694 1.00 45.47 708 VAL A CA 1
ATOM 5771 C C . VAL A 1 708 ? 11.501 31.650 -26.709 1.00 45.47 708 VAL A C 1
ATOM 5773 O O . VAL A 1 708 ? 11.015 32.538 -27.401 1.00 45.47 708 VAL A O 1
ATOM 5776 N N . ASN A 1 709 ? 12.764 31.256 -26.879 1.00 48.28 709 ASN A N 1
ATOM 5777 C CA . ASN A 1 709 ? 13.675 31.938 -27.795 1.00 48.28 709 ASN A CA 1
ATOM 5778 C C . ASN A 1 709 ? 13.823 31.302 -29.190 1.00 48.28 709 ASN A C 1
ATOM 5780 O O . ASN A 1 709 ? 14.438 31.949 -30.031 1.00 48.28 709 ASN A O 1
ATOM 5784 N N . GLU A 1 710 ? 13.273 30.111 -29.484 1.00 49.53 710 GLU A N 1
ATOM 5785 C CA . GLU A 1 710 ? 13.554 29.452 -30.783 1.00 49.53 710 GLU A CA 1
ATOM 5786 C C . GLU A 1 710 ? 12.374 28.867 -31.578 1.00 49.53 710 GLU A C 1
ATOM 5788 O O . GLU A 1 710 ? 12.584 28.537 -32.742 1.00 49.53 710 GLU A O 1
ATOM 5793 N N . VAL A 1 711 ? 11.132 28.783 -31.075 1.00 51.56 711 VAL A N 1
ATOM 5794 C CA . VAL A 1 711 ? 10.046 28.185 -31.889 1.00 51.56 711 VAL A CA 1
ATOM 5795 C C . VAL A 1 711 ? 8.690 28.877 -31.710 1.00 51.56 711 VAL A C 1
ATOM 5797 O O . VAL A 1 711 ? 7.901 28.508 -30.843 1.00 51.56 711 VAL A O 1
ATOM 5800 N N . SER A 1 712 ? 8.380 29.874 -32.553 1.00 54.97 712 SER A N 1
ATOM 5801 C CA . SER A 1 712 ? 7.054 30.522 -32.549 1.00 54.97 712 SER A CA 1
ATOM 5802 C C . SER A 1 712 ? 5.999 29.736 -33.346 1.00 54.97 712 SER A C 1
ATOM 5804 O O . SER A 1 712 ? 4.839 29.713 -32.941 1.00 54.97 712 SER A O 1
ATOM 5806 N N . GLU A 1 713 ? 6.374 29.043 -34.428 1.00 55.28 713 GLU A N 1
ATOM 5807 C CA . GLU A 1 713 ? 5.423 28.362 -35.325 1.00 55.28 713 GLU A CA 1
ATOM 5808 C C . GLU A 1 713 ? 4.783 27.106 -34.711 1.00 55.28 713 GLU A C 1
ATOM 5810 O O . GLU A 1 713 ? 3.570 26.935 -34.821 1.00 55.28 713 GLU A O 1
ATOM 5815 N N . GLU A 1 714 ? 5.542 26.258 -34.003 1.00 52.12 714 GLU A N 1
ATOM 5816 C CA . GLU A 1 714 ? 4.992 25.058 -33.339 1.00 52.12 714 GLU A CA 1
ATOM 5817 C C . GLU A 1 714 ? 4.016 25.420 -32.208 1.00 52.12 714 GLU A C 1
ATOM 5819 O O . GLU A 1 714 ? 2.983 24.770 -32.042 1.00 52.12 714 GLU A O 1
ATOM 5824 N N . ILE A 1 715 ? 4.299 26.496 -31.463 1.00 52.53 715 ILE A N 1
ATOM 5825 C CA . ILE A 1 715 ? 3.401 27.010 -30.419 1.00 52.53 715 ILE A CA 1
ATOM 5826 C C . ILE A 1 715 ? 2.103 27.524 -31.051 1.00 52.53 715 ILE A C 1
ATOM 5828 O O . ILE A 1 715 ? 1.021 27.167 -30.590 1.00 52.53 715 ILE A O 1
ATOM 5832 N N . HIS A 1 716 ? 2.186 28.294 -32.143 1.00 55.31 716 HIS A N 1
ATOM 5833 C CA . HIS A 1 716 ? 0.999 28.752 -32.875 1.00 55.31 716 HIS A CA 1
ATOM 5834 C C . HIS A 1 716 ? 0.199 27.587 -33.470 1.00 55.31 716 HIS A C 1
ATOM 5836 O O . HIS A 1 716 ? -1.030 27.614 -33.433 1.00 55.31 716 HIS A O 1
ATOM 5842 N N . PHE A 1 717 ? 0.868 26.550 -33.982 1.00 57.88 717 PHE A N 1
ATOM 5843 C CA . PHE A 1 717 ? 0.220 25.343 -34.491 1.00 57.88 717 PHE A CA 1
ATOM 5844 C C . PHE A 1 717 ? -0.542 24.601 -33.389 1.00 57.88 717 PHE A C 1
ATOM 5846 O O . PHE A 1 717 ? -1.704 24.259 -33.585 1.00 57.88 717 PHE A O 1
ATOM 5853 N N . LEU A 1 718 ? 0.057 24.423 -32.209 1.00 54.72 718 LEU A N 1
ATOM 5854 C CA . LEU A 1 718 ? -0.600 23.782 -31.067 1.00 54.72 718 LEU A CA 1
ATOM 5855 C C . LEU A 1 718 ? -1.727 24.621 -30.464 1.00 54.72 718 LEU A C 1
ATOM 5857 O O . LEU A 1 718 ? -2.743 24.060 -30.062 1.00 54.72 718 LEU A O 1
ATOM 5861 N N . MET A 1 719 ? -1.584 25.948 -30.432 1.00 51.53 719 MET A N 1
ATOM 5862 C CA . MET A 1 719 ? -2.669 26.853 -30.036 1.00 51.53 719 MET A CA 1
ATOM 5863 C C . MET A 1 719 ? -3.825 26.799 -31.035 1.00 51.53 719 MET A C 1
ATOM 5865 O O . MET A 1 719 ? -4.985 26.727 -30.644 1.00 51.53 719 MET A O 1
ATOM 5869 N N . LYS A 1 720 ? -3.533 26.764 -32.337 1.00 55.97 720 LYS A N 1
ATOM 5870 C CA . LYS A 1 720 ? -4.560 26.535 -33.355 1.00 55.97 720 LYS A CA 1
ATOM 5871 C C . LYS A 1 720 ? -5.243 25.184 -33.148 1.00 55.97 720 LYS A C 1
ATOM 5873 O O . LYS A 1 720 ? -6.461 25.116 -33.178 1.00 55.97 720 LYS A O 1
ATOM 5878 N N . LEU A 1 721 ? -4.476 24.136 -32.867 1.00 55.06 721 LEU A N 1
ATOM 5879 C CA . LEU A 1 721 ? -4.993 22.804 -32.575 1.00 55.06 721 LEU A CA 1
ATOM 5880 C C . LEU A 1 721 ? -5.872 22.760 -31.329 1.00 55.06 721 LEU A C 1
ATOM 5882 O O . LEU A 1 721 ? -6.910 22.110 -31.345 1.00 55.06 721 LEU A O 1
ATOM 5886 N N . SER A 1 722 ? -5.505 23.467 -30.261 1.00 49.50 722 SER A N 1
ATOM 5887 C CA . SER A 1 722 ? -6.348 23.555 -29.071 1.00 49.50 722 SER A CA 1
ATOM 5888 C C . SER A 1 722 ? -7.659 24.285 -29.363 1.00 49.50 722 SER A C 1
ATOM 5890 O O . SER A 1 722 ? -8.711 23.834 -28.908 1.00 49.50 722 SER A O 1
ATOM 5892 N N . HIS A 1 723 ? -7.630 25.344 -30.177 1.00 52.78 723 HIS A N 1
ATOM 5893 C CA . HIS A 1 723 ? -8.838 26.000 -30.679 1.00 52.78 723 HIS A CA 1
ATOM 5894 C C . HIS A 1 723 ? -9.671 25.082 -31.582 1.00 52.78 723 HIS A C 1
ATOM 5896 O O . HIS A 1 723 ? -10.878 24.993 -31.374 1.00 52.78 723 HIS A O 1
ATOM 5902 N N . ASP A 1 724 ? -9.048 24.348 -32.506 1.00 53.25 724 ASP A N 1
ATOM 5903 C CA . ASP A 1 724 ? -9.716 23.409 -33.411 1.00 53.25 724 ASP A CA 1
ATOM 5904 C C . ASP A 1 724 ? -10.398 22.274 -32.626 1.00 53.25 724 ASP A C 1
ATOM 5906 O O . ASP A 1 724 ? -11.557 21.972 -32.891 1.00 53.25 724 ASP A O 1
ATOM 5910 N N . VAL A 1 725 ? -9.745 21.702 -31.602 1.00 53.25 725 VAL A N 1
ATOM 5911 C CA . VAL A 1 725 ? -10.363 20.732 -30.673 1.00 53.25 725 VAL A CA 1
ATOM 5912 C C . VAL A 1 725 ? -11.586 21.356 -29.989 1.00 53.25 725 VAL A C 1
ATOM 5914 O O . VAL A 1 725 ? -12.672 20.775 -29.961 1.00 53.25 725 VAL A O 1
ATOM 5917 N N . LEU A 1 726 ? -11.443 22.567 -29.448 1.00 49.88 726 LEU A N 1
ATOM 5918 C CA . LEU A 1 726 ? -12.531 23.250 -28.745 1.00 49.88 726 LEU A CA 1
ATOM 5919 C C . LEU A 1 726 ? -13.712 23.588 -29.665 1.00 49.88 726 LEU A C 1
ATOM 5921 O O . LEU A 1 726 ? -14.861 23.495 -29.226 1.00 49.88 726 LEU A O 1
ATOM 5925 N N . ASP A 1 727 ? -13.454 23.973 -30.914 1.00 50.31 727 ASP A N 1
ATOM 5926 C CA . ASP A 1 727 ? -14.474 24.356 -31.890 1.00 50.31 727 ASP A CA 1
ATOM 5927 C C . ASP A 1 727 ? -15.150 23.145 -32.540 1.00 50.31 727 ASP A C 1
ATOM 5929 O O . ASP A 1 727 ? -16.380 23.141 -32.656 1.00 50.31 727 ASP A O 1
ATOM 5933 N N . LEU A 1 728 ? -14.397 22.095 -32.880 1.00 52.69 728 LEU A N 1
ATOM 5934 C CA . LEU A 1 728 ? -14.909 20.837 -33.436 1.00 52.69 728 LEU A CA 1
ATOM 5935 C C . LEU A 1 728 ? -15.925 20.195 -32.491 1.00 52.69 728 LEU A C 1
ATOM 5937 O O . LEU A 1 728 ? -17.026 19.821 -32.896 1.00 52.69 728 LEU A O 1
ATOM 5941 N N . HIS A 1 729 ? -15.605 20.182 -31.201 1.00 48.06 729 HIS A N 1
ATOM 5942 C CA . HIS A 1 729 ? -16.500 19.638 -30.197 1.00 48.06 729 HIS A CA 1
ATOM 5943 C C . HIS A 1 729 ? -17.581 20.631 -29.746 1.00 48.06 729 HIS A C 1
ATOM 5945 O O . HIS A 1 729 ? -18.624 20.204 -29.269 1.00 48.06 729 HIS A O 1
ATOM 5951 N N . SER A 1 730 ? -17.436 21.944 -29.964 1.00 41.78 730 SER A N 1
ATOM 5952 C CA . SER A 1 730 ? -18.441 22.941 -29.546 1.00 41.78 730 SER A CA 1
ATOM 5953 C C . SER A 1 730 ? -19.841 22.765 -30.158 1.00 41.78 730 SER A C 1
ATOM 5955 O O . SER A 1 730 ? -20.821 23.149 -29.519 1.00 41.78 730 SER A O 1
ATOM 5957 N N . LYS A 1 731 ? -19.960 22.174 -31.358 1.00 41.88 731 LYS A N 1
ATOM 5958 C CA . LYS A 1 731 ? -21.252 21.948 -32.041 1.00 41.88 731 LYS A CA 1
ATOM 5959 C C . LYS A 1 731 ? -22.037 20.775 -31.446 1.00 41.88 731 LYS A C 1
ATOM 5961 O O . LYS A 1 731 ? -23.229 20.925 -31.194 1.00 41.88 731 LYS A O 1
ATOM 5966 N N . VAL A 1 732 ? -21.350 19.682 -31.114 1.00 39.44 732 VAL A N 1
ATOM 5967 C CA . VAL A 1 732 ? -21.910 18.518 -30.397 1.00 39.44 732 VAL A CA 1
ATOM 5968 C C . VAL A 1 732 ? -22.367 18.901 -28.977 1.00 39.44 732 VAL A C 1
ATOM 5970 O O . VAL A 1 732 ? -23.280 18.312 -28.409 1.00 39.44 732 VAL A O 1
ATOM 5973 N N . LEU A 1 733 ? -21.777 19.959 -28.410 1.00 34.50 733 LEU A N 1
ATOM 5974 C CA . LEU A 1 733 ? -22.116 20.507 -27.091 1.00 34.50 733 LEU A CA 1
ATOM 5975 C C . LEU A 1 733 ? -23.344 21.435 -27.069 1.00 34.50 733 LEU A C 1
ATOM 5977 O O . LEU A 1 733 ? -23.752 21.864 -25.984 1.00 34.50 733 LEU A O 1
ATOM 5981 N N . LEU A 1 734 ? -23.896 21.788 -28.236 1.00 36.22 734 LEU A N 1
ATOM 5982 C CA . LEU A 1 734 ? -25.064 22.667 -28.393 1.00 36.22 734 LEU A CA 1
ATOM 5983 C C . LEU A 1 734 ? -26.312 21.919 -28.897 1.00 36.22 734 LEU A C 1
ATOM 5985 O O . LEU A 1 734 ? -27.425 22.406 -28.695 1.00 36.22 734 LEU A O 1
ATOM 5989 N N . SER A 1 735 ? -26.155 20.737 -29.499 1.00 40.38 735 SER A N 1
ATOM 5990 C CA . SER A 1 735 ? -27.251 19.806 -29.785 1.00 40.38 735 SER A CA 1
ATOM 5991 C C . SER A 1 735 ? -27.703 19.144 -28.480 1.00 40.38 735 SER A C 1
ATOM 5993 O O . SER A 1 735 ? -27.042 18.254 -27.958 1.00 40.38 735 SER A O 1
ATOM 5995 N N . GLY A 1 736 ? -28.805 19.623 -27.903 1.00 35.69 736 GLY A N 1
ATOM 5996 C CA . GLY A 1 736 ? -29.320 19.257 -26.576 1.00 35.69 736 GLY A CA 1
ATOM 5997 C C . GLY A 1 736 ? -29.793 17.810 -26.359 1.00 35.69 736 GLY A C 1
ATOM 5998 O O . GLY A 1 736 ? -30.608 17.597 -25.460 1.00 35.69 736 GLY A O 1
ATOM 5999 N N . ASP A 1 737 ? -29.286 16.827 -27.101 1.00 33.47 737 ASP A N 1
ATOM 6000 C CA . ASP A 1 737 ? -29.556 15.400 -26.890 1.00 33.47 737 ASP A CA 1
ATOM 6001 C C . ASP A 1 737 ? -28.638 14.830 -25.800 1.00 33.47 737 ASP A C 1
ATOM 6003 O O . ASP A 1 737 ? -27.794 13.965 -26.008 1.00 33.47 737 ASP A O 1
ATOM 6007 N N . THR A 1 738 ? -28.817 15.337 -24.583 1.00 31.22 738 THR A N 1
ATOM 6008 C CA . THR A 1 738 ? -28.468 14.572 -23.380 1.00 31.22 738 THR A CA 1
ATOM 6009 C C . THR A 1 738 ? -29.687 13.721 -23.028 1.00 31.22 738 THR A C 1
ATOM 6011 O O . THR A 1 738 ? -30.789 14.276 -22.950 1.00 31.22 738 THR A O 1
ATOM 6014 N N . PRO A 1 739 ? -29.565 12.396 -22.814 1.00 27.16 739 PRO A N 1
ATOM 6015 C CA . PRO A 1 739 ? -30.704 11.581 -22.416 1.00 27.16 739 PRO A CA 1
ATOM 6016 C C . PRO A 1 739 ? -31.255 12.109 -21.092 1.00 27.16 739 PRO A C 1
ATOM 6018 O O . PRO A 1 739 ? -30.633 12.001 -20.039 1.00 27.16 739 PRO A O 1
ATOM 6021 N N . LYS A 1 740 ? -32.439 12.724 -21.153 1.00 26.67 740 LYS A N 1
ATOM 6022 C CA . LYS A 1 740 ? -33.087 13.396 -20.018 1.00 26.67 740 LYS A CA 1
ATOM 6023 C C . LYS A 1 740 ? -33.565 12.460 -18.908 1.00 26.67 740 LYS A C 1
ATOM 6025 O O . LYS A 1 740 ? -34.121 12.946 -17.931 1.00 26.67 740 LYS A O 1
ATOM 6030 N N . ASN A 1 741 ? -33.349 11.153 -19.011 1.00 26.09 741 ASN A N 1
ATOM 6031 C CA . ASN A 1 741 ? -33.844 10.197 -18.031 1.00 26.09 741 ASN A CA 1
ATOM 6032 C C . ASN A 1 741 ? -32.707 9.323 -17.516 1.00 26.09 741 ASN A C 1
ATOM 6034 O O . ASN A 1 741 ? -32.231 8.421 -18.198 1.00 26.09 741 ASN A O 1
ATOM 6038 N N . GLY A 1 742 ? -32.309 9.606 -16.277 1.00 27.30 742 GLY A N 1
ATOM 6039 C CA . GLY A 1 742 ? -31.387 8.789 -15.514 1.00 27.30 742 GLY A CA 1
ATOM 6040 C C . GLY A 1 742 ? -31.844 7.336 -15.444 1.00 27.30 742 GLY A C 1
ATOM 6041 O O . GLY A 1 742 ? -32.942 7.041 -14.978 1.00 27.30 742 GLY A O 1
ATOM 6042 N N . ARG A 1 743 ? -30.970 6.450 -15.916 1.00 23.55 743 ARG A N 1
ATOM 6043 C CA . ARG A 1 743 ? -30.774 5.056 -15.496 1.00 23.55 743 ARG A CA 1
ATOM 6044 C C . ARG A 1 743 ? -29.635 4.507 -16.353 1.00 23.55 743 ARG A C 1
ATOM 6046 O O . ARG A 1 743 ? -29.877 3.857 -17.360 1.00 23.55 743 ARG A O 1
ATOM 6053 N N . TYR A 1 744 ? -28.400 4.801 -15.959 1.00 27.20 744 TYR A N 1
ATOM 6054 C CA . TYR A 1 744 ? -27.247 4.050 -16.448 1.00 27.20 744 TYR A CA 1
ATOM 6055 C C . TYR A 1 744 ? -26.990 2.933 -15.442 1.00 27.20 744 TYR A C 1
ATOM 6057 O O . TYR A 1 744 ? -26.828 3.180 -14.244 1.00 27.20 744 TYR A O 1
ATOM 6065 N N . ILE A 1 745 ? -27.155 1.704 -15.922 1.00 23.05 745 ILE A N 1
ATOM 6066 C CA . ILE A 1 745 ? -27.172 0.472 -15.140 1.00 23.05 745 ILE A CA 1
ATOM 6067 C C . ILE A 1 745 ? -25.726 0.041 -14.892 1.00 23.05 745 ILE A C 1
ATOM 6069 O O . ILE A 1 745 ? -24.899 0.037 -15.792 1.00 23.05 745 ILE A O 1
ATOM 6073 N N . ALA A 1 746 ? -25.447 -0.304 -13.639 1.00 28.22 746 ALA A N 1
ATOM 6074 C CA . ALA A 1 746 ? -24.154 -0.732 -13.137 1.00 28.22 746 ALA A CA 1
ATOM 6075 C C . ALA A 1 746 ? -23.638 -2.016 -13.813 1.00 28.22 746 ALA A C 1
ATOM 6077 O O . ALA A 1 746 ? -24.317 -3.043 -13.768 1.00 28.22 746 ALA A O 1
ATOM 6078 N N . THR A 1 747 ? -22.398 -1.996 -14.315 1.00 24.19 747 THR A N 1
ATOM 6079 C CA . THR A 1 747 ? -21.615 -3.217 -14.570 1.00 24.19 747 THR A CA 1
ATOM 6080 C C . THR A 1 747 ? -20.164 -3.115 -14.069 1.00 24.19 747 THR A C 1
ATOM 6082 O O . THR A 1 747 ? -19.364 -2.324 -14.559 1.00 24.19 747 THR A O 1
ATOM 6085 N N . ALA A 1 748 ? -19.885 -3.977 -13.086 1.00 27.91 748 ALA A N 1
ATOM 6086 C CA . ALA A 1 748 ? -18.671 -4.703 -12.680 1.00 27.91 748 ALA A CA 1
ATOM 6087 C C . ALA A 1 748 ? -17.300 -4.042 -12.417 1.00 27.91 748 ALA A C 1
ATOM 6089 O O . ALA A 1 748 ? -16.542 -4.669 -11.684 1.00 27.91 748 ALA A O 1
ATOM 6090 N N . ASP A 1 749 ? -16.956 -2.843 -12.892 1.00 34.78 749 ASP A N 1
ATOM 6091 C CA . ASP A 1 749 ? -15.692 -2.214 -12.450 1.00 34.78 749 ASP A CA 1
ATOM 6092 C C . ASP A 1 749 ? -15.781 -0.682 -12.405 1.00 34.78 749 ASP A C 1
ATOM 6094 O O . ASP A 1 749 ? -15.416 0.045 -13.336 1.00 34.78 749 ASP A O 1
ATOM 6098 N N . GLN A 1 750 ? -16.365 -0.188 -11.311 1.00 31.80 750 GLN A N 1
ATOM 6099 C CA . GLN A 1 750 ? -16.561 1.238 -11.051 1.00 31.80 750 GLN A CA 1
ATOM 6100 C C . GLN A 1 750 ? -15.222 1.976 -10.848 1.00 31.80 750 GLN A C 1
ATOM 6102 O O . GLN A 1 750 ? -15.128 3.145 -11.207 1.00 31.80 750 GLN A O 1
ATOM 6107 N N . GLU A 1 751 ? -14.172 1.325 -10.339 1.00 31.56 751 GLU A N 1
ATOM 6108 C CA . GLU A 1 751 ? -12.954 1.993 -9.849 1.00 31.56 751 GLU A CA 1
ATOM 6109 C C . GLU A 1 751 ? -12.128 2.655 -10.971 1.00 31.56 751 GLU A C 1
ATOM 6111 O O . GLU A 1 751 ? -11.696 3.802 -10.845 1.00 31.56 751 GLU A O 1
ATOM 6116 N N . ALA A 1 752 ? -11.977 1.987 -12.120 1.00 31.72 752 ALA A N 1
ATOM 6117 C CA . ALA A 1 752 ? -11.227 2.521 -13.264 1.00 31.72 752 ALA A CA 1
ATOM 6118 C C . ALA A 1 752 ? -11.919 3.728 -13.933 1.00 31.72 752 ALA A C 1
ATOM 6120 O O . ALA A 1 752 ? -11.263 4.668 -14.382 1.00 31.72 752 ALA A O 1
ATOM 6121 N N . THR A 1 753 ? -13.255 3.724 -13.959 1.00 32.25 753 THR A N 1
ATOM 6122 C CA . THR A 1 753 ? -14.071 4.778 -14.588 1.00 32.25 753 THR A CA 1
ATOM 6123 C C . THR A 1 753 ? -14.045 6.074 -13.766 1.00 32.25 753 THR A C 1
ATOM 6125 O O . THR A 1 753 ? -14.092 7.168 -14.328 1.00 32.25 753 THR A O 1
ATOM 6128 N N . TRP A 1 754 ? -13.915 5.973 -12.437 1.00 37.34 754 TRP A N 1
ATOM 6129 C CA . TRP A 1 754 ? -13.806 7.134 -11.546 1.00 37.34 754 TRP A CA 1
ATOM 6130 C C . TRP A 1 754 ? -12.374 7.679 -11.437 1.00 37.34 754 TRP A C 1
ATOM 6132 O O . TRP A 1 754 ? -12.218 8.897 -11.429 1.00 37.34 754 TRP A O 1
ATOM 6142 N N . LYS A 1 755 ? -11.331 6.834 -11.499 1.00 39.03 755 LYS A N 1
ATOM 6143 C CA . LYS A 1 755 ? -9.935 7.308 -11.621 1.00 39.03 755 LYS A CA 1
ATOM 6144 C C . LYS A 1 755 ? -9.750 8.192 -12.853 1.00 39.03 755 LYS A C 1
ATOM 6146 O O . LYS A 1 755 ? -9.186 9.275 -12.748 1.00 39.03 755 LYS A O 1
ATOM 6151 N N . LEU A 1 756 ? -10.318 7.799 -13.996 1.00 37.94 756 LEU A N 1
ATOM 6152 C CA . LEU A 1 756 ? -10.309 8.617 -15.211 1.00 37.94 756 LEU A CA 1
ATOM 6153 C C . LEU A 1 756 ? -10.928 10.013 -14.995 1.00 37.94 756 LEU A C 1
ATOM 6155 O O . LEU A 1 756 ? -10.422 11.009 -15.506 1.00 37.94 756 LEU A O 1
ATOM 6159 N N . LEU A 1 757 ? -12.003 10.097 -14.209 1.00 36.97 757 LEU A N 1
ATOM 6160 C CA . LEU A 1 757 ? -12.675 11.351 -13.858 1.00 36.97 757 LEU A CA 1
ATOM 6161 C C . LEU A 1 757 ? -11.840 12.245 -12.939 1.00 36.97 757 LEU A C 1
ATOM 6163 O O . LEU A 1 757 ? -11.804 13.454 -13.168 1.00 36.97 757 LEU A O 1
ATOM 6167 N N . ASP A 1 758 ? -11.138 11.665 -11.968 1.00 41.00 758 ASP A N 1
ATOM 6168 C CA . ASP A 1 758 ? -10.207 12.400 -11.107 1.00 41.00 758 ASP A CA 1
ATOM 6169 C C . ASP A 1 758 ? -9.007 12.923 -11.918 1.00 41.00 758 ASP A C 1
ATOM 6171 O O . ASP A 1 758 ? -8.625 14.081 -11.781 1.00 41.00 758 ASP A O 1
ATOM 6175 N N . HIS A 1 759 ? -8.484 12.145 -12.874 1.00 44.78 759 HIS A N 1
ATOM 6176 C CA . HIS A 1 759 ? -7.379 12.571 -13.754 1.00 44.78 759 HIS A CA 1
ATOM 6177 C C . HIS A 1 759 ? -7.786 13.714 -14.698 1.00 44.78 759 HIS A C 1
ATOM 6179 O O . HIS A 1 759 ? -7.015 14.639 -14.983 1.00 44.78 759 HIS A O 1
ATOM 6185 N N . VAL A 1 760 ? -9.028 13.670 -15.177 1.00 40.38 760 VAL A N 1
ATOM 6186 C CA . VAL A 1 760 ? -9.659 14.746 -15.943 1.00 40.38 760 VAL A CA 1
ATOM 6187 C C . VAL A 1 760 ? -9.842 15.995 -15.068 1.00 40.38 760 VAL A C 1
ATOM 6189 O O . VAL A 1 760 ? -9.580 17.104 -15.533 1.00 40.38 760 VAL A O 1
ATOM 6192 N N . GLN A 1 761 ? -10.231 15.836 -13.800 1.00 39.94 761 GLN A N 1
ATOM 6193 C CA . GLN A 1 761 ? -10.402 16.922 -12.827 1.00 39.94 761 GLN A CA 1
ATOM 6194 C C . GLN A 1 761 ? -9.069 17.547 -12.367 1.00 39.94 761 GLN A C 1
ATOM 6196 O O . GLN A 1 761 ? -8.974 18.760 -12.204 1.00 39.94 761 GLN A O 1
ATOM 6201 N N . GLU A 1 762 ? -7.992 16.783 -12.264 1.00 45.81 762 GLU A N 1
ATOM 6202 C CA . GLU A 1 762 ? -6.657 17.332 -11.995 1.00 45.81 762 GLU A CA 1
ATOM 6203 C C . GLU A 1 762 ? -6.061 18.020 -13.232 1.00 45.81 762 GLU A C 1
ATOM 6205 O O . GLU A 1 762 ? -5.376 19.040 -13.126 1.00 45.81 762 GLU A O 1
ATOM 6210 N N . SER A 1 763 ? -6.405 17.553 -14.438 1.00 41.97 763 SER A N 1
ATOM 6211 C CA . SER A 1 763 ? -6.125 18.286 -15.682 1.00 41.97 763 SER A CA 1
ATOM 6212 C C . SER A 1 763 ? -6.836 19.647 -15.719 1.00 41.97 763 SER A C 1
ATOM 6214 O O . SER A 1 763 ? -6.280 20.615 -16.248 1.00 41.97 763 SER A O 1
ATOM 6216 N N . PHE A 1 764 ? -8.021 19.758 -15.094 1.00 42.44 764 PHE A N 1
ATOM 6217 C CA . PHE A 1 764 ? -8.713 21.032 -14.846 1.00 42.44 764 PHE A CA 1
ATOM 6218 C C . PHE A 1 764 ? -7.927 21.962 -13.920 1.00 42.44 764 PHE A C 1
ATOM 6220 O O . PHE A 1 764 ? -7.803 23.151 -14.221 1.00 42.44 764 PHE A O 1
ATOM 6227 N N . GLU A 1 765 ? -7.391 21.447 -12.814 1.00 41.78 765 GLU A N 1
ATOM 6228 C CA . GLU A 1 765 ? -6.607 22.224 -11.842 1.00 41.78 765 GLU A CA 1
ATOM 6229 C C . GLU A 1 765 ? -5.256 22.667 -12.423 1.00 41.78 765 GLU A C 1
ATOM 6231 O O . GLU A 1 765 ? -4.826 23.815 -12.253 1.00 41.78 765 GLU A O 1
ATOM 6236 N N . ALA A 1 766 ? -4.634 21.794 -13.217 1.00 42.34 766 ALA A N 1
ATOM 6237 C CA . ALA A 1 766 ? -3.428 22.070 -13.982 1.00 42.34 766 ALA A CA 1
ATOM 6238 C C . ALA A 1 766 ? -3.635 23.150 -15.062 1.00 42.34 766 ALA A C 1
ATOM 6240 O O . ALA A 1 766 ? -2.732 23.954 -15.308 1.00 42.34 766 ALA A O 1
ATOM 6241 N N . ALA A 1 767 ? -4.811 23.188 -15.697 1.00 40.16 767 ALA A N 1
ATOM 6242 C CA . ALA A 1 767 ? -5.206 24.245 -16.627 1.00 40.16 767 ALA A CA 1
ATOM 6243 C C . ALA A 1 767 ? -5.566 25.557 -15.902 1.00 40.16 767 ALA A C 1
ATOM 6245 O O . ALA A 1 767 ? -5.292 26.637 -16.418 1.00 40.16 767 ALA A O 1
ATOM 6246 N N . HIS A 1 768 ? -6.127 25.487 -14.689 1.00 36.72 768 HIS A N 1
ATOM 6247 C CA . HIS A 1 768 ? -6.423 26.663 -13.859 1.00 36.72 768 HIS A CA 1
ATOM 6248 C C . HIS A 1 768 ? -5.162 27.380 -13.357 1.00 36.72 768 HIS A C 1
ATOM 6250 O O . HIS A 1 768 ? -5.124 28.607 -13.331 1.00 36.72 768 HIS A O 1
ATOM 6256 N N . THR A 1 769 ? -4.113 26.634 -13.003 1.00 41.44 769 THR A N 1
ATOM 6257 C CA . THR A 1 769 ? -2.807 27.201 -12.612 1.00 41.44 769 THR A CA 1
ATOM 6258 C C . THR A 1 769 ? -2.080 27.882 -13.777 1.00 41.44 769 THR A C 1
ATOM 6260 O O . THR A 1 769 ? -1.351 28.841 -13.561 1.00 41.44 769 THR A O 1
ATOM 6263 N N . ILE A 1 770 ? -2.311 27.444 -15.020 1.00 40.19 770 ILE A N 1
ATOM 6264 C CA . ILE A 1 770 ? -1.746 28.053 -16.241 1.00 40.19 770 ILE A CA 1
ATOM 6265 C C . ILE A 1 770 ? -2.325 29.452 -16.520 1.00 40.19 770 ILE A C 1
ATOM 6267 O O . ILE A 1 770 ? -1.620 30.281 -17.098 1.00 40.19 770 ILE A O 1
ATOM 6271 N N . ASP A 1 771 ? -3.575 29.691 -16.113 1.00 38.41 771 ASP A N 1
ATOM 6272 C CA . ASP A 1 771 ? -4.348 30.915 -16.368 1.00 38.41 771 ASP A CA 1
ATOM 6273 C C . ASP A 1 771 ? -4.111 31.995 -15.292 1.00 38.41 771 ASP A C 1
ATOM 6275 O O . ASP A 1 771 ? -4.133 33.184 -15.587 1.00 38.41 771 ASP A O 1
ATOM 6279 N N . ASN A 1 772 ? -3.800 31.595 -14.051 1.00 39.44 772 ASN A N 1
ATOM 6280 C CA . ASN A 1 772 ? -3.583 32.532 -12.938 1.00 39.44 772 ASN A CA 1
ATOM 6281 C C . ASN A 1 772 ? -2.227 33.270 -12.965 1.00 39.44 772 ASN A C 1
ATOM 6283 O O . ASN A 1 772 ? -2.090 34.263 -12.255 1.00 39.44 772 ASN A O 1
ATOM 6287 N N . ASP A 1 773 ? -1.256 32.835 -13.779 1.00 38.41 773 ASP A N 1
ATOM 6288 C CA . ASP A 1 773 ? 0.059 33.496 -13.912 1.00 38.41 773 ASP A CA 1
ATOM 6289 C C . ASP A 1 773 ? 0.214 34.342 -15.197 1.00 38.41 773 ASP A C 1
ATOM 6291 O O . ASP A 1 773 ? 1.236 35.006 -15.373 1.00 38.41 773 ASP A O 1
ATOM 6295 N N . SER A 1 774 ? -0.783 34.377 -16.095 1.00 37.03 774 SER A N 1
ATOM 6296 C CA . SER A 1 774 ? -0.812 35.325 -17.225 1.00 37.03 774 SER A CA 1
ATOM 6297 C C . SER A 1 774 ? -2.154 35.306 -17.970 1.00 37.03 774 SER A C 1
ATOM 6299 O O . SER A 1 774 ? -2.481 34.304 -18.605 1.00 37.03 774 SER A O 1
ATOM 6301 N N . ASP A 1 775 ? -2.835 36.454 -18.026 1.00 39.56 775 ASP A N 1
ATOM 6302 C CA . ASP A 1 775 ? -4.059 36.754 -18.804 1.00 39.56 775 ASP A CA 1
ATOM 6303 C C . ASP A 1 775 ? -3.908 36.637 -20.352 1.00 39.56 775 ASP A C 1
ATOM 6305 O O . ASP A 1 775 ? -4.644 37.262 -21.113 1.00 39.56 775 ASP A O 1
ATOM 6309 N N . GLN A 1 776 ? -2.942 35.872 -20.877 1.00 40.84 776 GLN A N 1
ATOM 6310 C CA . GLN A 1 776 ? -2.564 35.901 -22.303 1.00 40.84 776 GLN A CA 1
ATOM 6311 C C . GLN A 1 776 ? -2.903 34.646 -23.125 1.00 40.84 776 GLN A C 1
ATOM 6313 O O . GLN A 1 776 ? -2.685 34.661 -24.334 1.00 40.84 776 GLN A O 1
ATOM 6318 N N . LEU A 1 777 ? -3.453 33.573 -22.536 1.00 40.62 777 LEU A N 1
ATOM 6319 C CA . LEU A 1 777 ? -3.746 32.333 -23.285 1.00 40.62 777 LEU A CA 1
ATOM 6320 C C . LEU A 1 777 ? -5.222 32.124 -23.665 1.00 40.62 777 LEU A C 1
ATOM 6322 O O . LEU A 1 777 ? -5.498 31.282 -24.513 1.00 40.62 777 LEU A O 1
ATOM 6326 N N . GLY A 1 778 ? -6.169 32.880 -23.093 1.00 39.88 778 GLY A N 1
ATOM 6327 C CA . GLY A 1 778 ? -7.553 32.952 -23.591 1.00 39.88 778 GLY A CA 1
ATOM 6328 C C . GLY A 1 778 ? -8.293 31.609 -23.742 1.00 39.88 778 GLY A C 1
ATOM 6329 O O . GLY A 1 778 ? -9.069 31.443 -24.683 1.00 39.88 778 GLY A O 1
ATOM 6330 N N . PHE A 1 779 ? -8.072 30.634 -22.851 1.00 42.19 779 PHE A N 1
ATOM 6331 C CA . PHE A 1 779 ? -8.720 29.316 -22.927 1.00 42.19 779 PHE A CA 1
ATOM 6332 C C . PHE A 1 779 ? -10.181 29.350 -22.418 1.00 42.19 779 PHE A C 1
ATOM 6334 O O . PHE A 1 779 ? -10.432 29.721 -21.269 1.00 42.19 779 PHE A O 1
ATOM 6341 N N . PRO A 1 780 ? -11.186 28.889 -23.192 1.00 42.12 780 PRO A N 1
ATOM 6342 C CA . PRO A 1 780 ? -12.574 28.839 -22.733 1.00 42.12 780 PRO A CA 1
ATOM 6343 C C . PRO A 1 780 ? -12.826 27.631 -21.807 1.00 42.12 780 PRO A C 1
ATOM 6345 O O . PRO A 1 780 ? -13.271 26.565 -22.243 1.00 42.12 780 PRO A O 1
ATOM 6348 N N . LYS A 1 781 ? -12.609 27.831 -20.499 1.00 39.03 781 LYS A N 1
ATOM 6349 C CA . LYS A 1 781 ? -12.852 26.873 -19.391 1.00 39.03 781 LYS A CA 1
ATOM 6350 C C . LYS A 1 781 ? -14.147 26.026 -19.500 1.00 39.03 781 LYS A C 1
ATOM 6352 O O . LYS A 1 781 ? -14.079 24.825 -19.240 1.00 39.03 781 LYS A O 1
ATOM 6357 N N . PRO A 1 782 ? -15.317 26.558 -19.925 1.00 36.53 782 PRO A N 1
ATOM 6358 C CA . PRO A 1 782 ? -16.563 25.780 -19.992 1.00 36.53 782 PRO A CA 1
ATOM 6359 C C . PRO A 1 782 ? -16.636 24.780 -21.158 1.00 36.53 782 PRO A C 1
ATOM 6361 O O . PRO A 1 782 ? -17.364 23.792 -21.073 1.00 36.53 782 PRO A O 1
ATOM 6364 N N . LYS A 1 783 ? -15.920 25.038 -22.262 1.00 41.06 783 LYS A N 1
ATOM 6365 C CA . LYS A 1 783 ? -15.959 24.197 -23.473 1.00 41.06 783 LYS A CA 1
ATOM 6366 C C . LYS A 1 783 ? -15.120 22.928 -23.300 1.00 41.06 783 LYS A C 1
ATOM 6368 O O . LYS A 1 783 ? -15.567 21.850 -23.678 1.00 41.06 783 LYS A O 1
ATOM 6373 N N . LEU A 1 784 ? -13.969 23.047 -22.635 1.00 41.06 784 LEU A N 1
ATOM 6374 C CA . LEU A 1 784 ? -13.100 21.922 -22.283 1.00 41.06 784 LEU A CA 1
ATOM 6375 C C . LEU A 1 784 ? -13.803 20.943 -21.317 1.00 41.06 784 LEU A C 1
ATOM 6377 O O . LEU A 1 784 ? -13.756 19.735 -21.509 1.00 41.06 784 LEU A O 1
ATOM 6381 N N . TYR A 1 785 ? -14.547 21.461 -20.331 1.00 41.28 785 TYR A N 1
ATOM 6382 C CA . TYR A 1 785 ? -15.332 20.662 -19.366 1.00 41.28 785 TYR A CA 1
ATOM 6383 C C . TYR A 1 785 ? -16.412 19.820 -20.022 1.00 41.28 785 TYR A C 1
ATOM 6385 O O . TYR A 1 785 ? -16.609 18.651 -19.698 1.00 41.28 785 TYR A O 1
ATOM 6393 N N . ARG A 1 786 ? -17.074 20.402 -21.010 1.00 43.28 786 ARG A N 1
ATOM 6394 C CA . ARG A 1 786 ? -18.105 19.724 -21.776 1.00 43.28 786 ARG A CA 1
ATOM 6395 C C . ARG A 1 786 ? -17.534 18.678 -22.742 1.00 43.28 786 ARG A C 1
ATOM 6397 O O . ARG A 1 786 ? -18.122 17.608 -22.855 1.00 43.28 786 ARG A O 1
ATOM 6404 N N . LEU A 1 787 ? -16.387 18.943 -23.373 1.00 43.50 787 LEU A N 1
ATOM 6405 C CA . LEU A 1 787 ? -15.652 17.962 -24.183 1.00 43.50 787 LEU A CA 1
ATOM 6406 C C . LEU A 1 787 ? -15.277 16.720 -23.360 1.00 43.50 787 LEU A C 1
ATOM 6408 O O . LEU A 1 787 ? -15.482 15.591 -23.789 1.00 43.50 787 LEU A O 1
ATOM 6412 N N . LEU A 1 788 ? -14.803 16.925 -22.138 1.00 45.50 788 LEU A N 1
ATOM 6413 C CA . LEU A 1 788 ? -14.374 15.844 -21.253 1.00 45.50 788 LEU A CA 1
ATOM 6414 C C . LEU A 1 788 ? -15.554 14.993 -20.748 1.00 45.50 788 LEU A C 1
ATOM 6416 O O . LEU A 1 788 ? -15.458 13.768 -20.709 1.00 45.50 788 LEU A O 1
ATOM 6420 N N . LEU A 1 789 ? -16.708 15.612 -20.469 1.00 44.09 789 LEU A N 1
ATOM 6421 C CA . LEU A 1 789 ? -17.965 14.898 -20.189 1.00 44.09 789 LEU A CA 1
ATOM 6422 C C . LEU A 1 789 ? -18.501 14.125 -21.404 1.00 44.09 789 LEU A C 1
ATOM 6424 O O . LEU A 1 789 ? -19.078 13.053 -21.244 1.00 44.09 789 LEU A O 1
ATOM 6428 N N . HIS A 1 790 ? -18.311 14.657 -22.611 1.00 44.84 790 HIS A N 1
ATOM 6429 C CA . HIS A 1 790 ? -18.694 13.989 -23.851 1.00 44.84 790 HIS A CA 1
ATOM 6430 C C . HIS A 1 790 ? -17.826 12.749 -24.101 1.00 44.84 790 HIS A C 1
ATOM 6432 O O . HIS A 1 790 ? -18.354 11.677 -24.379 1.00 44.84 790 HIS A O 1
ATOM 6438 N N . ILE A 1 791 ? -16.508 12.852 -23.908 1.00 43.50 791 ILE A N 1
ATOM 6439 C CA . ILE A 1 791 ? -15.608 11.713 -24.112 1.00 43.50 791 ILE A CA 1
ATOM 6440 C C . ILE A 1 791 ? -15.747 10.648 -23.018 1.00 43.50 791 ILE A C 1
ATOM 6442 O O . ILE A 1 791 ? -15.644 9.457 -23.303 1.00 43.50 791 ILE A O 1
ATOM 6446 N N . ARG A 1 792 ? -16.099 11.038 -21.791 1.00 43.34 792 ARG A N 1
ATOM 6447 C CA . ARG A 1 792 ? -16.550 10.087 -20.770 1.00 43.34 792 ARG A CA 1
ATOM 6448 C C . ARG A 1 792 ? -17.705 9.213 -21.276 1.00 43.34 792 ARG A C 1
ATOM 6450 O O . ARG A 1 792 ? -17.652 7.998 -21.120 1.00 43.34 792 ARG A O 1
ATOM 6457 N N . GLY A 1 793 ? -18.700 9.814 -21.932 1.00 43.47 793 GLY A N 1
ATOM 6458 C CA . GLY A 1 793 ? -19.780 9.060 -22.569 1.00 43.47 793 GLY A CA 1
ATOM 6459 C C . GLY A 1 793 ? -19.275 8.102 -23.656 1.00 43.47 793 GLY A C 1
ATOM 6460 O O . GLY A 1 793 ? -19.799 6.999 -23.767 1.00 43.47 793 GLY A O 1
ATOM 6461 N N . LEU A 1 794 ? -18.241 8.487 -24.426 1.00 41.72 794 LEU A N 1
ATOM 6462 C CA . LEU A 1 794 ? -17.626 7.654 -25.480 1.00 41.72 794 LEU A CA 1
ATOM 6463 C C . LEU A 1 794 ? -16.984 6.402 -24.873 1.00 41.72 794 LEU A C 1
ATOM 6465 O O . LEU A 1 794 ? -17.233 5.290 -25.329 1.00 41.72 794 LEU A O 1
ATOM 6469 N N . VAL A 1 795 ? -16.215 6.555 -23.798 1.00 40.22 795 VAL A N 1
ATOM 6470 C CA . VAL A 1 795 ? -15.554 5.423 -23.130 1.00 40.22 795 VAL A CA 1
ATOM 6471 C C . VAL A 1 795 ? -16.567 4.488 -22.448 1.00 40.22 795 VAL A C 1
ATOM 6473 O O . VAL A 1 795 ? -16.409 3.267 -22.511 1.00 40.22 795 VAL A O 1
ATOM 6476 N N . GLU A 1 796 ? -17.629 5.036 -21.848 1.00 40.81 796 GLU A N 1
ATOM 6477 C CA . GLU A 1 796 ? -18.706 4.261 -21.212 1.00 40.81 796 GLU A CA 1
ATOM 6478 C C . GLU A 1 796 ? -19.543 3.477 -22.258 1.00 40.81 796 GLU A C 1
ATOM 6480 O O . GLU A 1 796 ? -19.749 2.272 -22.096 1.00 40.81 796 GLU A O 1
ATOM 6485 N N . ALA A 1 797 ? -19.925 4.097 -23.385 1.00 39.66 797 ALA A N 1
ATOM 6486 C CA . ALA A 1 797 ? -20.710 3.459 -24.456 1.00 39.66 797 ALA A CA 1
ATOM 6487 C C . ALA A 1 797 ? -19.933 2.367 -25.222 1.00 39.66 797 ALA A C 1
ATOM 6489 O O . ALA A 1 797 ? -20.472 1.301 -25.520 1.00 39.66 797 ALA A O 1
ATOM 6490 N N . ALA A 1 798 ? -18.642 2.591 -25.492 1.00 35.59 798 ALA A N 1
ATOM 6491 C CA . ALA A 1 798 ? -17.762 1.614 -26.138 1.00 35.59 798 ALA A CA 1
ATOM 6492 C C . ALA A 1 798 ? -17.598 0.309 -25.331 1.00 35.59 798 ALA A C 1
ATOM 6494 O O . ALA A 1 798 ? -17.362 -0.756 -25.910 1.00 35.59 798 ALA A O 1
ATOM 6495 N N . ARG A 1 799 ? -17.720 0.375 -23.996 1.00 37.91 799 ARG A N 1
ATOM 6496 C CA . ARG A 1 799 ? -17.644 -0.794 -23.106 1.00 37.91 799 ARG A CA 1
ATOM 6497 C C . ARG A 1 799 ? -18.964 -1.559 -23.022 1.00 37.91 799 ARG A C 1
ATOM 6499 O O . ARG A 1 799 ? -18.919 -2.790 -23.038 1.00 37.91 799 ARG A O 1
ATOM 6506 N N . GLU A 1 800 ? -20.116 -0.887 -23.002 1.00 37.75 800 GLU A N 1
ATOM 6507 C CA . GLU A 1 800 ? -21.434 -1.544 -22.932 1.00 37.75 800 GLU A CA 1
ATOM 6508 C C . GLU A 1 800 ? -21.653 -2.532 -24.097 1.00 37.75 800 GLU A C 1
ATOM 6510 O O . GLU A 1 800 ? -22.071 -3.671 -23.883 1.00 37.75 800 GLU A O 1
ATOM 6515 N N . GLU A 1 801 ? -21.249 -2.189 -25.321 1.00 39.38 801 GLU A N 1
ATOM 6516 C CA . GLU A 1 801 ? -21.439 -3.060 -26.496 1.00 39.38 801 GLU A CA 1
ATOM 6517 C C . GLU A 1 801 ? -20.458 -4.233 -26.600 1.00 39.38 801 GLU A C 1
ATOM 6519 O O . GLU A 1 801 ? -20.659 -5.154 -27.397 1.00 39.38 801 GLU A O 1
ATOM 6524 N N . SER A 1 802 ? -19.414 -4.239 -25.771 1.00 34.81 802 SER A N 1
ATOM 6525 C CA . SER A 1 802 ? -18.513 -5.383 -25.635 1.00 34.81 802 SER A CA 1
ATOM 6526 C C . SER A 1 802 ? -19.027 -6.447 -24.670 1.00 34.81 802 SER A C 1
ATOM 6528 O O . SER A 1 802 ? -18.692 -7.615 -24.823 1.00 34.81 802 SER A O 1
ATOM 6530 N N . THR A 1 803 ? -19.904 -6.081 -23.730 1.00 35.66 803 THR A N 1
ATOM 6531 C CA . THR A 1 803 ? -20.489 -7.034 -22.770 1.00 35.66 803 THR A CA 1
ATOM 6532 C C . THR A 1 803 ? -21.532 -7.966 -23.405 1.00 35.66 803 THR A C 1
ATOM 6534 O O . THR A 1 803 ? -21.891 -8.984 -22.818 1.00 35.66 803 THR A O 1
ATOM 6537 N N . GLY A 1 804 ? -21.971 -7.664 -24.635 1.00 35.78 804 GLY A N 1
ATOM 6538 C CA . GLY A 1 804 ? -22.779 -8.546 -25.486 1.00 35.78 804 GLY A CA 1
ATOM 6539 C C . GLY A 1 804 ? -21.976 -9.431 -26.452 1.00 35.78 804 GLY A C 1
ATOM 6540 O O . GLY A 1 804 ? -22.573 -10.217 -27.188 1.00 35.78 804 GLY A O 1
ATOM 6541 N N . LEU A 1 805 ? -20.644 -9.319 -26.479 1.00 32.81 805 LEU A N 1
ATOM 6542 C CA . LEU A 1 805 ? -19.751 -10.174 -27.263 1.00 32.81 805 LEU A CA 1
ATOM 6543 C C . LEU A 1 805 ? -19.027 -11.130 -26.313 1.00 32.81 805 LEU A C 1
ATOM 6545 O O . LEU A 1 805 ? -18.447 -10.716 -25.318 1.00 32.81 805 LEU A O 1
ATOM 6549 N N . SER A 1 806 ? -19.036 -12.426 -26.627 1.00 29.83 806 SER A N 1
ATOM 6550 C CA . SER A 1 806 ? -18.373 -13.476 -25.837 1.00 29.83 806 SER A CA 1
ATOM 6551 C C . SER A 1 806 ? -16.839 -13.436 -25.900 1.00 29.83 806 SER A C 1
ATOM 6553 O O . SER A 1 806 ? -16.195 -14.427 -25.572 1.00 29.83 806 SER A O 1
ATOM 6555 N N . THR A 1 807 ? -16.261 -12.334 -26.366 1.00 29.38 807 THR A N 1
ATOM 6556 C CA . THR A 1 807 ? -14.824 -12.143 -26.537 1.00 29.38 807 THR A CA 1
ATOM 6557 C C . THR A 1 807 ? -14.447 -10.820 -25.871 1.00 29.38 807 THR A C 1
ATOM 6559 O O . THR A 1 807 ? -15.005 -9.783 -26.250 1.00 29.38 807 THR A O 1
ATOM 6562 N N . PRO A 1 808 ? -13.556 -10.834 -24.862 1.00 29.61 808 PRO A N 1
ATOM 6563 C CA . PRO A 1 808 ? -13.059 -9.634 -24.201 1.00 29.61 808 PRO A CA 1
ATOM 6564 C C . PRO A 1 808 ? -12.601 -8.587 -25.222 1.00 29.61 808 PRO A C 1
ATOM 6566 O O . PRO A 1 808 ? -12.053 -8.940 -26.262 1.00 29.61 808 PRO A O 1
ATOM 6569 N N . ILE A 1 809 ? -12.757 -7.292 -24.925 1.00 33.78 809 ILE A N 1
ATOM 6570 C CA . ILE A 1 809 ? -12.163 -6.210 -25.738 1.00 33.78 809 ILE A CA 1
ATOM 6571 C C . ILE A 1 809 ? -10.662 -6.473 -25.985 1.00 33.78 809 ILE A C 1
ATOM 6573 O O . ILE A 1 809 ? -10.160 -6.174 -27.062 1.00 33.78 809 ILE A O 1
ATOM 6577 N N . THR A 1 810 ? -9.974 -7.119 -25.043 1.00 31.98 810 THR A N 1
ATOM 6578 C CA . THR A 1 810 ? -8.585 -7.588 -25.162 1.00 31.98 810 THR A CA 1
ATOM 6579 C C . THR A 1 810 ? -8.324 -8.634 -26.253 1.00 31.98 810 THR A C 1
ATOM 6581 O O . THR A 1 810 ? -7.172 -8.833 -26.594 1.00 31.98 810 THR A O 1
ATOM 6584 N N . GLU A 1 811 ? -9.334 -9.295 -26.825 1.00 27.83 811 GLU A N 1
ATOM 6585 C CA . GLU A 1 811 ? -9.159 -10.194 -27.981 1.00 27.83 811 GLU A CA 1
ATOM 6586 C C . GLU A 1 811 ? -9.334 -9.475 -29.333 1.00 27.83 811 GLU A C 1
ATOM 6588 O O . GLU A 1 811 ? -8.948 -10.012 -30.373 1.00 27.83 811 GLU A O 1
ATOM 6593 N N . ALA A 1 812 ? -9.905 -8.262 -29.341 1.00 30.08 812 ALA A N 1
ATOM 6594 C CA . ALA A 1 812 ? -10.006 -7.417 -30.535 1.00 30.08 812 ALA A CA 1
ATOM 6595 C C . ALA A 1 812 ? -8.789 -6.482 -30.718 1.00 30.08 812 ALA A C 1
ATOM 6597 O O . ALA A 1 812 ? -8.467 -6.119 -31.854 1.00 30.08 812 ALA A O 1
ATOM 6598 N N . TYR A 1 813 ? -8.111 -6.116 -29.625 1.00 30.61 813 TYR A N 1
ATOM 6599 C CA . TYR A 1 813 ? -6.828 -5.395 -29.622 1.00 30.61 813 TYR A CA 1
ATOM 6600 C C . TYR A 1 813 ? -5.660 -6.388 -29.704 1.00 30.61 813 TYR A C 1
ATOM 6602 O O . TYR A 1 813 ? -4.751 -6.189 -30.562 1.00 30.61 813 TYR A O 1
#

Radius of gyration: 36.9 Å; Cα contacts (8 Å, |Δi|>4): 861; chains: 1; bounding box: 89×108×93 Å

Nearest PDB structures (foldseek):
  7uqk-assembly1_A  TM=3.417E-01  e=3.794E-02  Saccharomyces cerevisiae
  7mbw-assembly1_A  TM=3.227E-01  e=2.828E-02  Escherichia coli
  1i4l-assembly2_A-2  TM=1.724E-01  e=7.791E+00  Homo sapiens

pLDDT: mean 74.96, std 19.56, range [23.05, 96.56]

Solvent-accessible surface area (backbone atoms only — not comparable to full-atom values): 45969 Å² total; per-residue (Å²): 133,89,80,89,90,83,94,84,92,88,86,86,90,90,85,83,91,87,88,86,90,84,90,80,76,94,72,84,82,82,71,69,76,53,66,63,51,40,53,52,52,47,51,49,52,52,62,51,53,76,76,49,53,70,68,53,52,64,57,15,52,74,28,41,69,66,60,35,55,49,50,54,52,49,52,52,52,55,25,52,78,69,76,58,67,71,77,66,71,44,35,45,54,24,54,60,37,46,53,49,48,49,61,60,50,48,75,51,41,74,86,49,67,50,69,61,7,54,64,31,21,52,56,47,50,49,50,65,62,24,62,82,37,66,68,57,31,52,53,51,34,51,50,39,26,54,46,19,71,25,48,59,69,52,84,82,47,56,79,49,52,84,76,32,76,68,53,44,50,51,54,50,51,50,52,46,44,55,49,49,53,43,50,56,50,49,54,48,70,66,38,94,44,31,72,55,51,44,76,47,34,54,71,53,66,60,54,76,45,49,66,50,47,53,51,38,39,49,52,28,54,44,61,72,48,62,85,51,96,71,65,64,64,62,50,55,55,48,51,55,50,50,51,54,51,46,56,54,47,52,57,46,52,51,50,53,43,49,50,53,32,51,62,29,48,65,46,65,80,51,61,65,64,49,51,55,51,51,58,62,41,64,82,44,79,79,46,72,54,67,59,76,72,34,65,54,51,47,44,49,75,71,36,88,70,21,38,70,29,41,35,36,38,28,33,64,85,49,46,48,57,70,62,40,52,55,46,51,54,51,50,47,51,68,78,34,80,84,44,50,73,26,56,45,73,44,45,77,55,30,59,74,67,32,28,50,56,40,48,50,33,26,34,48,60,44,61,40,69,92,34,71,67,49,45,46,32,47,31,52,47,53,76,71,44,89,53,79,44,79,68,54,65,70,58,52,51,52,50,47,56,55,49,57,63,69,44,65,38,37,37,42,38,41,33,32,56,69,52,26,56,74,71,32,34,52,52,47,54,53,47,52,56,58,55,35,64,46,31,83,76,77,37,49,47,42,44,37,37,30,29,55,85,44,73,68,57,57,66,66,50,61,72,50,44,67,46,74,64,49,37,83,78,35,47,66,43,49,36,53,52,39,47,56,54,23,48,56,43,19,64,79,70,69,49,55,72,67,54,27,50,50,52,28,63,72,49,57,79,36,38,74,40,24,47,49,45,48,47,54,52,52,54,56,48,64,69,44,91,43,70,69,53,34,53,52,49,64,31,88,90,60,48,52,71,48,60,66,52,47,52,50,52,52,51,53,58,45,57,74,40,64,90,48,42,70,58,39,44,51,54,54,22,49,66,62,58,42,72,43,74,44,39,52,58,28,54,50,30,56,65,14,53,38,81,93,78,59,43,72,43,50,84,87,50,57,79,87,65,60,64,49,79,64,59,34,82,58,41,41,75,48,100,80,42,38,38,41,62,68,42,73,69,55,48,57,43,35,52,30,73,91,52,70,31,63,32,50,61,65,61,29,25,50,51,50,20,51,50,26,45,52,55,61,57,21,66,85,71,65,59,60,88,89,39,79,63,52,64,55,37,54,60,65,38,75,56,46,36,48,66,62,27,68,48,40,24,69,69,29,49,59,66,62,68,81,46,82,87,80,57,69,64,66,53,50,50,51,54,48,40,52,50,47,34,49,55,63,46,48,58,68,73,66,57,81,82,62,83,90,66,94,78,85,80,90,74,99,59,68,66,68,64,49,51,53,49,51,45,46,51,50,43,49,52,59,52,51,59,61,49,77,80,43,95,78,74,84,73,65,68,71,53,56,55,51,48,53,55,50,49,51,51,51,59,54,53,63,49,60,69,39,76,79,43,102,54,60,71,78,75,59,102

Organism: NCBI:txid136370